Protein 6C96 (pdb70)

B-factor: mean 98.45, std 35.03, range [30.0, 180.22]

InterPro domains:
  IPR005821 Ion transport domain [PF00520] (107-331)
  IPR005821 Ion transport domain [PF00520] (442-692)
  IPR027359 Voltage-dependent channel domain superfamily [G3DSA:1.20.120.350] (434-558)
  IPR028801 Two pore channel protein 1 [PTHR46474] (1-793)

Foldseek 3Di:
DVLLVLLLLLLVLQVCLQVPDDDQQDDPDCQLVVLVVVCPDPVNLVVLQVLLVVLQVLQQQDPLHDVVRPDFQLVSLVVLVVSLVVVVVNVVSVCSNGDDVCCVPDDLNVLVVVLSVVVNVQSVVCNVVSDHDLPLSVLVSCSSNCPGDVLVLLVVVVVLLVVLPPLLVVLVVVLLVVLLVLLVVVLVPDCPAPPDPQNVDSVSSSVNSLLVLVVFQPPVNQPVVCVVPVVSVVSSVVSNCCRVPPRLVVSLVSSLVVSVVVVVVVLLVSLLSLVVSQVVSLVSQADPDPDTFHALVSLVSNCCNNVVVDFDVVSVVLVVQLDPDPDRGHDVVSRSCSVVSVFWDWDFDDDDAPPQPPDDPPCNCVLQVLLVVLVDDVVVVVVLVLLVVLVVVVVVCCVVVVNPQQPDLDHPPSLVVSLVVLVVVLVSNCSNHDPVSQVPDDVSVVSVVLSVLSVVCVVQRPDPHPPSVVNVVPPPVSNVSNVVPDDVSVVVVVLVVQCVVSVVSLVVSVVSVLSSLLSSCLSPFAPQFDAQPLCVFPLSQLRHWDFDCPPNPTDIDHNPPSQCGSSGSVSSSVNLVVPLVPYPPVSVVRSSCSRDHVVCNVSSSVSNSVSSSSVSVVVSVSVVSSVLVVVLVVVDQDKDKDKDWQVVLVVVLVVCVVVDDDPVNNVVSVVVVVVCVVVVDTMTMMMITDGDDVSVSVCVVPVPCVVVSVVVSVVVVVVVVVD/DVLLVLLLLLLVLQVCLQVPDDDQQDDPDCQLVVLVVVCPDPVNLVVLQVLLVVLQVLQQQDPLHDVVRPDFQLVSLVVLVVSLVVVVVNVVSVCSNGDDVCCVPDDLNVLVVVLSVVVNVQSVVCNVVSDHDLPLSVLVSCSSNCPGDVLVLLVVVVVLLVVLPPLLVVLVVVLLVVLLVLLVVVLVPDCPAPPDPQNVDSVSSSVNSLLVLVVFQPPVNQPVVCVVPVVSVVSSVVSNCCRVPPRLVVSLVSSLVVSVVVVVVVLLVSLLSLVVSQVVSLVSQADPDPDTFHALVSLVSNCCNNVVVDFDVVSVVLVVQLDPDPDRGHDVVSRSCSVVSVFWDWDFDDDDAPPQPPDDPPCNCVLQVLLVVLVDDVVVVVVLVLLVVLVVVVVVCCVVVVNPQQPDLDHPPSLVVSLVVLVVVLVSNCSNHDPVSQVPDDVSVVSVVLSVLSVVCVVQRPDPHPPSVVNVVPPPVSNVSNVVPDDVSVVVVVLVVQCVVSVVSLVVSVVSVLSSLLSSCLSPFAPQFDAQPLCVFPLSQLRHWDFDCPPNPTDIDHNPPSQCGSSGSVSSSVNLVVPLVPYPPVSVVRSSCSRDHVVCNVSSSVSNSVSSSSVSVVVSVSVVSSVLVVVLVVVDQDKDKDKDWQVVLVVVLVVCVVVDDDPVNNVVSVVVVVVCVVVVDTMTMMMITDGDDVSVSVCVVPVPCVVVSVVVSVVVVVVVVVD

Secondary structure (DSSP, 8-state):
-HHHHHHHHHHHHHHHHHTT-------SSHHHHHHHHHHSSHHHHHHHHHHHHHHHHGGGGSSS--SSS---HHHHHHHHHHHHHHHHHHHHHHHHHS-SHHHHH-HHHHHHHHHHHHHHHHHHHHHHH-S-----GGGGGHHHHHTSSTTHHHHHHHHHHHHT-HHHHHHHHHHHHHHHHHHHHHHHHHSS-TT-TTSSSHHHHHHHHHHHHTTSSHHHHHHHHHHH-GGGHHHHHHHHHHIIIIIHHHHHHHHHHHHHHHHHHHHHHHHHHHHHHHHHHHHHT---SSS-S--HHHHHHHHHHSSTT--HHHHHHHHHHTT-SS-SS--STTTTTSTTTTT-EEE------TTSSS--TTTHHHHHHHHHHHT-HHHHHHHHHHHHHHHHHHHHHHHHTTT-SSS-SS--SHHHHHHHHHHHHHHHHHHHH-HHHHHTSSHHHHHHHHHHHHHHHHHHHSSS--TTTHHHH--GGGGGGGGGSSHHHHHHHHHHHHSHHHHHHHHHHHHHHHHHHHHHHHTTTSS---TT--TTSSSTTTS-EEEE-GGGS-EEEE--GGG---SSHHHHHHHHHHHHS-TTHHHHHHHHHTTS-STTHHHHHHHHHHHHHHHHHHHHHHHHHHHHHHHHTT---EEEEEEE-HHHHHHHHHHHHHHT--HHHHHHHHHHHHHHHHHT-S-EEEEEEE---HHHHHHHHS-SSHHHHHHHHHHHHHSSS--/-HHHHHHHHHHHHHHHHHTT-------SSHHHHHHHHHHSSHHHHHHHHHHHHHHHHGGGGSSS--SSS---HHHHHHHHHHHHHHHHHHHHHHHHHS-SHHHHH-HHHHHHHHHHHHHHHHHHHHHHH-S-----GGGGGHHHHHTSSTTHHHHHHHHHHHHT-HHHHHHHHHHHHHHHHHHHHHHHHHSS-TT-TTSSSHHHHHHHHHHHHTTSSHHHHHHHHHHH-GGGHHHHHHHHHHIIIIIHHHHHHHHHHHHHHHHHHHHHHHHHHHHHHHHHHHHHT---SSS-S--HHHHHHHHHHSSTT--HHHHHHHHHHTT-SS-SS--STTTTTSTTTTT-EEE------TTSSS--TTTHHHHHHHHHHHT-HHHHHHHHHHHHHHHHHHHHHHHHTTT-SSS-SS--SHHHHHHHHHHHHHHHHHHHH-HHHHHTSSHHHHHHHHHHHHHHHHHHHSSS--TTTHHHH--GGGGGGGGGSSHHHHHHHHHHHHSHHHHHHHHHHHHHHHHHHHHHHHTTTSS---TT--TTSSSTTTS-EEEE-GGGS-EEEE--GGG---SSHHHHHHHHHHHHS-TTHHHHHHHHHTTS-STTHHHHHHHHHHHHHHHHHHHHHHHHHHHHHHHHTT---EEEEEEE-HHHHHHHHHHHHHHT--HHHHHHHHHHHHHHHHHT-S-EEEEEEE---HHHHHHHHS-SSHHHHHHHHHHHHHSSS--

Nearest PDB structures (foldseek):
  6c96-assembly1_A  TM=1.001E+00  e=1.502E-97  Mus musculus
  8ouo-assembly1_A  TM=8.257E-01  e=1.088E-22  Homo sapiens
  6nq0-assembly1_A  TM=8.263E-01  e=1.156E-21  Homo sapiens
  5dqq-assembly1_A  TM=6.618E-01  e=7.847E-19  Arabidopsis thaliana
  6e1m-assembly1_B  TM=7.334E-01  e=6.970E-13  Arabidopsis thaliana

Radius of gyration: 39.13 Å; Cα contacts (8 Å, |Δi|>4): 1339; chains: 2; bounding box: 107×90×101 Å

Organism: Mus musculus (NCBI:txid10090)

Structure (mmCIF, N/CA/C/O backbone):
data_6C96
#
_entry.id   6C96
#
_cell.length_a   1.0
_cell.length_b   1.0
_cell.length_c   1.0
_cell.angle_alpha   90.00
_cell.angle_beta   90.00
_cell.angle_gamma   90.00
#
_symmetry.space_group_name_H-M   'P 1'
#
loop_
_entity.id
_entity.type
_entity.pdbx_description
1 polymer 'Two pore calcium channel protein 1'
2 branched 2-acetamido-2-deoxy-beta-D-glucopyranose-(1-4)-2-acetamido-2-deoxy-beta-D-glucopyranose
3 non-polymer 2-acetamido-2-deoxy-beta-D-glucopyranose
4 non-polymer 'SODIUM ION'
#
loop_
_atom_site.group_PDB
_atom_site.id
_atom_site.type_symbol
_atom_site.label_atom_id
_atom_site.label_alt_id
_atom_site.label_comp_id
_atom_site.label_asym_id
_atom_site.label_entity_id
_atom_site.label_seq_id
_atom_site.pdbx_PDB_ins_code
_atom_site.Cartn_x
_atom_site.Cartn_y
_atom_site.Cartn_z
_atom_site.occupancy
_atom_site.B_iso_or_equiv
_atom_site.auth_seq_id
_atom_site.auth_comp_id
_atom_site.auth_asym_id
_atom_site.auth_atom_id
_atom_site.pdbx_PDB_model_num
ATOM 1 N N . HIS A 1 66 ? 178.254 115.679 161.042 1.00 147.18 66 HIS A N 1
ATOM 2 C CA . HIS A 1 66 ? 177.728 114.970 159.884 1.00 147.18 66 HIS A CA 1
ATOM 3 C C . HIS A 1 66 ? 176.398 114.303 160.214 1.00 147.18 66 HIS A C 1
ATOM 4 O O . HIS A 1 66 ? 175.587 114.043 159.325 1.00 147.18 66 HIS A O 1
ATOM 11 N N . ASN A 1 67 ? 176.182 114.029 161.502 1.00 142.05 67 ASN A N 1
ATOM 12 C CA . ASN A 1 67 ? 174.925 113.424 161.926 1.00 142.05 67 ASN A CA 1
ATOM 13 C C . ASN A 1 67 ? 173.787 114.429 161.833 1.00 142.05 67 ASN A C 1
ATOM 14 O O . ASN A 1 67 ? 172.709 114.118 161.301 1.00 142.05 67 ASN A O 1
ATOM 19 N N . TRP A 1 68 ? 174.023 115.647 162.324 1.00 138.26 68 TRP A N 1
ATOM 20 C CA . TRP A 1 68 ? 172.977 116.660 162.346 1.00 138.26 68 TRP A CA 1
ATOM 21 C C . TRP A 1 68 ? 172.602 117.106 160.945 1.00 138.26 68 TRP A C 1
ATOM 22 O O . TRP A 1 68 ? 171.415 117.218 160.633 1.00 138.26 68 TRP A O 1
ATOM 33 N N . GLU A 1 69 ? 173.595 117.322 160.079 1.00 136.74 69 GLU A N 1
ATOM 34 C CA . GLU A 1 69 ? 173.317 117.789 158.725 1.00 136.74 69 GLU A CA 1
ATOM 35 C C . GLU A 1 69 ? 172.594 116.739 157.901 1.00 136.74 69 GLU A C 1
ATOM 36 O O . GLU A 1 69 ? 171.806 117.086 157.012 1.00 136.74 69 GLU A O 1
ATOM 42 N N . MET A 1 70 ? 172.844 115.460 158.183 1.00 136.02 70 MET A N 1
ATOM 43 C CA . MET A 1 70 ? 172.046 114.401 157.580 1.00 136.02 70 MET A CA 1
ATOM 44 C C . MET A 1 70 ? 170.604 114.488 158.049 1.00 136.02 70 MET A C 1
ATOM 45 O O . MET A 1 70 ? 169.672 114.295 157.256 1.00 136.02 70 MET A O 1
ATOM 50 N N . ASN A 1 71 ? 170.399 114.822 159.325 1.00 131.15 71 ASN A N 1
ATOM 51 C CA . ASN A 1 71 ? 169.036 115.036 159.796 1.00 131.15 71 ASN A CA 1
ATOM 52 C C . ASN A 1 71 ? 168.415 116.294 159.201 1.00 131.15 71 ASN A C 1
ATOM 53 O O . ASN A 1 71 ? 167.204 116.316 158.950 1.00 131.15 71 ASN A O 1
ATOM 58 N N . TYR A 1 72 ? 169.214 117.335 158.943 1.00 130.67 72 TYR A N 1
ATOM 59 C CA . TYR A 1 72 ? 168.645 118.563 158.401 1.00 130.67 72 TYR A CA 1
ATOM 60 C C . TYR A 1 72 ? 168.241 118.386 156.954 1.00 130.67 72 TYR A C 1
ATOM 61 O O . TYR A 1 72 ? 167.192 118.884 156.537 1.00 130.67 72 TYR A O 1
ATOM 70 N N . GLN A 1 73 ? 169.067 117.700 156.170 1.00 122.20 73 GLN A N 1
ATOM 71 C CA . GLN A 1 73 ? 168.718 117.513 154.773 1.00 122.20 73 GLN A CA 1
ATOM 72 C C . GLN A 1 73 ? 167.554 116.558 154.631 1.00 122.20 73 GLN A C 1
ATOM 73 O O . GLN A 1 73 ? 166.692 116.768 153.774 1.00 122.20 73 GLN A O 1
ATOM 79 N N . GLU A 1 74 ? 167.482 115.550 155.500 1.00 119.05 74 GLU A N 1
ATOM 80 C CA . GLU A 1 74 ? 166.356 114.629 155.464 1.00 119.05 74 GLU A CA 1
ATOM 81 C C . GLU A 1 74 ? 165.052 115.326 155.835 1.00 119.05 74 GLU A C 1
ATOM 82 O O . GLU A 1 74 ? 164.030 115.137 155.161 1.00 119.05 74 GLU A O 1
ATOM 88 N N . ALA A 1 75 ? 165.079 116.178 156.863 1.00 114.75 75 ALA A N 1
ATOM 89 C CA . ALA A 1 75 ? 163.873 116.903 157.246 1.00 114.75 75 ALA A CA 1
ATOM 90 C C . ALA A 1 75 ? 163.476 117.941 156.205 1.00 114.75 75 ALA A C 1
ATOM 91 O O . ALA A 1 75 ? 162.278 118.164 155.985 1.00 114.75 75 ALA A O 1
ATOM 93 N N . ALA A 1 76 ? 164.453 118.567 155.548 1.00 111.78 76 ALA A N 1
ATOM 94 C CA . ALA A 1 76 ? 164.137 119.497 154.471 1.00 111.78 76 ALA A CA 1
ATOM 95 C C . ALA A 1 76 ? 163.504 118.787 153.286 1.00 111.78 76 ALA A C 1
ATOM 96 O O . ALA A 1 76 ? 162.671 119.375 152.585 1.00 111.78 76 ALA A O 1
ATOM 98 N N . ILE A 1 77 ? 163.873 117.528 153.053 1.00 106.71 77 ILE A N 1
ATOM 99 C CA . ILE A 1 77 ? 163.163 116.742 152.054 1.00 106.71 77 ILE A CA 1
ATOM 100 C C . ILE A 1 77 ? 161.730 116.491 152.493 1.00 106.71 77 ILE A C 1
ATOM 101 O O . ILE A 1 77 ? 160.801 116.573 151.680 1.00 106.71 77 ILE A O 1
ATOM 106 N N . TYR A 1 78 ? 161.515 116.238 153.788 1.00 106.29 78 TYR A N 1
ATOM 107 C CA . TYR A 1 78 ? 160.148 116.026 154.259 1.00 106.29 78 TYR A CA 1
ATOM 108 C C . TYR A 1 78 ? 159.280 117.264 154.113 1.00 106.29 78 TYR A C 1
ATOM 109 O O . TYR A 1 78 ? 158.067 117.139 153.944 1.00 106.29 78 TYR A O 1
ATOM 118 N N . LEU A 1 79 ? 159.864 118.458 154.138 1.00 104.25 79 LEU A N 1
ATOM 119 C CA . LEU A 1 79 ? 159.033 119.615 153.820 1.00 104.25 79 LEU A CA 1
ATOM 120 C C . LEU A 1 79 ? 158.820 119.778 152.324 1.00 104.25 79 LEU A C 1
ATOM 121 O O . LEU A 1 79 ? 157.729 120.172 151.903 1.00 104.25 79 LEU A O 1
ATOM 126 N N . GLN A 1 80 ? 159.852 119.516 151.509 1.00 105.46 80 GLN A N 1
ATOM 127 C CA . GLN A 1 80 ? 159.716 119.741 150.071 1.00 105.46 80 GLN A CA 1
ATOM 128 C C . GLN A 1 80 ? 158.744 118.772 149.427 1.00 105.46 80 GLN A C 1
ATOM 129 O O . GLN A 1 80 ? 158.083 119.125 148.447 1.00 105.46 80 GLN A O 1
ATOM 135 N N . GLU A 1 81 ? 158.637 117.561 149.954 1.00 104.69 81 GLU A N 1
ATOM 136 C CA . GLU A 1 81 ? 157.692 116.612 149.393 1.00 104.69 81 GLU A CA 1
ATOM 137 C C . GLU A 1 81 ? 156.270 116.856 149.855 1.00 104.69 81 GLU A C 1
ATOM 138 O O . GLU A 1 81 ? 155.356 116.207 149.344 1.00 104.69 81 GLU A O 1
ATOM 144 N N . GLY A 1 82 ? 156.056 117.766 150.800 1.00 101.27 82 GLY A N 1
ATOM 145 C CA . GLY A 1 82 ? 154.702 118.076 151.206 1.00 101.27 82 GLY A CA 1
ATOM 146 C C . GLY A 1 82 ? 153.953 118.881 150.171 1.00 101.27 82 GLY A C 1
ATOM 147 O O . GLY A 1 82 ? 152.730 118.781 150.068 1.00 101.27 82 GLY A O 1
ATOM 148 N N . GLN A 1 83 ? 154.665 119.676 149.382 1.00 101.94 83 GLN A N 1
ATOM 149 C CA . GLN A 1 83 ? 154.000 120.534 148.414 1.00 101.94 83 GLN A CA 1
ATOM 150 C C . GLN A 1 83 ? 153.634 119.762 147.155 1.00 101.94 83 GLN A C 1
ATOM 151 O O . GLN A 1 83 ? 152.468 119.731 146.751 1.00 101.94 83 GLN A O 1
ATOM 157 N N . ASN A 1 84 ? 154.618 119.142 146.515 1.00 105.28 84 ASN A N 1
ATOM 158 C CA . ASN A 1 84 ? 154.345 118.274 145.378 1.00 105.28 84 ASN A CA 1
ATOM 159 C C . ASN A 1 84 ? 153.635 117.026 145.871 1.00 105.28 84 ASN A C 1
ATOM 160 O O . ASN A 1 84 ? 154.201 116.260 146.654 1.00 105.28 84 ASN A O 1
ATOM 165 N N . ASN A 1 85 ? 152.405 116.807 145.410 1.00 110.19 85 ASN A N 1
ATOM 166 C CA . ASN A 1 85 ? 151.564 115.735 145.944 1.00 110.19 85 ASN A CA 1
ATOM 167 C C . ASN A 1 85 ? 152.090 114.385 145.460 1.00 110.19 85 ASN A C 1
ATOM 168 O O . ASN A 1 85 ? 151.576 113.769 144.525 1.00 110.19 85 ASN A O 1
ATOM 173 N N . ASP A 1 86 ? 153.139 113.921 146.130 1.00 114.20 86 ASP A N 1
ATOM 174 C CA . ASP A 1 86 ? 153.632 112.560 146.021 1.00 114.20 86 ASP A CA 1
ATOM 175 C C . ASP A 1 86 ? 153.612 111.946 147.409 1.00 114.20 86 ASP A C 1
ATOM 176 O O . ASP A 1 86 ? 153.685 112.651 148.416 1.00 114.20 86 ASP A O 1
ATOM 181 N N . LYS A 1 87 ? 153.522 110.625 147.456 1.00 113.72 87 LYS A N 1
ATOM 182 C CA . LYS A 1 87 ? 153.596 109.955 148.736 1.00 113.72 87 LYS A CA 1
ATOM 183 C C . LYS A 1 87 ? 155.051 109.893 149.193 1.00 113.72 87 LYS A C 1
ATOM 184 O O . LYS A 1 87 ? 155.979 110.217 148.450 1.00 113.72 87 LYS A O 1
ATOM 190 N N . PHE A 1 88 ? 155.243 109.486 150.443 1.00 110.82 88 PHE A N 1
ATOM 191 C CA . PHE A 1 88 ? 156.551 109.560 151.081 1.00 110.82 88 PHE A CA 1
ATOM 192 C C . PHE A 1 88 ? 157.364 108.318 150.746 1.00 110.82 88 PHE A C 1
ATOM 193 O O . PHE A 1 88 ? 156.980 107.198 151.095 1.00 110.82 88 PHE A O 1
ATOM 201 N N . PHE A 1 89 ? 158.491 108.517 150.068 1.00 116.95 89 PHE A N 1
ATOM 202 C CA . PHE A 1 89 ? 159.382 107.430 149.701 1.00 116.95 89 PHE A CA 1
ATOM 203 C C . PHE A 1 89 ? 160.830 107.739 150.015 1.00 116.95 89 PHE A C 1
ATOM 204 O O . PHE A 1 89 ? 161.702 106.904 149.755 1.00 116.95 89 PHE A O 1
ATOM 212 N N . THR A 1 90 ? 161.111 108.904 150.570 1.00 119.30 90 THR A N 1
ATOM 213 C CA . THR A 1 90 ? 162.475 109.388 150.656 1.00 119.30 90 THR A CA 1
ATOM 214 C C . THR A 1 90 ? 163.246 108.856 151.840 1.00 119.30 90 THR A C 1
ATOM 215 O O . THR A 1 90 ? 164.388 109.286 152.024 1.00 119.30 90 THR A O 1
ATOM 219 N N . HIS A 1 91 ? 162.652 107.985 152.647 1.00 128.64 91 HIS A N 1
ATOM 220 C CA . HIS A 1 91 ? 163.290 107.521 153.874 1.00 128.64 91 HIS A CA 1
ATOM 221 C C . HIS A 1 91 ? 164.543 106.714 153.551 1.00 128.64 91 HIS A C 1
ATOM 222 O O . HIS A 1 91 ? 164.466 105.723 152.813 1.00 128.64 91 HIS A O 1
ATOM 229 N N . PRO A 1 92 ? 165.718 107.145 154.003 1.00 128.64 92 PRO A N 1
ATOM 230 C CA . PRO A 1 92 ? 166.945 106.464 153.594 1.00 128.64 92 PRO A CA 1
ATOM 231 C C . PRO A 1 92 ? 167.348 105.371 154.566 1.00 128.64 92 PRO A C 1
ATOM 232 O O . PRO A 1 92 ? 167.241 105.503 155.787 1.00 128.64 92 PRO A O 1
ATOM 236 N N . LYS A 1 93 ? 167.787 104.254 154.000 1.00 130.55 93 LYS A N 1
ATOM 237 C CA . LYS A 1 93 ? 168.552 103.270 154.747 1.00 130.55 93 LYS A CA 1
ATOM 238 C C . LYS A 1 93 ? 170.045 103.519 154.617 1.00 130.55 93 LYS A C 1
ATOM 239 O O . LYS A 1 93 ? 170.804 103.220 155.545 1.00 130.55 93 LYS A O 1
ATOM 245 N N . ASP A 1 94 ? 170.463 104.100 153.497 1.00 125.52 94 ASP A N 1
ATOM 246 C CA . ASP A 1 94 ? 171.838 104.498 153.257 1.00 125.52 94 ASP A CA 1
ATOM 247 C C . ASP A 1 94 ? 171.866 105.947 152.793 1.00 125.52 94 ASP A C 1
ATOM 248 O O . ASP A 1 94 ? 170.839 106.523 152.432 1.00 125.52 94 ASP A O 1
ATOM 253 N N . ALA A 1 95 ? 173.059 106.538 152.792 1.00 118.37 95 ALA A N 1
ATOM 254 C CA . ALA A 1 95 ? 173.218 107.889 152.273 1.00 118.37 95 ALA A CA 1
ATOM 255 C C . ALA A 1 95 ? 173.191 107.935 150.757 1.00 118.37 95 ALA A C 1
ATOM 256 O O . ALA A 1 95 ? 173.059 109.023 150.189 1.00 118.37 95 ALA A O 1
ATOM 258 N N . ARG A 1 96 ? 173.318 106.781 150.099 1.00 116.90 96 ARG A N 1
ATOM 259 C CA . ARG A 1 96 ? 173.278 106.727 148.643 1.00 116.90 96 ARG A CA 1
ATOM 260 C C . ARG A 1 96 ? 171.900 107.094 148.110 1.00 116.90 96 ARG A C 1
ATOM 261 O O . ARG A 1 96 ? 171.793 107.706 147.041 1.00 116.90 96 ARG A O 1
ATOM 269 N N . ALA A 1 97 ? 170.843 106.753 148.847 1.00 113.50 97 ALA A N 1
ATOM 270 C CA . ALA A 1 97 ? 169.506 107.190 148.466 1.00 113.50 97 ALA A CA 1
ATOM 271 C C . ALA A 1 97 ? 169.358 108.695 148.619 1.00 113.50 97 ALA A C 1
ATOM 272 O O . ALA A 1 97 ? 168.663 109.338 147.824 1.00 113.50 97 ALA A O 1
ATOM 274 N N . LEU A 1 98 ? 170.003 109.270 149.637 1.00 110.62 98 LEU A N 1
ATOM 275 C CA . LEU A 1 98 ? 170.004 110.719 149.809 1.00 110.62 98 LEU A CA 1
ATOM 276 C C . LEU A 1 98 ? 170.739 111.408 148.672 1.00 110.62 98 LEU A C 1
ATOM 277 O O . LEU A 1 98 ? 170.282 112.437 148.158 1.00 110.62 98 LEU A O 1
ATOM 282 N N . ALA A 1 99 ? 171.874 110.846 148.261 1.00 107.10 99 ALA A N 1
ATOM 283 C CA . ALA A 1 99 ? 172.608 111.405 147.137 1.00 107.10 99 ALA A CA 1
ATOM 284 C C . ALA A 1 99 ? 171.858 111.212 145.830 1.00 107.10 99 ALA A C 1
ATOM 285 O O . ALA A 1 99 ? 172.012 112.013 144.903 1.00 107.10 99 ALA A O 1
ATOM 287 N N . ALA A 1 100 ? 171.036 110.171 145.743 1.00 104.66 100 ALA A N 1
ATOM 288 C CA . ALA A 1 100 ? 170.260 109.952 144.534 1.00 104.66 100 ALA A CA 1
ATOM 289 C C . ALA A 1 100 ? 169.086 110.918 144.438 1.00 104.66 100 ALA A C 1
ATOM 290 O O . ALA A 1 100 ? 168.773 111.408 143.343 1.00 104.66 100 ALA A O 1
ATOM 292 N N . TYR A 1 101 ? 168.426 111.188 145.570 1.00 101.30 101 TYR A N 1
ATOM 293 C CA . TYR A 1 101 ? 167.410 112.233 145.620 1.00 101.30 101 TYR A CA 1
ATOM 294 C C . TYR A 1 101 ? 168.009 113.574 145.245 1.00 101.30 101 TYR A C 1
ATOM 295 O O . TYR A 1 101 ? 167.416 114.338 144.478 1.00 101.30 101 TYR A O 1
ATOM 304 N N . LEU A 1 102 ? 169.181 113.880 145.796 1.00 101.68 102 LEU A N 1
ATOM 305 C CA . LEU A 1 102 ? 169.843 115.140 145.491 1.00 101.68 102 LEU A CA 1
ATOM 306 C C . LEU A 1 102 ? 170.295 115.201 144.038 1.00 101.68 102 LEU A C 1
ATOM 307 O O . LEU A 1 102 ? 170.330 116.283 143.440 1.00 101.68 102 LEU A O 1
ATOM 312 N N . PHE A 1 103 ? 170.604 114.054 143.440 1.00 98.66 103 PHE A N 1
ATOM 313 C CA . PHE A 1 103 ? 171.028 114.078 142.052 1.00 98.66 103 PHE A CA 1
ATOM 314 C C . PHE A 1 103 ? 169.858 114.283 141.107 1.00 98.66 103 PHE A C 1
ATOM 315 O O . PHE A 1 103 ? 170.019 114.923 140.064 1.00 98.66 103 PHE A O 1
ATOM 323 N N . VAL A 1 104 ? 168.677 113.769 141.444 1.00 94.53 104 VAL A N 1
ATOM 324 C CA . VAL A 1 104 ? 167.584 113.785 140.480 1.00 94.53 104 VAL A CA 1
ATOM 325 C C . VAL A 1 104 ? 166.645 114.981 140.659 1.00 94.53 104 VAL A C 1
ATOM 326 O O . VAL A 1 104 ? 165.900 115.311 139.727 1.00 94.53 104 VAL A O 1
ATOM 330 N N . HIS A 1 105 ? 166.681 115.663 141.801 1.00 94.14 105 HIS A N 1
ATOM 331 C CA . HIS A 1 105 ? 165.871 116.854 142.016 1.00 94.14 105 HIS A CA 1
ATOM 332 C C . HIS A 1 105 ? 166.678 118.131 141.895 1.00 94.14 105 HIS A C 1
ATOM 333 O O . HIS A 1 105 ? 166.277 119.169 142.425 1.00 94.14 105 HIS A O 1
ATOM 340 N N . ASN A 1 106 ? 167.816 118.065 141.226 1.00 93.30 106 ASN A N 1
ATOM 341 C CA . ASN A 1 106 ? 168.552 119.261 140.884 1.00 93.30 106 ASN A CA 1
ATOM 342 C C . ASN A 1 106 ? 167.805 120.012 139.795 1.00 93.30 106 ASN A C 1
ATOM 343 O O . ASN A 1 106 ? 167.023 119.440 139.041 1.00 93.30 106 ASN A O 1
ATOM 348 N N . HIS A 1 107 ? 168.054 121.313 139.724 1.00 91.82 107 HIS A N 1
ATOM 349 C CA . HIS A 1 107 ? 167.398 122.149 138.731 1.00 91.82 107 HIS A CA 1
ATOM 350 C C . HIS A 1 107 ? 167.890 121.820 137.324 1.00 91.82 107 HIS A C 1
ATOM 351 O O . HIS A 1 107 ? 167.122 121.907 136.353 1.00 91.82 107 HIS A O 1
ATOM 358 N N . PHE A 1 108 ? 169.150 121.387 137.211 1.00 90.74 108 PHE A N 1
ATOM 359 C CA . PHE A 1 108 ? 169.709 120.995 135.923 1.00 90.74 108 PHE A CA 1
ATOM 360 C C . PHE A 1 108 ? 169.053 119.742 135.378 1.00 90.74 108 PHE A C 1
ATOM 361 O O . PHE A 1 108 ? 168.950 119.583 134.157 1.00 90.74 108 PHE A O 1
ATOM 369 N N . PHE A 1 109 ? 168.614 118.841 136.253 1.00 90.55 109 PHE A N 1
ATOM 370 C CA . PHE A 1 109 ? 167.988 117.621 135.768 1.00 90.55 109 PHE A CA 1
ATOM 371 C C . PHE A 1 109 ? 166.627 117.917 135.169 1.00 90.55 109 PHE A C 1
ATOM 372 O O . PHE A 1 109 ? 166.230 117.291 134.178 1.00 90.55 109 PHE A O 1
ATOM 380 N N . TYR A 1 110 ? 165.905 118.867 135.764 1.00 88.78 110 TYR A N 1
ATOM 381 C CA . TYR A 1 110 ? 164.602 119.247 135.247 1.00 88.78 110 TYR A CA 1
ATOM 382 C C . TYR A 1 110 ? 164.734 119.866 133.869 1.00 88.78 110 TYR A C 1
ATOM 383 O O . TYR A 1 110 ? 163.993 119.513 132.943 1.00 88.78 110 TYR A O 1
ATOM 392 N N . MET A 1 111 ? 165.693 120.783 133.713 1.00 89.35 111 MET A N 1
ATOM 393 C CA . MET A 1 111 ? 165.869 121.437 132.424 1.00 89.35 111 MET A CA 1
ATOM 394 C C . MET A 1 111 ? 166.365 120.466 131.360 1.00 89.35 111 MET A C 1
ATOM 395 O O . MET A 1 111 ? 166.002 120.601 130.186 1.00 89.35 111 MET A O 1
ATOM 400 N N . MET A 1 112 ? 167.153 119.462 131.754 1.00 88.24 112 MET A N 1
ATOM 401 C CA . MET A 1 112 ? 167.564 118.432 130.803 1.00 88.24 112 MET A CA 1
ATOM 402 C C . MET A 1 112 ? 166.378 117.606 130.332 1.00 88.24 112 MET A C 1
ATOM 403 O O . MET A 1 112 ? 166.253 117.308 129.136 1.00 88.24 112 MET A O 1
ATOM 408 N N . GLU A 1 113 ? 165.494 117.255 131.264 1.00 90.54 113 GLU A N 1
ATOM 409 C CA . GLU A 1 113 ? 164.338 116.423 130.956 1.00 90.54 113 GLU A CA 1
ATOM 410 C C . GLU A 1 113 ? 163.378 117.128 130.003 1.00 90.54 113 GLU A C 1
ATOM 411 O O . GLU A 1 113 ? 162.942 116.540 129.001 1.00 90.54 113 GLU A O 1
ATOM 417 N N . LEU A 1 114 ? 163.082 118.405 130.267 1.00 85.26 114 LEU A N 1
ATOM 418 C CA . LEU A 1 114 ? 162.158 119.131 129.402 1.00 85.26 114 LEU A CA 1
ATOM 419 C C . LEU A 1 114 ? 162.768 119.416 128.042 1.00 85.26 114 LEU A C 1
ATOM 420 O O . LEU A 1 114 ? 162.081 119.311 127.023 1.00 85.26 114 LEU A O 1
ATOM 425 N N . LEU A 1 115 ? 164.048 119.779 127.999 1.00 84.72 115 LEU A N 1
ATOM 426 C CA . LEU A 1 115 ? 164.648 120.146 126.723 1.00 84.72 115 LEU A CA 1
ATOM 427 C C . LEU A 1 115 ? 164.821 118.933 125.819 1.00 84.72 115 LEU A C 1
ATOM 428 O O . LEU A 1 115 ? 164.748 119.060 124.590 1.00 84.72 115 LEU A O 1
ATOM 433 N N . THR A 1 116 ? 165.009 117.751 126.406 1.00 82.57 116 THR A N 1
ATOM 434 C CA . THR A 1 116 ? 164.959 116.529 125.615 1.00 82.57 116 THR A CA 1
ATOM 435 C C . THR A 1 116 ? 163.562 116.290 125.066 1.00 82.57 116 THR A C 1
ATOM 436 O O . THR A 1 116 ? 163.407 115.908 123.900 1.00 82.57 116 THR A O 1
ATOM 440 N N . ALA A 1 117 ? 162.532 116.542 125.881 1.00 82.23 117 ALA A N 1
ATOM 441 C CA . ALA A 1 117 ? 161.164 116.299 125.424 1.00 82.23 117 ALA A CA 1
ATOM 442 C C . ALA A 1 117 ? 160.761 117.251 124.305 1.00 82.23 117 ALA A C 1
ATOM 443 O O . ALA A 1 117 ? 160.164 116.824 123.313 1.00 82.23 117 ALA A O 1
ATOM 445 N N . LEU A 1 118 ? 161.098 118.535 124.426 1.00 82.45 118 LEU A N 1
ATOM 446 C CA . LEU A 1 118 ? 160.762 119.470 123.359 1.00 82.45 118 LEU A CA 1
ATOM 447 C C . LEU A 1 118 ? 161.606 119.242 122.118 1.00 82.45 118 LEU A C 1
ATOM 448 O O . LEU A 1 118 ? 161.158 119.551 121.012 1.00 82.45 118 LEU A O 1
ATOM 453 N N . LEU A 1 119 ? 162.818 118.706 122.264 1.00 81.47 119 LEU A N 1
ATOM 454 C CA . LEU A 1 119 ? 163.560 118.316 121.071 1.00 81.47 119 LEU A CA 1
ATOM 455 C C . LEU A 1 119 ? 162.891 117.132 120.393 1.00 81.47 119 LEU A C 1
ATOM 456 O O . LEU A 1 119 ? 162.847 117.058 119.160 1.00 81.47 119 LEU A O 1
ATOM 461 N N . LEU A 1 120 ? 162.337 116.216 121.182 1.00 78.85 120 LEU A N 1
ATOM 462 C CA . LEU A 1 120 ? 161.741 115.017 120.619 1.00 78.85 120 LEU A CA 1
ATOM 463 C C . LEU A 1 120 ? 160.397 115.309 119.966 1.00 78.85 120 LEU A C 1
ATOM 464 O O . LEU A 1 120 ? 160.010 114.617 119.021 1.00 78.85 120 LEU A O 1
ATOM 469 N N . LEU A 1 121 ? 159.684 116.332 120.435 1.00 78.07 121 LEU A N 1
ATOM 470 C CA . LEU A 1 121 ? 158.464 116.755 119.754 1.00 78.07 121 LEU A CA 1
ATOM 471 C C . LEU A 1 121 ? 158.759 117.608 118.531 1.00 78.07 121 LEU A C 1
ATOM 472 O O . LEU A 1 121 ? 158.169 117.401 117.469 1.00 78.07 121 LEU A O 1
ATOM 477 N N . LEU A 1 122 ? 159.666 118.575 118.658 1.00 79.40 122 LEU A N 1
ATOM 478 C CA . LEU A 1 122 ? 159.926 119.489 117.553 1.00 79.40 122 LEU A CA 1
ATOM 479 C C . LEU A 1 122 ? 160.732 118.851 116.438 1.00 79.40 122 LEU A C 1
ATOM 480 O O . LEU A 1 122 ? 160.908 119.474 115.390 1.00 79.40 122 LEU A O 1
ATOM 485 N N . LEU A 1 123 ? 161.228 117.637 116.632 1.00 82.09 123 LEU A N 1
ATOM 486 C CA . LEU A 1 123 ? 161.847 116.906 115.542 1.00 82.09 123 LEU A CA 1
ATOM 487 C C . LEU A 1 123 ? 160.827 116.375 114.552 1.00 82.09 123 LEU A C 1
ATOM 488 O O . LEU A 1 123 ? 161.194 116.040 113.425 1.00 82.09 123 LEU A O 1
ATOM 493 N N . SER A 1 124 ? 159.552 116.328 114.929 1.00 78.92 124 SER A N 1
ATOM 494 C CA . SER A 1 124 ? 158.529 115.741 114.076 1.00 78.92 124 SER A CA 1
ATOM 495 C C . SER A 1 124 ? 158.196 116.577 112.856 1.00 78.92 124 SER A C 1
ATOM 496 O O . SER A 1 124 ? 157.460 116.098 111.992 1.00 78.92 124 SER A O 1
ATOM 499 N N . LEU A 1 125 ? 158.675 117.813 112.770 1.00 79.65 125 LEU A N 1
ATOM 500 C CA . LEU A 1 125 ? 158.482 118.615 111.577 1.00 79.65 125 LEU A CA 1
ATOM 501 C C . LEU A 1 125 ? 159.621 118.455 110.584 1.00 79.65 125 LEU A C 1
ATOM 502 O O . LEU A 1 125 ? 159.759 119.272 109.671 1.00 79.65 125 LEU A O 1
ATOM 507 N N . CYS A 1 126 ? 160.420 117.399 110.728 1.00 87.35 126 CYS A N 1
ATOM 508 C CA . CYS A 1 126 ? 161.451 117.054 109.763 1.00 87.35 126 CYS A CA 1
ATOM 509 C C . CYS A 1 126 ? 161.245 115.661 109.188 1.00 87.35 126 CYS A C 1
ATOM 510 O O . CYS A 1 126 ? 162.107 115.174 108.454 1.00 87.35 126 CYS A O 1
ATOM 513 N N . GLU A 1 127 ? 160.117 115.023 109.479 1.00 88.99 127 GLU A N 1
ATOM 514 C CA . GLU A 1 127 ? 159.866 113.634 109.120 1.00 88.99 127 GLU A CA 1
ATOM 515 C C . GLU A 1 127 ? 159.452 113.471 107.667 1.00 88.99 127 GLU A C 1
ATOM 516 O O . GLU A 1 127 ? 159.710 114.351 106.845 1.00 88.99 127 GLU A O 1
ATOM 522 N N . SER A 1 128 ? 158.867 112.326 107.325 1.00 87.36 128 SER A N 1
ATOM 523 C CA . SER A 1 128 ? 158.516 112.090 105.931 1.00 87.36 128 SER A CA 1
ATOM 524 C C . SER A 1 128 ? 157.336 112.956 105.485 1.00 87.36 128 SER A C 1
ATOM 525 O O . SER A 1 128 ? 157.333 113.403 104.332 1.00 87.36 128 SER A O 1
ATOM 528 N N . PRO A 1 129 ? 156.317 113.231 106.316 1.00 81.54 129 PRO A N 1
ATOM 529 C CA . PRO A 1 129 ? 155.532 114.438 106.050 1.00 81.54 129 PRO A CA 1
ATOM 530 C C . PRO A 1 129 ? 156.177 115.630 106.726 1.00 81.54 129 PRO A C 1
ATOM 531 O O . PRO A 1 129 ? 156.206 115.671 107.956 1.00 81.54 129 PRO A O 1
ATOM 535 N N . ALA A 1 130 ? 156.697 116.596 105.977 1.00 78.40 130 ALA A N 1
ATOM 536 C CA . ALA A 1 130 ? 157.334 117.739 106.612 1.00 78.40 130 ALA A CA 1
ATOM 537 C C . ALA A 1 130 ? 157.136 118.974 105.759 1.00 78.40 130 ALA A C 1
ATOM 538 O O . ALA A 1 130 ? 156.621 118.907 104.643 1.00 78.40 130 ALA A O 1
ATOM 540 N N . VAL A 1 131 ? 157.560 120.110 106.302 1.00 77.25 131 VAL A N 1
ATOM 541 C CA . VAL A 1 131 ? 157.595 121.353 105.544 1.00 77.25 131 VAL A CA 1
ATOM 542 C C . VAL A 1 131 ? 158.703 121.167 104.517 1.00 77.25 131 VAL A C 1
ATOM 543 O O . VAL A 1 131 ? 159.653 120.414 104.773 1.00 77.25 131 VAL A O 1
ATOM 547 N N . PRO A 1 132 ? 158.608 121.758 103.329 1.00 78.52 132 PRO A N 1
ATOM 548 C CA . PRO A 1 132 ? 159.629 121.486 102.309 1.00 78.52 132 PRO A CA 1
ATOM 549 C C . PRO A 1 132 ? 160.966 122.129 102.605 1.00 78.52 132 PRO A C 1
ATOM 550 O O . PRO A 1 132 ? 161.979 121.690 102.052 1.00 78.52 132 PRO A O 1
ATOM 554 N N . VAL A 1 133 ? 161.010 123.138 103.471 1.00 79.33 133 VAL A N 1
ATOM 555 C CA . VAL A 1 133 ? 162.281 123.763 103.793 1.00 79.33 133 VAL A CA 1
ATOM 556 C C . VAL A 1 133 ? 163.049 122.957 104.833 1.00 79.33 133 VAL A C 1
ATOM 557 O O . VAL A 1 133 ? 164.284 122.992 104.843 1.00 79.33 133 VAL A O 1
ATOM 561 N N . LEU A 1 134 ? 162.374 122.172 105.666 1.00 82.36 134 LEU A N 1
ATOM 562 C CA . LEU A 1 134 ? 163.059 121.258 106.577 1.00 82.36 134 LEU A CA 1
ATOM 563 C C . LEU A 1 134 ? 162.727 119.845 106.133 1.00 82.36 134 LEU A C 1
ATOM 564 O O . LEU A 1 134 ? 161.804 119.228 106.658 1.00 82.36 134 LEU A O 1
ATOM 569 N N . LYS A 1 135 ? 163.482 119.320 105.178 1.00 87.11 135 LYS A N 1
ATOM 570 C CA . LYS A 1 135 ? 163.313 117.931 104.762 1.00 87.11 135 LYS A CA 1
ATOM 571 C C . LYS A 1 135 ? 164.658 117.248 104.936 1.00 87.11 135 LYS A C 1
ATOM 572 O O . LYS A 1 135 ? 165.487 117.227 104.026 1.00 87.11 135 LYS A O 1
ATOM 578 N N . LEU A 1 136 ? 164.874 116.695 106.118 1.00 90.42 136 LEU A N 1
ATOM 579 C CA . LEU A 1 136 ? 166.117 116.008 106.404 1.00 90.42 136 LEU A CA 1
ATOM 580 C C . LEU A 1 136 ? 166.128 114.639 105.737 1.00 90.42 136 LEU A C 1
ATOM 581 O O . LEU A 1 136 ? 165.107 114.140 105.262 1.00 90.42 136 LEU A O 1
ATOM 586 N N . HIS A 1 137 ? 167.309 114.042 105.684 1.00 97.63 137 HIS A N 1
ATOM 587 C CA . HIS A 1 137 ? 167.419 112.677 105.210 1.00 97.63 137 HIS A CA 1
ATOM 588 C C . HIS A 1 137 ? 167.046 111.715 106.331 1.00 97.63 137 HIS A C 1
ATOM 589 O O . HIS A 1 137 ? 167.108 112.056 107.513 1.00 97.63 137 HIS A O 1
ATOM 596 N N . THR A 1 138 ? 166.662 110.498 105.943 1.00 96.42 138 THR A N 1
ATOM 597 C CA . THR A 1 138 ? 165.984 109.600 106.874 1.00 96.42 138 THR A CA 1
ATOM 598 C C . THR A 1 138 ? 166.911 109.075 107.960 1.00 96.42 138 THR A C 1
ATOM 599 O O . THR A 1 138 ? 166.496 108.952 109.119 1.00 96.42 138 THR A O 1
ATOM 603 N N . TYR A 1 139 ? 168.163 108.785 107.618 1.00 98.61 139 TYR A N 1
ATOM 604 C CA . TYR A 1 139 ? 169.114 108.333 108.623 1.00 98.61 139 TYR A CA 1
ATOM 605 C C . TYR A 1 139 ? 169.468 109.430 109.612 1.00 98.61 139 TYR A C 1
ATOM 606 O O . TYR A 1 139 ? 169.853 109.119 110.742 1.00 98.61 139 TYR A O 1
ATOM 615 N N . VAL A 1 140 ? 169.335 110.695 109.213 1.00 97.04 140 VAL A N 1
ATOM 616 C CA . VAL A 1 140 ? 169.684 111.796 110.101 1.00 97.04 140 VAL A CA 1
ATOM 617 C C . VAL A 1 140 ? 168.716 111.855 111.272 1.00 97.04 140 VAL A C 1
ATOM 618 O O . VAL A 1 140 ? 169.119 111.772 112.438 1.00 97.04 140 VAL A O 1
ATOM 622 N N . HIS A 1 141 ? 167.418 111.950 110.981 1.00 95.71 141 HIS A N 1
ATOM 623 C CA . HIS A 1 141 ? 166.457 112.054 112.067 1.00 95.71 141 HIS A CA 1
ATOM 624 C C . HIS A 1 141 ? 166.243 110.730 112.780 1.00 95.71 141 HIS A C 1
ATOM 625 O O . HIS A 1 141 ? 165.841 110.737 113.948 1.00 95.71 141 HIS A O 1
ATOM 632 N N . ALA A 1 142 ? 166.502 109.602 112.116 1.00 95.45 142 ALA A N 1
ATOM 633 C CA . ALA A 1 142 ? 166.493 108.330 112.829 1.00 95.45 142 ALA A CA 1
ATOM 634 C C . ALA A 1 142 ? 167.594 108.282 113.880 1.00 95.45 142 ALA A C 1
ATOM 635 O O . ALA A 1 142 ? 167.364 107.831 115.010 1.00 95.45 142 ALA A O 1
ATOM 637 N N . THR A 1 143 ? 168.790 108.768 113.537 1.00 97.39 143 THR A N 1
ATOM 638 C CA . THR A 1 143 ? 169.871 108.821 114.517 1.00 97.39 143 THR A CA 1
ATOM 639 C C . THR A 1 143 ? 169.585 109.821 115.626 1.00 97.39 143 THR A C 1
ATOM 640 O O . THR A 1 143 ? 169.939 109.578 116.786 1.00 97.39 143 THR A O 1
ATOM 644 N N . LEU A 1 144 ? 168.948 110.947 115.294 1.00 96.96 144 LEU A N 1
ATOM 645 C CA . LEU A 1 144 ? 168.616 111.933 116.317 1.00 96.96 144 LEU A CA 1
ATOM 646 C C . LEU A 1 144 ? 167.575 111.405 117.290 1.00 96.96 144 LEU A C 1
ATOM 647 O O . LEU A 1 144 ? 167.622 111.730 118.484 1.00 96.96 144 LEU A O 1
ATOM 652 N N . GLU A 1 145 ? 166.651 110.577 116.805 1.00 97.57 145 GLU A N 1
ATOM 653 C CA . GLU A 1 145 ? 165.752 109.874 117.710 1.00 97.57 145 GLU A CA 1
ATOM 654 C C . GLU A 1 145 ? 166.503 108.879 118.578 1.00 97.57 145 GLU A C 1
ATOM 655 O O . GLU A 1 145 ? 166.143 108.676 119.743 1.00 97.57 145 GLU A O 1
ATOM 661 N N . LEU A 1 146 ? 167.541 108.242 118.030 1.00 98.50 146 LEU A N 1
ATOM 662 C CA . LEU A 1 146 ? 168.309 107.293 118.827 1.00 98.50 146 LEU A CA 1
ATOM 663 C C . LEU A 1 146 ? 169.060 107.985 119.949 1.00 98.50 146 LEU A C 1
ATOM 664 O O . LEU A 1 146 ? 169.140 107.456 121.063 1.00 98.50 146 LEU A O 1
ATOM 669 N N . PHE A 1 147 ? 169.606 109.169 119.683 1.00 100.84 147 PHE A N 1
ATOM 670 C CA . PHE A 1 147 ? 170.346 109.861 120.729 1.00 100.84 147 PHE A CA 1
ATOM 671 C C . PHE A 1 147 ? 169.411 110.430 121.789 1.00 100.84 147 PHE A C 1
ATOM 672 O O . PHE A 1 147 ? 169.709 110.354 122.991 1.00 100.84 147 PHE A O 1
ATOM 680 N N . ALA A 1 148 ? 168.275 110.995 121.364 1.00 98.44 148 ALA A N 1
ATOM 681 C CA . ALA A 1 148 ? 167.312 111.534 122.319 1.00 98.44 148 ALA A CA 1
ATOM 682 C C . ALA A 1 148 ? 166.728 110.436 123.197 1.00 98.44 148 ALA A C 1
ATOM 683 O O . ALA A 1 148 ? 166.609 110.604 124.416 1.00 98.44 148 ALA A O 1
ATOM 685 N N . LEU A 1 149 ? 166.403 109.286 122.608 1.00 97.83 149 LEU A N 1
ATOM 686 C CA . LEU A 1 149 ? 165.954 108.167 123.424 1.00 97.83 149 LEU A CA 1
ATOM 687 C C . LEU A 1 149 ? 167.068 107.592 124.287 1.00 97.83 149 LEU A C 1
ATOM 688 O O . LEU A 1 149 ? 166.778 107.012 125.338 1.00 97.83 149 LEU A O 1
ATOM 693 N N . MET A 1 150 ? 168.328 107.764 123.885 1.00 101.16 150 MET A N 1
ATOM 694 C CA . MET A 1 150 ? 169.429 107.310 124.724 1.00 101.16 150 MET A CA 1
ATOM 695 C C . MET A 1 150 ? 169.503 108.119 126.013 1.00 101.16 150 MET A C 1
ATOM 696 O O . MET A 1 150 ? 169.669 107.550 127.102 1.00 101.16 150 MET A O 1
ATOM 701 N N . VAL A 1 151 ? 169.335 109.441 125.926 1.00 99.00 151 VAL A N 1
ATOM 702 C CA . VAL A 1 151 ? 169.384 110.209 127.167 1.00 99.00 151 VAL A CA 1
ATOM 703 C C . VAL A 1 151 ? 168.088 110.108 127.963 1.00 99.00 151 VAL A C 1
ATOM 704 O O . VAL A 1 151 ? 168.097 110.372 129.173 1.00 99.00 151 VAL A O 1
ATOM 708 N N . VAL A 1 152 ? 166.975 109.711 127.341 1.00 98.72 152 VAL A N 1
ATOM 709 C CA . VAL A 1 152 ? 165.804 109.413 128.161 1.00 98.72 152 VAL A CA 1
ATOM 710 C C . VAL A 1 152 ? 166.035 108.129 128.952 1.00 98.72 152 VAL A C 1
ATOM 711 O O . VAL A 1 152 ? 165.606 108.018 130.111 1.00 98.72 152 VAL A O 1
ATOM 715 N N . VAL A 1 153 ? 166.768 107.169 128.373 1.00 100.85 153 VAL A N 1
ATOM 716 C CA . VAL A 1 153 ? 167.187 105.984 129.126 1.00 100.85 153 VAL A CA 1
ATOM 717 C C . VAL A 1 153 ? 168.100 106.376 130.282 1.00 100.85 153 VAL A C 1
ATOM 718 O O . VAL A 1 153 ? 168.023 105.796 131.374 1.00 100.85 153 VAL A O 1
ATOM 722 N N . PHE A 1 154 ? 168.937 107.400 130.081 1.00 100.05 154 PHE A N 1
ATOM 723 C CA . PHE A 1 154 ? 169.743 107.939 131.177 1.00 100.05 154 PHE A CA 1
ATOM 724 C C . PHE A 1 154 ? 168.876 108.495 132.301 1.00 100.05 154 PHE A C 1
ATOM 725 O O . PHE A 1 154 ? 169.178 108.297 133.489 1.00 100.05 154 PHE A O 1
ATOM 733 N N . GLU A 1 155 ? 167.796 109.191 131.938 1.00 100.15 155 GLU A N 1
ATOM 734 C CA . GLU A 1 155 ? 166.855 109.715 132.926 1.00 100.15 155 GLU A CA 1
ATOM 735 C C . GLU A 1 155 ? 166.220 108.603 133.754 1.00 100.15 155 GLU A C 1
ATOM 736 O O . GLU A 1 155 ? 166.211 108.661 134.990 1.00 100.15 155 GLU A O 1
ATOM 742 N N . LEU A 1 156 ? 165.699 107.571 133.088 1.00 100.69 156 LEU A N 1
ATOM 743 C CA . LEU A 1 156 ? 165.060 106.471 133.804 1.00 100.69 156 LEU A CA 1
ATOM 744 C C . LEU A 1 156 ? 166.059 105.638 134.591 1.00 100.69 156 LEU A C 1
ATOM 745 O O . LEU A 1 156 ? 165.684 104.996 135.579 1.00 100.69 156 LEU A O 1
ATOM 750 N N . CYS A 1 157 ? 167.322 105.629 134.167 1.00 103.42 157 CYS A N 1
ATOM 751 C CA . CYS A 1 157 ? 168.362 104.962 134.938 1.00 103.42 157 CYS A CA 1
ATOM 752 C C . CYS A 1 157 ? 168.568 105.647 136.282 1.00 103.42 157 CYS A C 1
ATOM 753 O O . CYS A 1 157 ? 168.677 104.978 137.317 1.00 103.42 157 CYS A O 1
ATOM 756 N N . MET A 1 158 ? 168.584 106.979 136.294 1.00 103.82 158 MET A N 1
ATOM 757 C CA . MET A 1 158 ? 168.753 107.669 137.567 1.00 103.82 158 MET A CA 1
ATOM 758 C C . MET A 1 158 ? 167.493 107.615 138.421 1.00 103.82 158 MET A C 1
ATOM 759 O O . MET A 1 158 ? 167.588 107.610 139.656 1.00 103.82 158 MET A O 1
ATOM 764 N N . LYS A 1 159 ? 166.316 107.571 137.792 1.00 100.11 159 LYS A N 1
ATOM 765 C CA . LYS A 1 159 ? 165.086 107.356 138.549 1.00 100.11 159 LYS A CA 1
ATOM 766 C C . LYS A 1 159 ? 165.085 105.992 139.221 1.00 100.11 159 LYS A C 1
ATOM 767 O O . LYS A 1 159 ? 164.639 105.859 140.364 1.00 100.11 159 LYS A O 1
ATOM 773 N N . LEU A 1 160 ? 165.582 104.968 138.526 1.00 100.78 160 LEU A N 1
ATOM 774 C CA . LEU A 1 160 ? 165.667 103.641 139.124 1.00 100.78 160 LEU A CA 1
ATOM 775 C C . LEU A 1 160 ? 166.694 103.597 140.241 1.00 100.78 160 LEU A C 1
ATOM 776 O O . LEU A 1 160 ? 166.502 102.875 141.224 1.00 100.78 160 LEU A O 1
ATOM 781 N N . ARG A 1 161 ? 167.776 104.368 140.119 1.00 102.10 161 ARG A N 1
ATOM 782 C CA . ARG A 1 161 ? 168.757 104.407 141.197 1.00 102.10 161 ARG A CA 1
ATOM 783 C C . ARG A 1 161 ? 168.191 105.080 142.438 1.00 102.10 161 ARG A C 1
ATOM 784 O O . ARG A 1 161 ? 168.508 104.677 143.563 1.00 102.10 161 ARG A O 1
ATOM 792 N N . TRP A 1 162 ? 167.316 106.066 142.257 1.00 101.65 162 TRP A N 1
ATOM 793 C CA . TRP A 1 162 ? 166.748 106.760 143.406 1.00 101.65 162 TRP A CA 1
ATOM 794 C C . TRP A 1 162 ? 165.730 105.905 144.141 1.00 101.65 162 TRP A C 1
ATOM 795 O O . TRP A 1 162 ? 165.793 105.770 145.366 1.00 101.65 162 TRP A O 1
ATOM 806 N N . LEU A 1 163 ? 164.775 105.338 143.425 1.00 101.47 163 LEU A N 1
ATOM 807 C CA . LEU A 1 163 ? 163.795 104.480 144.066 1.00 101.47 163 LEU A CA 1
ATOM 808 C C . LEU A 1 163 ? 164.382 103.083 144.215 1.00 101.47 163 LEU A C 1
ATOM 809 O O . LEU A 1 163 ? 165.556 102.837 143.934 1.00 101.47 163 LEU A O 1
ATOM 814 N N . GLY A 1 164 ? 163.569 102.147 144.665 1.00 102.11 164 GLY A N 1
ATOM 815 C CA . GLY A 1 164 ? 163.943 100.754 144.682 1.00 102.11 164 GLY A CA 1
ATOM 816 C C . GLY A 1 164 ? 163.614 100.101 143.364 1.00 102.11 164 GLY A C 1
ATOM 817 O O . GLY A 1 164 ? 163.457 100.757 142.334 1.00 102.11 164 GLY A O 1
ATOM 818 N N . PHE A 1 165 ? 163.507 98.783 143.398 1.00 101.27 165 PHE A N 1
ATOM 819 C CA . PHE A 1 165 ? 163.034 98.043 142.242 1.00 101.27 165 PHE A CA 1
ATOM 820 C C . PHE A 1 165 ? 161.546 97.759 142.313 1.00 101.27 165 PHE A C 1
ATOM 821 O O . PHE A 1 165 ? 160.865 97.800 141.289 1.00 101.27 165 PHE A O 1
ATOM 829 N N . HIS A 1 166 ? 161.030 97.473 143.507 1.00 103.54 166 HIS A N 1
ATOM 830 C CA . HIS A 1 166 ? 159.602 97.222 143.650 1.00 103.54 166 HIS A CA 1
ATOM 831 C C . HIS A 1 166 ? 158.804 98.505 143.490 1.00 103.54 166 HIS A C 1
ATOM 832 O O . HIS A 1 166 ? 157.727 98.503 142.878 1.00 103.54 166 HIS A O 1
ATOM 839 N N . THR A 1 167 ? 159.318 99.609 144.031 1.00 100.64 167 THR A N 1
ATOM 840 C CA . THR A 1 167 ? 158.637 100.887 143.893 1.00 100.64 167 THR A CA 1
ATOM 841 C C . THR A 1 167 ? 158.668 101.381 142.460 1.00 100.64 167 THR A C 1
ATOM 842 O O . THR A 1 167 ? 157.716 102.017 142.010 1.00 100.64 167 THR A O 1
ATOM 846 N N . PHE A 1 168 ? 159.733 101.066 141.723 1.00 98.32 168 PHE A N 1
ATOM 847 C CA . PHE A 1 168 ? 159.836 101.492 140.333 1.00 98.32 168 PHE A CA 1
ATOM 848 C C . PHE A 1 168 ? 158.878 100.722 139.438 1.00 98.32 168 PHE A C 1
ATOM 849 O O . PHE A 1 168 ? 158.501 101.211 138.371 1.00 98.32 168 PHE A O 1
ATOM 857 N N . VAL A 1 169 ? 158.481 99.522 139.841 1.00 98.05 169 VAL A N 1
ATOM 858 C CA . VAL A 1 169 ? 157.526 98.774 139.039 1.00 98.05 169 VAL A CA 1
ATOM 859 C C . VAL A 1 169 ? 156.102 99.154 139.409 1.00 98.05 169 VAL A C 1
ATOM 860 O O . VAL A 1 169 ? 155.267 99.402 138.534 1.00 98.05 169 VAL A O 1
ATOM 864 N N . ARG A 1 170 ? 155.807 99.239 140.706 1.00 101.97 170 ARG A N 1
ATOM 865 C CA . ARG A 1 170 ? 154.445 99.551 141.125 1.00 101.97 170 ARG A CA 1
ATOM 866 C C . ARG A 1 170 ? 154.047 100.990 140.827 1.00 101.97 170 ARG A C 1
ATOM 867 O O . ARG A 1 170 ? 152.848 101.280 140.771 1.00 101.97 170 ARG A O 1
ATOM 875 N N . HIS A 1 171 ? 155.011 101.881 140.627 1.00 98.18 171 HIS A N 1
ATOM 876 C CA . HIS A 1 171 ? 154.712 103.238 140.194 1.00 98.18 171 HIS A CA 1
ATOM 877 C C . HIS A 1 171 ? 154.264 103.211 138.741 1.00 98.18 171 HIS A C 1
ATOM 878 O O . HIS A 1 171 ? 154.966 102.682 137.878 1.00 98.18 171 HIS A O 1
ATOM 885 N N . LYS A 1 172 ? 153.090 103.774 138.471 1.00 96.17 172 LYS A N 1
ATOM 886 C CA . LYS A 1 172 ? 152.444 103.542 137.185 1.00 96.17 172 LYS A CA 1
ATOM 887 C C . LYS A 1 172 ? 153.035 104.426 136.093 1.00 96.17 172 LYS A C 1
ATOM 888 O O . LYS A 1 172 ? 153.278 103.966 134.969 1.00 96.17 172 LYS A O 1
ATOM 894 N N . ARG A 1 173 ? 153.310 105.687 136.429 1.00 94.39 173 ARG A N 1
ATOM 895 C CA . ARG A 1 173 ? 153.675 106.709 135.452 1.00 94.39 173 ARG A CA 1
ATOM 896 C C . ARG A 1 173 ? 155.000 106.396 134.762 1.00 94.39 173 ARG A C 1
ATOM 897 O O . ARG A 1 173 ? 155.131 106.522 133.535 1.00 94.39 173 ARG A O 1
ATOM 905 N N . THR A 1 174 ? 155.980 105.940 135.543 1.00 94.81 174 THR A N 1
ATOM 906 C CA . THR A 1 174 ? 157.276 105.584 134.984 1.00 94.81 174 THR A CA 1
ATOM 907 C C . THR A 1 174 ? 157.171 104.370 134.076 1.00 94.81 174 THR A C 1
ATOM 908 O O . THR A 1 174 ? 157.835 104.305 133.038 1.00 94.81 174 THR A O 1
ATOM 912 N N . MET A 1 175 ? 156.315 103.411 134.432 1.00 96.60 175 MET A N 1
ATOM 913 C CA . MET A 1 175 ? 156.203 102.206 133.620 1.00 96.60 175 MET A CA 1
ATOM 914 C C . MET A 1 175 ? 155.526 102.494 132.291 1.00 96.60 175 MET A C 1
ATOM 915 O O . MET A 1 175 ? 155.848 101.860 131.274 1.00 96.60 175 MET A O 1
ATOM 920 N N . VAL A 1 176 ? 154.601 103.456 132.277 1.00 89.09 176 VAL A N 1
ATOM 921 C CA . VAL A 1 176 ? 154.023 103.913 131.016 1.00 89.09 176 VAL A CA 1
ATOM 922 C C . VAL A 1 176 ? 155.105 104.504 130.122 1.00 89.09 176 VAL A C 1
ATOM 923 O O . VAL A 1 176 ? 155.191 104.187 128.925 1.00 89.09 176 VAL A O 1
ATOM 927 N N . LYS A 1 177 ? 155.980 105.329 130.706 1.00 88.48 177 LYS A N 1
ATOM 928 C CA . LYS A 1 177 ? 157.004 105.973 129.893 1.00 88.48 177 LYS A CA 1
ATOM 929 C C . LYS A 1 177 ? 158.039 104.967 129.393 1.00 88.48 177 LYS A C 1
ATOM 930 O O . LYS A 1 177 ? 158.568 105.118 128.286 1.00 88.48 177 LYS A O 1
ATOM 936 N N . THR A 1 178 ? 158.299 103.906 130.163 1.00 90.16 178 THR A N 1
ATOM 937 C CA . THR A 1 178 ? 159.232 102.882 129.698 1.00 90.16 178 THR A CA 1
ATOM 938 C C . THR A 1 178 ? 158.658 102.100 128.529 1.00 90.16 178 THR A C 1
ATOM 939 O O . THR A 1 178 ? 159.384 101.749 127.593 1.00 90.16 178 THR A O 1
ATOM 943 N N . SER A 1 179 ? 157.356 101.811 128.569 1.00 90.30 179 SER A N 1
ATOM 944 C CA . SER A 1 179 ? 156.748 101.055 127.478 1.00 90.30 179 SER A CA 1
ATOM 945 C C . SER A 1 179 ? 156.740 101.855 126.180 1.00 90.30 179 SER A C 1
ATOM 946 O O . SER A 1 179 ? 157.051 101.317 125.105 1.00 90.30 179 SER A O 1
ATOM 949 N N . VAL A 1 180 ? 156.425 103.148 126.265 1.00 88.48 180 VAL A N 1
ATOM 950 C CA . VAL A 1 180 ? 156.440 103.988 125.071 1.00 88.48 180 VAL A CA 1
ATOM 951 C C . VAL A 1 180 ? 157.866 104.170 124.565 1.00 88.48 180 VAL A C 1
ATOM 952 O O . VAL A 1 180 ? 158.112 104.216 123.348 1.00 88.48 180 VAL A O 1
ATOM 956 N N . LEU A 1 181 ? 158.831 104.211 125.490 1.00 89.69 181 LEU A N 1
ATOM 957 C CA . LEU A 1 181 ? 160.242 104.243 125.115 1.00 89.69 181 LEU A CA 1
ATOM 958 C C . LEU A 1 181 ? 160.638 103.002 124.334 1.00 89.69 181 LEU A C 1
ATOM 959 O O . LEU A 1 181 ? 161.411 103.091 123.375 1.00 89.69 181 LEU A O 1
ATOM 964 N N . VAL A 1 182 ? 160.114 101.839 124.725 1.00 88.51 182 VAL A N 1
ATOM 965 C CA . VAL A 1 182 ? 160.483 100.594 124.059 1.00 88.51 182 VAL A CA 1
ATOM 966 C C . VAL A 1 182 ? 159.942 100.556 122.638 1.00 88.51 182 VAL A C 1
ATOM 967 O O . VAL A 1 182 ? 160.679 100.239 121.693 1.00 88.51 182 VAL A O 1
ATOM 971 N N . VAL A 1 183 ? 158.668 100.916 122.453 1.00 87.48 183 VAL A N 1
ATOM 972 C CA . VAL A 1 183 ? 158.100 100.798 121.114 1.00 87.48 183 VAL A CA 1
ATOM 973 C C . VAL A 1 183 ? 158.671 101.846 120.163 1.00 87.48 183 VAL A C 1
ATOM 974 O O . VAL A 1 183 ? 158.872 101.562 118.972 1.00 87.48 183 VAL A O 1
ATOM 978 N N . GLN A 1 184 ? 159.008 103.039 120.659 1.00 88.01 184 GLN A N 1
ATOM 979 C CA . GLN A 1 184 ? 159.596 104.021 119.755 1.00 88.01 184 GLN A CA 1
ATOM 980 C C . GLN A 1 184 ? 161.054 103.712 119.468 1.00 88.01 184 GLN A C 1
ATOM 981 O O . GLN A 1 184 ? 161.563 104.058 118.396 1.00 88.01 184 GLN A O 1
ATOM 987 N N . PHE A 1 185 ? 161.738 103.058 120.407 1.00 89.04 185 PHE A N 1
ATOM 988 C CA . PHE A 1 185 ? 163.119 102.655 120.166 1.00 89.04 185 PHE A CA 1
ATOM 989 C C . PHE A 1 185 ? 163.185 101.584 119.086 1.00 89.04 185 PHE A C 1
ATOM 990 O O . PHE A 1 185 ? 164.000 101.667 118.153 1.00 89.04 185 PHE A O 1
ATOM 998 N N . ILE A 1 186 ? 162.289 100.596 119.173 1.00 85.71 186 ILE A N 1
ATOM 999 C CA . ILE A 1 186 ? 162.258 99.506 118.203 1.00 85.71 186 ILE A CA 1
ATOM 1000 C C . ILE A 1 186 ? 161.900 100.023 116.817 1.00 85.71 186 ILE A C 1
ATOM 1001 O O . ILE A 1 186 ? 162.578 99.705 115.829 1.00 85.71 186 ILE A O 1
ATOM 1006 N N . GLU A 1 187 ? 160.860 100.865 116.720 1.00 88.92 187 GLU A N 1
ATOM 1007 C CA . GLU A 1 187 ? 160.483 101.331 115.388 1.00 88.92 187 GLU A CA 1
ATOM 1008 C C . GLU A 1 187 ? 161.507 102.307 114.821 1.00 88.92 187 GLU A C 1
ATOM 1009 O O . GLU A 1 187 ? 161.633 102.410 113.597 1.00 88.92 187 GLU A O 1
ATOM 1015 N N . ALA A 1 188 ? 162.275 102.986 115.679 1.00 89.14 188 ALA A N 1
ATOM 1016 C CA . ALA A 1 188 ? 163.334 103.849 115.168 1.00 89.14 188 ALA A CA 1
ATOM 1017 C C . ALA A 1 188 ? 164.448 103.036 114.527 1.00 89.14 188 ALA A C 1
ATOM 1018 O O . ALA A 1 188 ? 164.984 103.425 113.479 1.00 89.14 188 ALA A O 1
ATOM 1020 N N . ILE A 1 189 ? 164.798 101.896 115.132 1.00 86.89 189 ILE A N 1
ATOM 1021 C CA . ILE A 1 189 ? 165.821 101.043 114.534 1.00 86.89 189 ILE A CA 1
ATOM 1022 C C . ILE A 1 189 ? 165.322 100.449 113.221 1.00 86.89 189 ILE A C 1
ATOM 1023 O O . ILE A 1 189 ? 166.092 100.301 112.264 1.00 86.89 189 ILE A O 1
ATOM 1028 N N . VAL A 1 190 ? 164.021 100.154 113.139 1.00 87.20 190 VAL A N 1
ATOM 1029 C CA . VAL A 1 190 ? 163.439 99.646 111.896 1.00 87.20 190 VAL A CA 1
ATOM 1030 C C . VAL A 1 190 ? 163.537 100.687 110.787 1.00 87.20 190 VAL A C 1
ATOM 1031 O O . VAL A 1 190 ? 163.858 100.359 109.634 1.00 87.20 190 VAL A O 1
ATOM 1035 N N . VAL A 1 191 ? 163.322 101.962 111.131 1.00 88.89 191 VAL A N 1
ATOM 1036 C CA . VAL A 1 191 ? 163.471 103.045 110.159 1.00 88.89 191 VAL A CA 1
ATOM 1037 C C . VAL A 1 191 ? 164.921 103.161 109.706 1.00 88.89 191 VAL A C 1
ATOM 1038 O O . VAL A 1 191 ? 165.203 103.349 108.517 1.00 88.89 191 VAL A O 1
ATOM 1042 N N . LEU A 1 192 ? 165.863 102.987 110.635 1.00 88.87 192 LEU A N 1
ATOM 1043 C CA . LEU A 1 192 ? 167.268 103.119 110.261 1.00 88.87 192 LEU A CA 1
ATOM 1044 C C . LEU A 1 192 ? 167.738 101.948 109.406 1.00 88.87 192 LEU A C 1
ATOM 1045 O O . LEU A 1 192 ? 168.658 102.105 108.599 1.00 88.87 192 LEU A O 1
ATOM 1050 N N . VAL A 1 193 ? 167.114 100.782 109.541 1.00 89.41 193 VAL A N 1
ATOM 1051 C CA . VAL A 1 193 ? 167.489 99.665 108.683 1.00 89.41 193 VAL A CA 1
ATOM 1052 C C . VAL A 1 193 ? 166.926 99.844 107.281 1.00 89.41 193 VAL A C 1
ATOM 1053 O O . VAL A 1 193 ? 167.675 99.876 106.300 1.00 89.41 193 VAL A O 1
ATOM 1057 N N . ARG A 1 194 ? 165.604 99.969 107.158 1.00 90.28 194 ARG A N 1
ATOM 1058 C CA . ARG A 1 194 ? 164.997 99.985 105.831 1.00 90.28 194 ARG A CA 1
ATOM 1059 C C . ARG A 1 194 ? 165.215 101.290 105.079 1.00 90.28 194 ARG A C 1
ATOM 1060 O O . ARG A 1 194 ? 165.068 101.303 103.854 1.00 90.28 194 ARG A O 1
ATOM 1068 N N . GLN A 1 195 ? 165.523 102.380 105.789 1.00 92.18 195 GLN A N 1
ATOM 1069 C CA . GLN A 1 195 ? 165.693 103.739 105.261 1.00 92.18 195 GLN A CA 1
ATOM 1070 C C . GLN A 1 195 ? 164.469 104.260 104.514 1.00 92.18 195 GLN A C 1
ATOM 1071 O O . GLN A 1 195 ? 164.582 105.188 103.710 1.00 92.18 195 GLN A O 1
ATOM 1077 N N . THR A 1 196 ? 163.296 103.679 104.745 1.00 94.56 196 THR A N 1
ATOM 1078 C CA . THR A 1 196 ? 162.029 104.211 104.271 1.00 94.56 196 THR A CA 1
ATOM 1079 C C . THR A 1 196 ? 161.057 104.181 105.432 1.00 94.56 196 THR A C 1
ATOM 1080 O O . THR A 1 196 ? 160.978 103.189 106.160 1.00 94.56 196 THR A O 1
ATOM 1084 N N . SER A 1 197 ? 160.323 105.268 105.605 1.00 90.48 197 SER A N 1
ATOM 1085 C CA . SER A 1 197 ? 159.400 105.353 106.720 1.00 90.48 197 SER A CA 1
ATOM 1086 C C . SER A 1 197 ? 158.171 104.505 106.449 1.00 90.48 197 SER A C 1
ATOM 1087 O O . SER A 1 197 ? 157.577 104.578 105.372 1.00 90.48 197 SER A O 1
ATOM 1090 N N . HIS A 1 198 ? 157.781 103.706 107.435 1.00 88.37 198 HIS A N 1
ATOM 1091 C CA . HIS A 1 198 ? 156.522 102.982 107.356 1.00 88.37 198 HIS A CA 1
ATOM 1092 C C . HIS A 1 198 ? 155.383 103.891 107.796 1.00 88.37 198 HIS A C 1
ATOM 1093 O O . HIS A 1 198 ? 155.548 105.115 107.806 1.00 88.37 198 HIS A O 1
ATOM 1100 N N . VAL A 1 199 ? 154.216 103.313 108.101 1.00 84.50 199 VAL A N 1
ATOM 1101 C CA . VAL A 1 199 ? 153.034 104.117 108.416 1.00 84.50 199 VAL A CA 1
ATOM 1102 C C . VAL A 1 199 ? 153.259 104.956 109.673 1.00 84.50 199 VAL A C 1
ATOM 1103 O O . VAL A 1 199 ? 152.929 106.145 109.692 1.00 84.50 199 VAL A O 1
ATOM 1107 N N . ARG A 1 200 ? 153.897 104.378 110.698 1.00 83.84 200 ARG A N 1
ATOM 1108 C CA . ARG A 1 200 ? 154.545 105.107 111.794 1.00 83.84 200 ARG A CA 1
ATOM 1109 C C . ARG A 1 200 ? 153.547 105.984 112.565 1.00 83.84 200 ARG A C 1
ATOM 1110 O O . ARG A 1 200 ? 153.571 107.213 112.524 1.00 83.84 200 ARG A O 1
ATOM 1118 N N . VAL A 1 201 ? 152.606 105.312 113.217 1.00 80.73 201 VAL A N 1
ATOM 1119 C CA . VAL A 1 201 ? 151.499 105.983 113.882 1.00 80.73 201 VAL A CA 1
ATOM 1120 C C . VAL A 1 201 ? 151.845 106.074 115.360 1.00 80.73 201 VAL A C 1
ATOM 1121 O O . VAL A 1 201 ? 151.119 106.680 116.153 1.00 80.73 201 VAL A O 1
ATOM 1125 N N . THR A 1 202 ? 152.986 105.505 115.735 1.00 82.44 202 THR A N 1
ATOM 1126 C CA . THR A 1 202 ? 153.375 105.467 117.135 1.00 82.44 202 THR A CA 1
ATOM 1127 C C . THR A 1 202 ? 153.817 106.838 117.639 1.00 82.44 202 THR A C 1
ATOM 1128 O O . THR A 1 202 ? 153.840 107.065 118.853 1.00 82.44 202 THR A O 1
ATOM 1132 N N . ARG A 1 203 ? 154.109 107.776 116.731 1.00 77.08 203 ARG A N 1
ATOM 1133 C CA . ARG A 1 203 ? 154.496 109.132 117.104 1.00 77.08 203 ARG A CA 1
ATOM 1134 C C . ARG A 1 203 ? 153.412 109.897 117.849 1.00 77.08 203 ARG A C 1
ATOM 1135 O O . ARG A 1 203 ? 153.712 110.944 118.425 1.00 77.08 203 ARG A O 1
ATOM 1143 N N . ALA A 1 204 ? 152.166 109.434 117.831 1.00 74.80 204 ALA A N 1
ATOM 1144 C CA . ALA A 1 204 ? 151.128 110.101 118.597 1.00 74.80 204 ALA A CA 1
ATOM 1145 C C . ALA A 1 204 ? 151.297 109.903 120.092 1.00 74.80 204 ALA A C 1
ATOM 1146 O O . ALA A 1 204 ? 150.807 110.723 120.869 1.00 74.80 204 ALA A O 1
ATOM 1148 N N . LEU A 1 205 ? 151.983 108.848 120.512 1.00 80.67 205 LEU A N 1
ATOM 1149 C CA . LEU A 1 205 ? 152.196 108.578 121.924 1.00 80.67 205 LEU A CA 1
ATOM 1150 C C . LEU A 1 205 ? 153.380 109.337 122.493 1.00 80.67 205 LEU A C 1
ATOM 1151 O O . LEU A 1 205 ? 153.677 109.196 123.680 1.00 80.67 205 LEU A O 1
ATOM 1156 N N . ARG A 1 206 ? 154.037 110.161 121.685 1.00 80.96 206 ARG A N 1
ATOM 1157 C CA . ARG A 1 206 ? 155.230 110.890 122.087 1.00 80.96 206 ARG A CA 1
ATOM 1158 C C . ARG A 1 206 ? 154.919 112.037 123.049 1.00 80.96 206 ARG A C 1
ATOM 1159 O O . ARG A 1 206 ? 155.844 112.614 123.625 1.00 80.96 206 ARG A O 1
ATOM 1167 N N . CYS A 1 207 ? 153.639 112.348 123.278 1.00 82.67 207 CYS A N 1
ATOM 1168 C CA . CYS A 1 207 ? 153.248 113.368 124.245 1.00 82.67 207 CYS A CA 1
ATOM 1169 C C . CYS A 1 207 ? 153.544 112.968 125.679 1.00 82.67 207 CYS A C 1
ATOM 1170 O O . CYS A 1 207 ? 153.650 113.847 126.543 1.00 82.67 207 CYS A O 1
ATOM 1173 N N . ILE A 1 208 ? 153.659 111.668 125.948 1.00 80.53 208 ILE A N 1
ATOM 1174 C CA . ILE A 1 208 ? 153.874 111.182 127.306 1.00 80.53 208 ILE A CA 1
ATOM 1175 C C . ILE A 1 208 ? 155.231 111.631 127.825 1.00 80.53 208 ILE A C 1
ATOM 1176 O O . ILE A 1 208 ? 155.388 111.940 129.013 1.00 80.53 208 ILE A O 1
ATOM 1181 N N . PHE A 1 209 ? 156.209 111.753 126.932 1.00 82.75 209 PHE A N 1
ATOM 1182 C CA . PHE A 1 209 ? 157.504 112.283 127.333 1.00 82.75 209 PHE A CA 1
ATOM 1183 C C . PHE A 1 209 ? 157.422 113.751 127.703 1.00 82.75 209 PHE A C 1
ATOM 1184 O O . PHE A 1 209 ? 158.223 114.226 128.511 1.00 82.75 209 PHE A O 1
ATOM 1192 N N . LEU A 1 210 ? 156.468 114.484 127.138 1.00 81.59 210 LEU A N 1
ATOM 1193 C CA . LEU A 1 210 ? 156.295 115.865 127.559 1.00 81.59 210 LEU A CA 1
ATOM 1194 C C . LEU A 1 210 ? 155.638 115.928 128.926 1.00 81.59 210 LEU A C 1
ATOM 1195 O O . LEU A 1 210 ? 156.186 116.528 129.851 1.00 81.59 210 LEU A O 1
ATOM 1200 N N . VAL A 1 211 ? 154.499 115.251 129.084 1.00 80.28 211 VAL A N 1
ATOM 1201 C CA . VAL A 1 211 ? 153.672 115.370 130.280 1.00 80.28 211 VAL A CA 1
ATOM 1202 C C . VAL A 1 211 ? 154.355 114.820 131.537 1.00 80.28 211 VAL A C 1
ATOM 1203 O O . VAL A 1 211 ? 154.076 115.289 132.645 1.00 80.28 211 VAL A O 1
ATOM 1207 N N . ASP A 1 212 ? 155.309 113.904 131.406 1.00 89.14 212 ASP A N 1
ATOM 1208 C CA . ASP A 1 212 ? 156.001 113.383 132.580 1.00 89.14 212 ASP A CA 1
ATOM 1209 C C . ASP A 1 212 ? 157.047 114.352 133.141 1.00 89.14 212 ASP A C 1
ATOM 1210 O O . ASP A 1 212 ? 157.653 114.059 134.172 1.00 89.14 212 ASP A O 1
ATOM 1215 N N . CYS A 1 213 ? 157.285 115.497 132.514 1.00 86.78 213 CYS A N 1
ATOM 1216 C CA . CYS A 1 213 ? 158.299 116.404 133.030 1.00 86.78 213 CYS A CA 1
ATOM 1217 C C . CYS A 1 213 ? 157.798 117.119 134.279 1.00 86.78 213 CYS A C 1
ATOM 1218 O O . CYS A 1 213 ? 156.621 117.060 134.634 1.00 86.78 213 CYS A O 1
ATOM 1221 N N . ARG A 1 214 ? 158.716 117.788 134.970 1.00 85.95 214 ARG A N 1
ATOM 1222 C CA . ARG A 1 214 ? 158.311 118.460 136.193 1.00 85.95 214 ARG A CA 1
ATOM 1223 C C . ARG A 1 214 ? 157.718 119.826 135.910 1.00 85.95 214 ARG A C 1
ATOM 1224 O O . ARG A 1 214 ? 156.837 120.269 136.652 1.00 85.95 214 ARG A O 1
ATOM 1232 N N . TYR A 1 215 ? 158.161 120.503 134.848 1.00 85.07 215 TYR A N 1
ATOM 1233 C CA . TYR A 1 215 ? 157.730 121.883 134.658 1.00 85.07 215 TYR A CA 1
ATOM 1234 C C . TYR A 1 215 ? 156.300 121.980 134.162 1.00 85.07 215 TYR A C 1
ATOM 1235 O O . TYR A 1 215 ? 155.681 123.045 134.258 1.00 85.07 215 TYR A O 1
ATOM 1244 N N . CYS A 1 216 ? 155.762 120.906 133.621 1.00 81.74 216 CYS A N 1
ATOM 1245 C CA . CYS A 1 216 ? 154.362 120.870 133.243 1.00 81.74 216 CYS A CA 1
ATOM 1246 C C . CYS A 1 216 ? 153.585 119.906 134.128 1.00 81.74 216 CYS A C 1
ATOM 1247 O O . CYS A 1 216 ? 152.738 119.149 133.666 1.00 81.74 216 CYS A O 1
ATOM 1250 N N . GLY A 1 217 ? 153.878 119.919 135.425 1.00 75.78 217 GLY A N 1
ATOM 1251 C CA . GLY A 1 217 ? 152.994 119.269 136.369 1.00 75.78 217 GLY A CA 1
ATOM 1252 C C . GLY A 1 217 ? 151.640 119.930 136.465 1.00 75.78 217 GLY A C 1
ATOM 1253 O O . GLY A 1 217 ? 150.665 119.276 136.854 1.00 75.78 217 GLY A O 1
ATOM 1254 N N . GLY A 1 218 ? 151.563 121.215 136.120 1.00 72.59 218 GLY A N 1
ATOM 1255 C CA . GLY A 1 218 ? 150.271 121.861 135.989 1.00 72.59 218 GLY A CA 1
ATOM 1256 C C . GLY A 1 218 ? 149.441 121.246 134.886 1.00 72.59 218 GLY A C 1
ATOM 1257 O O . GLY A 1 218 ? 148.235 121.060 135.036 1.00 72.59 218 GLY A O 1
ATOM 1258 N N . VAL A 1 219 ? 150.091 120.888 133.780 1.00 69.17 219 VAL A N 1
ATOM 1259 C CA . VAL A 1 219 ? 149.439 120.160 132.696 1.00 69.17 219 VAL A CA 1
ATOM 1260 C C . VAL A 1 219 ? 148.957 118.806 133.181 1.00 69.17 219 VAL A C 1
ATOM 1261 O O . VAL A 1 219 ? 147.879 118.337 132.800 1.00 69.17 219 VAL A O 1
ATOM 1265 N N . ARG A 1 220 ? 149.708 118.196 134.088 1.00 73.70 220 ARG A N 1
ATOM 1266 C CA . ARG A 1 220 ? 149.415 116.833 134.501 1.00 73.70 220 ARG A CA 1
ATOM 1267 C C . ARG A 1 220 ? 148.210 116.783 135.429 1.00 73.70 220 ARG A C 1
ATOM 1268 O O . ARG A 1 220 ? 147.309 115.955 135.248 1.00 73.70 220 ARG A O 1
ATOM 1276 N N . ARG A 1 221 ? 148.157 117.678 136.418 1.00 72.37 221 ARG A N 1
ATOM 1277 C CA . ARG A 1 221 ? 147.003 117.681 137.313 1.00 72.37 221 ARG A CA 1
ATOM 1278 C C . ARG A 1 221 ? 145.770 118.248 136.630 1.00 72.37 221 ARG A C 1
ATOM 1279 O O . ARG A 1 221 ? 144.639 117.916 137.003 1.00 72.37 221 ARG A O 1
ATOM 1287 N N . ASN A 1 222 ? 145.974 119.084 135.620 1.00 68.33 222 ASN A N 1
ATOM 1288 C CA . ASN A 1 222 ? 144.878 119.520 134.770 1.00 68.33 222 ASN A CA 1
ATOM 1289 C C . ASN A 1 222 ? 144.298 118.345 133.999 1.00 68.33 222 ASN A C 1
ATOM 1290 O O . ASN A 1 222 ? 143.078 118.218 133.840 1.00 68.33 222 ASN A O 1
ATOM 1295 N N . LEU A 1 223 ? 145.173 117.467 133.524 1.00 66.16 223 LEU A N 1
ATOM 1296 C CA . LEU A 1 223 ? 144.751 116.377 132.662 1.00 66.16 223 LEU A CA 1
ATOM 1297 C C . LEU A 1 223 ? 144.012 115.314 133.455 1.00 66.16 223 LEU A C 1
ATOM 1298 O O . LEU A 1 223 ? 143.009 114.768 132.988 1.00 66.16 223 LEU A O 1
ATOM 1303 N N . ARG A 1 224 ? 144.464 115.028 134.673 1.00 70.80 224 ARG A N 1
ATOM 1304 C CA . ARG A 1 224 ? 143.692 114.108 135.497 1.00 70.80 224 ARG A CA 1
ATOM 1305 C C . ARG A 1 224 ? 142.412 114.753 135.997 1.00 70.80 224 ARG A C 1
ATOM 1306 O O . ARG A 1 224 ? 141.470 114.046 136.366 1.00 70.80 224 ARG A O 1
ATOM 1314 N N . GLN A 1 225 ? 142.340 116.082 136.003 1.00 69.57 225 GLN A N 1
ATOM 1315 C CA . GLN A 1 225 ? 141.089 116.708 136.395 1.00 69.57 225 GLN A CA 1
ATOM 1316 C C . GLN A 1 225 ? 140.075 116.646 135.262 1.00 69.57 225 GLN A C 1
ATOM 1317 O O . GLN A 1 225 ? 138.866 116.668 135.507 1.00 69.57 225 GLN A O 1
ATOM 1323 N N . ILE A 1 226 ? 140.531 116.554 134.009 1.00 65.21 226 ILE A N 1
ATOM 1324 C CA . ILE A 1 226 ? 139.527 116.342 132.972 1.00 65.21 226 ILE A CA 1
ATOM 1325 C C . ILE A 1 226 ? 139.216 114.863 132.851 1.00 65.21 226 ILE A C 1
ATOM 1326 O O . ILE A 1 226 ? 138.183 114.490 132.291 1.00 65.21 226 ILE A O 1
ATOM 1331 N N . PHE A 1 227 ? 140.107 113.993 133.323 1.00 66.92 227 PHE A N 1
ATOM 1332 C CA . PHE A 1 227 ? 139.768 112.576 133.351 1.00 66.92 227 PHE A CA 1
ATOM 1333 C C . PHE A 1 227 ? 138.704 112.281 134.386 1.00 66.92 227 PHE A C 1
ATOM 1334 O O . PHE A 1 227 ? 137.791 111.496 134.126 1.00 66.92 227 PHE A O 1
ATOM 1342 N N . GLN A 1 228 ? 138.816 112.878 135.565 1.00 68.83 228 GLN A N 1
ATOM 1343 C CA . GLN A 1 228 ? 137.920 112.543 136.657 1.00 68.83 228 GLN A CA 1
ATOM 1344 C C . GLN A 1 228 ? 136.520 113.096 136.448 1.00 68.83 228 GLN A C 1
ATOM 1345 O O . GLN A 1 228 ? 135.560 112.545 136.988 1.00 68.83 228 GLN A O 1
ATOM 1351 N N . SER A 1 229 ? 136.376 114.145 135.652 1.00 62.43 229 SER A N 1
ATOM 1352 C CA . SER A 1 229 ? 135.087 114.774 135.423 1.00 62.43 229 SER A CA 1
ATOM 1353 C C . SER A 1 229 ? 134.346 114.199 134.234 1.00 62.43 229 SER A C 1
ATOM 1354 O O . SER A 1 229 ? 133.319 114.749 133.840 1.00 62.43 229 SER A O 1
ATOM 1357 N N . LEU A 1 230 ? 134.840 113.128 133.659 1.00 61.46 230 LEU A N 1
ATOM 1358 C CA . LEU A 1 230 ? 134.334 112.542 132.423 1.00 61.46 230 LEU A CA 1
ATOM 1359 C C . LEU A 1 230 ? 133.087 111.644 132.507 1.00 61.46 230 LEU A C 1
ATOM 1360 O O . LEU A 1 230 ? 132.330 111.646 131.532 1.00 61.46 230 LEU A O 1
ATOM 1365 N N . PRO A 1 231 ? 132.827 110.837 133.547 1.00 60.54 231 PRO A N 1
ATOM 1366 C CA . PRO A 1 231 ? 131.550 110.083 133.582 1.00 60.54 231 PRO A CA 1
ATOM 1367 C C . PRO A 1 231 ? 130.299 110.956 133.605 1.00 60.54 231 PRO A C 1
ATOM 1368 O O . PRO A 1 231 ? 129.350 110.634 132.866 1.00 60.54 231 PRO A O 1
ATOM 1372 N N . PRO A 1 232 ? 130.224 112.074 134.362 1.00 59.75 232 PRO A N 1
ATOM 1373 C CA . PRO A 1 232 ? 129.022 112.911 134.238 1.00 59.75 232 PRO A CA 1
ATOM 1374 C C . PRO A 1 232 ? 128.909 113.632 132.918 1.00 59.75 232 PRO A C 1
ATOM 1375 O O . PRO A 1 232 ? 127.862 114.223 132.649 1.00 59.75 232 PRO A O 1
ATOM 1379 N N . PHE A 1 233 ? 129.956 113.633 132.105 1.00 60.56 233 PHE A N 1
ATOM 1380 C CA . PHE A 1 233 ? 129.846 114.030 130.715 1.00 60.56 233 PHE A CA 1
ATOM 1381 C C . PHE A 1 233 ? 129.265 112.909 129.866 1.00 60.56 233 PHE A C 1
ATOM 1382 O O . PHE A 1 233 ? 128.405 113.158 129.015 1.00 60.56 233 PHE A O 1
ATOM 1390 N N . MET A 1 234 ? 129.719 111.675 130.088 1.00 64.69 234 MET A N 1
ATOM 1391 C CA . MET A 1 234 ? 129.427 110.599 129.149 1.00 64.69 234 MET A CA 1
ATOM 1392 C C . MET A 1 234 ? 127.978 110.154 129.222 1.00 64.69 234 MET A C 1
ATOM 1393 O O . MET A 1 234 ? 127.412 109.719 128.213 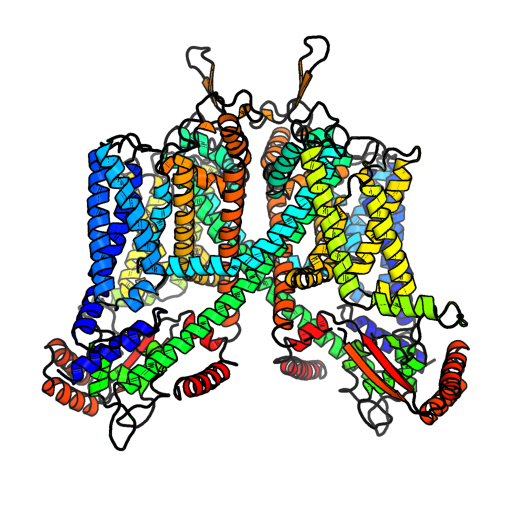1.00 64.69 234 MET A O 1
ATOM 1398 N N . ASP A 1 235 ? 127.352 110.250 130.394 1.00 63.86 235 ASP A N 1
ATOM 1399 C CA . ASP A 1 235 ? 125.964 109.801 130.467 1.00 63.86 235 ASP A CA 1
ATOM 1400 C C . ASP A 1 235 ? 125.004 110.778 129.787 1.00 63.86 235 ASP A C 1
ATOM 1401 O O . ASP A 1 235 ? 124.029 110.361 129.151 1.00 63.86 235 ASP A O 1
ATOM 1406 N N . ILE A 1 236 ? 125.261 112.075 129.901 1.00 54.88 236 ILE A N 1
ATOM 1407 C CA . ILE A 1 236 ? 124.390 113.037 129.247 1.00 54.88 236 ILE A CA 1
ATOM 1408 C C . ILE A 1 236 ? 124.659 113.071 127.759 1.00 54.88 236 ILE A C 1
ATOM 1409 O O . ILE A 1 236 ? 123.741 113.296 126.960 1.00 54.88 236 ILE A O 1
ATOM 1414 N N . LEU A 1 237 ? 125.901 112.807 127.365 1.00 54.19 237 LEU A N 1
ATOM 1415 C CA . LEU A 1 237 ? 126.207 112.588 125.959 1.00 54.19 237 LEU A CA 1
ATOM 1416 C C . LEU A 1 237 ? 125.443 111.391 125.413 1.00 54.19 237 LEU A C 1
ATOM 1417 O O . LEU A 1 237 ? 125.013 111.396 124.253 1.00 54.19 237 LEU A O 1
ATOM 1422 N N . LEU A 1 238 ? 125.224 110.379 126.251 1.00 54.19 238 LEU A N 1
ATOM 1423 C CA . LEU A 1 238 ? 124.450 109.225 125.822 1.00 54.19 238 LEU A CA 1
ATOM 1424 C C . LEU A 1 238 ? 122.984 109.584 125.626 1.00 54.19 238 LEU A C 1
ATOM 1425 O O . LEU A 1 238 ? 122.341 109.099 124.687 1.00 54.19 238 LEU A O 1
ATOM 1430 N N . LEU A 1 239 ? 122.447 110.460 126.477 1.00 51.02 239 LEU A N 1
ATOM 1431 C CA . LEU A 1 239 ? 121.055 110.878 126.316 1.00 51.02 239 LEU A CA 1
ATOM 1432 C C . LEU A 1 239 ? 120.871 111.729 125.066 1.00 51.02 239 LEU A C 1
ATOM 1433 O O . LEU A 1 239 ? 119.862 111.611 124.357 1.00 51.02 239 LEU A O 1
ATOM 1438 N N . LEU A 1 240 ? 121.840 112.591 124.787 1.00 52.10 240 LEU A N 1
ATOM 1439 C CA . LEU A 1 240 ? 121.773 113.459 123.622 1.00 52.10 240 LEU A CA 1
ATOM 1440 C C . LEU A 1 240 ? 121.870 112.668 122.323 1.00 52.10 240 LEU A C 1
ATOM 1441 O O . LEU A 1 240 ? 121.125 112.933 121.367 1.00 52.10 240 LEU A O 1
ATOM 1446 N N . LEU A 1 241 ? 122.748 111.664 122.279 1.00 51.22 241 LEU A N 1
ATOM 1447 C CA . LEU A 1 241 ? 122.786 110.790 121.111 1.00 51.22 241 LEU A CA 1
ATOM 1448 C C . LEU A 1 241 ? 121.530 109.940 120.984 1.00 51.22 241 LEU A C 1
ATOM 1449 O O . LEU A 1 241 ? 121.154 109.562 119.867 1.00 51.22 241 LEU A O 1
ATOM 1454 N N . PHE A 1 242 ? 120.868 109.635 122.099 1.00 50.64 242 PHE A N 1
ATOM 1455 C CA . PHE A 1 242 ? 119.622 108.887 122.018 1.00 50.64 242 PHE A CA 1
ATOM 1456 C C . PHE A 1 242 ? 118.544 109.690 121.302 1.00 50.64 242 PHE A C 1
ATOM 1457 O O . PHE A 1 242 ? 117.859 109.173 120.407 1.00 50.64 242 PHE A O 1
ATOM 1465 N N . PHE A 1 243 ? 118.414 110.976 121.639 1.00 50.40 243 PHE A N 1
ATOM 1466 C CA . PHE A 1 243 ? 117.419 111.781 120.939 1.00 50.40 243 PHE A CA 1
ATOM 1467 C C . PHE A 1 243 ? 117.783 112.049 119.488 1.00 50.40 243 PHE A C 1
ATOM 1468 O O . PHE A 1 243 ? 116.874 112.174 118.657 1.00 50.40 243 PHE A O 1
ATOM 1476 N N . MET A 1 244 ? 119.074 112.129 119.140 1.00 53.37 244 MET A N 1
ATOM 1477 C CA . MET A 1 244 ? 119.334 112.340 117.720 1.00 53.37 244 MET A CA 1
ATOM 1478 C C . MET A 1 244 ? 119.088 111.091 116.892 1.00 53.37 244 MET A C 1
ATOM 1479 O O . MET A 1 244 ? 118.824 111.217 115.696 1.00 53.37 244 MET A O 1
ATOM 1484 N N . ILE A 1 245 ? 119.136 109.894 117.480 1.00 50.98 245 ILE A N 1
ATOM 1485 C CA . ILE A 1 245 ? 118.809 108.724 116.670 1.00 50.98 245 ILE A CA 1
ATOM 1486 C C . ILE A 1 245 ? 117.303 108.602 116.465 1.00 50.98 245 ILE A C 1
ATOM 1487 O O . ILE A 1 245 ? 116.852 108.238 115.370 1.00 50.98 245 ILE A O 1
ATOM 1492 N N . ILE A 1 246 ? 116.505 108.956 117.481 1.00 48.40 246 ILE A N 1
ATOM 1493 C CA . ILE A 1 246 ? 115.047 108.992 117.315 1.00 48.40 246 ILE A CA 1
ATOM 1494 C C . ILE A 1 246 ? 114.636 109.983 116.230 1.00 48.40 246 ILE A C 1
ATOM 1495 O O . ILE A 1 246 ? 113.883 109.644 115.307 1.00 48.40 246 ILE A O 1
ATOM 1500 N N . PHE A 1 247 ? 115.134 111.215 116.313 1.00 48.21 247 PHE A N 1
ATOM 1501 C CA . PHE A 1 247 ? 114.767 112.201 115.303 1.00 48.21 247 PHE A CA 1
ATOM 1502 C C . PHE A 1 247 ? 115.365 111.898 113.940 1.00 48.21 247 PHE A C 1
ATOM 1503 O O . PHE A 1 247 ? 114.847 112.377 112.931 1.00 48.21 247 PHE A O 1
ATOM 1511 N N . ALA A 1 248 ? 116.432 111.107 113.873 1.00 50.07 248 ALA A N 1
ATOM 1512 C CA . ALA A 1 248 ? 116.949 110.728 112.565 1.00 50.07 248 ALA A CA 1
ATOM 1513 C C . ALA A 1 248 ? 116.066 109.688 111.902 1.00 50.07 248 ALA A C 1
ATOM 1514 O O . ALA A 1 248 ? 115.922 109.687 110.675 1.00 50.07 248 ALA A O 1
ATOM 1516 N N . ILE A 1 249 ? 115.495 108.782 112.697 1.00 50.50 249 ILE A N 1
ATOM 1517 C CA . ILE A 1 249 ? 114.532 107.819 112.172 1.00 50.50 249 ILE A CA 1
ATOM 1518 C C . ILE A 1 249 ? 113.303 108.531 111.634 1.00 50.50 249 ILE A C 1
ATOM 1519 O O . ILE A 1 249 ? 112.883 108.300 110.494 1.00 50.50 249 ILE A O 1
ATOM 1524 N N . LEU A 1 250 ? 112.716 109.415 112.437 1.00 52.28 250 LEU A N 1
ATOM 1525 C CA . LEU A 1 250 ? 111.509 110.090 111.981 1.00 52.28 250 LEU A CA 1
ATOM 1526 C C . LEU A 1 250 ? 111.806 111.089 110.867 1.00 52.28 250 LEU A C 1
ATOM 1527 O O . LEU A 1 250 ? 110.946 111.328 110.006 1.00 52.28 250 LEU A O 1
ATOM 1532 N N . GLY A 1 251 ? 113.011 111.654 110.842 1.00 53.36 251 GLY A N 1
ATOM 1533 C CA . GLY A 1 251 ? 113.379 112.494 109.718 1.00 53.36 251 GLY A CA 1
ATOM 1534 C C . GLY A 1 251 ? 113.515 111.709 108.431 1.00 53.36 251 GLY A C 1
ATOM 1535 O O . GLY A 1 251 ? 113.114 112.181 107.365 1.00 53.36 251 GLY A O 1
ATOM 1536 N N . PHE A 1 252 ? 114.046 110.490 108.521 1.00 55.52 252 PHE A N 1
ATOM 1537 C CA . PHE A 1 252 ? 114.130 109.635 107.347 1.00 55.52 252 PHE A CA 1
ATOM 1538 C C . PHE A 1 252 ? 112.756 109.211 106.867 1.00 55.52 252 PHE A C 1
ATOM 1539 O O . PHE A 1 252 ? 112.553 109.017 105.668 1.00 55.52 252 PHE A O 1
ATOM 1547 N N . TYR A 1 253 ? 111.803 109.037 107.778 1.00 53.72 253 TYR A N 1
ATOM 1548 C CA . TYR A 1 253 ? 110.464 108.708 107.310 1.00 53.72 253 TYR A CA 1
ATOM 1549 C C . TYR A 1 253 ? 109.811 109.893 106.618 1.00 53.72 253 TYR A C 1
ATOM 1550 O O . TYR A 1 253 ? 109.207 109.737 105.553 1.00 53.72 253 TYR A O 1
ATOM 1559 N N . LEU A 1 254 ? 109.914 111.079 107.196 1.00 55.62 254 LEU A N 1
ATOM 1560 C CA . LEU A 1 254 ? 109.167 112.207 106.668 1.00 55.62 254 LEU A CA 1
ATOM 1561 C C . LEU A 1 254 ? 109.744 112.807 105.399 1.00 55.62 254 LEU A C 1
ATOM 1562 O O . LEU A 1 254 ? 108.976 113.335 104.590 1.00 55.62 254 LEU A O 1
ATOM 1567 N N . PHE A 1 255 ? 111.055 112.764 105.184 1.00 55.75 255 PHE A N 1
ATOM 1568 C CA . PHE A 1 255 ? 111.602 113.560 104.096 1.00 55.75 255 PHE A CA 1
ATOM 1569 C C . PHE A 1 255 ? 112.334 112.747 103.038 1.00 55.75 255 PHE A C 1
ATOM 1570 O O . PHE A 1 255 ? 112.928 113.337 102.134 1.00 55.75 255 PHE A O 1
ATOM 1578 N N . SER A 1 256 ? 112.308 111.416 103.106 1.00 62.62 256 SER A N 1
ATOM 1579 C CA . SER A 1 256 ? 113.015 110.639 102.094 1.00 62.62 256 SER A CA 1
ATOM 1580 C C . SER A 1 256 ? 112.276 110.622 100.773 1.00 62.62 256 SER A C 1
ATOM 1581 O O . SER A 1 256 ? 112.882 110.361 99.732 1.00 62.62 256 SER A O 1
ATOM 1584 N N . THR A 1 257 ? 110.975 110.875 100.788 1.00 69.79 257 THR A N 1
ATOM 1585 C CA . THR A 1 257 ? 110.199 110.928 99.555 1.00 69.79 257 THR A CA 1
ATOM 1586 C C . THR A 1 257 ? 110.260 112.343 98.985 1.00 69.79 257 THR A C 1
ATOM 1587 O O . THR A 1 257 ? 109.274 113.076 98.930 1.00 69.79 257 THR A O 1
ATOM 1591 N N . ASN A 1 258 ? 111.457 112.723 98.567 1.00 69.23 258 ASN A N 1
ATOM 1592 C CA . ASN A 1 258 ? 111.687 114.061 98.047 1.00 69.23 258 ASN A CA 1
ATOM 1593 C C . ASN A 1 258 ? 112.869 114.019 97.091 1.00 69.23 258 ASN A C 1
ATOM 1594 O O . ASN A 1 258 ? 114.012 113.836 97.519 1.00 69.23 258 ASN A O 1
ATOM 1599 N N . PRO A 1 259 ? 112.648 114.217 95.808 1.00 70.21 259 PRO A N 1
ATOM 1600 C CA . PRO A 1 259 ? 113.755 114.126 94.850 1.00 70.21 259 PRO A CA 1
ATOM 1601 C C . PRO A 1 259 ? 114.612 115.379 94.778 1.00 70.21 259 PRO A C 1
ATOM 1602 O O . PRO A 1 259 ? 115.334 115.568 93.797 1.00 70.21 259 PRO A O 1
ATOM 1606 N N . SER A 1 260 ? 114.540 116.254 95.777 1.00 70.91 260 SER A N 1
ATOM 1607 C CA . SER A 1 260 ? 115.223 117.531 95.712 1.00 70.91 260 SER A CA 1
ATOM 1608 C C . SER A 1 260 ? 116.315 117.724 96.749 1.00 70.91 260 SER A C 1
ATOM 1609 O O . SER A 1 260 ? 117.167 118.593 96.550 1.00 70.91 260 SER A O 1
ATOM 1612 N N . ASP A 1 261 ? 116.323 116.961 97.840 1.00 68.27 261 ASP A N 1
ATOM 1613 C CA . ASP A 1 261 ? 117.315 117.162 98.884 1.00 68.27 261 ASP A CA 1
ATOM 1614 C C . ASP A 1 261 ? 118.242 115.967 99.040 1.00 68.27 261 ASP A C 1
ATOM 1615 O O . ASP A 1 261 ? 117.777 114.822 99.112 1.00 68.27 261 ASP A O 1
ATOM 1620 N N . PRO A 1 262 ? 119.551 116.190 99.117 1.00 63.64 262 PRO A N 1
ATOM 1621 C CA . PRO A 1 262 ? 120.479 115.110 99.443 1.00 63.64 262 PRO A CA 1
ATOM 1622 C C . PRO A 1 262 ? 120.654 114.880 100.932 1.00 63.64 262 PRO A C 1
ATOM 1623 O O . PRO A 1 262 ? 121.592 114.185 101.325 1.00 63.64 262 PRO A O 1
ATOM 1627 N N . TYR A 1 263 ? 119.789 115.453 101.757 1.00 58.26 263 TYR A N 1
ATOM 1628 C CA . TYR A 1 263 ? 119.988 115.431 103.192 1.00 58.26 263 TYR A CA 1
ATOM 1629 C C . TYR A 1 263 ? 119.303 114.267 103.877 1.00 58.26 263 TYR A C 1
ATOM 1630 O O . TYR A 1 263 ? 119.619 113.982 105.031 1.00 58.26 263 TYR A O 1
ATOM 1639 N N . PHE A 1 264 ? 118.364 113.601 103.222 1.00 58.46 264 PHE A N 1
ATOM 1640 C CA . PHE A 1 264 ? 117.667 112.496 103.856 1.00 58.46 264 PHE A CA 1
ATOM 1641 C C . PHE A 1 264 ? 117.485 111.352 102.875 1.00 58.46 264 PHE A C 1
ATOM 1642 O O . PHE A 1 264 ? 116.433 110.712 102.827 1.00 58.46 264 PHE A O 1
ATOM 1650 N N . SER A 1 265 ? 118.512 111.072 102.080 1.00 62.90 265 SER A N 1
ATOM 1651 C CA . SER A 1 265 ? 118.407 110.027 101.073 1.00 62.90 265 SER A CA 1
ATOM 1652 C C . SER A 1 265 ? 118.554 108.638 101.665 1.00 62.90 265 SER A C 1
ATOM 1653 O O . SER A 1 265 ? 117.986 107.682 101.133 1.00 62.90 265 SER A O 1
ATOM 1656 N N . THR A 1 266 ? 119.327 108.504 102.734 1.00 63.17 266 THR A N 1
ATOM 1657 C CA . THR A 1 266 ? 119.577 107.224 103.370 1.00 63.17 266 THR A CA 1
ATOM 1658 C C . THR A 1 266 ? 119.536 107.472 104.868 1.00 63.17 266 THR A C 1
ATOM 1659 O O . THR A 1 266 ? 119.764 108.593 105.320 1.00 63.17 266 THR A O 1
ATOM 1663 N N . LEU A 1 267 ? 119.215 106.429 105.636 1.00 60.72 267 LEU A N 1
ATOM 1664 C CA . LEU A 1 267 ? 119.116 106.576 107.084 1.00 60.72 267 LEU A CA 1
ATOM 1665 C C . LEU A 1 267 ? 120.462 106.919 107.707 1.00 60.72 267 LEU A C 1
ATOM 1666 O O . LEU A 1 267 ? 120.522 107.692 108.670 1.00 60.72 267 LEU A O 1
ATOM 1671 N N . GLU A 1 268 ? 121.553 106.378 107.164 1.00 65.98 268 GLU A N 1
ATOM 1672 C CA . GLU A 1 268 ? 122.864 106.741 107.691 1.00 65.98 268 GLU A CA 1
ATOM 1673 C C . GLU A 1 268 ? 123.220 108.169 107.317 1.00 65.98 268 GLU A C 1
ATOM 1674 O O . GLU A 1 268 ? 123.896 108.870 108.079 1.00 65.98 268 GLU A O 1
ATOM 1680 N N . ASN A 1 269 ? 122.723 108.637 106.179 1.00 59.72 269 ASN A N 1
ATOM 1681 C CA . ASN A 1 269 ? 123.023 109.991 105.760 1.00 59.72 269 ASN A CA 1
ATOM 1682 C C . ASN A 1 269 ? 122.242 110.984 106.603 1.00 59.72 269 ASN A C 1
ATOM 1683 O O . ASN A 1 269 ? 122.701 112.103 106.858 1.00 59.72 269 ASN A O 1
ATOM 1688 N N . SER A 1 270 ? 121.079 110.562 107.091 1.00 56.59 270 SER A N 1
ATOM 1689 C CA . SER A 1 270 ? 120.278 111.408 107.962 1.00 56.59 270 SER A CA 1
ATOM 1690 C C . SER A 1 270 ? 120.827 111.429 109.375 1.00 56.59 270 SER A C 1
ATOM 1691 O O . SER A 1 270 ? 120.689 112.435 110.082 1.00 56.59 270 SER A O 1
ATOM 1694 N N . ILE A 1 271 ? 121.419 110.320 109.821 1.00 56.12 271 ILE A N 1
ATOM 1695 C CA . ILE A 1 271 ? 122.087 110.329 111.120 1.00 56.12 271 ILE A CA 1
ATOM 1696 C C . ILE A 1 271 ? 123.279 111.272 111.093 1.00 56.12 271 ILE A C 1
ATOM 1697 O O . ILE A 1 271 ? 123.520 112.023 112.047 1.00 56.12 271 ILE A O 1
ATOM 1702 N N . VAL A 1 272 ? 124.002 111.294 109.974 1.00 53.77 272 VAL A N 1
ATOM 1703 C CA . VAL A 1 272 ? 125.123 112.220 109.837 1.00 53.77 272 VAL A CA 1
ATOM 1704 C C . VAL A 1 272 ? 124.640 113.664 109.855 1.00 53.77 272 VAL A C 1
ATOM 1705 O O . VAL A 1 272 ? 125.137 114.487 110.634 1.00 53.77 272 VAL A O 1
ATOM 1709 N N . ASN A 1 273 ? 123.619 113.977 109.058 1.00 51.66 273 ASN A N 1
ATOM 1710 C CA . ASN A 1 273 ? 123.192 115.367 108.946 1.00 51.66 273 ASN A CA 1
ATOM 1711 C C . ASN A 1 273 ? 122.513 115.870 110.211 1.00 51.66 273 ASN A C 1
ATOM 1712 O O . ASN A 1 273 ? 122.514 117.076 110.479 1.00 51.66 273 ASN A O 1
ATOM 1717 N N . LEU A 1 274 ? 121.957 114.976 111.020 1.00 47.63 274 LEU A N 1
ATOM 1718 C CA . LEU A 1 274 ? 121.438 115.437 112.301 1.00 47.63 274 LEU A CA 1
ATOM 1719 C C . LEU A 1 274 ? 122.524 115.530 113.360 1.00 47.63 274 LEU A C 1
ATOM 1720 O O . LEU A 1 274 ? 122.383 116.304 114.311 1.00 47.63 274 LEU A O 1
ATOM 1725 N N . PHE A 1 275 ? 123.613 114.772 113.225 1.00 46.77 275 PHE A N 1
ATOM 1726 C CA . PHE A 1 275 ? 124.724 114.976 114.148 1.00 46.77 275 PHE A CA 1
ATOM 1727 C C . PHE A 1 275 ? 125.420 116.289 113.859 1.00 46.77 275 PHE A C 1
ATOM 1728 O O . PHE A 1 275 ? 125.998 116.902 114.756 1.00 46.77 275 PHE A O 1
ATOM 1736 N N . VAL A 1 276 ? 125.376 116.737 112.612 1.00 47.41 276 VAL A N 1
ATOM 1737 C CA . VAL A 1 276 ? 125.916 118.046 112.290 1.00 47.41 276 VAL A CA 1
ATOM 1738 C C . VAL A 1 276 ? 124.934 119.132 112.698 1.00 47.41 276 VAL A C 1
ATOM 1739 O O . VAL A 1 276 ? 125.336 120.209 113.142 1.00 47.41 276 VAL A O 1
ATOM 1743 N N . LEU A 1 277 ? 123.631 118.857 112.603 1.00 46.72 277 LEU A N 1
ATOM 1744 C CA . LEU A 1 277 ? 122.636 119.840 113.031 1.00 46.72 277 LEU A CA 1
ATOM 1745 C C . LEU A 1 277 ? 122.667 120.067 114.534 1.00 46.72 277 LEU A C 1
ATOM 1746 O O . LEU A 1 277 ? 122.356 121.168 114.994 1.00 46.72 277 LEU A O 1
ATOM 1751 N N . LEU A 1 278 ? 123.069 119.047 115.296 1.00 47.37 278 LEU A N 1
ATOM 1752 C CA . LEU A 1 278 ? 123.258 119.165 116.742 1.00 47.37 278 LEU A CA 1
ATOM 1753 C C . LEU A 1 278 ? 124.213 120.280 117.115 1.00 47.37 278 LEU A C 1
ATOM 1754 O O . LEU A 1 278 ? 123.993 120.991 118.097 1.00 47.37 278 LEU A O 1
ATOM 1759 N N . THR A 1 279 ? 125.265 120.458 116.349 1.00 47.67 279 THR A N 1
ATOM 1760 C CA . THR A 1 279 ? 126.241 121.461 116.708 1.00 47.67 279 THR A CA 1
ATOM 1761 C C . THR A 1 279 ? 126.087 122.744 115.919 1.00 47.67 279 THR A C 1
ATOM 1762 O O . THR A 1 279 ? 127.035 123.532 115.868 1.00 47.67 279 THR A O 1
ATOM 1766 N N . THR A 1 280 ? 124.909 122.945 115.324 1.00 48.56 280 THR A N 1
ATOM 1767 C CA . THR A 1 280 ? 124.476 124.198 114.704 1.00 48.56 280 THR A CA 1
ATOM 1768 C C . THR A 1 280 ? 125.395 124.572 113.549 1.00 48.56 280 THR A C 1
ATOM 1769 O O . THR A 1 280 ? 125.722 125.735 113.322 1.00 48.56 280 THR A O 1
ATOM 1773 N N . ALA A 1 281 ? 125.842 123.575 112.818 1.00 45.44 281 ALA A N 1
ATOM 1774 C CA . ALA A 1 281 ? 126.805 123.856 111.778 1.00 45.44 281 ALA A CA 1
ATOM 1775 C C . ALA A 1 281 ? 126.173 124.029 110.420 1.00 45.44 281 ALA A C 1
ATOM 1776 O O . ALA A 1 281 ? 126.784 124.655 109.553 1.00 45.44 281 ALA A O 1
ATOM 1778 N N . ASN A 1 282 ? 124.973 123.524 110.206 1.00 47.32 282 ASN A N 1
ATOM 1779 C CA . ASN A 1 282 ? 124.379 123.643 108.892 1.00 47.32 282 ASN A CA 1
ATOM 1780 C C . ASN A 1 282 ? 122.901 123.944 108.977 1.00 47.32 282 ASN A C 1
ATOM 1781 O O . ASN A 1 282 ? 122.106 123.345 108.252 1.00 47.32 282 ASN A O 1
ATOM 1786 N N . PHE A 1 283 ? 122.497 124.864 109.863 1.00 52.82 283 PHE A N 1
ATOM 1787 C CA . PHE A 1 283 ? 121.100 124.850 110.294 1.00 52.82 283 PHE A CA 1
ATOM 1788 C C . PHE A 1 283 ? 120.092 125.282 109.238 1.00 52.82 283 PHE A C 1
ATOM 1789 O O . PHE A 1 283 ? 119.105 124.551 109.056 1.00 52.82 283 PHE A O 1
ATOM 1797 N N . PRO A 1 284 ? 120.208 126.429 108.561 1.00 51.17 284 PRO A N 1
ATOM 1798 C CA . PRO A 1 284 ? 119.164 126.717 107.581 1.00 51.17 284 PRO A CA 1
ATOM 1799 C C . PRO A 1 284 ? 119.278 125.839 106.357 1.00 51.17 284 PRO A C 1
ATOM 1800 O O . PRO A 1 284 ? 118.249 125.471 105.783 1.00 51.17 284 PRO A O 1
ATOM 1804 N N . ASP A 1 285 ? 120.487 125.397 106.015 1.00 54.13 285 ASP A N 1
ATOM 1805 C CA . ASP A 1 285 ? 120.710 124.708 104.752 1.00 54.13 285 ASP A CA 1
ATOM 1806 C C . ASP A 1 285 ? 120.098 123.321 104.728 1.00 54.13 285 ASP A C 1
ATOM 1807 O O . ASP A 1 285 ? 119.798 122.804 103.650 1.00 54.13 285 ASP A O 1
ATOM 1812 N N . VAL A 1 286 ? 119.903 122.705 105.887 1.00 50.84 286 VAL A N 1
ATOM 1813 C CA . VAL A 1 286 ? 119.231 121.415 105.925 1.00 50.84 286 VAL A CA 1
ATOM 1814 C C . VAL A 1 286 ? 117.723 121.587 106.040 1.00 50.84 286 VAL A C 1
ATOM 1815 O O . VAL A 1 286 ? 116.968 120.713 105.602 1.00 50.84 286 VAL A O 1
ATOM 1819 N N . MET A 1 287 ? 117.263 122.723 106.537 1.00 53.46 287 MET A N 1
ATOM 1820 C CA . MET A 1 287 ? 115.845 122.951 106.743 1.00 53.46 287 MET A CA 1
ATOM 1821 C C . MET A 1 287 ? 115.153 123.338 105.453 1.00 53.46 287 MET A C 1
ATOM 1822 O O . MET A 1 287 ? 113.990 122.987 105.247 1.00 53.46 287 MET A O 1
ATOM 1827 N N . MET A 1 288 ? 115.864 124.031 104.570 1.00 54.35 288 MET A N 1
ATOM 1828 C CA . MET A 1 288 ? 115.211 124.674 103.432 1.00 54.35 288 MET A CA 1
ATOM 1829 C C . MET A 1 288 ? 114.552 123.774 102.391 1.00 54.35 288 MET A C 1
ATOM 1830 O O . MET A 1 288 ? 113.462 124.153 101.933 1.00 54.35 288 MET A O 1
ATOM 1835 N N . PRO A 1 289 ? 115.112 122.641 101.936 1.00 53.96 289 PRO A N 1
ATOM 1836 C CA . PRO A 1 289 ? 114.410 121.895 100.883 1.00 53.96 289 PRO A CA 1
ATOM 1837 C C . PRO A 1 289 ? 113.135 121.243 101.349 1.00 53.96 289 PRO A C 1
ATOM 1838 O O . PRO A 1 289 ? 112.283 120.928 100.516 1.00 53.96 289 PRO A O 1
ATOM 1842 N N . SER A 1 290 ? 112.979 121.022 102.648 1.00 56.52 290 SER A N 1
ATOM 1843 C CA . SER A 1 290 ? 111.699 120.583 103.169 1.00 56.52 290 SER A CA 1
ATOM 1844 C C . SER A 1 290 ? 110.770 121.760 103.364 1.00 56.52 290 SER A C 1
ATOM 1845 O O . SER A 1 290 ? 109.564 121.655 103.131 1.00 56.52 290 SER A O 1
ATOM 1848 N N . TYR A 1 291 ? 111.325 122.892 103.776 1.00 55.16 291 TYR A N 1
ATOM 1849 C CA . TYR A 1 291 ? 110.543 124.094 104.000 1.00 55.16 291 TYR A CA 1
ATOM 1850 C C . TYR A 1 291 ? 110.031 124.688 102.701 1.00 55.16 291 TYR A C 1
ATOM 1851 O O . TYR A 1 291 ? 109.104 125.498 102.723 1.00 55.16 291 TYR A O 1
ATOM 1860 N N . SER A 1 292 ? 110.606 124.300 101.570 1.00 58.41 292 SER A N 1
ATOM 1861 C CA . SER A 1 292 ? 110.092 124.772 100.297 1.00 58.41 292 SER A CA 1
ATOM 1862 C C . SER A 1 292 ? 108.804 124.059 99.925 1.00 58.41 292 SER A C 1
ATOM 1863 O O . SER A 1 292 ? 107.868 124.692 99.430 1.00 58.41 292 SER A O 1
ATOM 1866 N N . ARG A 1 293 ? 108.728 122.748 100.158 1.00 64.16 293 ARG A N 1
ATOM 1867 C CA . ARG A 1 293 ? 107.503 122.022 99.841 1.00 64.16 293 ARG A CA 1
ATOM 1868 C C . ARG A 1 293 ? 106.396 122.354 100.825 1.00 64.16 293 ARG A C 1
ATOM 1869 O O . ARG A 1 293 ? 105.378 122.950 100.461 1.00 64.16 293 ARG A O 1
ATOM 1877 N N . ASN A 1 294 ? 106.587 121.985 102.081 1.00 59.46 294 ASN A N 1
ATOM 1878 C CA . ASN A 1 294 ? 105.577 122.151 103.102 1.00 59.46 294 ASN A CA 1
ATOM 1879 C C . ASN A 1 294 ? 106.082 123.159 104.112 1.00 59.46 294 ASN A C 1
ATOM 1880 O O . ASN A 1 294 ? 107.127 122.921 104.730 1.00 59.46 294 ASN A O 1
ATOM 1885 N N . PRO A 1 295 ? 105.391 124.279 104.321 1.00 55.20 295 PRO A N 1
ATOM 1886 C CA . PRO A 1 295 ? 105.874 125.271 105.285 1.00 55.20 295 PRO A CA 1
ATOM 1887 C C . PRO A 1 295 ? 105.787 124.822 106.722 1.00 55.20 295 PRO A C 1
ATOM 1888 O O . PRO A 1 295 ? 106.391 125.467 107.581 1.00 55.20 295 PRO A O 1
ATOM 1892 N N . TRP A 1 296 ? 105.079 123.745 107.018 1.00 56.56 296 TRP A N 1
ATOM 1893 C CA . TRP A 1 296 ? 104.975 123.263 108.382 1.00 56.56 296 TRP A CA 1
ATOM 1894 C C . TRP A 1 296 ? 106.127 122.379 108.794 1.00 56.56 296 TRP A C 1
ATOM 1895 O O . TRP A 1 296 ? 106.107 121.852 109.904 1.00 56.56 296 TRP A O 1
ATOM 1906 N N . SER A 1 297 ? 107.137 122.207 107.957 1.00 54.95 297 SER A N 1
ATOM 1907 C CA . SER A 1 297 ? 108.284 121.412 108.357 1.00 54.95 297 SER A CA 1
ATOM 1908 C C . SER A 1 297 ? 109.216 122.153 109.292 1.00 54.95 297 SER A C 1
ATOM 1909 O O . SER A 1 297 ? 110.178 121.554 109.774 1.00 54.95 297 SER A O 1
ATOM 1912 N N . CYS A 1 298 ? 108.967 123.433 109.548 1.00 57.34 298 CYS A N 1
ATOM 1913 C CA . CYS A 1 298 ? 109.773 124.169 110.501 1.00 57.34 298 CYS A CA 1
ATOM 1914 C C . CYS A 1 298 ? 109.587 123.664 111.916 1.00 57.34 298 CYS A C 1
ATOM 1915 O O . CYS A 1 298 ? 110.496 123.822 112.729 1.00 57.34 298 CYS A O 1
ATOM 1918 N N . VAL A 1 299 ? 108.447 123.045 112.219 1.00 52.40 299 VAL A N 1
ATOM 1919 C CA . VAL A 1 299 ? 108.180 122.583 113.573 1.00 52.40 299 VAL A CA 1
ATOM 1920 C C . VAL A 1 299 ? 109.108 121.439 113.940 1.00 52.40 299 VAL A C 1
ATOM 1921 O O . VAL A 1 299 ? 109.497 121.300 115.104 1.00 52.40 299 VAL A O 1
ATOM 1925 N N . PHE A 1 300 ? 109.514 120.639 112.953 1.00 51.01 300 PHE A N 1
ATOM 1926 C CA . PHE A 1 300 ? 110.464 119.557 113.186 1.00 51.01 300 PHE A CA 1
ATOM 1927 C C . PHE A 1 300 ? 111.796 120.090 113.690 1.00 51.01 300 PHE A C 1
ATOM 1928 O O . PHE A 1 300 ? 112.302 119.652 114.729 1.00 51.01 300 PHE A O 1
ATOM 1936 N N . PHE A 1 301 ? 112.355 121.069 112.994 1.00 49.24 301 PHE A N 1
ATOM 1937 C CA . PHE A 1 301 ? 113.659 121.571 113.389 1.00 49.24 301 PHE A CA 1
ATOM 1938 C C . PHE A 1 301 ? 113.574 122.503 114.581 1.00 49.24 301 PHE A C 1
ATOM 1939 O O . PHE A 1 301 ? 114.548 122.625 115.318 1.00 49.24 301 PHE A O 1
ATOM 1947 N N . ILE A 1 302 ? 112.433 123.148 114.802 1.00 50.94 302 ILE A N 1
ATOM 1948 C CA . ILE A 1 302 ? 112.278 123.968 115.997 1.00 50.94 302 ILE A CA 1
ATOM 1949 C C . ILE A 1 302 ? 112.230 123.096 117.240 1.00 50.94 302 ILE A C 1
ATOM 1950 O O . ILE A 1 302 ? 112.937 123.357 118.216 1.00 50.94 302 ILE A O 1
ATOM 1955 N N . VAL A 1 303 ? 111.435 122.026 117.207 1.00 50.63 303 VAL A N 1
ATOM 1956 C CA . VAL A 1 303 ? 111.293 121.155 118.370 1.00 50.63 303 VAL A CA 1
ATOM 1957 C C . VAL A 1 303 ? 112.590 120.416 118.664 1.00 50.63 303 VAL A C 1
ATOM 1958 O O . VAL A 1 303 ? 113.013 120.329 119.825 1.00 50.63 303 VAL A O 1
ATOM 1962 N N . TYR A 1 304 ? 113.262 119.922 117.621 1.00 48.13 304 TYR A N 1
ATOM 1963 C CA . TYR A 1 304 ? 114.533 119.228 117.801 1.00 48.13 304 TYR A CA 1
ATOM 1964 C C . TYR A 1 304 ? 115.593 120.148 118.374 1.00 48.13 304 TYR A C 1
ATOM 1965 O O . TYR A 1 304 ? 116.235 119.826 119.382 1.00 48.13 304 TYR A O 1
ATOM 1974 N N . LEU A 1 305 ? 115.746 121.323 117.779 1.00 50.34 305 LEU A N 1
ATOM 1975 C CA . LEU A 1 305 ? 116.834 122.202 118.169 1.00 50.34 305 LEU A CA 1
ATOM 1976 C C . LEU A 1 305 ? 116.560 122.856 119.514 1.00 50.34 305 LEU A C 1
ATOM 1977 O O . LEU A 1 305 ? 117.495 123.269 120.203 1.00 50.34 305 LEU A O 1
ATOM 1982 N N . SER A 1 306 ? 115.295 122.936 119.917 1.00 52.95 306 SER A N 1
ATOM 1983 C CA . SER A 1 306 ? 114.965 123.484 121.220 1.00 52.95 306 SER A CA 1
ATOM 1984 C C . SER A 1 306 ? 114.887 122.431 122.308 1.00 52.95 306 SER A C 1
ATOM 1985 O O . SER A 1 306 ? 114.772 122.792 123.478 1.00 52.95 306 SER A O 1
ATOM 1988 N N . ILE A 1 307 ? 114.915 121.149 121.974 1.00 52.78 307 ILE A N 1
ATOM 1989 C CA . ILE A 1 307 ? 115.255 120.160 122.988 1.00 52.78 307 ILE A CA 1
ATOM 1990 C C . ILE A 1 307 ? 116.743 120.156 123.246 1.00 52.78 307 ILE A C 1
ATOM 1991 O O . ILE A 1 307 ? 117.185 120.297 124.388 1.00 52.78 307 ILE A O 1
ATOM 1996 N N . GLU A 1 308 ? 117.541 120.055 122.188 1.00 54.13 308 GLU A N 1
ATOM 1997 C CA . GLU A 1 308 ? 118.961 119.830 122.402 1.00 54.13 308 GLU A CA 1
ATOM 1998 C C . GLU A 1 308 ? 119.728 121.085 122.777 1.00 54.13 308 GLU A C 1
ATOM 1999 O O . GLU A 1 308 ? 120.471 121.064 123.759 1.00 54.13 308 GLU A O 1
ATOM 2005 N N . LEU A 1 309 ? 119.575 122.181 122.047 1.00 54.75 309 LEU A N 1
ATOM 2006 C CA . LEU A 1 309 ? 120.391 123.351 122.345 1.00 54.75 309 LEU A CA 1
ATOM 2007 C C . LEU A 1 309 ? 119.923 124.116 123.566 1.00 54.75 309 LEU A C 1
ATOM 2008 O O . LEU A 1 309 ? 120.637 124.997 124.047 1.00 54.75 309 LEU A O 1
ATOM 2013 N N . TYR A 1 310 ? 118.752 123.797 124.086 1.00 58.73 310 TYR A N 1
ATOM 2014 C CA . TYR A 1 310 ? 118.141 124.600 125.128 1.00 58.73 310 TYR A CA 1
ATOM 2015 C C . TYR A 1 310 ? 117.980 123.817 126.425 1.00 58.73 310 TYR A C 1
ATOM 2016 O O . TYR A 1 310 ? 118.095 124.388 127.509 1.00 58.73 310 TYR A O 1
ATOM 2025 N N . PHE A 1 311 ? 117.724 122.513 126.345 1.00 58.64 311 PHE A N 1
ATOM 2026 C CA . PHE A 1 311 ? 117.689 121.715 127.564 1.00 58.64 311 PHE A CA 1
ATOM 2027 C C . PHE A 1 311 ? 119.002 120.983 127.800 1.00 58.64 311 PHE A C 1
ATOM 2028 O O . PHE A 1 311 ? 119.641 121.162 128.837 1.00 58.64 311 PHE A O 1
ATOM 2036 N N . ILE A 1 312 ? 119.425 120.172 126.837 1.00 54.93 312 ILE A N 1
ATOM 2037 C CA . ILE A 1 312 ? 120.398 119.130 127.131 1.00 54.93 312 ILE A CA 1
ATOM 2038 C C . ILE A 1 312 ? 121.812 119.693 127.179 1.00 54.93 312 ILE A C 1
ATOM 2039 O O . ILE A 1 312 ? 122.606 119.322 128.049 1.00 54.93 312 ILE A O 1
ATOM 2044 N N . MET A 1 313 ? 122.144 120.603 126.267 1.00 55.96 313 MET A N 1
ATOM 2045 C CA . MET A 1 313 ? 123.486 121.175 126.249 1.00 55.96 313 MET A CA 1
ATOM 2046 C C . MET A 1 313 ? 123.749 122.026 127.483 1.00 55.96 313 MET A C 1
ATOM 2047 O O . MET A 1 313 ? 124.831 121.946 128.085 1.00 55.96 313 MET A O 1
ATOM 2052 N N . ASN A 1 314 ? 122.765 122.822 127.896 1.00 53.64 314 ASN A N 1
ATOM 2053 C CA . ASN A 1 314 ? 122.922 123.597 129.116 1.00 53.64 314 ASN A CA 1
ATOM 2054 C C . ASN A 1 314 ? 122.907 122.703 130.339 1.00 53.64 314 ASN A C 1
ATOM 2055 O O . ASN A 1 314 ? 123.563 123.013 131.340 1.00 53.64 314 ASN A O 1
ATOM 2060 N N . LEU A 1 315 ? 122.182 121.589 130.270 1.00 52.82 315 LEU A N 1
ATOM 2061 C CA . LEU A 1 315 ? 122.225 120.609 131.343 1.00 52.82 315 LEU A CA 1
ATOM 2062 C C . LEU A 1 315 ? 123.613 120.015 131.485 1.00 52.82 315 LEU A C 1
ATOM 2063 O O . LEU A 1 315 ? 124.073 119.776 132.606 1.00 52.82 315 LEU A O 1
ATOM 2068 N N . LEU A 1 316 ? 124.304 119.822 130.364 1.00 51.94 316 LEU A N 1
ATOM 2069 C CA . LEU A 1 316 ? 125.658 119.287 130.381 1.00 51.94 316 LEU A CA 1
ATOM 2070 C C . LEU A 1 316 ? 126.630 120.261 131.023 1.00 51.94 316 LEU A C 1
ATOM 2071 O O . LEU A 1 316 ? 127.541 119.848 131.752 1.00 51.94 316 LEU A O 1
ATOM 2076 N N . LEU A 1 317 ? 126.460 121.557 130.757 1.00 50.00 317 LEU A N 1
ATOM 2077 C CA . LEU A 1 317 ? 127.314 122.551 131.405 1.00 50.00 317 LEU A CA 1
ATOM 2078 C C . LEU A 1 317 ? 127.085 122.581 132.909 1.00 50.00 317 LEU A C 1
ATOM 2079 O O . LEU A 1 317 ? 128.038 122.704 133.688 1.00 50.00 317 LEU A O 1
ATOM 2084 N N . ALA A 1 318 ? 125.829 122.424 133.336 1.00 52.85 318 ALA A N 1
ATOM 2085 C CA . ALA A 1 318 ? 125.518 122.432 134.763 1.00 52.85 318 ALA A CA 1
ATOM 2086 C C . ALA A 1 318 ? 126.128 121.235 135.477 1.00 52.85 318 ALA A C 1
ATOM 2087 O O . ALA A 1 318 ? 126.688 121.369 136.573 1.00 52.85 318 ALA A O 1
ATOM 2089 N N . VAL A 1 319 ? 126.058 120.059 134.856 1.00 52.25 319 VAL A N 1
ATOM 2090 C CA . VAL A 1 319 ? 126.503 118.842 135.527 1.00 52.25 319 VAL A CA 1
ATOM 2091 C C . VAL A 1 319 ? 128.022 118.797 135.639 1.00 52.25 319 VAL A C 1
ATOM 2092 O O . VAL A 1 319 ? 128.570 118.465 136.703 1.00 52.25 319 VAL A O 1
ATOM 2096 N N . VAL A 1 320 ? 128.724 119.188 134.574 1.00 53.77 320 VAL A N 1
ATOM 2097 C CA . VAL A 1 320 ? 130.184 119.230 134.632 1.00 53.77 320 VAL A CA 1
ATOM 2098 C C . VAL A 1 320 ? 130.658 120.315 135.599 1.00 53.77 320 VAL A C 1
ATOM 2099 O O . VAL A 1 320 ? 131.674 120.149 136.290 1.00 53.77 320 VAL A O 1
ATOM 2103 N N . PHE A 1 321 ? 129.887 121.398 135.730 1.00 55.91 321 PHE A N 1
ATOM 2104 C CA . PHE A 1 321 ? 130.237 122.450 136.681 1.00 55.91 321 PHE A CA 1
ATOM 2105 C C . PHE A 1 321 ? 130.163 121.965 138.121 1.00 55.91 321 PHE A C 1
ATOM 2106 O O . PHE A 1 321 ? 131.060 122.250 138.925 1.00 55.91 321 PHE A O 1
ATOM 2114 N N . ASP A 1 322 ? 129.117 121.209 138.457 1.00 61.62 322 ASP A N 1
ATOM 2115 C CA . ASP A 1 322 ? 128.950 120.739 139.830 1.00 61.62 322 ASP A CA 1
ATOM 2116 C C . ASP A 1 322 ? 130.032 119.741 140.227 1.00 61.62 322 ASP A C 1
ATOM 2117 O O . ASP A 1 322 ? 130.595 119.819 141.333 1.00 61.62 322 ASP A O 1
ATOM 2122 N N . THR A 1 323 ? 130.340 118.800 139.330 1.00 62.03 323 THR A N 1
ATOM 2123 C CA . THR A 1 323 ? 131.397 117.833 139.608 1.00 62.03 323 THR A CA 1
ATOM 2124 C C . THR A 1 323 ? 132.744 118.523 139.758 1.00 62.03 323 THR A C 1
ATOM 2125 O O . THR A 1 323 ? 133.558 118.141 140.611 1.00 62.03 323 THR A O 1
ATOM 2129 N N . PHE A 1 324 ? 132.957 119.600 139.001 1.00 64.38 324 PHE A N 1
ATOM 2130 C CA . PHE A 1 324 ? 134.200 120.354 139.107 1.00 64.38 324 PHE A CA 1
ATOM 2131 C C . PHE A 1 324 ? 134.334 121.036 140.465 1.00 64.38 324 PHE A C 1
ATOM 2132 O O . PHE A 1 324 ? 135.447 121.200 140.980 1.00 64.38 324 PHE A O 1
ATOM 2140 N N . ASN A 1 325 ? 133.206 121.413 141.078 1.00 68.48 325 ASN A N 1
ATOM 2141 C CA . ASN A 1 325 ? 133.260 121.964 142.433 1.00 68.48 325 ASN A CA 1
ATOM 2142 C C . ASN A 1 325 ? 133.697 120.934 143.466 1.00 68.48 325 ASN A C 1
ATOM 2143 O O . ASN A 1 325 ? 134.535 121.233 144.331 1.00 68.48 325 ASN A O 1
ATOM 2148 N N . ASP A 1 326 ? 133.134 119.720 143.409 1.00 74.26 326 ASP A N 1
ATOM 2149 C CA . ASP A 1 326 ? 133.532 118.715 144.399 1.00 74.26 326 ASP A CA 1
ATOM 2150 C C . ASP A 1 326 ? 134.980 118.275 144.225 1.00 74.26 326 ASP A C 1
ATOM 2151 O O . ASP A 1 326 ? 135.673 118.009 145.217 1.00 74.26 326 ASP A O 1
ATOM 2156 N N . ILE A 1 327 ? 135.453 118.193 142.980 1.00 71.83 327 ILE A N 1
ATOM 2157 C CA . ILE A 1 327 ? 136.843 117.817 142.745 1.00 71.83 327 ILE A CA 1
ATOM 2158 C C . ILE A 1 327 ? 137.785 118.885 143.293 1.00 71.83 327 ILE A C 1
ATOM 2159 O O . ILE A 1 327 ? 138.835 118.567 143.865 1.00 71.83 327 ILE A O 1
ATOM 2164 N N . GLU A 1 328 ? 137.396 120.159 143.193 1.00 77.26 328 GLU A N 1
ATOM 2165 C CA . GLU A 1 328 ? 138.221 121.209 143.786 1.00 77.26 328 GLU A CA 1
ATOM 2166 C C . GLU A 1 328 ? 138.266 121.125 145.304 1.00 77.26 328 GLU A C 1
ATOM 2167 O O . GLU A 1 328 ? 139.330 121.345 145.902 1.00 77.26 328 GLU A O 1
ATOM 2173 N N . LYS A 1 329 ? 137.144 120.778 145.934 1.00 82.26 329 LYS A N 1
ATOM 2174 C CA . LYS A 1 329 ? 137.120 120.698 147.389 1.00 82.26 329 LYS A CA 1
ATOM 2175 C C . LYS A 1 329 ? 137.991 119.561 147.904 1.00 82.26 329 LYS A C 1
ATOM 2176 O O . LYS A 1 329 ? 138.795 119.757 148.822 1.00 82.26 329 LYS A O 1
ATOM 2182 N N . HIS A 1 330 ? 137.879 118.379 147.302 1.00 84.68 330 HIS A N 1
ATOM 2183 C CA . HIS A 1 330 ? 138.666 117.258 147.799 1.00 84.68 330 HIS A CA 1
ATOM 2184 C C . HIS A 1 330 ? 140.135 117.374 147.427 1.00 84.68 330 HIS A C 1
ATOM 2185 O O . HIS A 1 330 ? 140.988 116.802 148.116 1.00 84.68 330 HIS A O 1
ATOM 2192 N N . LYS A 1 331 ? 140.452 118.108 146.360 1.00 82.82 331 LYS A N 1
ATOM 2193 C CA . LYS A 1 331 ? 141.848 118.382 146.040 1.00 82.82 331 LYS A CA 1
ATOM 2194 C C . LYS A 1 331 ? 142.494 119.229 147.127 1.00 82.82 331 LYS A C 1
ATOM 2195 O O . LYS A 1 331 ? 143.621 118.959 147.564 1.00 82.82 331 LYS A O 1
ATOM 2201 N N . PHE A 1 332 ? 141.770 120.247 147.597 1.00 85.62 332 PHE A N 1
ATOM 2202 C CA . PHE A 1 332 ? 142.290 121.089 148.669 1.00 85.62 332 PHE A CA 1
ATOM 2203 C C . PHE A 1 332 ? 142.414 120.323 149.977 1.00 85.62 332 PHE A C 1
ATOM 2204 O O . PHE A 1 332 ? 143.377 120.512 150.731 1.00 85.62 332 PHE A O 1
ATOM 2212 N N . LYS A 1 333 ? 141.447 119.446 150.254 1.00 91.91 333 LYS A N 1
ATOM 2213 C CA . LYS A 1 333 ? 141.460 118.694 151.504 1.00 91.91 333 LYS A CA 1
ATOM 2214 C C . LYS A 1 333 ? 142.631 117.726 151.561 1.00 91.91 333 LYS A C 1
ATOM 2215 O O . LYS A 1 333 ? 143.344 117.655 152.571 1.00 91.91 333 LYS A O 1
ATOM 2221 N N . SER A 1 334 ? 142.864 116.989 150.474 1.00 88.00 334 SER A N 1
ATOM 2222 C CA . SER A 1 334 ? 143.948 116.016 150.484 1.00 88.00 334 SER A CA 1
ATOM 2223 C C . SER A 1 334 ? 145.307 116.699 150.494 1.00 88.00 334 SER A C 1
ATOM 2224 O O . SER A 1 334 ? 146.282 116.144 151.018 1.00 88.00 334 SER A O 1
ATOM 2227 N N . LEU A 1 335 ? 145.390 117.918 149.957 1.00 89.54 335 LEU A N 1
ATOM 2228 C CA . LEU A 1 335 ? 146.644 118.659 150.062 1.00 89.54 335 LEU A CA 1
ATOM 2229 C C . LEU A 1 335 ? 146.920 119.083 151.501 1.00 89.54 335 LEU A C 1
ATOM 2230 O O . LEU A 1 335 ? 148.070 119.037 151.958 1.00 89.54 335 LEU A O 1
ATOM 2235 N N . LEU A 1 336 ? 145.878 119.485 152.241 1.00 93.02 336 LEU A N 1
ATOM 2236 C CA . LEU A 1 336 ? 146.090 119.875 153.636 1.00 93.02 336 LEU A CA 1
ATOM 2237 C C . LEU A 1 336 ? 146.506 118.700 154.503 1.00 93.02 336 LEU A C 1
ATOM 2238 O O . LEU A 1 336 ? 147.366 118.841 155.381 1.00 93.02 336 LEU A O 1
ATOM 2243 N N . LEU A 1 337 ? 145.893 117.539 154.294 1.00 97.53 337 LEU A N 1
ATOM 2244 C CA . LEU A 1 337 ? 146.239 116.400 155.131 1.00 97.53 337 LEU A CA 1
ATOM 2245 C C . LEU A 1 337 ? 147.634 115.890 154.807 1.00 97.53 337 LEU A C 1
ATOM 2246 O O . LEU A 1 337 ? 148.353 115.408 155.694 1.00 97.53 337 LEU A O 1
ATOM 2251 N N . HIS A 1 338 ? 148.059 116.044 153.554 1.00 97.59 338 HIS A N 1
ATOM 2252 C CA . HIS A 1 338 ? 149.405 115.624 153.195 1.00 97.59 338 HIS A CA 1
ATOM 2253 C C . HIS A 1 338 ? 150.453 116.561 153.786 1.00 97.59 338 HIS A C 1
ATOM 2254 O O . HIS A 1 338 ? 151.507 116.111 154.251 1.00 97.59 338 HIS A O 1
ATOM 2261 N N . LYS A 1 339 ? 150.171 117.868 153.801 1.00 96.59 339 LYS A N 1
ATOM 2262 C CA . LYS A 1 339 ? 151.076 118.802 154.471 1.00 96.59 339 LYS A CA 1
ATOM 2263 C C . LYS A 1 339 ? 151.124 118.556 155.971 1.00 96.59 339 LYS A C 1
ATOM 2264 O O . LYS A 1 339 ? 152.161 118.775 156.613 1.00 96.59 339 LYS A O 1
ATOM 2270 N N . ARG A 1 340 ? 150.003 118.111 156.544 1.00 103.30 340 ARG A N 1
ATOM 2271 C CA . ARG A 1 340 ? 149.943 117.817 157.971 1.00 103.30 340 ARG A CA 1
ATOM 2272 C C . ARG A 1 340 ? 150.865 116.666 158.345 1.00 103.30 340 ARG A C 1
ATOM 2273 O O . ARG A 1 340 ? 151.646 116.781 159.300 1.00 103.30 340 ARG A O 1
ATOM 2281 N N . THR A 1 341 ? 150.824 115.564 157.589 1.00 102.62 341 THR A N 1
ATOM 2282 C CA . THR A 1 341 ? 151.738 114.469 157.900 1.00 102.62 341 THR A CA 1
ATOM 2283 C C . THR A 1 341 ? 153.183 114.829 157.599 1.00 102.62 341 THR A C 1
ATOM 2284 O O . THR A 1 341 ? 154.093 114.301 158.250 1.00 102.62 341 THR A O 1
ATOM 2288 N N . ALA A 1 342 ? 153.413 115.713 156.626 1.00 101.23 342 ALA A N 1
ATOM 2289 C CA . ALA A 1 342 ? 154.778 116.111 156.307 1.00 101.23 342 ALA A CA 1
ATOM 2290 C C . ALA A 1 342 ? 155.411 116.887 157.451 1.00 101.23 342 ALA A C 1
ATOM 2291 O O . ALA A 1 342 ? 156.565 116.631 157.819 1.00 101.23 342 ALA A O 1
ATOM 2293 N N . ILE A 1 343 ? 154.664 117.816 158.043 1.00 103.13 343 ILE A N 1
ATOM 2294 C CA . ILE A 1 343 ? 155.204 118.577 159.163 1.00 103.13 343 ILE A CA 1
ATOM 2295 C C . ILE A 1 343 ? 155.365 117.695 160.396 1.00 103.13 343 ILE A C 1
ATOM 2296 O O . ILE A 1 343 ? 156.330 117.856 161.152 1.00 103.13 343 ILE A O 1
ATOM 2301 N N . GLN A 1 344 ? 154.478 116.712 160.588 1.00 108.00 344 GLN A N 1
ATOM 2302 C CA . GLN A 1 344 ? 154.615 115.833 161.749 1.00 108.00 344 GLN A CA 1
ATOM 2303 C C . GLN A 1 344 ? 155.845 114.936 161.647 1.00 108.00 344 GLN A C 1
ATOM 2304 O O . GLN A 1 344 ? 156.510 114.680 162.658 1.00 108.00 344 GLN A O 1
ATOM 2310 N N . HIS A 1 345 ? 156.181 114.462 160.441 1.00 108.40 345 HIS A N 1
ATOM 2311 C CA . HIS A 1 345 ? 157.436 113.729 160.288 1.00 108.40 345 HIS A CA 1
ATOM 2312 C C . HIS A 1 345 ? 158.641 114.639 160.456 1.00 108.40 345 HIS A C 1
ATOM 2313 O O . HIS A 1 345 ? 159.671 114.204 160.983 1.00 108.40 345 HIS A O 1
ATOM 2320 N N . ALA A 1 346 ? 158.529 115.893 160.011 1.00 111.03 346 ALA A N 1
ATOM 2321 C CA . ALA A 1 346 ? 159.629 116.841 160.160 1.00 111.03 346 ALA A CA 1
ATOM 2322 C C . ALA A 1 346 ? 159.909 117.151 161.621 1.00 111.03 346 ALA A C 1
ATOM 2323 O O . ALA A 1 346 ? 161.070 117.213 162.041 1.00 111.03 346 ALA A O 1
ATOM 2325 N N . TYR A 1 347 ? 158.856 117.356 162.407 1.00 118.22 347 TYR A N 1
ATOM 2326 C CA . TYR A 1 347 ? 159.019 117.561 163.837 1.00 118.22 347 TYR A CA 1
ATOM 2327 C C . TYR A 1 347 ? 159.500 116.294 164.520 1.00 118.22 347 TYR A C 1
ATOM 2328 O O . TYR A 1 347 ? 160.197 116.366 165.537 1.00 118.22 347 TYR A O 1
ATOM 2337 N N . GLY A 1 348 ? 159.139 115.129 163.979 1.00 117.49 348 GLY A N 1
ATOM 2338 C CA . GLY A 1 348 ? 159.603 113.882 164.555 1.00 117.49 348 GLY A CA 1
ATOM 2339 C C . GLY A 1 348 ? 161.086 113.650 164.365 1.00 117.49 348 GLY A C 1
ATOM 2340 O O . GLY A 1 348 ? 161.742 113.068 165.232 1.00 117.49 348 GLY A O 1
ATOM 2341 N N . LEU A 1 349 ? 161.638 114.099 163.239 1.00 119.06 349 LEU A N 1
ATOM 2342 C CA . LEU A 1 349 ? 163.065 113.921 163.007 1.00 119.06 349 LEU A CA 1
ATOM 2343 C C . LEU A 1 349 ? 163.898 114.882 163.845 1.00 119.06 349 LEU A C 1
ATOM 2344 O O . LEU A 1 349 ? 165.070 114.605 164.119 1.00 119.06 349 LEU A O 1
ATOM 2349 N N . LEU A 1 350 ? 163.308 115.984 164.292 1.00 122.97 350 LEU A N 1
ATOM 2350 C CA . LEU A 1 350 ? 163.957 116.907 165.216 1.00 122.97 350 LEU A CA 1
ATOM 2351 C C . LEU A 1 350 ? 163.450 116.713 166.635 1.00 122.97 350 LEU A C 1
ATOM 2352 O O . LEU A 1 350 ? 163.198 117.678 167.361 1.00 122.97 350 LEU A O 1
ATOM 2357 N N . ALA A 1 351 ? 163.257 115.453 167.019 1.00 134.65 351 ALA A N 1
ATOM 2358 C CA . ALA A 1 351 ? 162.868 115.101 168.375 1.00 134.65 351 ALA A CA 1
ATOM 2359 C C . ALA A 1 351 ? 163.962 115.480 169.366 1.00 134.65 351 ALA A C 1
ATOM 2360 O O . ALA A 1 351 ? 165.149 115.523 169.034 1.00 134.65 351 ALA A O 1
ATOM 2362 N N . SER A 1 352 ? 163.546 115.750 170.599 1.00 146.46 352 SER A N 1
ATOM 2363 C CA . SER A 1 352 ? 164.416 116.411 171.559 1.00 146.46 352 SER A CA 1
ATOM 2364 C C . SER A 1 352 ? 165.197 115.438 172.431 1.00 146.46 352 SER A C 1
ATOM 2365 O O . SER A 1 352 ? 166.403 115.633 172.624 1.00 146.46 352 SER A O 1
ATOM 2368 N N . GLN A 1 353 ? 164.524 114.397 172.938 1.00 154.41 353 GLN A N 1
ATOM 2369 C CA . GLN A 1 353 ? 165.012 113.526 174.020 1.00 154.41 353 GLN A CA 1
ATOM 2370 C C . GLN A 1 353 ? 165.431 114.380 175.224 1.00 154.41 353 GLN A C 1
ATOM 2371 O O . GLN A 1 353 ? 166.495 114.212 175.824 1.00 154.41 353 GLN A O 1
ATOM 2377 N N . ARG A 1 354 ? 164.582 115.353 175.551 1.00 153.76 354 ARG A N 1
ATOM 2378 C CA . ARG A 1 354 ? 164.832 116.279 176.647 1.00 153.76 354 ARG A CA 1
ATOM 2379 C C . ARG A 1 354 ? 163.528 116.520 177.393 1.00 153.76 354 ARG A C 1
ATOM 2380 O O . ARG A 1 354 ? 162.440 116.195 176.910 1.00 153.76 354 ARG A O 1
ATOM 2388 N N . ARG A 1 355 ? 163.653 117.087 178.591 1.00 155.08 355 ARG A N 1
ATOM 2389 C CA . ARG A 1 355 ? 162.515 117.278 179.484 1.00 155.08 355 ARG A CA 1
ATOM 2390 C C . ARG A 1 355 ? 161.470 118.294 179.002 1.00 155.08 355 ARG A C 1
ATOM 2391 O O . ARG A 1 355 ? 160.318 118.186 179.441 1.00 155.08 355 ARG A O 1
ATOM 2399 N N . PRO A 1 356 ? 161.761 119.275 178.136 1.00 151.84 356 PRO A N 1
ATOM 2400 C CA . PRO A 1 356 ? 160.667 119.884 177.378 1.00 151.84 356 PRO A CA 1
ATOM 2401 C C . PRO A 1 356 ? 160.515 119.235 176.010 1.00 151.84 356 PRO A C 1
ATOM 2402 O O . PRO A 1 356 ? 161.380 118.498 175.535 1.00 151.84 356 PRO A O 1
ATOM 2406 N N . ALA A 1 357 ? 159.391 119.539 175.375 1.00 142.59 357 ALA A N 1
ATOM 2407 C CA . ALA A 1 357 ? 159.141 119.152 173.995 1.00 142.59 357 ALA A CA 1
ATOM 2408 C C . ALA A 1 357 ? 159.205 120.405 173.136 1.00 142.59 357 ALA A C 1
ATOM 2409 O O . ALA A 1 357 ? 158.344 121.283 173.250 1.00 142.59 357 ALA A O 1
ATOM 2411 N N . GLY A 1 358 ? 160.228 120.495 172.298 1.00 137.40 358 GLY A N 1
ATOM 2412 C CA . GLY A 1 358 ? 160.380 121.658 171.451 1.00 137.40 358 GLY A CA 1
ATOM 2413 C C . GLY A 1 358 ? 161.591 121.518 170.561 1.00 137.40 358 GLY A C 1
ATOM 2414 O O . GLY A 1 358 ? 162.249 120.477 170.529 1.00 137.40 358 GLY A O 1
ATOM 2415 N N . ILE A 1 359 ? 161.872 122.591 169.828 1.00 131.88 359 ILE A N 1
ATOM 2416 C CA . ILE A 1 359 ? 162.995 122.648 168.903 1.00 131.88 359 ILE A CA 1
ATOM 2417 C C . ILE A 1 359 ? 163.862 123.835 169.287 1.00 131.88 359 ILE A C 1
ATOM 2418 O O . ILE A 1 359 ? 163.362 124.957 169.415 1.00 131.88 359 ILE A O 1
ATOM 2423 N N . SER A 1 360 ? 165.155 123.587 169.478 1.00 133.93 360 SER A N 1
ATOM 2424 C CA . SER A 1 360 ? 166.090 124.663 169.762 1.00 133.93 360 SER A CA 1
ATOM 2425 C C . SER A 1 360 ? 166.343 125.486 168.504 1.00 133.93 360 SER A C 1
ATOM 2426 O O . SER A 1 360 ? 165.963 125.102 167.397 1.00 133.93 360 SER A O 1
ATOM 2429 N N . TYR A 1 361 ? 167.011 126.626 168.685 1.00 137.56 361 TYR A N 1
ATOM 2430 C CA . TYR A 1 361 ? 167.149 127.572 167.584 1.00 137.56 361 TYR A CA 1
ATOM 2431 C C . TYR A 1 361 ? 168.097 127.064 166.509 1.00 137.56 361 TYR A C 1
ATOM 2432 O O . TYR A 1 361 ? 167.885 127.329 165.322 1.00 137.56 361 TYR A O 1
ATOM 2441 N N . ARG A 1 362 ? 169.136 126.323 166.895 1.00 138.24 362 ARG A N 1
ATOM 2442 C CA . ARG A 1 362 ? 170.135 125.899 165.919 1.00 138.24 362 ARG A CA 1
ATOM 2443 C C . ARG A 1 362 ? 169.594 124.828 164.978 1.00 138.24 362 ARG A C 1
ATOM 2444 O O . ARG A 1 362 ? 170.069 124.692 163.841 1.00 138.24 362 ARG A O 1
ATOM 2452 N N . GLN A 1 363 ? 168.587 124.083 165.414 1.00 134.59 363 GLN A N 1
ATOM 2453 C CA . GLN A 1 363 ? 167.946 123.147 164.504 1.00 134.59 363 GLN A CA 1
ATOM 2454 C C . GLN A 1 363 ? 167.061 123.882 163.507 1.00 134.59 363 GLN A C 1
ATOM 2455 O O . GLN A 1 363 ? 166.998 123.515 162.327 1.00 134.59 363 GLN A O 1
ATOM 2461 N N . PHE A 1 364 ? 166.398 124.948 163.954 1.00 132.70 364 PHE A N 1
ATOM 2462 C CA . PHE A 1 364 ? 165.627 125.765 163.029 1.00 132.70 364 PHE A CA 1
ATOM 2463 C C . PHE A 1 364 ? 166.536 126.529 162.077 1.00 132.70 364 PHE A C 1
ATOM 2464 O O . PHE A 1 364 ? 166.125 126.854 160.954 1.00 132.70 364 PHE A O 1
ATOM 2472 N N . GLU A 1 365 ? 167.765 126.824 162.514 1.00 140.29 365 GLU A N 1
ATOM 2473 C CA . GLU A 1 365 ? 168.799 127.286 161.596 1.00 140.29 365 GLU A CA 1
ATOM 2474 C C . GLU A 1 365 ? 169.043 126.267 160.506 1.00 140.29 365 GLU A C 1
ATOM 2475 O O . GLU A 1 365 ? 169.182 126.633 159.339 1.00 140.29 365 GLU A O 1
ATOM 2481 N N . GLY A 1 366 ? 169.107 124.986 160.874 1.00 131.48 366 GLY A N 1
ATOM 2482 C CA . GLY A 1 366 ? 169.374 123.958 159.881 1.00 131.48 366 GLY A CA 1
ATOM 2483 C C . GLY A 1 366 ? 168.259 123.791 158.867 1.00 131.48 366 GLY A C 1
ATOM 2484 O O . GLY A 1 366 ? 168.523 123.669 157.663 1.00 131.48 366 GLY A O 1
ATOM 2485 N N . LEU A 1 367 ? 167.002 123.791 159.336 1.00 126.48 367 LEU A N 1
ATOM 2486 C CA . LEU A 1 367 ? 165.863 123.714 158.425 1.00 126.48 367 LEU A CA 1
ATOM 2487 C C . LEU A 1 367 ? 165.823 124.894 157.478 1.00 126.48 367 LEU A C 1
ATOM 2488 O O . LEU A 1 367 ? 165.541 124.732 156.289 1.00 126.48 367 LEU A O 1
ATOM 2493 N N . MET A 1 368 ? 166.115 126.083 157.972 1.00 129.49 368 MET A N 1
ATOM 2494 C CA . MET A 1 368 ? 166.100 127.187 157.033 1.00 129.49 368 MET A CA 1
ATOM 2495 C C . MET A 1 368 ? 167.413 127.290 156.258 1.00 129.49 368 MET A C 1
ATOM 2496 O O . MET A 1 368 ? 167.516 128.098 155.330 1.00 129.49 368 MET A O 1
ATOM 2501 N N . ARG A 1 369 ? 168.406 126.465 156.581 1.00 127.66 369 ARG A N 1
ATOM 2502 C CA . ARG A 1 369 ? 169.653 126.462 155.831 1.00 127.66 369 ARG A CA 1
ATOM 2503 C C . ARG A 1 369 ? 169.597 125.525 154.638 1.00 127.66 369 ARG A C 1
ATOM 2504 O O . ARG A 1 369 ? 170.298 125.754 153.647 1.00 127.66 369 ARG A O 1
ATOM 2512 N N . PHE A 1 370 ? 168.777 124.477 154.694 1.00 123.84 370 PHE A N 1
ATOM 2513 C CA . PHE A 1 370 ? 168.594 123.624 153.523 1.00 123.84 370 PHE A CA 1
ATOM 2514 C C . PHE A 1 370 ? 167.298 123.918 152.774 1.00 123.84 370 PHE A C 1
ATOM 2515 O O . PHE A 1 370 ? 167.326 124.190 151.573 1.00 123.84 370 PHE A O 1
ATOM 2523 N N . TYR A 1 371 ? 166.161 123.858 153.448 1.00 121.18 371 TYR A N 1
ATOM 2524 C CA . TYR A 1 371 ? 164.950 124.421 152.875 1.00 121.18 371 TYR A CA 1
ATOM 2525 C C . TYR A 1 371 ? 165.084 125.937 152.863 1.00 121.18 371 TYR A C 1
ATOM 2526 O O . TYR A 1 371 ? 165.547 126.525 153.842 1.00 121.18 371 TYR A O 1
ATOM 2535 N N . LYS A 1 372 ? 164.704 126.563 151.735 1.00 122.88 372 LYS A N 1
ATOM 2536 C CA . LYS A 1 372 ? 164.931 127.976 151.416 1.00 122.88 372 LYS A CA 1
ATOM 2537 C C . LYS A 1 372 ? 166.397 128.364 151.580 1.00 122.88 372 LYS A C 1
ATOM 2538 O O . LYS A 1 372 ? 166.736 129.045 152.553 1.00 122.88 372 LYS A O 1
ATOM 2544 N N . PRO A 1 373 ? 167.297 127.947 150.682 1.00 124.10 373 PRO A N 1
ATOM 2545 C CA . PRO A 1 373 ? 168.728 128.209 150.906 1.00 124.10 373 PRO A CA 1
ATOM 2546 C C . PRO A 1 373 ? 169.130 129.662 150.749 1.00 124.10 373 PRO A C 1
ATOM 2547 O O . PRO A 1 373 ? 170.162 130.058 151.300 1.00 124.10 373 PRO A O 1
ATOM 2551 N N . ARG A 1 374 ? 168.366 130.467 150.022 1.00 125.92 374 ARG A N 1
ATOM 2552 C CA . ARG A 1 374 ? 168.769 131.830 149.713 1.00 125.92 374 ARG A CA 1
ATOM 2553 C C . ARG A 1 374 ? 168.382 132.828 150.796 1.00 125.92 374 ARG A C 1
ATOM 2554 O O . ARG A 1 374 ? 168.480 134.037 150.570 1.00 125.92 374 ARG A O 1
ATOM 2562 N N . MET A 1 375 ? 167.953 132.358 151.959 1.00 132.56 375 MET A N 1
ATOM 2563 C CA . MET A 1 375 ? 167.476 133.222 153.030 1.00 132.56 375 MET A CA 1
ATOM 2564 C C . MET A 1 375 ? 168.596 133.450 154.035 1.00 132.56 375 MET A C 1
ATOM 2565 O O . MET A 1 375 ? 169.118 132.494 154.616 1.00 132.56 375 MET A O 1
ATOM 2570 N N . SER A 1 376 ? 168.953 134.712 154.249 1.00 141.01 376 SER A N 1
ATOM 2571 C CA . SER A 1 376 ? 170.088 135.027 155.098 1.00 141.01 376 SER A CA 1
ATOM 2572 C C . SER A 1 376 ? 169.684 135.001 156.568 1.00 141.01 376 SER A C 1
ATOM 2573 O O . SER A 1 376 ? 168.544 134.696 156.926 1.00 141.01 376 SER A O 1
ATOM 2576 N N . ALA A 1 377 ? 170.640 135.366 157.422 1.00 144.58 377 ALA A N 1
ATOM 2577 C CA . ALA A 1 377 ? 170.586 135.047 158.845 1.00 144.58 377 ALA A CA 1
ATOM 2578 C C . ALA A 1 377 ? 169.558 135.879 159.598 1.00 144.58 377 ALA A C 1
ATOM 2579 O O . ALA A 1 377 ? 168.865 135.358 160.486 1.00 144.58 377 ALA A O 1
ATOM 2581 N N . ARG A 1 378 ? 169.471 137.169 159.267 1.00 143.55 378 ARG A N 1
ATOM 2582 C CA . ARG A 1 378 ? 168.517 138.058 159.919 1.00 143.55 378 ARG A CA 1
ATOM 2583 C C . ARG A 1 378 ? 167.086 137.625 159.639 1.00 143.55 378 ARG A C 1
ATOM 2584 O O . ARG A 1 378 ? 166.242 137.612 160.541 1.00 143.55 378 ARG A O 1
ATOM 2592 N N . GLU A 1 379 ? 166.816 137.190 158.413 1.00 141.15 379 GLU A N 1
ATOM 2593 C CA . GLU A 1 379 ? 165.485 136.706 158.081 1.00 141.15 379 GLU A CA 1
ATOM 2594 C C . GLU A 1 379 ? 165.226 135.339 158.695 1.00 141.15 379 GLU A C 1
ATOM 2595 O O . GLU A 1 379 ? 164.070 134.989 158.949 1.00 141.15 379 GLU A O 1
ATOM 2601 N N . ARG A 1 380 ? 166.280 134.560 158.942 1.00 140.40 380 ARG A N 1
ATOM 2602 C CA . ARG A 1 380 ? 166.111 133.288 159.636 1.00 140.40 380 ARG A CA 1
ATOM 2603 C C . ARG A 1 380 ? 165.655 133.501 161.073 1.00 140.40 380 ARG A C 1
ATOM 2604 O O . ARG A 1 380 ? 164.721 132.837 161.540 1.00 140.40 380 ARG A O 1
ATOM 2612 N N . PHE A 1 381 ? 166.292 134.435 161.785 1.00 139.77 381 PHE A N 1
ATOM 2613 C CA . PHE A 1 381 ? 165.872 134.713 163.155 1.00 139.77 381 PHE A CA 1
ATOM 2614 C C . PHE A 1 381 ? 164.495 135.360 163.204 1.00 139.77 381 PHE A C 1
ATOM 2615 O O . PHE A 1 381 ? 163.726 135.104 164.142 1.00 139.77 381 PHE A O 1
ATOM 2623 N N . LEU A 1 382 ? 164.173 136.186 162.207 1.00 137.19 382 LEU A N 1
ATOM 2624 C CA . LEU A 1 382 ? 162.828 136.739 162.107 1.00 137.19 382 LEU A CA 1
ATOM 2625 C C . LEU A 1 382 ? 161.788 135.646 161.923 1.00 137.19 382 LEU A C 1
ATOM 2626 O O . LEU A 1 382 ? 160.716 135.696 162.533 1.00 137.19 382 LEU A O 1
ATOM 2631 N N . THR A 1 383 ? 162.093 134.636 161.106 1.00 135.49 383 THR A N 1
ATOM 2632 C CA . THR A 1 383 ? 161.159 133.525 160.963 1.00 135.49 383 THR A CA 1
ATOM 2633 C C . THR A 1 383 ? 161.115 132.661 162.209 1.00 135.49 383 THR A C 1
ATOM 2634 O O . THR A 1 383 ? 160.141 131.934 162.416 1.00 135.49 383 THR A O 1
ATOM 2638 N N . PHE A 1 384 ? 162.139 132.720 163.055 1.00 135.57 384 PHE A N 1
ATOM 2639 C CA . PHE A 1 384 ? 162.045 131.961 164.294 1.00 135.57 384 PHE A CA 1
ATOM 2640 C C . PHE A 1 384 ? 161.162 132.663 165.309 1.00 135.57 384 PHE A C 1
ATOM 2641 O O . PHE A 1 384 ? 160.452 132.000 166.071 1.00 135.57 384 PHE A O 1
ATOM 2649 N N . LYS A 1 385 ? 161.186 133.993 165.343 1.00 134.57 385 LYS A N 1
ATOM 2650 C CA . LYS A 1 385 ? 160.266 134.682 166.237 1.00 134.57 385 LYS A CA 1
ATOM 2651 C C . LYS A 1 385 ? 158.853 134.708 165.672 1.00 134.57 385 LYS A C 1
ATOM 2652 O O . LYS A 1 385 ? 157.881 134.675 166.436 1.00 134.57 385 LYS A O 1
ATOM 2658 N N . ALA A 1 386 ? 158.722 134.733 164.345 1.00 131.46 386 ALA A N 1
ATOM 2659 C CA . ALA A 1 386 ? 157.405 134.803 163.724 1.00 131.46 386 ALA A CA 1
ATOM 2660 C C . ALA A 1 386 ? 156.620 133.514 163.913 1.00 131.46 386 ALA A C 1
ATOM 2661 O O . ALA A 1 386 ? 155.386 133.540 163.955 1.00 131.46 386 ALA A O 1
ATOM 2663 N N . LEU A 1 387 ? 157.308 132.388 164.028 1.00 128.69 387 LEU A N 1
ATOM 2664 C CA . LEU A 1 387 ? 156.642 131.151 164.392 1.00 128.69 387 LEU A CA 1
ATOM 2665 C C . LEU A 1 387 ? 156.480 130.973 165.888 1.00 128.69 387 LEU A C 1
ATOM 2666 O O . LEU A 1 387 ? 155.809 130.023 166.297 1.00 128.69 387 LEU A O 1
ATOM 2671 N N . ASN A 1 388 ? 157.077 131.835 166.714 1.00 134.63 388 ASN A N 1
ATOM 2672 C CA . ASN A 1 388 ? 157.182 131.513 168.133 1.00 134.63 388 ASN A CA 1
ATOM 2673 C C . ASN A 1 388 ? 155.840 131.686 168.833 1.00 134.63 388 ASN A C 1
ATOM 2674 O O . ASN A 1 388 ? 155.265 130.709 169.330 1.00 134.63 388 ASN A O 1
ATOM 2679 N N . GLN A 1 389 ? 155.328 132.928 168.873 1.00 133.80 389 GLN A N 1
ATOM 2680 C CA . GLN A 1 389 ? 154.002 133.288 169.410 1.00 133.80 389 GLN A CA 1
ATOM 2681 C C . GLN A 1 389 ? 153.846 132.842 170.872 1.00 133.80 389 GLN A C 1
ATOM 2682 O O . GLN A 1 389 ? 152.756 132.498 171.334 1.00 133.80 389 GLN A O 1
ATOM 2688 N N . SER A 1 390 ? 154.960 132.824 171.600 1.00 137.17 390 SER A N 1
ATOM 2689 C CA . SER A 1 390 ? 155.036 132.314 172.961 1.00 137.17 390 SER A CA 1
ATOM 2690 C C . SER A 1 390 ? 156.325 132.842 173.565 1.00 137.17 390 SER A C 1
ATOM 2691 O O . SER A 1 390 ? 157.261 133.198 172.846 1.00 137.17 390 SER A O 1
ATOM 2694 N N . ASN A 1 391 ? 156.368 132.901 174.888 1.00 140.25 391 ASN A N 1
ATOM 2695 C CA . ASN A 1 391 ? 157.563 133.378 175.579 1.00 140.25 391 ASN A CA 1
ATOM 2696 C C . ASN A 1 391 ? 158.422 132.193 176.018 1.00 140.25 391 ASN A C 1
ATOM 2697 O O . ASN A 1 391 ? 158.750 132.015 177.188 1.00 140.25 391 ASN A O 1
ATOM 2702 N N . THR A 1 392 ? 158.793 131.373 175.038 1.00 138.00 392 THR A N 1
ATOM 2703 C CA . THR A 1 392 ? 159.503 130.135 175.300 1.00 138.00 392 THR A CA 1
ATOM 2704 C C . THR A 1 392 ? 160.854 130.133 174.596 1.00 138.00 392 THR A C 1
ATOM 2705 O O . THR A 1 392 ? 161.046 130.852 173.611 1.00 138.00 392 THR A O 1
ATOM 2709 N N . PRO A 1 393 ? 161.821 129.356 175.092 1.00 136.77 393 PRO A N 1
ATOM 2710 C CA . PRO A 1 393 ? 163.047 129.124 174.324 1.00 136.77 393 PRO A CA 1
ATOM 2711 C C . PRO A 1 393 ? 162.926 128.014 173.294 1.00 136.77 393 PRO A C 1
ATOM 2712 O O . PRO A 1 393 ? 163.893 127.766 172.566 1.00 136.77 393 PRO A O 1
ATOM 2716 N N . LEU A 1 394 ? 161.782 127.335 173.214 1.00 135.05 394 LEU A N 1
ATOM 2717 C CA . LEU A 1 394 ? 161.597 126.273 172.235 1.00 135.05 394 LEU A CA 1
ATOM 2718 C C . LEU A 1 394 ? 160.333 126.504 171.421 1.00 135.05 394 LEU A C 1
ATOM 2719 O O . LEU A 1 394 ? 159.725 127.575 171.506 1.00 135.05 394 LEU A O 1
ATOM 2724 N N . LEU A 1 395 ? 159.931 125.511 170.632 1.00 131.34 395 LEU A N 1
ATOM 2725 C CA . LEU A 1 395 ? 158.730 125.581 169.808 1.00 131.34 395 LEU A CA 1
ATOM 2726 C C . LEU A 1 395 ? 157.732 124.503 170.221 1.00 131.34 395 LEU A C 1
ATOM 2727 O O . LEU A 1 395 ? 157.878 123.843 171.252 1.00 131.34 395 LEU A O 1
ATOM 2732 N N . SER A 1 396 ? 156.705 124.339 169.396 1.00 126.01 396 SER A N 1
ATOM 2733 C CA . SER A 1 396 ? 155.557 123.499 169.711 1.00 126.01 396 SER A CA 1
ATOM 2734 C C . SER A 1 396 ? 155.174 122.749 168.439 1.00 126.01 396 SER A C 1
ATOM 2735 O O . SER A 1 396 ? 155.974 122.590 167.510 1.00 126.01 396 SER A O 1
ATOM 2738 N N . LEU A 1 397 ? 153.952 122.223 168.405 1.00 120.28 397 LEU A N 1
ATOM 2739 C CA . LEU A 1 397 ? 153.335 121.826 167.147 1.00 120.28 397 LEU A CA 1
ATOM 2740 C C . LEU A 1 397 ? 152.381 122.880 166.609 1.00 120.28 397 LEU A C 1
ATOM 2741 O O . LEU A 1 397 ? 152.430 123.181 165.414 1.00 120.28 397 LEU A O 1
ATOM 2746 N N . LYS A 1 398 ? 151.515 123.438 167.469 1.00 124.47 398 LYS A N 1
ATOM 2747 C CA . LYS A 1 398 ? 150.549 124.449 167.036 1.00 124.47 398 LYS A CA 1
ATOM 2748 C C . LYS A 1 398 ? 151.241 125.696 166.512 1.00 124.47 398 LYS A C 1
ATOM 2749 O O . LYS A 1 398 ? 150.732 126.367 165.609 1.00 124.47 398 LYS A O 1
ATOM 2755 N N . ASP A 1 399 ? 152.393 126.026 167.069 1.00 127.64 399 ASP A N 1
ATOM 2756 C CA . ASP A 1 399 ? 153.178 127.134 166.563 1.00 127.64 399 ASP A CA 1
ATOM 2757 C C . ASP A 1 399 ? 154.131 126.713 165.456 1.00 127.64 399 ASP A C 1
ATOM 2758 O O . ASP A 1 399 ? 154.961 127.519 165.030 1.00 127.64 399 ASP A O 1
ATOM 2763 N N . PHE A 1 400 ? 154.028 125.477 164.975 1.00 116.01 400 PHE A N 1
ATOM 2764 C CA . PHE A 1 400 ? 154.916 124.985 163.940 1.00 116.01 400 PHE A CA 1
ATOM 2765 C C . PHE A 1 400 ? 154.190 124.485 162.706 1.00 116.01 400 PHE A C 1
ATOM 2766 O O . PHE A 1 400 ? 154.807 124.421 161.639 1.00 116.01 400 PHE A O 1
ATOM 2774 N N . TYR A 1 401 ? 152.884 124.208 162.787 1.00 111.56 401 TYR A N 1
ATOM 2775 C CA . TYR A 1 401 ? 152.152 123.813 161.587 1.00 111.56 401 TYR A CA 1
ATOM 2776 C C . TYR A 1 401 ? 151.996 124.946 160.586 1.00 111.56 401 TYR A C 1
ATOM 2777 O O . TYR A 1 401 ? 151.565 124.698 159.459 1.00 111.56 401 TYR A O 1
ATOM 2786 N N . ASP A 1 402 ? 152.331 126.172 160.957 1.00 114.28 402 ASP A N 1
ATOM 2787 C CA . ASP A 1 402 ? 152.230 127.310 160.057 1.00 114.28 402 ASP A CA 1
ATOM 2788 C C . ASP A 1 402 ? 153.569 127.629 159.400 1.00 114.28 402 ASP A C 1
ATOM 2789 O O . ASP A 1 402 ? 153.889 128.792 159.164 1.00 114.28 402 ASP A O 1
ATOM 2794 N N . ILE A 1 403 ? 154.391 126.623 159.104 1.00 110.02 403 ILE A N 1
ATOM 2795 C CA . ILE A 1 403 ? 155.714 126.918 158.565 1.00 110.02 403 ILE A CA 1
ATOM 2796 C C . ILE A 1 403 ? 155.638 127.274 157.080 1.00 110.02 403 ILE A C 1
ATOM 2797 O O . ILE A 1 403 ? 156.460 128.051 156.583 1.00 110.02 403 ILE A O 1
ATOM 2802 N N . TYR A 1 404 ? 154.626 126.780 156.363 1.00 105.69 404 TYR A N 1
ATOM 2803 C CA . TYR A 1 404 ? 154.556 127.031 154.929 1.00 105.69 404 TYR A CA 1
ATOM 2804 C C . TYR A 1 404 ? 154.139 128.454 154.614 1.00 105.69 404 TYR A C 1
ATOM 2805 O O . TYR A 1 404 ? 154.542 129.003 153.586 1.00 105.69 404 TYR A O 1
ATOM 2814 N N . GLU A 1 405 ? 153.345 129.062 155.479 1.00 115.70 405 GLU A N 1
ATOM 2815 C CA . GLU A 1 405 ? 152.751 130.354 155.200 1.00 115.70 405 GLU A CA 1
ATOM 2816 C C . GLU A 1 405 ? 153.516 131.501 155.832 1.00 115.70 405 GLU A C 1
ATOM 2817 O O . GLU A 1 405 ? 153.135 132.660 155.642 1.00 115.70 405 GLU A O 1
ATOM 2823 N N . VAL A 1 406 ? 154.567 131.206 156.589 1.00 118.54 406 VAL A N 1
ATOM 2824 C CA . VAL A 1 406 ? 155.429 132.230 157.140 1.00 118.54 406 VAL A CA 1
ATOM 2825 C C . VAL A 1 406 ? 156.794 132.251 156.461 1.00 118.54 406 VAL A C 1
ATOM 2826 O O . VAL A 1 406 ? 157.355 133.331 156.254 1.00 118.54 406 VAL A O 1
ATOM 2830 N N . ALA A 1 407 ? 157.311 131.104 156.037 1.00 119.09 407 ALA A N 1
ATOM 2831 C CA . ALA A 1 407 ? 158.615 131.076 155.391 1.00 119.09 407 ALA A CA 1
ATOM 2832 C C . ALA A 1 407 ? 158.604 131.627 153.975 1.00 119.09 407 ALA A C 1
ATOM 2833 O O . ALA A 1 407 ? 159.677 131.743 153.381 1.00 119.09 407 ALA A O 1
ATOM 2835 N N . ALA A 1 408 ? 157.449 131.980 153.424 1.00 120.49 408 ALA A N 1
ATOM 2836 C CA . ALA A 1 408 ? 157.337 132.377 152.030 1.00 120.49 408 ALA A CA 1
ATOM 2837 C C . ALA A 1 408 ? 157.458 133.876 151.814 1.00 120.49 408 ALA A C 1
ATOM 2838 O O . ALA A 1 408 ? 157.314 134.333 150.678 1.00 120.49 408 ALA A O 1
ATOM 2840 N N . LEU A 1 409 ? 157.715 134.653 152.854 1.00 125.61 409 LEU A N 1
ATOM 2841 C CA . LEU A 1 409 ? 157.688 136.101 152.734 1.00 125.61 409 LEU A CA 1
ATOM 2842 C C . LEU A 1 409 ? 159.088 136.696 152.792 1.00 125.61 409 LEU A C 1
ATOM 2843 O O . LEU A 1 409 ? 160.049 136.057 153.222 1.00 125.61 409 LEU A O 1
ATOM 2848 N N . GLN A 1 410 ? 159.182 137.944 152.350 1.00 129.84 410 GLN A N 1
ATOM 2849 C CA . GLN A 1 410 ? 160.429 138.684 152.322 1.00 129.84 410 GLN A CA 1
ATOM 2850 C C . GLN A 1 410 ? 160.397 139.775 153.378 1.00 129.84 410 GLN A C 1
ATOM 2851 O O . GLN A 1 410 ? 159.390 140.471 153.535 1.00 129.84 410 GLN A O 1
ATOM 2857 N N . TRP A 1 411 ? 161.504 139.920 154.094 1.00 136.19 411 TRP A N 1
ATOM 2858 C CA . TRP A 1 411 ? 161.605 140.859 155.198 1.00 136.19 411 TRP A CA 1
ATOM 2859 C C . TRP A 1 411 ? 162.285 142.144 154.748 1.00 136.19 411 TRP A C 1
ATOM 2860 O O . TRP A 1 411 ? 163.229 142.115 153.954 1.00 136.19 411 TRP A O 1
ATOM 2871 N N . LYS A 1 412 ? 161.801 143.270 155.268 1.00 140.02 412 LYS A N 1
ATOM 2872 C CA . LYS A 1 412 ? 162.432 144.564 155.065 1.00 140.02 412 LYS A CA 1
ATOM 2873 C C . LYS A 1 412 ? 162.468 145.311 156.386 1.00 140.02 412 LYS A C 1
ATOM 2874 O O . LYS A 1 412 ? 161.725 145.002 157.321 1.00 140.02 412 LYS A O 1
ATOM 2880 N N . ALA A 1 413 ? 163.340 146.309 156.444 1.00 145.57 413 ALA A N 1
ATOM 2881 C CA . ALA A 1 413 ? 163.453 147.186 157.596 1.00 145.57 413 ALA A CA 1
ATOM 2882 C C . ALA A 1 413 ? 162.475 148.347 157.445 1.00 145.57 413 ALA A C 1
ATOM 2883 O O . ALA A 1 413 ? 161.623 148.356 156.554 1.00 145.57 413 ALA A O 1
ATOM 2885 N N . LYS A 1 414 ? 162.591 149.350 158.310 1.00 148.12 414 LYS A N 1
ATOM 2886 C CA . LYS A 1 414 ? 161.778 150.560 158.205 1.00 148.12 414 LYS A CA 1
ATOM 2887 C C . LYS A 1 414 ? 162.686 151.757 157.931 1.00 148.12 414 LYS A C 1
ATOM 2888 O O . LYS A 1 414 ? 163.129 152.450 158.848 1.00 148.12 414 LYS A O 1
ATOM 2894 N N . ARG A 1 415 ? 162.954 151.989 156.653 1.00 152.38 415 ARG A N 1
ATOM 2895 C CA . ARG A 1 415 ? 163.502 153.238 156.159 1.00 152.38 415 ARG A CA 1
ATOM 2896 C C . ARG A 1 415 ? 162.358 154.098 155.634 1.00 152.38 415 ARG A C 1
ATOM 2897 O O . ARG A 1 415 ? 161.202 153.676 155.581 1.00 152.38 415 ARG A O 1
ATOM 2905 N N . ASN A 1 416 ? 162.690 155.316 155.221 1.00 153.97 416 ASN A N 1
ATOM 2906 C CA . ASN A 1 416 ? 161.714 156.179 154.573 1.00 153.97 416 ASN A CA 1
ATOM 2907 C C . ASN A 1 416 ? 162.305 156.906 153.376 1.00 153.97 416 ASN A C 1
ATOM 2908 O O . ASN A 1 416 ? 161.656 157.811 152.840 1.00 153.97 416 ASN A O 1
ATOM 2913 N N . ARG A 1 417 ? 163.499 156.530 152.929 1.00 155.00 417 ARG A N 1
ATOM 2914 C CA . ARG A 1 417 ? 164.219 157.290 151.917 1.00 155.00 417 ARG A CA 1
ATOM 2915 C C . ARG A 1 417 ? 163.610 157.051 150.537 1.00 155.00 417 ARG A C 1
ATOM 2916 O O . ARG A 1 417 ? 162.618 156.336 150.369 1.00 155.00 417 ARG A O 1
ATOM 2924 N N . GLN A 1 418 ? 164.210 157.670 149.530 1.00 153.59 418 GLN A N 1
ATOM 2925 C CA . GLN A 1 418 ? 163.906 157.403 148.138 1.00 153.59 418 GLN A CA 1
ATOM 2926 C C . GLN A 1 418 ? 165.191 156.971 147.449 1.00 153.59 418 GLN A C 1
ATOM 2927 O O . GLN A 1 418 ? 166.290 157.346 147.859 1.00 153.59 418 GLN A O 1
ATOM 2933 N N . HIS A 1 419 ? 165.043 156.189 146.377 1.00 152.83 419 HIS A N 1
ATOM 2934 C CA . HIS A 1 419 ? 166.183 155.618 145.658 1.00 152.83 419 HIS A CA 1
ATOM 2935 C C . HIS A 1 419 ? 166.967 156.638 144.840 1.00 152.83 419 HIS A C 1
ATOM 2936 O O . HIS A 1 419 ? 167.915 156.241 144.155 1.00 152.83 419 HIS A O 1
ATOM 2943 N N . TRP A 1 420 ? 166.611 157.923 144.872 1.00 150.89 420 TRP A N 1
ATOM 2944 C CA . TRP A 1 420 ? 167.313 158.911 144.068 1.00 150.89 420 TRP A CA 1
ATOM 2945 C C . TRP A 1 420 ? 167.568 160.194 144.844 1.00 150.89 420 TRP A C 1
ATOM 2946 O O . TRP A 1 420 ? 167.724 161.259 144.238 1.00 150.89 420 TRP A O 1
ATOM 2957 N N . PHE A 1 421 ? 167.608 160.128 146.177 1.00 154.01 421 PHE A N 1
ATOM 2958 C CA . PHE A 1 421 ? 167.771 161.329 146.992 1.00 154.01 421 PHE A CA 1
ATOM 2959 C C . PHE A 1 421 ? 169.038 161.371 147.832 1.00 154.01 421 PHE A C 1
ATOM 2960 O O . PHE A 1 421 ? 169.386 162.448 148.320 1.00 154.01 421 PHE A O 1
ATOM 2968 N N . ASP A 1 422 ? 169.723 160.241 148.031 1.00 158.56 422 ASP A N 1
ATOM 2969 C CA . ASP A 1 422 ? 170.827 160.203 148.989 1.00 158.56 422 ASP A CA 1
ATOM 2970 C C . ASP A 1 422 ? 172.057 160.936 148.466 1.00 158.56 422 ASP A C 1
ATOM 2971 O O . ASP A 1 422 ? 172.763 161.590 149.244 1.00 158.56 422 ASP A O 1
ATOM 2976 N N . GLU A 1 423 ? 172.319 160.857 147.158 1.00 157.08 423 GLU A N 1
ATOM 2977 C CA . GLU A 1 423 ? 173.438 161.582 146.565 1.00 157.08 423 GLU A CA 1
ATOM 2978 C C . GLU A 1 423 ? 173.217 163.089 146.584 1.00 157.08 423 GLU A C 1
ATOM 2979 O O . GLU A 1 423 ? 174.194 163.842 146.617 1.00 157.08 423 GLU A O 1
ATOM 2985 N N . LEU A 1 424 ? 171.963 163.534 146.635 1.00 159.03 424 LEU A N 1
ATOM 2986 C CA . LEU A 1 424 ? 171.603 164.909 146.304 1.00 159.03 424 LEU A CA 1
ATOM 2987 C C . LEU A 1 424 ? 172.045 165.895 147.380 1.00 159.03 424 LEU A C 1
ATOM 2988 O O . LEU A 1 424 ? 171.726 165.708 148.557 1.00 159.03 424 LEU A O 1
ATOM 2993 N N . PRO A 1 425 ? 172.783 166.942 147.008 1.00 160.58 425 PRO A N 1
ATOM 2994 C CA . PRO A 1 425 ? 172.826 168.160 147.821 1.00 160.58 425 PRO A CA 1
ATOM 2995 C C . PRO A 1 425 ? 171.641 169.060 147.503 1.00 160.58 425 PRO A C 1
ATOM 2996 O O . PRO A 1 425 ? 170.708 168.644 146.811 1.00 160.58 425 PRO A O 1
ATOM 3000 N N . ARG A 1 426 ? 171.663 170.295 147.999 1.00 160.87 426 ARG A N 1
ATOM 3001 C CA . ARG A 1 426 ? 170.642 171.274 147.652 1.00 160.87 426 ARG A CA 1
ATOM 3002 C C . ARG A 1 426 ? 170.796 171.746 146.204 1.00 160.87 426 ARG A C 1
ATOM 3003 O O . ARG A 1 426 ? 171.666 171.286 145.451 1.00 160.87 426 ARG A O 1
ATOM 3011 N N . THR A 1 427 ? 169.858 172.632 145.811 1.00 161.87 427 THR A N 1
ATOM 3012 C CA . THR A 1 427 ? 169.709 173.346 144.533 1.00 161.87 427 THR A CA 1
ATOM 3013 C C . THR A 1 427 ? 169.227 172.383 143.435 1.00 161.87 427 THR A C 1
ATOM 3014 O O . THR A 1 427 ? 168.907 172.793 142.315 1.00 161.87 427 THR A O 1
ATOM 3018 N N . ALA A 1 428 ? 169.115 171.096 143.766 1.00 158.96 428 ALA A N 1
ATOM 3019 C CA . ALA A 1 428 ? 168.460 170.108 142.926 1.00 158.96 428 ALA A CA 1
ATOM 3020 C C . ALA A 1 428 ? 167.574 169.166 143.722 1.00 158.96 428 ALA A C 1
ATOM 3021 O O . ALA A 1 428 ? 166.782 168.435 143.121 1.00 158.96 428 ALA A O 1
ATOM 3023 N N . PHE A 1 429 ? 167.687 169.160 145.051 1.00 157.15 429 PHE A N 1
ATOM 3024 C CA . PHE A 1 429 ? 166.874 168.277 145.874 1.00 157.15 429 PHE A CA 1
ATOM 3025 C C . PHE A 1 429 ? 165.428 168.746 145.933 1.00 157.15 429 PHE A C 1
ATOM 3026 O O . PHE A 1 429 ? 164.513 167.917 145.950 1.00 157.15 429 PHE A O 1
ATOM 3034 N N . LEU A 1 430 ? 165.210 170.066 145.953 1.00 153.72 430 LEU A N 1
ATOM 3035 C CA . LEU A 1 430 ? 163.856 170.617 145.919 1.00 153.72 430 LEU A CA 1
ATOM 3036 C C . LEU A 1 430 ? 163.171 170.323 144.589 1.00 153.72 430 LEU A C 1
ATOM 3037 O O . LEU A 1 430 ? 161.937 170.237 144.523 1.00 153.72 430 LEU A O 1
ATOM 3042 N N . ILE A 1 431 ? 163.960 170.156 143.525 1.00 151.66 431 ILE A N 1
ATOM 3043 C CA . ILE A 1 431 ? 163.416 169.793 142.220 1.00 151.66 431 ILE A CA 1
ATOM 3044 C C . ILE A 1 431 ? 162.783 168.409 142.275 1.00 151.66 431 ILE A C 1
ATOM 3045 O O . ILE A 1 431 ? 161.577 168.251 142.058 1.00 151.66 431 ILE A O 1
ATOM 3050 N N . PHE A 1 432 ? 163.585 167.394 142.606 1.00 149.39 432 PHE A N 1
ATOM 3051 C CA . PHE A 1 432 ? 163.105 166.018 142.560 1.00 149.39 432 PHE A CA 1
ATOM 3052 C C . PHE A 1 432 ? 162.103 165.724 143.669 1.00 149.39 432 PHE A C 1
ATOM 3053 O O . PHE A 1 432 ? 161.139 164.977 143.448 1.00 149.39 432 PHE A O 1
ATOM 3061 N N . LYS A 1 433 ? 162.308 166.298 144.858 1.00 148.16 433 LYS A N 1
ATOM 3062 C CA . LYS A 1 433 ? 161.323 166.152 145.923 1.00 148.16 433 LYS A CA 1
ATOM 3063 C C . LYS A 1 433 ? 160.020 166.841 145.553 1.00 148.16 433 LYS A C 1
ATOM 3064 O O . LYS A 1 433 ? 158.938 166.317 145.836 1.00 148.16 433 LYS A O 1
ATOM 3070 N N . GLY A 1 434 ? 160.108 167.996 144.887 1.00 142.67 434 GLY A N 1
ATOM 3071 C CA . GLY A 1 434 ? 158.908 168.666 144.414 1.00 142.67 434 GLY A CA 1
ATOM 3072 C C . GLY A 1 434 ? 158.170 167.871 143.354 1.00 142.67 434 GLY A C 1
ATOM 3073 O O . GLY A 1 434 ? 156.937 167.889 143.299 1.00 142.67 434 GLY A O 1
ATOM 3074 N N . ILE A 1 435 ? 158.913 167.143 142.514 1.00 139.05 435 ILE A N 1
ATOM 3075 C CA . ILE A 1 435 ? 158.270 166.299 141.511 1.00 139.05 435 ILE A CA 1
ATOM 3076 C C . ILE A 1 435 ? 157.569 165.114 142.153 1.00 139.05 435 ILE A C 1
ATOM 3077 O O . ILE A 1 435 ? 156.496 164.707 141.698 1.00 139.05 435 ILE A O 1
ATOM 3082 N N . ASN A 1 436 ? 158.164 164.548 143.202 1.00 137.44 436 ASN A N 1
ATOM 3083 C CA . ASN A 1 436 ? 157.508 163.466 143.928 1.00 137.44 436 ASN A CA 1
ATOM 3084 C C . ASN A 1 436 ? 156.251 163.976 144.629 1.00 137.44 436 ASN A C 1
ATOM 3085 O O . ASN A 1 436 ? 155.222 163.282 144.678 1.00 137.44 436 ASN A O 1
ATOM 3090 N N . ILE A 1 437 ? 156.312 165.214 145.134 1.00 136.20 437 ILE A N 1
ATOM 3091 C CA . ILE A 1 437 ? 155.157 165.854 145.759 1.00 136.20 437 ILE A CA 1
ATOM 3092 C C . ILE A 1 437 ? 154.019 166.012 144.761 1.00 136.20 437 ILE A C 1
ATOM 3093 O O . ILE A 1 437 ? 152.879 165.617 145.029 1.00 136.20 437 ILE A O 1
ATOM 3098 N N . LEU A 1 438 ? 154.314 166.564 143.584 1.00 133.54 438 LEU A N 1
ATOM 3099 C CA . LEU A 1 438 ? 153.238 166.832 142.639 1.00 133.54 438 LEU A CA 1
ATOM 3100 C C . LEU A 1 438 ? 152.743 165.567 141.958 1.00 133.54 438 LEU A C 1
ATOM 3101 O O . LEU A 1 438 ? 151.570 165.505 141.580 1.00 133.54 438 LEU A O 1
ATOM 3106 N N . VAL A 1 439 ? 153.599 164.558 141.796 1.00 129.13 439 VAL A N 1
ATOM 3107 C CA . VAL A 1 439 ? 153.138 163.328 141.170 1.00 129.13 439 VAL A CA 1
ATOM 3108 C C . VAL A 1 439 ? 152.308 162.502 142.145 1.00 129.13 439 VAL A C 1
ATOM 3109 O O . VAL A 1 439 ? 151.599 161.584 141.722 1.00 129.13 439 VAL A O 1
ATOM 3113 N N . ASN A 1 440 ? 152.351 162.808 143.440 1.00 129.62 440 ASN A N 1
ATOM 3114 C CA . ASN A 1 440 ? 151.417 162.170 144.354 1.00 129.62 440 ASN A CA 1
ATOM 3115 C C . ASN A 1 440 ? 150.071 162.888 144.394 1.00 129.62 440 ASN A C 1
ATOM 3116 O O . ASN A 1 440 ? 149.137 162.390 145.026 1.00 129.62 440 ASN A O 1
ATOM 3121 N N . SER A 1 441 ? 149.935 164.030 143.723 1.00 122.74 441 SER A N 1
ATOM 3122 C CA . SER A 1 441 ? 148.703 164.803 143.807 1.00 122.74 441 SER A CA 1
ATOM 3123 C C . SER A 1 441 ? 147.615 164.204 142.930 1.00 122.74 441 SER A C 1
ATOM 3124 O O . SER A 1 441 ? 147.883 163.573 141.907 1.00 122.74 441 SER A O 1
ATOM 3127 N N . LYS A 1 442 ? 146.367 164.429 143.336 1.00 118.82 442 LYS A N 1
ATOM 3128 C CA . LYS A 1 442 ? 145.242 163.827 142.636 1.00 118.82 442 LYS A CA 1
ATOM 3129 C C . LYS A 1 442 ? 144.904 164.563 141.348 1.00 118.82 442 LYS A C 1
ATOM 3130 O O . LYS A 1 442 ? 144.558 163.924 140.347 1.00 118.82 442 LYS A O 1
ATOM 3136 N N . ALA A 1 443 ? 145.012 165.892 141.338 1.00 117.16 443 ALA A N 1
ATOM 3137 C CA . ALA A 1 443 ? 144.617 166.657 140.160 1.00 117.16 443 ALA A CA 1
ATOM 3138 C C . ALA A 1 443 ? 145.608 166.524 139.013 1.00 117.16 443 ALA A C 1
ATOM 3139 O O . ALA A 1 443 ? 145.266 166.866 137.877 1.00 117.16 443 ALA A O 1
ATOM 3141 N N . PHE A 1 444 ? 146.822 166.047 139.283 1.00 115.46 444 PHE A N 1
ATOM 3142 C CA . PHE A 1 444 ? 147.740 165.712 138.202 1.00 115.46 444 PHE A CA 1
ATOM 3143 C C . PHE A 1 444 ? 147.269 164.483 137.438 1.00 115.46 444 PHE A C 1
ATOM 3144 O O . PHE A 1 444 ? 147.300 164.460 136.201 1.00 115.46 444 PHE A O 1
ATOM 3152 N N . GLN A 1 445 ? 146.854 163.447 138.165 1.00 113.63 445 GLN A N 1
ATOM 3153 C CA . GLN A 1 445 ? 146.253 162.278 137.539 1.00 113.63 445 GLN A CA 1
ATOM 3154 C C . GLN A 1 445 ? 144.968 162.654 136.824 1.00 113.63 445 GLN A C 1
ATOM 3155 O O . GLN A 1 445 ? 144.735 162.249 135.677 1.00 113.63 445 GLN A O 1
ATOM 3161 N N . TYR A 1 446 ? 144.151 163.485 137.473 1.00 113.74 446 TYR A N 1
ATOM 3162 C CA . TYR A 1 446 ? 142.933 164.008 136.869 1.00 113.74 446 TYR A CA 1
ATOM 3163 C C . TYR A 1 446 ? 143.217 164.864 135.639 1.00 113.74 446 TYR A C 1
ATOM 3164 O O . TYR A 1 446 ? 142.341 165.009 134.783 1.00 113.74 446 TYR A O 1
ATOM 3173 N N . PHE A 1 447 ? 144.424 165.418 135.519 1.00 110.89 447 PHE A N 1
ATOM 3174 C CA . PHE A 1 447 ? 144.829 166.045 134.267 1.00 110.89 447 PHE A CA 1
ATOM 3175 C C . PHE A 1 447 ? 145.164 165.000 133.215 1.00 110.89 447 PHE A C 1
ATOM 3176 O O . PHE A 1 447 ? 144.852 165.176 132.026 1.00 110.89 447 PHE A O 1
ATOM 3184 N N . MET A 1 448 ? 145.792 163.902 133.643 1.00 108.86 448 MET A N 1
ATOM 3185 C CA . MET A 1 448 ? 146.273 162.893 132.705 1.00 108.86 448 MET A CA 1
ATOM 3186 C C . MET A 1 448 ? 145.131 162.174 132.003 1.00 108.86 448 MET A C 1
ATOM 3187 O O . MET A 1 448 ? 145.236 161.874 130.805 1.00 108.86 448 MET A O 1
ATOM 3192 N N . TYR A 1 449 ? 144.029 161.917 132.714 1.00 104.24 449 TYR A N 1
ATOM 3193 C CA . TYR A 1 449 ? 142.887 161.285 132.059 1.00 104.24 449 TYR A CA 1
ATOM 3194 C C . TYR A 1 449 ? 142.264 162.187 131.004 1.00 104.24 449 TYR A C 1
ATOM 3195 O O . TYR A 1 449 ? 141.762 161.692 129.989 1.00 104.24 449 TYR A O 1
ATOM 3204 N N . LEU A 1 450 ? 142.312 163.504 131.208 1.00 104.35 450 LEU A N 1
ATOM 3205 C CA . LEU A 1 450 ? 141.855 164.416 130.169 1.00 104.35 450 LEU A CA 1
ATOM 3206 C C . LEU A 1 450 ? 142.773 164.379 128.963 1.00 104.35 450 LEU A C 1
ATOM 3207 O O . LEU A 1 450 ? 142.301 164.543 127.834 1.00 104.35 450 LEU A O 1
ATOM 3212 N N . VAL A 1 451 ? 144.074 164.168 129.176 1.00 103.04 451 VAL A N 1
ATOM 3213 C CA . VAL A 1 451 ? 144.985 164.059 128.040 1.00 103.04 451 VAL A CA 1
ATOM 3214 C C . VAL A 1 451 ? 144.665 162.822 127.210 1.00 103.04 451 VAL A C 1
ATOM 3215 O O . VAL A 1 451 ? 144.628 162.878 125.972 1.00 103.04 451 VAL A O 1
ATOM 3219 N N . VAL A 1 452 ? 144.371 161.705 127.878 1.00 99.40 452 VAL A N 1
ATOM 3220 C CA . VAL A 1 452 ? 144.056 160.471 127.167 1.00 99.40 452 VAL A CA 1
ATOM 3221 C C . VAL A 1 452 ? 142.735 160.597 126.415 1.00 99.40 452 VAL A C 1
ATOM 3222 O O . VAL A 1 452 ? 142.612 160.139 125.272 1.00 99.40 452 VAL A O 1
ATOM 3226 N N . ALA A 1 453 ? 141.743 161.252 127.023 1.00 100.19 453 ALA A N 1
ATOM 3227 C CA . ALA A 1 453 ? 140.465 161.440 126.344 1.00 100.19 453 ALA A CA 1
ATOM 3228 C C . ALA A 1 453 ? 140.587 162.376 125.148 1.00 100.19 453 ALA A C 1
ATOM 3229 O O . ALA A 1 453 ? 139.900 162.176 124.136 1.00 100.19 453 ALA A O 1
ATOM 3231 N N . VAL A 1 454 ? 141.456 163.387 125.246 1.00 101.54 454 VAL A N 1
ATOM 3232 C CA . VAL A 1 454 ? 141.737 164.256 124.106 1.00 101.54 454 VAL A CA 1
ATOM 3233 C C . VAL A 1 454 ? 142.360 163.459 122.969 1.00 101.54 454 VAL A C 1
ATOM 3234 O O . VAL A 1 454 ? 142.006 163.648 121.797 1.00 101.54 454 VAL A O 1
ATOM 3238 N N . ASN A 1 455 ? 143.246 162.514 123.305 1.00 102.64 455 ASN A N 1
ATOM 3239 C CA . ASN A 1 455 ? 143.821 161.617 122.303 1.00 102.64 455 ASN A CA 1
ATOM 3240 C C . ASN A 1 455 ? 142.744 160.784 121.619 1.00 102.64 455 ASN A C 1
ATOM 3241 O O . ASN A 1 455 ? 142.752 160.646 120.391 1.00 102.64 455 ASN A O 1
ATOM 3246 N N . GLY A 1 456 ? 141.785 160.266 122.389 1.00 101.33 456 GLY A N 1
ATOM 3247 C CA . GLY A 1 456 ? 140.760 159.415 121.801 1.00 101.33 456 GLY A CA 1
ATOM 3248 C C . GLY A 1 456 ? 139.819 160.159 120.875 1.00 101.33 456 GLY A C 1
ATOM 3249 O O . GLY A 1 456 ? 139.478 159.665 119.792 1.00 101.33 456 GLY A O 1
ATOM 3250 N N . VAL A 1 457 ? 139.412 161.367 121.268 1.00 99.70 457 VAL A N 1
ATOM 3251 C CA . VAL A 1 457 ? 138.565 162.165 120.393 1.00 99.70 457 VAL A CA 1
ATOM 3252 C C . VAL A 1 457 ? 139.349 162.621 119.169 1.00 99.70 457 VAL A C 1
ATOM 3253 O O . VAL A 1 457 ? 138.790 162.730 118.071 1.00 99.70 457 VAL A O 1
ATOM 3257 N N . TRP A 1 458 ? 140.664 162.807 119.312 1.00 101.08 458 TRP A N 1
ATOM 3258 C CA . TRP A 1 458 ? 141.481 163.195 118.168 1.00 101.08 458 TRP A CA 1
ATOM 3259 C C . TRP A 1 458 ? 141.584 162.077 117.142 1.00 101.08 458 TRP A C 1
ATOM 3260 O O . TRP A 1 458 ? 141.547 162.340 115.934 1.00 101.08 458 TRP A O 1
ATOM 3271 N N . ILE A 1 459 ? 141.700 160.826 117.598 1.00 100.21 459 ILE A N 1
ATOM 3272 C CA . ILE A 1 459 ? 141.736 159.705 116.663 1.00 100.21 459 ILE A CA 1
ATOM 3273 C C . ILE A 1 459 ? 140.387 159.540 115.978 1.00 100.21 459 ILE A C 1
ATOM 3274 O O . ILE A 1 459 ? 140.317 159.274 114.771 1.00 100.21 459 ILE A O 1
ATOM 3279 N N . LEU A 1 460 ? 139.298 159.736 116.724 1.00 101.65 460 LEU A N 1
ATOM 3280 C CA . LEU A 1 460 ? 137.973 159.506 116.159 1.00 101.65 460 LEU A CA 1
ATOM 3281 C C . LEU A 1 460 ? 137.620 160.566 115.125 1.00 101.65 460 LEU A C 1
ATOM 3282 O O . LEU A 1 460 ? 137.113 160.244 114.041 1.00 101.65 460 LEU A O 1
ATOM 3287 N N . VAL A 1 461 ? 137.905 161.831 115.431 1.00 104.04 461 VAL A N 1
ATOM 3288 C CA . VAL A 1 461 ? 137.566 162.910 114.513 1.00 104.04 461 VAL A CA 1
ATOM 3289 C C . VAL A 1 461 ? 138.474 162.882 113.291 1.00 104.04 461 VAL A C 1
ATOM 3290 O O . VAL A 1 461 ? 138.019 163.111 112.165 1.00 104.04 461 VAL A O 1
ATOM 3294 N N . GLU A 1 462 ? 139.750 162.530 113.476 1.00 107.78 462 GLU A N 1
ATOM 3295 C CA . GLU A 1 462 ? 140.632 162.408 112.319 1.00 107.78 462 GLU A CA 1
ATOM 3296 C C . GLU A 1 462 ? 140.235 161.220 111.446 1.00 107.78 462 GLU A C 1
ATOM 3297 O O . GLU A 1 462 ? 140.444 161.247 110.227 1.00 107.78 462 GLU A O 1
ATOM 3303 N N . THR A 1 463 ? 139.623 160.195 112.047 1.00 106.10 463 THR A N 1
ATOM 3304 C CA . THR A 1 463 ? 139.113 159.065 111.276 1.00 106.10 463 THR A CA 1
ATOM 3305 C C . THR A 1 463 ? 137.938 159.470 110.403 1.00 106.10 463 THR A C 1
ATOM 3306 O O . THR A 1 463 ? 137.962 159.272 109.185 1.00 106.10 463 THR A O 1
ATOM 3310 N N . PHE A 1 464 ? 136.897 160.043 111.001 1.00 108.99 464 PHE A N 1
ATOM 3311 C CA . PHE A 1 464 ? 135.730 160.407 110.206 1.00 108.99 464 PHE A CA 1
ATOM 3312 C C . PHE A 1 464 ? 135.892 161.726 109.457 1.00 108.99 464 PHE A C 1
ATOM 3313 O O . PHE A 1 464 ? 134.926 162.184 108.840 1.00 108.99 464 PHE A O 1
ATOM 3321 N N . MET A 1 465 ? 137.070 162.345 109.489 1.00 109.49 465 MET A N 1
ATOM 3322 C CA . MET A 1 465 ? 137.367 163.448 108.588 1.00 109.49 465 MET A CA 1
ATOM 3323 C C . MET A 1 465 ? 138.232 163.021 107.414 1.00 109.49 465 MET A C 1
ATOM 3324 O O . MET A 1 465 ? 137.966 163.422 106.280 1.00 109.49 465 MET A O 1
ATOM 3329 N N . LEU A 1 466 ? 139.245 162.192 107.644 1.00 108.40 466 LEU A N 1
ATOM 3330 C CA . LEU A 1 466 ? 140.066 161.692 106.551 1.00 108.40 466 LEU A CA 1
ATOM 3331 C C . LEU A 1 466 ? 139.488 160.438 105.908 1.00 108.40 466 LEU A C 1
ATOM 3332 O O . LEU A 1 466 ? 140.197 159.777 105.139 1.00 108.40 466 LEU A O 1
ATOM 3337 N N . LYS A 1 467 ? 138.232 160.096 106.237 1.00 108.04 467 LYS A N 1
ATOM 3338 C CA . LYS A 1 467 ? 137.433 159.055 105.576 1.00 108.04 467 LYS A CA 1
ATOM 3339 C C . LYS A 1 467 ? 138.094 157.680 105.648 1.00 108.04 467 LYS A C 1
ATOM 3340 O O . LYS A 1 467 ? 138.070 156.906 104.691 1.00 108.04 467 LYS A O 1
ATOM 3346 N N . GLY A 1 468 ? 138.703 157.380 106.788 1.00 107.28 468 GLY A N 1
ATOM 3347 C CA . GLY A 1 468 ? 139.349 156.105 106.981 1.00 107.28 468 GLY A CA 1
ATOM 3348 C C . GLY A 1 468 ? 140.704 155.961 106.335 1.00 107.28 468 GLY A C 1
ATOM 3349 O O . GLY A 1 468 ? 141.343 154.921 106.512 1.00 107.28 468 GLY A O 1
ATOM 3350 N N . GLY A 1 469 ? 141.173 156.962 105.602 1.00 108.82 469 GLY A N 1
ATOM 3351 C CA . GLY A 1 469 ? 142.447 156.842 104.927 1.00 108.82 469 GLY A CA 1
ATOM 3352 C C . GLY A 1 469 ? 143.599 157.431 105.710 1.00 108.82 469 GLY A C 1
ATOM 3353 O O . GLY A 1 469 ? 144.606 157.842 105.130 1.00 108.82 469 GLY A O 1
ATOM 3354 N N . ASN A 1 470 ? 143.467 157.478 107.028 1.00 107.37 470 ASN A N 1
ATOM 3355 C CA . ASN A 1 470 ? 144.492 158.057 107.877 1.00 107.37 470 ASN A CA 1
ATOM 3356 C C . ASN A 1 470 ? 145.554 157.060 108.286 1.00 107.37 470 ASN A C 1
ATOM 3357 O O . ASN A 1 470 ? 146.464 157.425 109.034 1.00 107.37 470 ASN A O 1
ATOM 3362 N N . PHE A 1 471 ? 145.462 155.814 107.833 1.00 106.60 471 PHE A N 1
ATOM 3363 C CA . PHE A 1 471 ? 146.408 154.797 108.259 1.00 106.60 471 PHE A CA 1
ATOM 3364 C C . PHE A 1 471 ? 147.341 154.325 107.162 1.00 106.60 471 PHE A C 1
ATOM 3365 O O . PHE A 1 471 ? 148.438 153.862 107.467 1.00 106.60 471 PHE A O 1
ATOM 3373 N N . THR A 1 472 ? 146.950 154.434 105.899 1.00 111.44 472 THR A N 1
ATOM 3374 C CA . THR A 1 472 ? 147.810 153.934 104.838 1.00 111.44 472 THR A CA 1
ATOM 3375 C C . THR A 1 472 ? 148.914 154.909 104.466 1.00 111.44 472 THR A C 1
ATOM 3376 O O . THR A 1 472 ? 149.878 154.504 103.809 1.00 111.44 472 THR A O 1
ATOM 3380 N N . SER A 1 473 ? 148.798 156.170 104.872 1.00 116.72 473 SER A N 1
ATOM 3381 C CA . SER A 1 473 ? 149.717 157.203 104.417 1.00 116.72 473 SER A CA 1
ATOM 3382 C C . SER A 1 473 ? 151.078 157.052 105.074 1.00 116.72 473 SER A C 1
ATOM 3383 O O . SER A 1 473 ? 151.202 156.581 106.206 1.00 116.72 473 SER A O 1
ATOM 3386 N N . LYS A 1 474 ? 152.108 157.459 104.348 1.00 121.44 474 LYS A N 1
ATOM 3387 C CA . LYS A 1 474 ? 153.474 157.300 104.810 1.00 121.44 474 LYS A CA 1
ATOM 3388 C C . LYS A 1 474 ? 153.978 158.516 105.578 1.00 121.44 474 LYS A C 1
ATOM 3389 O O . LYS A 1 474 ? 155.162 158.570 105.927 1.00 121.44 474 LYS A O 1
ATOM 3395 N N . HIS A 1 475 ? 153.114 159.490 105.840 1.00 123.87 475 HIS A N 1
ATOM 3396 C CA . HIS A 1 475 ? 153.412 160.567 106.768 1.00 123.87 475 HIS A CA 1
ATOM 3397 C C . HIS A 1 475 ? 152.392 160.574 107.895 1.00 123.87 475 HIS A C 1
ATOM 3398 O O . HIS A 1 475 ? 151.184 160.475 107.660 1.00 123.87 475 HIS A O 1
ATOM 3405 N N . VAL A 1 476 ? 152.889 160.706 109.116 1.00 124.07 476 VAL A N 1
ATOM 3406 C CA . VAL A 1 476 ? 152.041 160.768 110.295 1.00 124.07 476 VAL A CA 1
ATOM 3407 C C . VAL A 1 476 ? 151.504 162.182 110.445 1.00 124.07 476 VAL A C 1
ATOM 3408 O O . VAL A 1 476 ? 152.293 163.136 110.490 1.00 124.07 476 VAL A O 1
ATOM 3412 N N . PRO A 1 477 ? 150.181 162.375 110.556 1.00 126.35 477 PRO A N 1
ATOM 3413 C CA . PRO A 1 477 ? 149.585 163.713 110.629 1.00 126.35 477 PRO A CA 1
ATOM 3414 C C . PRO A 1 477 ? 149.704 164.395 111.996 1.00 126.35 477 PRO A C 1
ATOM 3415 O O . PRO A 1 477 ? 148.707 164.816 112.585 1.00 126.35 477 PRO A O 1
ATOM 3419 N N . TRP A 1 478 ? 150.930 164.445 112.528 1.00 126.19 478 TRP A N 1
ATOM 3420 C CA . TRP A 1 478 ? 151.321 165.174 113.736 1.00 126.19 478 TRP A CA 1
ATOM 3421 C C . TRP A 1 478 ? 150.618 164.742 115.021 1.00 126.19 478 TRP A C 1
ATOM 3422 O O . TRP A 1 478 ? 150.849 165.341 116.074 1.00 126.19 478 TRP A O 1
ATOM 3433 N N . SER A 1 479 ? 149.769 163.719 114.971 1.00 116.70 479 SER A N 1
ATOM 3434 C CA . SER A 1 479 ? 149.131 163.254 116.192 1.00 116.70 479 SER A CA 1
ATOM 3435 C C . SER A 1 479 ? 150.095 162.416 117.004 1.00 116.70 479 SER A C 1
ATOM 3436 O O . SER A 1 479 ? 150.334 162.682 118.188 1.00 116.70 479 SER A O 1
ATOM 3439 N N . TYR A 1 480 ? 150.677 161.414 116.357 1.00 113.99 480 TYR A N 1
ATOM 3440 C CA . TYR A 1 480 ? 151.465 160.413 117.055 1.00 113.99 480 TYR A CA 1
ATOM 3441 C C . TYR A 1 480 ? 152.788 160.984 117.541 1.00 113.99 480 TYR A C 1
ATOM 3442 O O . TYR A 1 480 ? 153.344 160.516 118.543 1.00 113.99 480 TYR A O 1
ATOM 3451 N N . LEU A 1 481 ? 153.282 162.027 116.874 1.00 115.30 481 LEU A N 1
ATOM 3452 C CA . LEU A 1 481 ? 154.460 162.725 117.365 1.00 115.30 481 LEU A CA 1
ATOM 3453 C C . LEU A 1 481 ? 154.166 163.441 118.678 1.00 115.30 481 LEU A C 1
ATOM 3454 O O . LEU A 1 481 ? 154.854 163.225 119.683 1.00 115.30 481 LEU A O 1
ATOM 3459 N N . VAL A 1 482 ? 153.123 164.277 118.689 1.00 112.51 482 VAL A N 1
ATOM 3460 C CA . VAL A 1 482 ? 152.797 165.099 119.856 1.00 112.51 482 VAL A CA 1
ATOM 3461 C C . VAL A 1 482 ? 152.397 164.230 121.038 1.00 112.51 482 VAL A C 1
ATOM 3462 O O . VAL A 1 482 ? 152.870 164.425 122.170 1.00 112.51 482 VAL A O 1
ATOM 3466 N N . PHE A 1 483 ? 151.568 163.222 120.780 1.00 109.06 483 PHE A N 1
ATOM 3467 C CA . PHE A 1 483 ? 151.075 162.384 121.859 1.00 109.06 483 PHE A CA 1
ATOM 3468 C C . PHE A 1 483 ? 152.163 161.482 122.424 1.00 109.06 483 PHE A C 1
ATOM 3469 O O . PHE A 1 483 ? 152.226 161.287 123.642 1.00 109.06 483 PHE A O 1
ATOM 3477 N N . LEU A 1 484 ? 153.076 160.979 121.583 1.00 112.49 484 LEU A N 1
ATOM 3478 C CA . LEU A 1 484 ? 154.157 160.176 122.152 1.00 112.49 484 LEU A CA 1
ATOM 3479 C C . LEU A 1 484 ? 155.148 161.040 122.929 1.00 112.49 484 LEU A C 1
ATOM 3480 O O . LEU A 1 484 ? 155.752 160.571 123.904 1.00 112.49 484 LEU A O 1
ATOM 3485 N N . THR A 1 485 ? 155.287 162.317 122.560 1.00 111.36 485 THR A N 1
ATOM 3486 C CA . THR A 1 485 ? 156.127 163.198 123.365 1.00 111.36 485 THR A CA 1
ATOM 3487 C C . THR A 1 485 ? 155.521 163.437 124.739 1.00 111.36 485 THR A C 1
ATOM 3488 O O . THR A 1 485 ? 156.229 163.376 125.749 1.00 111.36 485 THR A O 1
ATOM 3492 N N . ILE A 1 486 ? 154.209 163.672 124.809 1.00 107.72 486 ILE A N 1
ATOM 3493 C CA . ILE A 1 486 ? 153.627 164.024 126.103 1.00 107.72 486 ILE A CA 1
ATOM 3494 C C . ILE A 1 486 ? 153.524 162.795 127.005 1.00 107.72 486 ILE A C 1
ATOM 3495 O O . ILE A 1 486 ? 153.839 162.869 128.202 1.00 107.72 486 ILE A O 1
ATOM 3500 N N . TYR A 1 487 ? 153.164 161.631 126.439 1.00 106.54 487 TYR A N 1
ATOM 3501 C CA . TYR A 1 487 ? 153.172 160.402 127.233 1.00 106.54 487 TYR A CA 1
ATOM 3502 C C . TYR A 1 487 ? 154.579 160.053 127.684 1.00 106.54 487 TYR A C 1
ATOM 3503 O O . TYR A 1 487 ? 154.778 159.570 128.804 1.00 106.54 487 TYR A O 1
ATOM 3512 N N . GLY A 1 488 ? 155.570 160.330 126.836 1.00 114.03 488 GLY A N 1
ATOM 3513 C CA . GLY A 1 488 ? 156.932 159.941 127.152 1.00 114.03 488 GLY A CA 1
ATOM 3514 C C . GLY A 1 488 ? 157.538 160.785 128.253 1.00 114.03 488 GLY A C 1
ATOM 3515 O O . GLY A 1 488 ? 158.193 160.262 129.163 1.00 114.03 488 GLY A O 1
ATOM 3516 N N . VAL A 1 489 ? 157.323 162.103 128.193 1.00 115.67 489 VAL A N 1
ATOM 3517 C CA . VAL A 1 489 ? 157.916 162.960 129.212 1.00 115.67 489 VAL A CA 1
ATOM 3518 C C . VAL A 1 489 ? 157.222 162.755 130.544 1.00 115.67 489 VAL A C 1
ATOM 3519 O O . VAL A 1 489 ? 157.857 162.873 131.598 1.00 115.67 489 VAL A O 1
ATOM 3523 N N . GLU A 1 490 ? 155.942 162.375 130.537 1.00 117.88 490 GLU A N 1
ATOM 3524 C CA . GLU A 1 490 ? 155.318 162.096 131.820 1.00 117.88 490 GLU A CA 1
ATOM 3525 C C . GLU A 1 490 ? 155.668 160.702 132.322 1.00 117.88 490 GLU A C 1
ATOM 3526 O O . GLU A 1 490 ? 155.598 160.450 133.529 1.00 117.88 490 GLU A O 1
ATOM 3532 N N . LEU A 1 491 ? 156.049 159.793 131.421 1.00 117.28 491 LEU A N 1
ATOM 3533 C CA . LEU A 1 491 ? 156.592 158.507 131.850 1.00 117.28 491 LEU A CA 1
ATOM 3534 C C . LEU A 1 491 ? 157.903 158.688 132.596 1.00 117.28 491 LEU A C 1
ATOM 3535 O O . LEU A 1 491 ? 158.061 158.192 133.718 1.00 117.28 491 LEU A O 1
ATOM 3540 N N . PHE A 1 492 ? 158.852 159.397 131.978 1.00 123.09 492 PHE A N 1
ATOM 3541 C CA . PHE A 1 492 ? 160.159 159.611 132.592 1.00 123.09 492 PHE A CA 1
ATOM 3542 C C . PHE A 1 492 ? 160.045 160.430 133.870 1.00 123.09 492 PHE A C 1
ATOM 3543 O O . PHE A 1 492 ? 160.777 160.191 134.841 1.00 123.09 492 PHE A O 1
ATOM 3551 N N . MET A 1 493 ? 159.118 161.386 133.890 1.00 120.13 493 MET A N 1
ATOM 3552 C CA . MET A 1 493 ? 158.889 162.194 135.080 1.00 120.13 493 MET A CA 1
ATOM 3553 C C . MET A 1 493 ? 158.328 161.349 136.213 1.00 120.13 493 MET A C 1
ATOM 3554 O O . MET A 1 493 ? 158.706 161.518 137.378 1.00 120.13 493 MET A O 1
ATOM 3559 N N . LYS A 1 494 ? 157.446 160.410 135.881 1.00 119.96 494 LYS A N 1
ATOM 3560 C CA . LYS A 1 494 ? 156.821 159.594 136.914 1.00 119.96 494 LYS A CA 1
ATOM 3561 C C . LYS A 1 494 ? 157.802 158.583 137.485 1.00 119.96 494 LYS A C 1
ATOM 3562 O O . LYS A 1 494 ? 157.832 158.359 138.701 1.00 119.96 494 LYS A O 1
ATOM 3568 N N . VAL A 1 495 ? 158.616 157.969 136.624 1.00 125.48 495 VAL A N 1
ATOM 3569 C CA . VAL A 1 495 ? 159.557 156.952 137.087 1.00 125.48 495 VAL A CA 1
ATOM 3570 C C . VAL A 1 495 ? 160.665 157.583 137.916 1.00 125.48 495 VAL A C 1
ATOM 3571 O O . VAL A 1 495 ? 161.006 157.088 138.998 1.00 125.48 495 VAL A O 1
ATOM 3575 N N . ALA A 1 496 ? 161.224 158.698 137.443 1.00 125.72 496 ALA A N 1
ATOM 3576 C CA . ALA A 1 496 ? 162.262 159.364 138.216 1.00 125.72 496 ALA A CA 1
ATOM 3577 C C . ALA A 1 496 ? 161.702 159.988 139.485 1.00 125.72 496 ALA A C 1
ATOM 3578 O O . ALA A 1 496 ? 162.429 160.138 140.472 1.00 125.72 496 ALA A O 1
ATOM 3580 N N . GLY A 1 497 ? 160.413 160.330 139.491 1.00 126.77 497 GLY A N 1
ATOM 3581 C CA . GLY A 1 497 ? 159.815 160.869 140.697 1.00 126.77 497 GLY A CA 1
ATOM 3582 C C . GLY A 1 497 ? 159.522 159.818 141.748 1.00 126.77 497 GLY A C 1
ATOM 3583 O O . GLY A 1 497 ? 159.634 160.088 142.946 1.00 126.77 497 GLY A O 1
ATOM 3584 N N . LEU A 1 498 ? 159.147 158.614 141.326 1.00 123.95 498 LEU A N 1
ATOM 3585 C CA . LEU A 1 498 ? 158.728 157.583 142.261 1.00 123.95 498 LEU A CA 1
ATOM 3586 C C . LEU A 1 498 ? 159.810 156.578 142.604 1.00 123.95 498 LEU A C 1
ATOM 3587 O O . LEU A 1 498 ? 159.704 155.917 143.640 1.00 123.95 498 LEU A O 1
ATOM 3592 N N . GLY A 1 499 ? 160.831 156.434 141.774 1.00 128.01 499 GLY A N 1
ATOM 3593 C CA . GLY A 1 499 ? 161.777 155.360 141.937 1.00 128.01 499 GLY A CA 1
ATOM 3594 C C . GLY A 1 499 ? 161.318 154.144 141.166 1.00 128.01 499 GLY A C 1
ATOM 3595 O O . GLY A 1 499 ? 160.121 153.945 140.953 1.00 128.01 499 GLY A O 1
ATOM 3596 N N . PRO A 1 500 ? 162.260 153.312 140.726 1.00 126.40 500 PRO A N 1
ATOM 3597 C CA . PRO A 1 500 ? 161.917 152.219 139.809 1.00 126.40 500 PRO A CA 1
ATOM 3598 C C . PRO A 1 500 ? 161.083 151.121 140.441 1.00 126.40 500 PRO A C 1
ATOM 3599 O O . PRO A 1 500 ? 160.073 150.699 139.868 1.00 126.40 500 PRO A O 1
ATOM 3603 N N . VAL A 1 501 ? 161.483 150.659 141.623 1.00 127.73 501 VAL A N 1
ATOM 3604 C CA . VAL A 1 501 ? 160.774 149.535 142.219 1.00 127.73 501 VAL A CA 1
ATOM 3605 C C . VAL A 1 501 ? 159.438 149.987 142.808 1.00 127.73 501 VAL A C 1
ATOM 3606 O O . VAL A 1 501 ? 158.470 149.219 142.815 1.00 127.73 501 VAL A O 1
ATOM 3610 N N . GLU A 1 502 ? 159.324 151.248 143.232 1.00 125.61 502 GLU A N 1
ATOM 3611 C CA . GLU A 1 502 ? 158.030 151.748 143.672 1.00 125.61 502 GLU A CA 1
ATOM 3612 C C . GLU A 1 502 ? 157.103 152.027 142.501 1.00 125.61 502 GLU A C 1
ATOM 3613 O O . GLU A 1 502 ? 155.899 152.208 142.705 1.00 125.61 502 GLU A O 1
ATOM 3619 N N . TYR A 1 503 ? 157.636 152.067 141.285 1.00 121.39 503 TYR A N 1
ATOM 3620 C CA . TYR A 1 503 ? 156.800 152.257 140.110 1.00 121.39 503 TYR A CA 1
ATOM 3621 C C . TYR A 1 503 ? 156.359 150.929 139.522 1.00 121.39 503 TYR A C 1
ATOM 3622 O O . TYR A 1 503 ? 155.203 150.783 139.112 1.00 121.39 503 TYR A O 1
ATOM 3631 N N . LEU A 1 504 ? 157.266 149.955 139.476 1.00 121.58 504 LEU A N 1
ATOM 3632 C CA . LEU A 1 504 ? 156.972 148.668 138.863 1.00 121.58 504 LEU A CA 1
ATOM 3633 C C . LEU A 1 504 ? 155.997 147.843 139.689 1.00 121.58 504 LEU A C 1
ATOM 3634 O O . LEU A 1 504 ? 155.331 146.961 139.141 1.00 121.58 504 LEU A O 1
ATOM 3639 N N . SER A 1 505 ? 155.868 148.140 140.983 1.00 122.95 505 SER A N 1
ATOM 3640 C CA . SER A 1 505 ? 155.088 147.325 141.906 1.00 122.95 505 SER A CA 1
ATOM 3641 C C . SER A 1 505 ? 153.588 147.337 141.630 1.00 122.95 505 SER A C 1
ATOM 3642 O O . SER A 1 505 ? 152.879 146.478 142.163 1.00 122.95 505 SER A O 1
ATOM 3645 N N . SER A 1 506 ? 153.085 148.270 140.827 1.00 117.84 506 SER A N 1
ATOM 3646 C CA . SER A 1 506 ? 151.681 148.266 140.458 1.00 117.84 506 SER A CA 1
ATOM 3647 C C . SER A 1 506 ? 151.473 147.448 139.186 1.00 117.84 506 SER A C 1
ATOM 3648 O O . SER A 1 506 ? 152.412 146.900 138.607 1.00 117.84 506 SER A O 1
ATOM 3651 N N . GLY A 1 507 ? 150.223 147.363 138.746 1.00 110.22 507 GLY A N 1
ATOM 3652 C CA . GLY A 1 507 ? 149.910 146.603 137.555 1.00 110.22 507 GLY A CA 1
ATOM 3653 C C . GLY A 1 507 ? 149.859 147.440 136.295 1.00 110.22 507 GLY A C 1
ATOM 3654 O O . GLY A 1 507 ? 150.525 147.123 135.307 1.00 110.22 507 GLY A O 1
ATOM 3655 N N . TRP A 1 508 ? 149.079 148.521 136.328 1.00 101.28 508 TRP A N 1
ATOM 3656 C CA . TRP A 1 508 ? 148.845 149.333 135.141 1.00 101.28 508 TRP A CA 1
ATOM 3657 C C . TRP A 1 508 ? 150.083 150.094 134.698 1.00 101.28 508 TRP A C 1
ATOM 3658 O O . TRP A 1 508 ? 150.185 150.460 133.522 1.00 101.28 508 TRP A O 1
ATOM 3669 N N . ASN A 1 509 ? 151.020 150.337 135.611 1.00 107.86 509 ASN A N 1
ATOM 3670 C CA . ASN A 1 509 ? 152.163 151.176 135.286 1.00 107.86 509 ASN A CA 1
ATOM 3671 C C . ASN A 1 509 ? 153.108 150.483 134.320 1.00 107.86 509 ASN A C 1
ATOM 3672 O O . ASN A 1 509 ? 153.610 151.112 133.382 1.00 107.86 509 ASN A O 1
ATOM 3677 N N . LEU A 1 510 ? 153.348 149.186 134.517 1.00 109.03 510 LEU A N 1
ATOM 3678 C CA . LEU A 1 510 ? 154.189 148.457 133.580 1.00 109.03 510 LEU A CA 1
ATOM 3679 C C . LEU A 1 510 ? 153.487 148.244 132.251 1.00 109.03 510 LEU A C 1
ATOM 3680 O O . LEU A 1 510 ? 154.157 148.017 131.239 1.00 109.03 510 LEU A O 1
ATOM 3685 N N . PHE A 1 511 ? 152.156 148.302 132.234 1.00 105.69 511 PHE A N 1
ATOM 3686 C CA . PHE A 1 511 ? 151.445 148.336 130.965 1.00 105.69 511 PHE A CA 1
ATOM 3687 C C . PHE A 1 511 ? 151.717 149.632 130.220 1.00 105.69 511 PHE A C 1
ATOM 3688 O O . PHE A 1 511 ? 151.898 149.621 128.997 1.00 105.69 511 PHE A O 1
ATOM 3696 N N . ASP A 1 512 ? 151.736 150.758 130.940 1.00 107.70 512 ASP A N 1
ATOM 3697 C CA . ASP A 1 512 ? 152.068 152.027 130.302 1.00 107.70 512 ASP A CA 1
ATOM 3698 C C . ASP A 1 512 ? 153.495 152.024 129.791 1.00 107.70 512 ASP A C 1
ATOM 3699 O O . ASP A 1 512 ? 153.766 152.503 128.678 1.00 107.70 512 ASP A O 1
ATOM 3704 N N . PHE A 1 513 ? 154.411 151.460 130.583 1.00 108.48 513 PHE A N 1
ATOM 3705 C CA . PHE A 1 513 ? 155.803 151.374 130.170 1.00 108.48 513 PHE A CA 1
ATOM 3706 C C . PHE A 1 513 ? 155.960 150.499 128.945 1.00 108.48 513 PHE A C 1
ATOM 3707 O O . PHE A 1 513 ? 156.742 150.823 128.049 1.00 108.48 513 PHE A O 1
ATOM 3715 N N . SER A 1 514 ? 155.222 149.392 128.886 1.00 109.90 514 SER A N 1
ATOM 3716 C CA . SER A 1 514 ? 155.387 148.467 127.774 1.00 109.90 514 SER A CA 1
ATOM 3717 C C . SER A 1 514 ? 154.837 149.049 126.482 1.00 109.90 514 SER A C 1
ATOM 3718 O O . SER A 1 514 ? 155.470 148.927 125.428 1.00 109.90 514 SER A O 1
ATOM 3721 N N . VAL A 1 515 ? 153.677 149.702 126.543 1.00 109.48 515 VAL A N 1
ATOM 3722 C CA . VAL A 1 515 ? 153.067 150.164 125.302 1.00 109.48 515 VAL A CA 1
ATOM 3723 C C . VAL A 1 515 ? 153.804 151.378 124.744 1.00 109.48 515 VAL A C 1
ATOM 3724 O O . VAL A 1 515 ? 153.980 151.489 123.521 1.00 109.48 515 VAL A O 1
ATOM 3728 N N . THR A 1 516 ? 154.312 152.267 125.603 1.00 110.64 516 THR A N 1
ATOM 3729 C CA . THR A 1 516 ? 155.176 153.321 125.078 1.00 110.64 516 THR A CA 1
ATOM 3730 C C . THR A 1 516 ? 156.510 152.755 124.600 1.00 110.64 516 THR A C 1
ATOM 3731 O O . THR A 1 516 ? 157.107 153.284 123.655 1.00 110.64 516 THR A O 1
ATOM 3735 N N . ALA A 1 517 ? 156.968 151.654 125.213 1.00 114.15 517 ALA A N 1
ATOM 3736 C CA . ALA A 1 517 ? 158.195 151.000 124.760 1.00 114.15 517 ALA A CA 1
ATOM 3737 C C . ALA A 1 517 ? 158.053 150.425 123.363 1.00 114.15 517 ALA A C 1
ATOM 3738 O O . ALA A 1 517 ? 159.026 150.428 122.603 1.00 114.15 517 ALA A O 1
ATOM 3740 N N . PHE A 1 518 ? 156.875 149.913 123.009 1.00 115.55 518 PHE A N 1
ATOM 3741 C CA . PHE A 1 518 ? 156.639 149.640 121.599 1.00 115.55 518 PHE A CA 1
ATOM 3742 C C . PHE A 1 518 ? 156.624 150.931 120.805 1.00 115.55 518 PHE A C 1
ATOM 3743 O O . PHE A 1 518 ? 157.172 150.992 119.702 1.00 115.55 518 PHE A O 1
ATOM 3751 N N . ALA A 1 519 ? 156.045 151.988 121.377 1.00 117.28 519 ALA A N 1
ATOM 3752 C CA . ALA A 1 519 ? 155.708 153.168 120.593 1.00 117.28 519 ALA A CA 1
ATOM 3753 C C . ALA A 1 519 ? 156.924 153.962 120.134 1.00 117.28 519 ALA A C 1
ATOM 3754 O O . ALA A 1 519 ? 156.845 154.619 119.093 1.00 117.28 519 ALA A O 1
ATOM 3756 N N . PHE A 1 520 ? 158.052 153.899 120.846 1.00 118.11 520 PHE A N 1
ATOM 3757 C CA . PHE A 1 520 ? 159.228 154.612 120.352 1.00 118.11 520 PHE A CA 1
ATOM 3758 C C . PHE A 1 520 ? 159.835 153.939 119.127 1.00 118.11 520 PHE A C 1
ATOM 3759 O O . PHE A 1 520 ? 160.495 154.603 118.314 1.00 118.11 520 PHE A O 1
ATOM 3767 N N . LEU A 1 521 ? 159.586 152.643 118.945 1.00 117.19 521 LEU A N 1
ATOM 3768 C CA . LEU A 1 521 ? 160.019 151.984 117.724 1.00 117.19 521 LEU A CA 1
ATOM 3769 C C . LEU A 1 521 ? 159.202 152.430 116.518 1.00 117.19 521 LEU A C 1
ATOM 3770 O O . LEU A 1 521 ? 159.648 152.243 115.382 1.00 117.19 521 LEU A O 1
ATOM 3775 N N . GLY A 1 522 ? 158.024 153.017 116.740 1.00 117.22 522 GLY A N 1
ATOM 3776 C CA . GLY A 1 522 ? 157.306 153.647 115.646 1.00 117.22 522 GLY A CA 1
ATOM 3777 C C . GLY A 1 522 ? 158.026 154.872 115.120 1.00 117.22 522 GLY A C 1
ATOM 3778 O O . GLY A 1 522 ? 158.079 155.098 113.908 1.00 117.22 522 GLY A O 1
ATOM 3779 N N . LEU A 1 523 ? 158.609 155.671 116.020 1.00 118.31 523 LEU A N 1
ATOM 3780 C CA . LEU A 1 523 ? 159.479 156.757 115.585 1.00 118.31 523 LEU A CA 1
ATOM 3781 C C . LEU A 1 523 ? 160.764 156.226 114.978 1.00 118.31 523 LEU A C 1
ATOM 3782 O O . LEU A 1 523 ? 161.357 156.871 114.110 1.00 118.31 523 LEU A O 1
ATOM 3787 N N . LEU A 1 524 ? 161.200 155.040 115.401 1.00 119.58 524 LEU A N 1
ATOM 3788 C CA . LEU A 1 524 ? 162.312 154.393 114.714 1.00 119.58 524 LEU A CA 1
ATOM 3789 C C . LEU A 1 524 ? 161.906 153.917 113.323 1.00 119.58 524 LEU A C 1
ATOM 3790 O O . LEU A 1 524 ? 162.764 153.705 112.462 1.00 119.58 524 LEU A O 1
ATOM 3795 N N . ALA A 1 525 ? 160.607 153.758 113.080 1.00 120.95 525 ALA A N 1
ATOM 3796 C CA . ALA A 1 525 ? 160.108 153.279 111.800 1.00 120.95 525 ALA A CA 1
ATOM 3797 C C . ALA A 1 525 ? 159.719 154.393 110.844 1.00 120.95 525 ALA A C 1
ATOM 3798 O O . ALA A 1 525 ? 159.730 154.185 109.627 1.00 120.95 525 ALA A O 1
ATOM 3800 N N . LEU A 1 526 ? 159.356 155.563 111.360 1.00 124.41 526 LEU A N 1
ATOM 3801 C CA . LEU A 1 526 ? 158.867 156.627 110.494 1.00 124.41 526 LEU A CA 1
ATOM 3802 C C . LEU A 1 526 ? 160.007 157.345 109.782 1.00 124.41 526 LEU A C 1
ATOM 3803 O O . LEU A 1 526 ? 160.010 157.455 108.552 1.00 124.41 526 LEU A O 1
ATOM 3808 N N . THR A 1 527 ? 160.986 157.834 110.543 1.00 125.77 527 THR A N 1
ATOM 3809 C CA . THR A 1 527 ? 162.027 158.691 109.992 1.00 125.77 527 THR A CA 1
ATOM 3810 C C . THR A 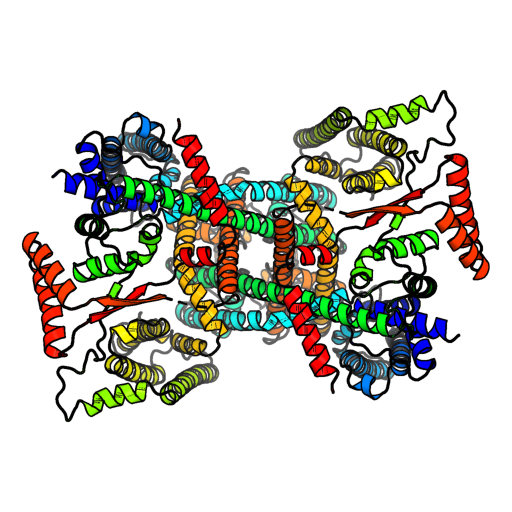1 527 ? 163.138 157.919 109.303 1.00 125.77 527 THR A C 1
ATOM 3811 O O . THR A 1 527 ? 163.938 158.525 108.585 1.00 125.77 527 THR A O 1
ATOM 3815 N N . LEU A 1 528 ? 163.216 156.615 109.508 1.00 125.41 528 LEU A N 1
ATOM 3816 C CA . LEU A 1 528 ? 164.323 155.814 109.021 1.00 125.41 528 LEU A CA 1
ATOM 3817 C C . LEU A 1 528 ? 163.873 154.950 107.848 1.00 125.41 528 LEU A C 1
ATOM 3818 O O . LEU A 1 528 ? 162.708 154.964 107.441 1.00 125.41 528 LEU A O 1
ATOM 3823 N N . ASN A 1 529 ? 164.818 154.194 107.297 1.00 130.42 529 ASN A N 1
ATOM 3824 C CA . ASN A 1 529 ? 164.559 153.339 106.138 1.00 130.42 529 ASN A CA 1
ATOM 3825 C C . ASN A 1 529 ? 164.190 151.921 106.574 1.00 130.42 529 ASN A C 1
ATOM 3826 O O . ASN A 1 529 ? 164.730 150.927 106.091 1.00 130.42 529 ASN A O 1
ATOM 3831 N N . MET A 1 530 ? 163.248 151.821 107.505 1.00 126.83 530 MET A N 1
ATOM 3832 C CA . MET A 1 530 ? 162.713 150.543 107.964 1.00 126.83 530 MET A CA 1
ATOM 3833 C C . MET A 1 530 ? 161.204 150.623 107.801 1.00 126.83 530 MET A C 1
ATOM 3834 O O . MET A 1 530 ? 160.494 151.106 108.685 1.00 126.83 530 MET A O 1
ATOM 3839 N N . GLU A 1 531 ? 160.723 150.160 106.650 1.00 118.13 531 GLU A N 1
ATOM 3840 C CA . GLU A 1 531 ? 159.285 150.159 106.400 1.00 118.13 531 GLU A CA 1
ATOM 3841 C C . GLU A 1 531 ? 158.464 149.223 107.294 1.00 118.13 531 GLU A C 1
ATOM 3842 O O . GLU A 1 531 ? 157.511 149.714 107.915 1.00 118.13 531 GLU A O 1
ATOM 3848 N N . PRO A 1 532 ? 158.745 147.910 107.402 1.00 112.41 532 PRO A N 1
ATOM 3849 C CA . PRO A 1 532 ? 157.704 147.004 107.926 1.00 112.41 532 PRO A CA 1
ATOM 3850 C C . PRO A 1 532 ? 157.403 147.131 109.410 1.00 112.41 532 PRO A C 1
ATOM 3851 O O . PRO A 1 532 ? 156.591 146.354 109.917 1.00 112.41 532 PRO A O 1
ATOM 3855 N N . PHE A 1 533 ? 158.009 148.076 110.121 1.00 109.99 533 PHE A N 1
ATOM 3856 C CA . PHE A 1 533 ? 157.632 148.382 111.488 1.00 109.99 533 PHE A CA 1
ATOM 3857 C C . PHE A 1 533 ? 156.627 149.514 111.574 1.00 109.99 533 PHE A C 1
ATOM 3858 O O . PHE A 1 533 ? 156.515 150.151 112.623 1.00 109.99 533 PHE A O 1
ATOM 3866 N N . TYR A 1 534 ? 155.882 149.772 110.507 1.00 107.05 534 TYR A N 1
ATOM 3867 C CA . TYR A 1 534 ? 154.896 150.838 110.540 1.00 107.05 534 TYR A CA 1
ATOM 3868 C C . TYR A 1 534 ? 153.631 150.434 111.283 1.00 107.05 534 TYR A C 1
ATOM 3869 O O . TYR A 1 534 ? 152.814 151.301 111.620 1.00 107.05 534 TYR A O 1
ATOM 3878 N N . PHE A 1 535 ? 153.467 149.147 111.589 1.00 99.90 535 PHE A N 1
ATOM 3879 C CA . PHE A 1 535 ? 152.260 148.711 112.270 1.00 99.90 535 PHE A CA 1
ATOM 3880 C C . PHE A 1 535 ? 152.224 149.162 113.718 1.00 99.90 535 PHE A C 1
ATOM 3881 O O . PHE A 1 535 ? 151.151 149.164 114.324 1.00 99.90 535 PHE A O 1
ATOM 3889 N N . ILE A 1 536 ? 153.364 149.548 114.284 1.00 99.97 536 ILE A N 1
ATOM 3890 C CA . ILE A 1 536 ? 153.335 150.164 115.598 1.00 99.97 536 ILE A CA 1
ATOM 3891 C C . ILE A 1 536 ? 152.706 151.545 115.511 1.00 99.97 536 ILE A C 1
ATOM 3892 O O . ILE A 1 536 ? 151.999 151.976 116.428 1.00 99.97 536 ILE A O 1
ATOM 3897 N N . VAL A 1 537 ? 152.913 152.243 114.397 1.00 99.20 537 VAL A N 1
ATOM 3898 C CA . VAL A 1 537 ? 152.213 153.499 114.174 1.00 99.20 537 VAL A CA 1
ATOM 3899 C C . VAL A 1 537 ? 150.736 153.238 113.924 1.00 99.20 537 VAL A C 1
ATOM 3900 O O . VAL A 1 537 ? 149.882 154.044 114.309 1.00 99.20 537 VAL A O 1
ATOM 3904 N N . VAL A 1 538 ? 150.402 152.088 113.334 1.00 97.43 538 VAL A N 1
ATOM 3905 C CA . VAL A 1 538 ? 148.994 151.748 113.145 1.00 97.43 538 VAL A CA 1
ATOM 3906 C C . VAL A 1 538 ? 148.327 151.453 114.482 1.00 97.43 538 VAL A C 1
ATOM 3907 O O . VAL A 1 538 ? 147.146 151.757 114.679 1.00 97.43 538 VAL A O 1
ATOM 3911 N N . LEU A 1 539 ? 149.072 150.934 115.446 1.00 94.38 539 LEU A N 1
ATOM 3912 C CA . LEU A 1 539 ? 148.524 150.709 116.783 1.00 94.38 539 LEU A CA 1
ATOM 3913 C C . LEU A 1 539 ? 148.571 151.963 117.651 1.00 94.38 539 LEU A C 1
ATOM 3914 O O . LEU A 1 539 ? 149.125 151.953 118.746 1.00 94.38 539 LEU A O 1
ATOM 3919 N N . ARG A 1 540 ? 148.012 153.068 117.160 1.00 98.25 540 ARG A N 1
ATOM 3920 C CA . ARG A 1 540 ? 147.696 154.191 118.037 1.00 98.25 540 ARG A CA 1
ATOM 3921 C C . ARG A 1 540 ? 146.759 153.829 119.190 1.00 98.25 540 ARG A C 1
ATOM 3922 O O . ARG A 1 540 ? 147.131 154.064 120.348 1.00 98.25 540 ARG A O 1
ATOM 3930 N N . PRO A 1 541 ? 145.551 153.278 118.968 1.00 91.09 541 PRO A N 1
ATOM 3931 C CA . PRO A 1 541 ? 144.534 153.343 120.016 1.00 91.09 541 PRO A CA 1
ATOM 3932 C C . PRO A 1 541 ? 144.726 152.390 121.184 1.00 91.09 541 PRO A C 1
ATOM 3933 O O . PRO A 1 541 ? 143.816 152.288 122.007 1.00 91.09 541 PRO A O 1
ATOM 3937 N N . LEU A 1 542 ? 145.858 151.703 121.319 1.00 92.63 542 LEU A N 1
ATOM 3938 C CA . LEU A 1 542 ? 146.102 150.978 122.559 1.00 92.63 542 LEU A CA 1
ATOM 3939 C C . LEU A 1 542 ? 146.334 151.894 123.744 1.00 92.63 542 LEU A C 1
ATOM 3940 O O . LEU A 1 542 ? 146.273 151.422 124.880 1.00 92.63 542 LEU A O 1
ATOM 3945 N N . GLN A 1 543 ? 146.597 153.179 123.514 1.00 97.40 543 GLN A N 1
ATOM 3946 C CA . GLN A 1 543 ? 146.777 154.102 124.622 1.00 97.40 543 GLN A CA 1
ATOM 3947 C C . GLN A 1 543 ? 145.468 154.378 125.347 1.00 97.40 543 GLN A C 1
ATOM 3948 O O . GLN A 1 543 ? 145.484 154.744 126.526 1.00 97.40 543 GLN A O 1
ATOM 3954 N N . LEU A 1 544 ? 144.331 154.196 124.676 1.00 92.19 544 LEU A N 1
ATOM 3955 C CA . LEU A 1 544 ? 143.043 154.404 125.323 1.00 92.19 544 LEU A CA 1
ATOM 3956 C C . LEU A 1 544 ? 142.724 153.354 126.371 1.00 92.19 544 LEU A C 1
ATOM 3957 O O . LEU A 1 544 ? 141.812 153.565 127.173 1.00 92.19 544 LEU A O 1
ATOM 3962 N N . LEU A 1 545 ? 143.459 152.244 126.405 1.00 95.21 545 LEU A N 1
ATOM 3963 C CA . LEU A 1 545 ? 143.212 151.196 127.381 1.00 95.21 545 LEU A CA 1
ATOM 3964 C C . LEU A 1 545 ? 143.700 151.588 128.765 1.00 95.21 545 LEU A C 1
ATOM 3965 O O . LEU A 1 545 ? 143.428 150.869 129.729 1.00 95.21 545 LEU A O 1
ATOM 3970 N N . ARG A 1 546 ? 144.404 152.715 128.890 1.00 96.93 546 ARG A N 1
ATOM 3971 C CA . ARG A 1 546 ? 144.658 153.282 130.206 1.00 96.93 546 ARG A CA 1
ATOM 3972 C C . ARG A 1 546 ? 143.371 153.703 130.876 1.00 96.93 546 ARG A C 1
ATOM 3973 O O . ARG A 1 546 ? 143.233 153.577 132.095 1.00 96.93 546 ARG A O 1
ATOM 3981 N N . LEU A 1 547 ? 142.420 154.191 130.095 1.00 92.68 547 LEU A N 1
ATOM 3982 C CA . LEU A 1 547 ? 141.276 154.906 130.625 1.00 92.68 547 LEU A CA 1
ATOM 3983 C C . LEU A 1 547 ? 140.260 153.988 131.292 1.00 92.68 547 LEU A C 1
ATOM 3984 O O . LEU A 1 547 ? 139.388 154.478 132.012 1.00 92.68 547 LEU A O 1
ATOM 3989 N N . PHE A 1 548 ? 140.388 152.669 131.132 1.00 89.78 548 PHE A N 1
ATOM 3990 C CA . PHE A 1 548 ? 139.498 151.737 131.813 1.00 89.78 548 PHE A CA 1
ATOM 3991 C C . PHE A 1 548 ? 139.739 151.636 133.308 1.00 89.78 548 PHE A C 1
ATOM 3992 O O . PHE A 1 548 ? 138.964 150.960 133.985 1.00 89.78 548 PHE A O 1
ATOM 4000 N N . LYS A 1 549 ? 140.768 152.271 133.850 1.00 91.51 549 LYS A N 1
ATOM 4001 C CA . LYS A 1 549 ? 141.025 152.138 135.272 1.00 91.51 549 LYS A CA 1
ATOM 4002 C C . LYS A 1 549 ? 140.208 153.099 136.109 1.00 91.51 549 LYS A C 1
ATOM 4003 O O . LYS A 1 549 ? 140.451 153.204 137.312 1.00 91.51 549 LYS A O 1
ATOM 4009 N N . LEU A 1 550 ? 139.233 153.785 135.518 1.00 89.93 550 LEU A N 1
ATOM 4010 C CA . LEU A 1 550 ? 138.357 154.636 136.308 1.00 89.93 550 LEU A CA 1
ATOM 4011 C C . LEU A 1 550 ? 137.246 153.833 136.966 1.00 89.93 550 LEU A C 1
ATOM 4012 O O . LEU A 1 550 ? 137.039 153.928 138.178 1.00 89.93 550 LEU A O 1
ATOM 4017 N N . LYS A 1 551 ? 136.522 153.039 136.189 1.00 87.51 551 LYS A N 1
ATOM 4018 C CA . LYS A 1 551 ? 135.362 152.336 136.711 1.00 87.51 551 LYS A CA 1
ATOM 4019 C C . LYS A 1 551 ? 135.803 151.121 137.516 1.00 87.51 551 LYS A C 1
ATOM 4020 O O . LYS A 1 551 ? 136.734 150.413 137.131 1.00 87.51 551 LYS A O 1
ATOM 4026 N N . LYS A 1 552 ? 135.117 150.887 138.639 1.00 88.97 552 LYS A N 1
ATOM 4027 C CA . LYS A 1 552 ? 135.584 149.937 139.647 1.00 88.97 552 LYS A CA 1
ATOM 4028 C C . LYS A 1 552 ? 135.532 148.502 139.152 1.00 88.97 552 LYS A C 1
ATOM 4029 O O . LYS A 1 552 ? 136.444 147.707 139.431 1.00 88.97 552 LYS A O 1
ATOM 4035 N N . ARG A 1 553 ? 134.486 148.156 138.399 1.00 86.61 553 ARG A N 1
ATOM 4036 C CA . ARG A 1 553 ? 134.290 146.767 138.007 1.00 86.61 553 ARG A CA 1
ATOM 4037 C C . ARG A 1 553 ? 135.354 146.315 137.017 1.00 86.61 553 ARG A C 1
ATOM 4038 O O . ARG A 1 553 ? 135.692 145.129 136.972 1.00 86.61 553 ARG A O 1
ATOM 4046 N N . TYR A 1 554 ? 135.940 147.248 136.269 1.00 83.63 554 TYR A N 1
ATOM 4047 C CA . TYR A 1 554 ? 137.060 146.889 135.413 1.00 83.63 554 TYR A CA 1
ATOM 4048 C C . TYR A 1 554 ? 138.298 146.541 136.220 1.00 83.63 554 TYR A C 1
ATOM 4049 O O . TYR A 1 554 ? 139.039 145.629 135.842 1.00 83.63 554 TYR A O 1
ATOM 4058 N N . ARG A 1 555 ? 138.549 147.258 137.319 1.00 85.70 555 ARG A N 1
ATOM 4059 C CA . ARG A 1 555 ? 139.714 146.945 138.141 1.00 85.70 555 ARG A CA 1
ATOM 4060 C C . ARG A 1 555 ? 139.564 145.584 138.798 1.00 85.70 555 ARG A C 1
ATOM 4061 O O . ARG A 1 555 ? 140.525 144.807 138.874 1.00 85.70 555 ARG A O 1
ATOM 4069 N N . ASN A 1 556 ? 138.353 145.265 139.243 1.00 86.21 556 ASN A N 1
ATOM 4070 C CA . ASN A 1 556 ? 138.113 143.961 139.845 1.00 86.21 556 ASN A CA 1
ATOM 4071 C C . ASN A 1 556 ? 138.235 142.841 138.812 1.00 86.21 556 ASN A C 1
ATOM 4072 O O . ASN A 1 556 ? 138.921 141.838 139.046 1.00 86.21 556 ASN A O 1
ATOM 4077 N N . VAL A 1 557 ? 137.607 143.009 137.647 1.00 83.91 557 VAL A N 1
ATOM 4078 C CA . VAL A 1 557 ? 137.531 141.889 136.718 1.00 83.91 557 VAL A CA 1
ATOM 4079 C C . VAL A 1 557 ? 138.850 141.714 135.978 1.00 83.91 557 VAL A C 1
ATOM 4080 O O . VAL A 1 557 ? 139.179 140.608 135.536 1.00 83.91 557 VAL A O 1
ATOM 4084 N N . LEU A 1 558 ? 139.650 142.772 135.867 1.00 83.65 558 LEU A N 1
ATOM 4085 C CA . LEU A 1 558 ? 140.971 142.591 135.292 1.00 83.65 558 LEU A CA 1
ATOM 4086 C C . LEU A 1 558 ? 141.959 142.086 136.326 1.00 83.65 558 LEU A C 1
ATOM 4087 O O . LEU A 1 558 ? 142.979 141.494 135.956 1.00 83.65 558 LEU A O 1
ATOM 4092 N N . ASP A 1 559 ? 141.674 142.292 137.612 1.00 85.78 559 ASP A N 1
ATOM 4093 C CA . ASP A 1 559 ? 142.473 141.635 138.639 1.00 85.78 559 ASP A CA 1
ATOM 4094 C C . ASP A 1 559 ? 142.286 140.127 138.571 1.00 85.78 559 ASP A C 1
ATOM 4095 O O . ASP A 1 559 ? 143.263 139.371 138.573 1.00 85.78 559 ASP A O 1
ATOM 4100 N N . THR A 1 560 ? 141.038 139.672 138.471 1.00 85.00 560 THR A N 1
ATOM 4101 C CA . THR A 1 560 ? 140.813 138.235 138.364 1.00 85.00 560 THR A CA 1
ATOM 4102 C C . THR A 1 560 ? 141.258 137.686 137.015 1.00 85.00 560 THR A C 1
ATOM 4103 O O . THR A 1 560 ? 141.624 136.514 136.927 1.00 85.00 560 THR A O 1
ATOM 4107 N N . MET A 1 561 ? 141.226 138.495 135.955 1.00 85.76 561 MET A N 1
ATOM 4108 C CA . MET A 1 561 ? 141.749 138.028 134.674 1.00 85.76 561 MET A CA 1
ATOM 4109 C C . MET A 1 561 ? 143.250 137.797 134.742 1.00 85.76 561 MET A C 1
ATOM 4110 O O . MET A 1 561 ? 143.731 136.715 134.394 1.00 85.76 561 MET A O 1
ATOM 4115 N N . PHE A 1 562 ? 144.004 138.778 135.235 1.00 85.68 562 PHE A N 1
ATOM 4116 C CA . PHE A 1 562 ? 145.450 138.625 135.358 1.00 85.68 562 PHE A CA 1
ATOM 4117 C C . PHE A 1 562 ? 145.864 137.639 136.440 1.00 85.68 562 PHE A C 1
ATOM 4118 O O . PHE A 1 562 ? 147.046 137.303 136.515 1.00 85.68 562 PHE A O 1
ATOM 4126 N N . GLU A 1 563 ? 144.940 137.176 137.279 1.00 83.72 563 GLU A N 1
ATOM 4127 C CA . GLU A 1 563 ? 145.277 136.221 138.324 1.00 83.72 563 GLU A CA 1
ATOM 4128 C C . GLU A 1 563 ? 144.931 134.786 137.946 1.00 83.72 563 GLU A C 1
ATOM 4129 O O . GLU A 1 563 ? 145.500 133.848 138.513 1.00 83.72 563 GLU A O 1
ATOM 4135 N N . LEU A 1 564 ? 144.036 134.597 136.982 1.00 78.87 564 LEU A N 1
ATOM 4136 C CA . LEU A 1 564 ? 143.706 133.290 136.426 1.00 78.87 564 LEU A CA 1
ATOM 4137 C C . LEU A 1 564 ? 144.508 132.934 135.186 1.00 78.87 564 LEU A C 1
ATOM 4138 O O . LEU A 1 564 ? 144.263 131.877 134.603 1.00 78.87 564 LEU A O 1
ATOM 4143 N N . LEU A 1 565 ? 145.425 133.794 134.757 1.00 75.58 565 LEU A N 1
ATOM 4144 C CA . LEU A 1 565 ? 146.170 133.545 133.525 1.00 75.58 565 LEU A CA 1
ATOM 4145 C C . LEU A 1 565 ? 147.069 132.306 133.529 1.00 75.58 565 LEU A C 1
ATOM 4146 O O . LEU A 1 565 ? 147.075 131.610 132.499 1.00 75.58 565 LEU A O 1
ATOM 4151 N N . PRO A 1 566 ? 147.845 131.968 134.588 1.00 73.48 566 PRO A N 1
ATOM 4152 C CA . PRO A 1 566 ? 148.684 130.755 134.490 1.00 73.48 566 PRO A CA 1
ATOM 4153 C C . PRO A 1 566 ? 147.928 129.452 134.305 1.00 73.48 566 PRO A C 1
ATOM 4154 O O . PRO A 1 566 ? 148.403 128.572 133.574 1.00 73.48 566 PRO A O 1
ATOM 4158 N N . ARG A 1 567 ? 146.756 129.309 134.915 1.00 70.58 567 ARG A N 1
ATOM 4159 C CA . ARG A 1 567 ? 146.002 128.078 134.731 1.00 70.58 567 ARG A CA 1
ATOM 4160 C C . ARG A 1 567 ? 145.427 127.991 133.327 1.00 70.58 567 ARG A C 1
ATOM 4161 O O . ARG A 1 567 ? 145.365 126.903 132.748 1.00 70.58 567 ARG A O 1
ATOM 4169 N N . MET A 1 568 ? 145.041 129.126 132.746 1.00 71.94 568 MET A N 1
ATOM 4170 C CA . MET A 1 568 ? 144.569 129.095 131.368 1.00 71.94 568 MET A CA 1
ATOM 4171 C C . MET A 1 568 ? 145.706 128.829 130.396 1.00 71.94 568 MET A C 1
ATOM 4172 O O . MET A 1 568 ? 145.473 128.291 129.309 1.00 71.94 568 MET A O 1
ATOM 4177 N N . ALA A 1 569 ? 146.932 129.200 130.764 1.00 67.62 569 ALA A N 1
ATOM 4178 C CA . ALA A 1 569 ? 148.086 128.792 129.975 1.00 67.62 569 ALA A CA 1
ATOM 4179 C C . ALA A 1 569 ? 148.261 127.285 130.010 1.00 67.62 569 ALA A C 1
ATOM 4180 O O . ALA A 1 569 ? 148.565 126.663 128.985 1.00 67.62 569 ALA A O 1
ATOM 4182 N N . SER A 1 570 ? 148.051 126.681 131.176 1.00 64.20 570 SER A N 1
ATOM 4183 C CA . SER A 1 570 ? 148.180 125.236 131.283 1.00 64.20 570 SER A CA 1
ATOM 4184 C C . SER A 1 570 ? 147.067 124.515 130.534 1.00 64.20 570 SER A C 1
ATOM 4185 O O . SER A 1 570 ? 147.315 123.481 129.902 1.00 64.20 570 SER A O 1
ATOM 4188 N N . LEU A 1 571 ? 145.842 125.046 130.585 1.00 60.68 571 LEU A N 1
ATOM 4189 C CA . LEU A 1 571 ? 144.740 124.477 129.810 1.00 60.68 571 LEU A CA 1
ATOM 4190 C C . LEU A 1 571 ? 144.997 124.576 128.318 1.00 60.68 571 LEU A C 1
ATOM 4191 O O . LEU A 1 571 ? 144.671 123.655 127.561 1.00 60.68 571 LEU A O 1
ATOM 4196 N N . GLY A 1 572 ? 145.604 125.677 127.884 1.00 62.99 572 GLY A N 1
ATOM 4197 C CA . GLY A 1 572 ? 146.000 125.789 126.495 1.00 62.99 572 GLY A CA 1
ATOM 4198 C C . GLY A 1 572 ? 147.056 124.781 126.097 1.00 62.99 572 GLY A C 1
ATOM 4199 O O . GLY A 1 572 ? 147.052 124.288 124.967 1.00 62.99 572 GLY A O 1
ATOM 4200 N N . LEU A 1 573 ? 147.946 124.426 127.020 1.00 60.05 573 LEU A N 1
ATOM 4201 C CA . LEU A 1 573 ? 148.980 123.471 126.653 1.00 60.05 573 LEU A CA 1
ATOM 4202 C C . LEU A 1 573 ? 148.447 122.042 126.651 1.00 60.05 573 LEU A C 1
ATOM 4203 O O . LEU A 1 573 ? 148.922 121.212 125.867 1.00 60.05 573 LEU A O 1
ATOM 4208 N N . THR A 1 574 ? 147.450 121.743 127.487 1.00 60.46 574 THR A N 1
ATOM 4209 C CA . THR A 1 574 ? 146.757 120.463 127.370 1.00 60.46 574 THR A CA 1
ATOM 4210 C C . THR A 1 574 ? 146.011 120.355 126.052 1.00 60.46 574 THR A C 1
ATOM 4211 O O . THR A 1 574 ? 145.986 119.286 125.426 1.00 60.46 574 THR A O 1
ATOM 4215 N N . LEU A 1 575 ? 145.374 121.449 125.627 1.00 57.59 575 LEU A N 1
ATOM 4216 C CA . LEU A 1 575 ? 144.702 121.450 124.336 1.00 57.59 575 LEU A CA 1
ATOM 4217 C C . LEU A 1 575 ? 145.688 121.245 123.196 1.00 57.59 575 LEU A C 1
ATOM 4218 O O . LEU A 1 575 ? 145.368 120.567 122.214 1.00 57.59 575 LEU A O 1
ATOM 4223 N N . LEU A 1 576 ? 146.908 121.767 123.326 1.00 55.43 576 LEU A N 1
ATOM 4224 C CA . LEU A 1 576 ? 147.911 121.497 122.307 1.00 55.43 576 LEU A CA 1
ATOM 4225 C C . LEU A 1 576 ? 148.430 120.070 122.366 1.00 55.43 576 LEU A C 1
ATOM 4226 O O . LEU A 1 576 ? 148.928 119.569 121.352 1.00 55.43 576 LEU A O 1
ATOM 4231 N N . THR A 1 577 ? 148.320 119.397 123.510 1.00 56.54 577 THR A N 1
ATOM 4232 C CA . THR A 1 577 ? 148.638 117.973 123.542 1.00 56.54 577 THR A CA 1
ATOM 4233 C C . THR A 1 577 ? 147.641 117.167 122.718 1.00 56.54 577 THR A C 1
ATOM 4234 O O . THR A 1 577 ? 148.038 116.349 121.870 1.00 56.54 577 THR A O 1
ATOM 4238 N N . PHE A 1 578 ? 146.339 117.406 122.931 1.00 53.04 578 PHE A N 1
ATOM 4239 C CA . PHE A 1 578 ? 145.318 116.699 122.160 1.00 53.04 578 PHE A CA 1
ATOM 4240 C C . PHE A 1 578 ? 145.397 117.026 120.674 1.00 53.04 578 PHE A C 1
ATOM 4241 O O . PHE A 1 578 ? 145.182 116.143 119.831 1.00 53.04 578 PHE A O 1
ATOM 4249 N N . TYR A 1 579 ? 145.727 118.277 120.330 1.00 54.34 579 TYR A N 1
ATOM 4250 C CA . TYR A 1 579 ? 145.915 118.593 118.921 1.00 54.34 579 TYR A CA 1
ATOM 4251 C C . TYR A 1 579 ? 147.113 117.881 118.343 1.00 54.34 579 TYR A C 1
ATOM 4252 O O . TYR A 1 579 ? 147.109 117.568 117.157 1.00 54.34 579 TYR A O 1
ATOM 4261 N N . TYR A 1 580 ? 148.158 117.659 119.137 1.00 58.27 580 TYR A N 1
ATOM 4262 C CA . TYR A 1 580 ? 149.358 117.057 118.573 1.00 58.27 580 TYR A CA 1
ATOM 4263 C C . TYR A 1 580 ? 149.125 115.606 118.207 1.00 58.27 580 TYR A C 1
ATOM 4264 O O . TYR A 1 580 ? 149.523 115.163 117.123 1.00 58.27 580 TYR A O 1
ATOM 4273 N N . SER A 1 581 ? 148.464 114.861 119.088 1.00 56.62 581 SER A N 1
ATOM 4274 C CA . SER A 1 581 ? 148.212 113.461 118.785 1.00 56.62 581 SER A CA 1
ATOM 4275 C C . SER A 1 581 ? 147.205 113.304 117.654 1.00 56.62 581 SER A C 1
ATOM 4276 O O . SER A 1 581 ? 147.369 112.428 116.797 1.00 56.62 581 SER A O 1
ATOM 4279 N N . PHE A 1 582 ? 146.178 114.155 117.601 1.00 53.54 582 PHE A N 1
ATOM 4280 C CA . PHE A 1 582 ? 145.246 114.027 116.485 1.00 53.54 582 PHE A CA 1
ATOM 4281 C C . PHE A 1 582 ? 145.826 114.545 115.182 1.00 53.54 582 PHE A C 1
ATOM 4282 O O . PHE A 1 582 ? 145.422 114.085 114.109 1.00 53.54 582 PHE A O 1
ATOM 4290 N N . ALA A 1 583 ? 146.785 115.468 115.244 1.00 55.91 583 ALA A N 1
ATOM 4291 C CA . ALA A 1 583 ? 147.395 115.947 114.012 1.00 55.91 583 ALA A CA 1
ATOM 4292 C C . ALA A 1 583 ? 148.295 114.896 113.408 1.00 55.91 583 ALA A C 1
ATOM 4293 O O . ALA A 1 583 ? 148.343 114.762 112.188 1.00 55.91 583 ALA A O 1
ATOM 4295 N N . ILE A 1 584 ? 149.015 114.141 114.235 1.00 59.44 584 ILE A N 1
ATOM 4296 C CA . ILE A 1 584 ? 149.863 113.088 113.686 1.00 59.44 584 ILE A CA 1
ATOM 4297 C C . ILE A 1 584 ? 149.023 111.941 113.146 1.00 59.44 584 ILE A C 1
ATOM 4298 O O . ILE A 1 584 ? 149.232 111.491 112.015 1.00 59.44 584 ILE A O 1
ATOM 4303 N N . VAL A 1 585 ? 148.021 111.488 113.904 1.00 56.92 585 VAL A N 1
ATOM 4304 C CA . VAL A 1 585 ? 147.217 110.361 113.434 1.00 56.92 585 VAL A CA 1
ATOM 4305 C C . VAL A 1 585 ? 146.318 110.741 112.265 1.00 56.92 585 VAL A C 1
ATOM 4306 O O . VAL A 1 585 ? 145.798 109.862 111.576 1.00 56.92 585 VAL A O 1
ATOM 4310 N N . GLY A 1 586 ? 146.151 112.029 111.992 1.00 62.19 586 GLY A N 1
ATOM 4311 C CA . GLY A 1 586 ? 145.518 112.429 110.758 1.00 62.19 586 GLY A CA 1
ATOM 4312 C C . GLY A 1 586 ? 146.504 112.786 109.667 1.00 62.19 586 GLY A C 1
ATOM 4313 O O . GLY A 1 586 ? 146.121 112.913 108.506 1.00 62.19 586 GLY A O 1
ATOM 4314 N N . MET A 1 587 ? 147.777 112.955 110.018 1.00 67.70 587 MET A N 1
ATOM 4315 C CA . MET A 1 587 ? 148.753 113.378 109.021 1.00 67.70 587 MET A CA 1
ATOM 4316 C C . MET A 1 587 ? 149.134 112.236 108.106 1.00 67.70 587 MET A C 1
ATOM 4317 O O . MET A 1 587 ? 149.450 112.454 106.934 1.00 67.70 587 MET A O 1
ATOM 4322 N N . GLU A 1 588 ? 149.129 111.019 108.624 1.00 75.22 588 GLU A N 1
ATOM 4323 C CA . GLU A 1 588 ? 149.586 109.908 107.815 1.00 75.22 588 GLU A CA 1
ATOM 4324 C C . GLU A 1 588 ? 148.492 109.411 106.887 1.00 75.22 588 GLU A C 1
ATOM 4325 O O . GLU A 1 588 ? 148.767 109.037 105.743 1.00 75.22 588 GLU A O 1
ATOM 4331 N N . PHE A 1 589 ? 147.249 109.413 107.342 1.00 65.85 589 PHE A N 1
ATOM 4332 C CA . PHE A 1 589 ? 146.191 108.807 106.555 1.00 65.85 589 PHE A CA 1
ATOM 4333 C C . PHE A 1 589 ? 145.511 109.773 105.604 1.00 65.85 589 PHE A C 1
ATOM 4334 O O . PHE A 1 589 ? 144.816 109.325 104.691 1.00 65.85 589 PHE A O 1
ATOM 4342 N N . PHE A 1 590 ? 145.669 111.073 105.799 1.00 62.06 590 PHE A N 1
ATOM 4343 C CA . PHE A 1 590 ? 144.981 112.082 105.008 1.00 62.06 590 PHE A CA 1
ATOM 4344 C C . PHE A 1 590 ? 145.984 112.973 104.299 1.00 62.06 590 PHE A C 1
ATOM 4345 O O . PHE A 1 590 ? 145.833 114.191 104.277 1.00 62.06 590 PHE A O 1
ATOM 4353 N N . ASN A 1 591 ? 147.029 112.386 103.724 1.00 68.41 591 ASN A N 1
ATOM 4354 C CA . ASN A 1 591 ? 148.188 113.166 103.312 1.00 68.41 591 ASN A CA 1
ATOM 4355 C C . ASN A 1 591 ? 147.910 114.005 102.078 1.00 68.41 591 ASN A C 1
ATOM 4356 O O . ASN A 1 591 ? 147.922 115.233 102.152 1.00 68.41 591 ASN A O 1
ATOM 4361 N N . GLY A 1 592 ? 147.643 113.373 100.951 1.00 69.84 592 GLY A N 1
ATOM 4362 C CA . GLY A 1 592 ? 147.553 114.149 99.736 1.00 69.84 592 GLY A CA 1
ATOM 4363 C C . GLY A 1 592 ? 146.183 114.099 99.112 1.00 69.84 592 GLY A C 1
ATOM 4364 O O . GLY A 1 592 ? 146.041 114.220 97.895 1.00 69.84 592 GLY A O 1
ATOM 4365 N N . ARG A 1 593 ? 145.164 113.935 99.934 1.00 69.63 593 ARG A N 1
ATOM 4366 C CA . ARG A 1 593 ? 143.838 113.674 99.410 1.00 69.63 593 ARG A CA 1
ATOM 4367 C C . ARG A 1 593 ? 143.057 114.934 99.084 1.00 69.63 593 ARG A C 1
ATOM 4368 O O . ARG A 1 593 ? 141.911 114.829 98.647 1.00 69.63 593 ARG A O 1
ATOM 4376 N N . LEU A 1 594 ? 143.623 116.115 99.286 1.00 69.31 594 LEU A N 1
ATOM 4377 C CA . LEU A 1 594 ? 142.920 117.359 98.995 1.00 69.31 594 LEU A CA 1
ATOM 4378 C C . LEU A 1 594 ? 143.772 118.188 98.050 1.00 69.31 594 LEU A C 1
ATOM 4379 O O . LEU A 1 594 ? 144.836 118.678 98.433 1.00 69.31 594 LEU A O 1
ATOM 4384 N N . THR A 1 595 ? 143.306 118.332 96.822 1.00 70.02 595 THR A N 1
ATOM 4385 C CA . THR A 1 595 ? 143.940 119.117 95.781 1.00 70.02 595 THR A CA 1
ATOM 4386 C C . THR A 1 595 ? 142.950 120.168 95.306 1.00 70.02 595 THR A C 1
ATOM 4387 O O . THR A 1 595 ? 141.762 120.093 95.635 1.00 70.02 595 THR A O 1
ATOM 4391 N N . PRO A 1 596 ? 143.396 121.189 94.582 1.00 68.10 596 PRO A N 1
ATOM 4392 C CA . PRO A 1 596 ? 142.436 122.071 93.921 1.00 68.10 596 PRO A CA 1
ATOM 4393 C C . PRO A 1 596 ? 141.656 121.341 92.848 1.00 68.10 596 PRO A C 1
ATOM 4394 O O . PRO A 1 596 ? 142.170 120.435 92.192 1.00 68.10 596 PRO A O 1
ATOM 4398 N N . ASN A 1 597 ? 140.398 121.759 92.692 1.00 73.37 597 ASN A N 1
ATOM 4399 C CA . ASN A 1 597 ? 139.412 121.136 91.804 1.00 73.37 597 ASN A CA 1
ATOM 4400 C C . ASN A 1 597 ? 139.247 119.654 92.096 1.00 73.37 597 ASN A C 1
ATOM 4401 O O . ASN A 1 597 ? 139.126 118.835 91.190 1.00 73.37 597 ASN A O 1
ATOM 4406 N N . CYS A 1 598 ? 139.239 119.303 93.369 1.00 74.21 598 CYS A N 1
ATOM 4407 C CA . CYS A 1 598 ? 138.999 117.933 93.779 1.00 74.21 598 CYS A CA 1
ATOM 4408 C C . CYS A 1 598 ? 137.593 117.802 94.330 1.00 74.21 598 CYS A C 1
ATOM 4409 O O . CYS A 1 598 ? 136.868 118.787 94.457 1.00 74.21 598 CYS A O 1
ATOM 4412 N N . CYS A 1 599 ? 137.234 116.557 94.646 1.00 72.70 599 CYS A N 1
ATOM 4413 C CA . CYS A 1 599 ? 135.963 116.189 95.270 1.00 72.70 599 CYS A CA 1
ATOM 4414 C C . CYS A 1 599 ? 134.771 116.644 94.438 1.00 72.70 599 CYS A C 1
ATOM 4415 O O . CYS A 1 599 ? 133.743 117.050 94.975 1.00 72.70 599 CYS A O 1
ATOM 4418 N N . ASN A 1 600 ? 134.908 116.589 93.114 1.00 75.90 600 ASN A N 1
ATOM 4419 C CA . ASN A 1 600 ? 133.884 117.174 92.263 1.00 75.90 600 ASN A CA 1
ATOM 4420 C C . ASN A 1 600 ? 132.636 116.317 92.166 1.00 75.90 600 ASN A C 1
ATOM 4421 O O . ASN A 1 600 ? 131.592 116.817 91.742 1.00 75.90 600 ASN A O 1
ATOM 4426 N N . THR A 1 601 ? 132.723 115.046 92.534 1.00 80.49 601 THR A N 1
ATOM 4427 C CA . THR A 1 601 ? 131.551 114.192 92.596 1.00 80.49 601 THR A CA 1
ATOM 4428 C C . THR A 1 601 ? 130.819 114.303 93.919 1.00 80.49 601 THR A C 1
ATOM 4429 O O . THR A 1 601 ? 129.728 113.745 94.055 1.00 80.49 601 THR A O 1
ATOM 4433 N N . SER A 1 602 ? 131.378 115.017 94.887 1.00 76.09 602 SER A N 1
ATOM 4434 C CA . SER A 1 602 ? 130.791 115.091 96.215 1.00 76.09 602 SER A CA 1
ATOM 4435 C C . SER A 1 602 ? 129.614 116.056 96.218 1.00 76.09 602 SER A C 1
ATOM 4436 O O . SER A 1 602 ? 129.169 116.551 95.181 1.00 76.09 602 SER A O 1
ATOM 4439 N N . THR A 1 603 ? 129.104 116.345 97.407 1.00 76.53 603 THR A N 1
ATOM 4440 C CA . THR A 1 603 ? 128.001 117.273 97.563 1.00 76.53 603 THR A CA 1
ATOM 4441 C C . THR A 1 603 ? 128.454 118.668 97.945 1.00 76.53 603 THR A C 1
ATOM 4442 O O . THR A 1 603 ? 127.630 119.583 97.971 1.00 76.53 603 THR A O 1
ATOM 4446 N N . VAL A 1 604 ? 129.733 118.847 98.264 1.00 73.78 604 VAL A N 1
ATOM 4447 C CA . VAL A 1 604 ? 130.249 120.138 98.695 1.00 73.78 604 VAL A CA 1
ATOM 4448 C C . VAL A 1 604 ? 131.310 120.517 97.672 1.00 73.78 604 VAL A C 1
ATOM 4449 O O . VAL A 1 604 ? 132.339 121.116 97.998 1.00 73.78 604 VAL A O 1
ATOM 4453 N N . ALA A 1 605 ? 131.083 120.141 96.418 1.00 73.60 605 ALA A N 1
ATOM 4454 C CA . ALA A 1 605 ? 132.092 120.339 95.386 1.00 73.60 605 ALA A CA 1
ATOM 4455 C C . ALA A 1 605 ? 132.290 121.799 95.016 1.00 73.60 605 ALA A C 1
ATOM 4456 O O . ALA A 1 605 ? 133.269 122.123 94.340 1.00 73.60 605 ALA A O 1
ATOM 4458 N N . ASP A 1 606 ? 131.389 122.676 95.447 1.00 72.59 606 ASP A N 1
ATOM 4459 C CA . ASP A 1 606 ? 131.501 124.091 95.148 1.00 72.59 606 ASP A CA 1
ATOM 4460 C C . ASP A 1 606 ? 132.671 124.717 95.886 1.00 72.59 606 ASP A C 1
ATOM 4461 O O . ASP A 1 606 ? 133.298 125.647 95.377 1.00 72.59 606 ASP A O 1
ATOM 4466 N N . ALA A 1 607 ? 132.984 124.211 97.074 1.00 68.79 607 ALA A N 1
ATOM 4467 C CA . ALA A 1 607 ? 134.010 124.807 97.913 1.00 68.79 607 ALA A CA 1
ATOM 4468 C C . ALA A 1 607 ? 135.411 124.490 97.440 1.00 68.79 607 ALA A C 1
ATOM 4469 O O . ALA A 1 607 ? 136.339 125.237 97.750 1.00 68.79 607 ALA A O 1
ATOM 4471 N N . TYR A 1 608 ? 135.583 123.402 96.714 1.00 67.31 608 TYR A N 1
ATOM 4472 C CA . TYR A 1 608 ? 136.868 123.010 96.158 1.00 67.31 608 TYR A CA 1
ATOM 4473 C C . TYR A 1 608 ? 136.802 123.329 94.675 1.00 67.31 608 TYR A C 1
ATOM 4474 O O . TYR A 1 608 ? 136.353 122.512 93.878 1.00 67.31 608 TYR A O 1
ATOM 4483 N N . ARG A 1 609 ? 137.229 124.525 94.293 1.00 72.43 609 ARG A N 1
ATOM 4484 C CA . ARG A 1 609 ? 137.273 124.835 92.876 1.00 72.43 609 ARG A CA 1
ATOM 4485 C C . ARG A 1 609 ? 138.398 125.817 92.620 1.00 72.43 609 ARG A C 1
ATOM 4486 O O . ARG A 1 609 ? 138.760 126.605 93.489 1.00 72.43 609 ARG A O 1
ATOM 4494 N N . PHE A 1 610 ? 138.970 125.739 91.427 1.00 76.30 610 PHE A N 1
ATOM 4495 C CA . PHE A 1 610 ? 140.090 126.602 91.074 1.00 76.30 610 PHE A CA 1
ATOM 4496 C C . PHE A 1 610 ? 140.036 126.779 89.565 1.00 76.30 610 PHE A C 1
ATOM 4497 O O . PHE A 1 610 ? 140.541 125.934 88.826 1.00 76.30 610 PHE A O 1
ATOM 4505 N N . ILE A 1 611 ? 139.431 127.870 89.122 1.00 86.71 611 ILE A N 1
ATOM 4506 C CA . ILE A 1 611 ? 139.059 128.055 87.730 1.00 86.71 611 ILE A CA 1
ATOM 4507 C C . ILE A 1 611 ? 139.798 129.266 87.186 1.00 86.71 611 ILE A C 1
ATOM 4508 O O . ILE A 1 611 ? 139.768 130.337 87.799 1.00 86.71 611 ILE A O 1
ATOM 4513 N N . ASN A 1 612 ? 140.461 129.101 86.046 1.00 98.63 612 ASN A N 1
ATOM 4514 C CA . ASN A 1 612 ? 140.993 130.238 85.313 1.00 98.63 612 ASN A CA 1
ATOM 4515 C C . ASN A 1 612 ? 139.965 130.761 84.323 1.00 98.63 612 ASN A C 1
ATOM 4516 O O . ASN A 1 612 ? 139.288 129.988 83.639 1.00 98.63 612 ASN A O 1
ATOM 4521 N N . HIS A 1 613 ? 139.858 132.080 84.244 1.00 106.70 613 HIS A N 1
ATOM 4522 C CA . HIS A 1 613 ? 139.029 132.743 83.245 1.00 106.70 613 HIS A CA 1
ATOM 4523 C C . HIS A 1 613 ? 139.964 133.659 82.466 1.00 106.70 613 HIS A C 1
ATOM 4524 O O . HIS A 1 613 ? 140.076 134.848 82.766 1.00 106.70 613 HIS A O 1
ATOM 4531 N N . THR A 1 614 ? 140.607 133.107 81.440 1.00 116.02 614 THR A N 1
ATOM 4532 C CA . THR A 1 614 ? 141.745 133.750 80.793 1.00 116.02 614 THR A CA 1
ATOM 4533 C C . THR A 1 614 ? 141.360 134.792 79.751 1.00 116.02 614 THR A C 1
ATOM 4534 O O . THR A 1 614 ? 142.183 135.088 78.878 1.00 116.02 614 THR A O 1
ATOM 4538 N N . VAL A 1 615 ? 140.148 135.349 79.805 1.00 119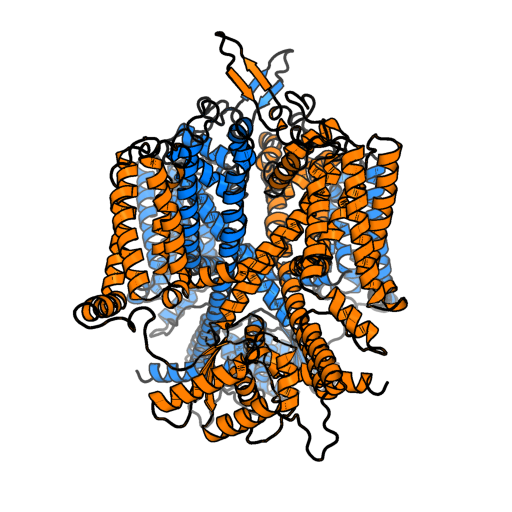.63 615 VAL A N 1
ATOM 4539 C CA . VAL A 1 615 ? 139.749 136.351 78.824 1.00 119.63 615 VAL A CA 1
ATOM 4540 C C . VAL A 1 615 ? 140.485 137.659 79.100 1.00 119.63 615 VAL A C 1
ATOM 4541 O O . VAL A 1 615 ? 140.754 138.019 80.254 1.00 119.63 615 VAL A O 1
ATOM 4545 N N . GLY A 1 616 ? 140.892 138.337 78.030 1.00 120.79 616 GLY A N 1
ATOM 4546 C CA . GLY A 1 616 ? 141.581 139.600 78.149 1.00 120.79 616 GLY A CA 1
ATOM 4547 C C . GLY A 1 616 ? 143.038 139.502 78.531 1.00 120.79 616 GLY A C 1
ATOM 4548 O O . GLY A 1 616 ? 143.637 140.537 78.853 1.00 120.79 616 GLY A O 1
ATOM 4549 N N . ASN A 1 617 ? 143.617 138.296 78.511 1.00 120.07 617 ASN A N 1
ATOM 4550 C CA . ASN A 1 617 ? 145.009 138.013 78.870 1.00 120.07 617 ASN A CA 1
ATOM 4551 C C . ASN A 1 617 ? 145.363 138.477 80.277 1.00 120.07 617 ASN A C 1
ATOM 4552 O O . ASN A 1 617 ? 146.443 139.034 80.494 1.00 120.07 617 ASN A O 1
ATOM 4557 N N . LYS A 1 618 ? 144.470 138.272 81.243 1.00 118.09 618 LYS A N 1
ATOM 4558 C CA . LYS A 1 618 ? 144.749 138.634 82.623 1.00 118.09 618 LYS A CA 1
ATOM 4559 C C . LYS A 1 618 ? 144.330 137.552 83.617 1.00 118.09 618 LYS A C 1
ATOM 4560 O O . LYS A 1 618 ? 144.788 137.587 84.766 1.00 118.09 618 LYS A O 1
ATOM 4566 N N . THR A 1 619 ? 143.553 136.549 83.181 1.00 113.62 619 THR A N 1
ATOM 4567 C CA . THR A 1 619 ? 143.092 135.357 83.908 1.00 113.62 619 THR A CA 1
ATOM 4568 C C . THR A 1 619 ? 142.604 135.624 85.338 1.00 113.62 619 THR A C 1
ATOM 4569 O O . THR A 1 619 ? 143.236 135.223 86.322 1.00 113.62 619 THR A O 1
ATOM 4573 N N . LYS A 1 620 ? 141.483 136.337 85.449 1.00 106.73 620 LYS A N 1
ATOM 4574 C CA . LYS A 1 620 ? 140.799 136.490 86.728 1.00 106.73 620 LYS A CA 1
ATOM 4575 C C . LYS A 1 620 ? 140.359 135.136 87.265 1.00 106.73 620 LYS A C 1
ATOM 4576 O O . LYS A 1 620 ? 139.640 134.396 86.592 1.00 106.73 620 LYS A O 1
ATOM 4582 N N . VAL A 1 621 ? 140.780 134.819 88.485 1.00 93.99 621 VAL A N 1
ATOM 4583 C CA . VAL A 1 621 ? 140.646 133.478 89.037 1.00 93.99 621 VAL A CA 1
ATOM 4584 C C . VAL A 1 621 ? 139.570 133.462 90.117 1.00 93.99 621 VAL A C 1
ATOM 4585 O O . VAL A 1 621 ? 139.474 134.384 90.936 1.00 93.99 621 VAL A O 1
ATOM 4589 N N . GLU A 1 622 ? 138.718 132.440 90.074 1.00 91.22 622 GLU A N 1
ATOM 4590 C CA . GLU A 1 622 ? 137.734 132.178 91.111 1.00 91.22 622 GLU A CA 1
ATOM 4591 C C . GLU A 1 622 ? 138.140 130.933 91.877 1.00 91.22 622 GLU A C 1
ATOM 4592 O O . GLU A 1 622 ? 138.501 129.920 91.275 1.00 91.22 622 GLU A O 1
ATOM 4598 N N . GLU A 1 623 ? 138.054 130.995 93.200 1.00 75.74 623 GLU A N 1
ATOM 4599 C CA . GLU A 1 623 ? 138.414 129.844 94.009 1.00 75.74 623 GLU A CA 1
ATOM 4600 C C . GLU A 1 623 ? 137.673 129.867 95.333 1.00 75.74 623 GLU A C 1
ATOM 4601 O O . GLU A 1 623 ? 137.284 130.924 95.833 1.00 75.74 623 GLU A O 1
ATOM 4607 N N . GLY A 1 624 ? 137.478 128.677 95.886 1.00 69.05 624 GLY A N 1
ATOM 4608 C CA . GLY A 1 624 ? 136.714 128.510 97.099 1.00 69.05 624 GLY A CA 1
ATOM 4609 C C . GLY A 1 624 ? 137.587 128.200 98.287 1.00 69.05 624 GLY A C 1
ATOM 4610 O O . GLY A 1 624 ? 137.088 128.020 99.400 1.00 69.05 624 GLY A O 1
ATOM 4611 N N . TYR A 1 625 ? 138.881 128.036 98.026 1.00 65.60 625 TYR A N 1
ATOM 4612 C CA . TYR A 1 625 ? 139.952 128.111 99.011 1.00 65.60 625 TYR A CA 1
ATOM 4613 C C . TYR A 1 625 ? 140.003 127.016 100.063 1.00 65.60 625 TYR A C 1
ATOM 4614 O O . TYR A 1 625 ? 140.963 126.973 100.833 1.00 65.60 625 TYR A O 1
ATOM 4623 N N . TYR A 1 626 ? 139.026 126.123 100.129 1.00 59.08 626 TYR A N 1
ATOM 4624 C CA . TYR A 1 626 ? 139.049 125.158 101.218 1.00 59.08 626 TYR A CA 1
ATOM 4625 C C . TYR A 1 626 ? 139.964 123.992 100.966 1.00 59.08 626 TYR A C 1
ATOM 4626 O O . TYR A 1 626 ? 139.986 123.070 101.776 1.00 59.08 626 TYR A O 1
ATOM 4635 N N . TYR A 1 627 ? 140.711 123.996 99.876 1.00 62.76 627 TYR A N 1
ATOM 4636 C CA . TYR A 1 627 ? 141.746 123.003 99.669 1.00 62.76 627 TYR A CA 1
ATOM 4637 C C . TYR A 1 627 ? 143.026 123.329 100.411 1.00 62.76 627 TYR A C 1
ATOM 4638 O O . TYR A 1 627 ? 143.945 122.511 100.405 1.00 62.76 627 TYR A O 1
ATOM 4647 N N . LEU A 1 628 ? 143.124 124.501 101.025 1.00 60.52 628 LEU A N 1
ATOM 4648 C CA . LEU A 1 628 ? 144.320 124.852 101.769 1.00 60.52 628 LEU A CA 1
ATOM 4649 C C . LEU A 1 628 ? 144.359 124.225 103.145 1.00 60.52 628 LEU A C 1
ATOM 4650 O O . LEU A 1 628 ? 145.397 124.294 103.802 1.00 60.52 628 LEU A O 1
ATOM 4655 N N . ASN A 1 629 ? 143.264 123.624 103.595 1.00 56.83 629 ASN A N 1
ATOM 4656 C CA . ASN A 1 629 ? 143.219 122.936 104.879 1.00 56.83 629 ASN A CA 1
ATOM 4657 C C . ASN A 1 629 ? 143.682 121.507 104.657 1.00 56.83 629 ASN A C 1
ATOM 4658 O O . ASN A 1 629 ? 142.902 120.560 104.624 1.00 56.83 629 ASN A O 1
ATOM 4663 N N . ASN A 1 630 ? 144.985 121.363 104.494 1.00 62.54 630 ASN A N 1
ATOM 4664 C CA . ASN A 1 630 ? 145.589 120.080 104.188 1.00 62.54 630 ASN A CA 1
ATOM 4665 C C . ASN A 1 630 ? 145.770 119.265 105.452 1.00 62.54 630 ASN A C 1
ATOM 4666 O O . ASN A 1 630 ? 145.262 119.591 106.523 1.00 62.54 630 ASN A O 1
ATOM 4671 N N . PHE A 1 631 ? 146.498 118.171 105.313 1.00 60.99 631 PHE A N 1
ATOM 4672 C CA . PHE A 1 631 ? 147.153 117.490 106.413 1.00 60.99 631 PHE A CA 1
ATOM 4673 C C . PHE A 1 631 ? 148.559 117.123 105.966 1.00 60.99 631 PHE A C 1
ATOM 4674 O O . PHE A 1 631 ? 149.001 115.982 106.089 1.00 60.99 631 PHE A O 1
ATOM 4682 N N . ASP A 1 632 ? 149.270 118.099 105.401 1.00 65.57 632 ASP A N 1
ATOM 4683 C CA . ASP A 1 632 ? 150.559 117.821 104.783 1.00 65.57 632 ASP A CA 1
ATOM 4684 C C . ASP A 1 632 ? 151.694 117.774 105.795 1.00 65.57 632 ASP A C 1
ATOM 4685 O O . ASP A 1 632 ? 152.595 116.940 105.680 1.00 65.57 632 ASP A O 1
ATOM 4690 N N . ASN A 1 633 ? 151.680 118.658 106.779 1.00 63.60 633 ASN A N 1
ATOM 4691 C CA . ASN A 1 633 ? 152.747 118.738 107.758 1.00 63.60 633 ASN A CA 1
ATOM 4692 C C . ASN A 1 633 ? 152.114 119.049 109.104 1.00 63.60 633 ASN A C 1
ATOM 4693 O O . ASN A 1 633 ? 150.898 118.943 109.263 1.00 63.60 633 ASN A O 1
ATOM 4698 N N . ILE A 1 634 ? 152.924 119.423 110.090 1.00 61.94 634 ILE A N 1
ATOM 4699 C CA . ILE A 1 634 ? 152.312 119.717 111.377 1.00 61.94 634 ILE A CA 1
ATOM 4700 C C . ILE A 1 634 ? 151.668 121.087 111.347 1.00 61.94 634 ILE A C 1
ATOM 4701 O O . ILE A 1 634 ? 150.692 121.331 112.058 1.00 61.94 634 ILE A O 1
ATOM 4706 N N . LEU A 1 635 ? 152.176 121.993 110.525 1.00 59.90 635 LEU A N 1
ATOM 4707 C CA . LEU A 1 635 ? 151.723 123.366 110.623 1.00 59.90 635 LEU A CA 1
ATOM 4708 C C . LEU A 1 635 ? 150.390 123.568 109.920 1.00 59.90 635 LEU A C 1
ATOM 4709 O O . LEU A 1 635 ? 149.505 124.245 110.455 1.00 59.90 635 LEU A O 1
ATOM 4714 N N . ASN A 1 636 ? 150.217 122.984 108.734 1.00 60.33 636 ASN A N 1
ATOM 4715 C CA . ASN A 1 636 ? 148.910 123.046 108.100 1.00 60.33 636 ASN A CA 1
ATOM 4716 C C . ASN A 1 636 ? 147.888 122.223 108.859 1.00 60.33 636 ASN A C 1
ATOM 4717 O O . ASN A 1 636 ? 146.698 122.549 108.838 1.00 60.33 636 ASN A O 1
ATOM 4722 N N . SER A 1 637 ? 148.323 121.185 109.564 1.00 56.72 637 SER A N 1
ATOM 4723 C CA . SER A 1 637 ? 147.366 120.398 110.321 1.00 56.72 637 SER A CA 1
ATOM 4724 C C . SER A 1 637 ? 146.986 121.055 111.633 1.00 56.72 637 SER A C 1
ATOM 4725 O O . SER A 1 637 ? 145.852 120.892 112.076 1.00 56.72 637 SER A O 1
ATOM 4728 N N . PHE A 1 638 ? 147.893 121.791 112.278 1.00 52.68 638 PHE A N 1
ATOM 4729 C CA . PHE A 1 638 ? 147.472 122.586 113.427 1.00 52.68 638 PHE A CA 1
ATOM 4730 C C . PHE A 1 638 ? 146.534 123.706 113.021 1.00 52.68 638 PHE A C 1
ATOM 4731 O O . PHE A 1 638 ? 145.612 124.040 113.771 1.00 52.68 638 PHE A O 1
ATOM 4739 N N . VAL A 1 639 ? 146.751 124.306 111.852 1.00 52.56 639 VAL A N 1
ATOM 4740 C CA . VAL A 1 639 ? 145.828 125.340 111.409 1.00 52.56 639 VAL A CA 1
ATOM 4741 C C . VAL A 1 639 ? 144.474 124.735 111.074 1.00 52.56 639 VAL A C 1
ATOM 4742 O O . VAL A 1 639 ? 143.432 125.308 111.404 1.00 52.56 639 VAL A O 1
ATOM 4746 N N . THR A 1 640 ? 144.464 123.531 110.505 1.00 51.70 640 THR A N 1
ATOM 4747 C CA . THR A 1 640 ? 143.205 122.860 110.201 1.00 51.70 640 THR A CA 1
ATOM 4748 C C . THR A 1 640 ? 142.444 122.491 111.468 1.00 51.70 640 THR A C 1
ATOM 4749 O O . THR A 1 640 ? 141.242 122.763 111.578 1.00 51.70 640 THR A O 1
ATOM 4753 N N . LEU A 1 641 ? 143.132 121.908 112.450 1.00 49.16 641 LEU A N 1
ATOM 4754 C CA . LEU A 1 641 ? 142.468 121.522 113.689 1.00 49.16 641 LEU A CA 1
ATOM 4755 C C . LEU A 1 641 ? 142.003 122.733 114.483 1.00 49.16 641 LEU A C 1
ATOM 4756 O O . LEU A 1 641 ? 140.975 122.668 115.170 1.00 49.16 641 LEU A O 1
ATOM 4761 N N . PHE A 1 642 ? 142.719 123.851 114.382 1.00 47.49 642 PHE A N 1
ATOM 4762 C CA . PHE A 1 642 ? 142.204 125.069 114.985 1.00 47.49 642 PHE A CA 1
ATOM 4763 C C . PHE A 1 642 ? 140.968 125.555 114.256 1.00 47.49 642 PHE A C 1
ATOM 4764 O O . PHE A 1 642 ? 140.081 126.137 114.877 1.00 47.49 642 PHE A O 1
ATOM 4772 N N . GLU A 1 643 ? 140.870 125.311 112.954 1.00 50.69 643 GLU A N 1
ATOM 4773 C CA . GLU A 1 643 ? 139.631 125.642 112.271 1.00 50.69 643 GLU A CA 1
ATOM 4774 C C . GLU A 1 643 ? 138.507 124.681 112.598 1.00 50.69 643 GLU A C 1
ATOM 4775 O O . GLU A 1 643 ? 137.361 124.966 112.258 1.00 50.69 643 GLU A O 1
ATOM 4781 N N . LEU A 1 644 ? 138.795 123.550 113.217 1.00 47.07 644 LEU A N 1
ATOM 4782 C CA . LEU A 1 644 ? 137.716 122.676 113.634 1.00 47.07 644 LEU A CA 1
ATOM 4783 C C . LEU A 1 644 ? 137.265 122.906 115.065 1.00 47.07 644 LEU A C 1
ATOM 4784 O O . LEU A 1 644 ? 136.179 122.447 115.419 1.00 47.07 644 LEU A O 1
ATOM 4789 N N . THR A 1 645 ? 138.052 123.566 115.913 1.00 44.96 645 THR A N 1
ATOM 4790 C CA . THR A 1 645 ? 137.518 123.704 117.266 1.00 44.96 645 THR A CA 1
ATOM 4791 C C . THR A 1 645 ? 136.581 124.882 117.427 1.00 44.96 645 THR A C 1
ATOM 4792 O O . THR A 1 645 ? 135.611 124.782 118.178 1.00 44.96 645 THR A O 1
ATOM 4796 N N . VAL A 1 646 ? 136.833 126.008 116.770 1.00 43.48 646 VAL A N 1
ATOM 4797 C CA . VAL A 1 646 ? 135.702 126.854 116.447 1.00 43.48 646 VAL A CA 1
ATOM 4798 C C . VAL A 1 646 ? 134.861 126.063 115.470 1.00 43.48 646 VAL A C 1
ATOM 4799 O O . VAL A 1 646 ? 135.388 125.384 114.582 1.00 43.48 646 VAL A O 1
ATOM 4803 N N . VAL A 1 647 ? 133.559 126.059 115.685 1.00 44.62 647 VAL A N 1
ATOM 4804 C CA . VAL A 1 647 ? 132.788 124.955 115.145 1.00 44.62 647 VAL A CA 1
ATOM 4805 C C . VAL A 1 647 ? 132.484 125.154 113.669 1.00 44.62 647 VAL A C 1
ATOM 4806 O O . VAL A 1 647 ? 132.568 124.199 112.896 1.00 44.62 647 VAL A O 1
ATOM 4810 N N . ASN A 1 648 ? 132.254 126.396 113.246 1.00 47.50 648 ASN A N 1
ATOM 4811 C CA . ASN A 1 648 ? 131.544 126.690 112.005 1.00 47.50 648 ASN A CA 1
ATOM 4812 C C . ASN A 1 648 ? 132.243 126.140 110.769 1.00 47.50 648 ASN A C 1
ATOM 4813 O O . ASN A 1 648 ? 133.468 126.166 110.668 1.00 47.50 648 ASN A O 1
ATOM 4818 N N . ASN A 1 649 ? 131.431 125.583 109.871 1.00 47.23 649 ASN A N 1
ATOM 4819 C CA . ASN A 1 649 ? 131.846 125.007 108.592 1.00 47.23 649 ASN A CA 1
ATOM 4820 C C . ASN A 1 649 ? 132.840 123.867 108.761 1.00 47.23 649 ASN A C 1
ATOM 4821 O O . ASN A 1 649 ? 133.802 123.753 108.010 1.00 47.23 649 ASN A O 1
ATOM 4826 N N . TRP A 1 650 ? 132.605 123.001 109.734 1.00 45.47 650 TRP A N 1
ATOM 4827 C CA . TRP A 1 650 ? 133.471 121.849 109.895 1.00 45.47 650 TRP A CA 1
ATOM 4828 C C . TRP A 1 650 ? 133.022 120.670 109.059 1.00 45.47 650 TRP A C 1
ATOM 4829 O O . TRP A 1 650 ? 133.849 119.823 108.695 1.00 45.47 650 TRP A O 1
ATOM 4840 N N . TYR A 1 651 ? 131.743 120.614 108.709 1.00 48.48 651 TYR A N 1
ATOM 4841 C CA . TYR A 1 651 ? 131.255 119.514 107.902 1.00 48.48 651 TYR A CA 1
ATOM 4842 C C . TYR A 1 651 ? 131.751 119.576 106.471 1.00 48.48 651 TYR A C 1
ATOM 4843 O O . TYR A 1 651 ? 131.628 118.586 105.757 1.00 48.48 651 TYR A O 1
ATOM 4852 N N . ILE A 1 652 ? 132.311 120.695 106.032 1.00 50.81 652 ILE A N 1
ATOM 4853 C CA . ILE A 1 652 ? 132.858 120.750 104.687 1.00 50.81 652 ILE A CA 1
ATOM 4854 C C . ILE A 1 652 ? 134.184 120.015 104.611 1.00 50.81 652 ILE A C 1
ATOM 4855 O O . ILE A 1 652 ? 134.434 119.264 103.661 1.00 50.81 652 ILE A O 1
ATOM 4860 N N . ILE A 1 653 ? 135.040 120.201 105.614 1.00 50.26 653 ILE A N 1
ATOM 4861 C CA . ILE A 1 653 ? 136.282 119.442 105.693 1.00 50.26 653 ILE A CA 1
ATOM 4862 C C . ILE A 1 653 ? 135.984 117.964 105.875 1.00 50.26 653 ILE A C 1
ATOM 4863 O O . ILE A 1 653 ? 136.643 117.107 105.270 1.00 50.26 653 ILE A O 1
ATOM 4868 N N . MET A 1 654 ? 134.969 117.647 106.689 1.00 53.57 654 MET A N 1
ATOM 4869 C CA . MET A 1 654 ? 134.536 116.260 106.853 1.00 53.57 654 MET A CA 1
ATOM 4870 C C . MET A 1 654 ? 134.088 115.642 105.537 1.00 53.57 654 MET A C 1
ATOM 4871 O O . MET A 1 654 ? 134.582 114.582 105.148 1.00 53.57 654 MET A O 1
ATOM 4876 N N . GLU A 1 655 ? 133.172 116.299 104.825 1.00 57.74 655 GLU A N 1
ATOM 4877 C CA . GLU A 1 655 ? 132.625 115.696 103.615 1.00 57.74 655 GLU A CA 1
ATOM 4878 C C . GLU A 1 655 ? 133.644 115.644 102.491 1.00 57.74 655 GLU A C 1
ATOM 4879 O O . GLU A 1 655 ? 133.544 114.780 101.619 1.00 57.74 655 GLU A O 1
ATOM 4885 N N . GLY A 1 656 ? 134.641 116.525 102.508 1.00 56.44 656 GLY A N 1
ATOM 4886 C CA . GLY A 1 656 ? 135.699 116.429 101.517 1.00 56.44 656 GLY A CA 1
ATOM 4887 C C . GLY A 1 656 ? 136.600 115.230 101.742 1.00 56.44 656 GLY A C 1
ATOM 4888 O O . GLY A 1 656 ? 136.833 114.428 100.826 1.00 56.44 656 GLY A O 1
ATOM 4889 N N . VAL A 1 657 ? 137.105 115.083 102.970 1.00 54.76 657 VAL A N 1
ATOM 4890 C CA . VAL A 1 657 ? 138.006 113.980 103.284 1.00 54.76 657 VAL A CA 1
ATOM 4891 C C . VAL A 1 657 ? 137.293 112.645 103.145 1.00 54.76 657 VAL A C 1
ATOM 4892 O O . VAL A 1 657 ? 137.845 111.690 102.593 1.00 54.76 657 VAL A O 1
ATOM 4896 N N . THR A 1 658 ? 136.034 112.574 103.560 1.00 55.28 658 THR A N 1
ATOM 4897 C CA . THR A 1 658 ? 135.301 111.334 103.367 1.00 55.28 658 THR A CA 1
ATOM 4898 C C . THR A 1 658 ? 134.886 111.123 101.929 1.00 55.28 658 THR A C 1
ATOM 4899 O O . THR A 1 658 ? 134.548 109.999 101.558 1.00 55.28 658 THR A O 1
ATOM 4903 N N . SER A 1 659 ? 134.898 112.159 101.108 1.00 59.79 659 SER A N 1
ATOM 4904 C CA . SER A 1 659 ? 134.708 111.901 99.694 1.00 59.79 659 SER A CA 1
ATOM 4905 C C . SER A 1 659 ? 135.980 111.450 99.014 1.00 59.79 659 SER A C 1
ATOM 4906 O O . SER A 1 659 ? 135.933 111.104 97.833 1.00 59.79 659 SER A O 1
ATOM 4909 N N . GLN A 1 660 ? 137.113 111.443 99.709 1.00 60.10 660 GLN A N 1
ATOM 4910 C CA . GLN A 1 660 ? 138.297 110.852 99.113 1.00 60.10 660 GLN A CA 1
ATOM 4911 C C . GLN A 1 660 ? 138.766 109.560 99.761 1.00 60.10 660 GLN A C 1
ATOM 4912 O O . GLN A 1 660 ? 139.481 108.802 99.106 1.00 60.10 660 GLN A O 1
ATOM 4918 N N . THR A 1 661 ? 138.422 109.286 101.017 1.00 56.91 661 THR A N 1
ATOM 4919 C CA . THR A 1 661 ? 138.923 108.041 101.583 1.00 56.91 661 THR A CA 1
ATOM 4920 C C . THR A 1 661 ? 137.889 106.927 101.669 1.00 56.91 661 THR A C 1
ATOM 4921 O O . THR A 1 661 ? 138.019 105.916 100.975 1.00 56.91 661 THR A O 1
ATOM 4925 N N . SER A 1 662 ? 136.847 107.114 102.466 1.00 58.99 662 SER A N 1
ATOM 4926 C CA . SER A 1 662 ? 135.891 106.050 102.768 1.00 58.99 662 SER A CA 1
ATOM 4927 C C . SER A 1 662 ? 134.713 106.663 103.503 1.00 58.99 662 SER A C 1
ATOM 4928 O O . SER A 1 662 ? 134.592 107.887 103.608 1.00 58.99 662 SER A O 1
ATOM 4931 N N . HIS A 1 663 ? 133.844 105.812 104.020 1.00 62.37 663 HIS A N 1
ATOM 4932 C CA . HIS A 1 663 ? 132.850 106.267 104.971 1.00 62.37 663 HIS A CA 1
ATOM 4933 C C . HIS A 1 663 ? 133.358 106.257 106.395 1.00 62.37 663 HIS A C 1
ATOM 4934 O O . HIS A 1 663 ? 132.731 106.871 107.259 1.00 62.37 663 HIS A O 1
ATOM 4941 N N . TRP A 1 664 ? 134.458 105.566 106.672 1.00 56.37 664 TRP A N 1
ATOM 4942 C CA . TRP A 1 664 ? 134.870 105.408 108.056 1.00 56.37 664 TRP A CA 1
ATOM 4943 C C . TRP A 1 664 ? 135.546 106.638 108.615 1.00 56.37 664 TRP A C 1
ATOM 4944 O O . TRP A 1 664 ? 135.661 106.757 109.834 1.00 56.37 664 TRP A O 1
ATOM 4955 N N . SER A 1 665 ? 135.997 107.553 107.776 1.00 52.51 665 SER A N 1
ATOM 4956 C CA . SER A 1 665 ? 136.704 108.707 108.290 1.00 52.51 665 SER A CA 1
ATOM 4957 C C . SER A 1 665 ? 135.779 109.851 108.672 1.00 52.51 665 SER A C 1
ATOM 4958 O O . SER A 1 665 ? 136.260 110.944 108.959 1.00 52.51 665 SER A O 1
ATOM 4961 N N . ARG A 1 666 ? 134.467 109.629 108.693 1.00 52.35 666 ARG A N 1
ATOM 4962 C CA . ARG A 1 666 ? 133.592 110.528 109.433 1.00 52.35 666 ARG A CA 1
ATOM 4963 C C . ARG A 1 666 ? 133.830 110.394 110.921 1.00 52.35 666 ARG A C 1
ATOM 4964 O O . ARG A 1 666 ? 133.670 111.357 111.679 1.00 52.35 666 ARG A O 1
ATOM 4972 N N . LEU A 1 667 ? 134.207 109.201 111.355 1.00 49.60 667 LEU A N 1
ATOM 4973 C CA . LEU A 1 667 ? 134.336 108.904 112.767 1.00 49.60 667 LEU A CA 1
ATOM 4974 C C . LEU A 1 667 ? 135.506 109.645 113.392 1.00 49.60 667 LEU A C 1
ATOM 4975 O O . LEU A 1 667 ? 135.480 109.921 114.597 1.00 49.60 667 LEU A O 1
ATOM 4980 N N . TYR A 1 668 ? 136.504 109.995 112.581 1.00 49.67 668 TYR A N 1
ATOM 4981 C CA . TYR A 1 668 ? 137.623 110.816 113.026 1.00 49.67 668 TYR A CA 1
ATOM 4982 C C . TYR A 1 668 ? 137.156 112.191 113.468 1.00 49.67 668 TYR A C 1
ATOM 4983 O O . TYR A 1 668 ? 137.467 112.643 114.574 1.00 49.67 668 TYR A O 1
ATOM 4992 N N . PHE A 1 669 ? 136.383 112.859 112.624 1.00 49.84 669 PHE A N 1
ATOM 4993 C CA . PHE A 1 669 ? 135.967 114.216 112.918 1.00 49.84 669 PHE A CA 1
ATOM 4994 C C . PHE A 1 669 ? 134.887 114.265 113.979 1.00 49.84 669 PHE A C 1
ATOM 4995 O O . PHE A 1 669 ? 134.825 115.236 114.741 1.00 49.84 669 PHE A O 1
ATOM 5003 N N . MET A 1 670 ? 134.033 113.245 114.047 1.00 50.00 670 MET A N 1
ATOM 5004 C CA . MET A 1 670 ? 133.050 113.202 115.120 1.00 50.00 670 MET A CA 1
ATOM 5005 C C . MET A 1 670 ? 133.724 113.027 116.470 1.00 50.00 670 MET A C 1
ATOM 5006 O O . MET A 1 670 ? 133.352 113.694 117.446 1.00 50.00 670 MET A O 1
ATOM 5011 N N . THR A 1 671 ? 134.744 112.170 116.530 1.00 48.71 671 THR A N 1
ATOM 5012 C CA . THR A 1 671 ? 135.506 112.001 117.760 1.00 48.71 671 THR A CA 1
ATOM 5013 C C . THR A 1 671 ? 136.223 113.284 118.145 1.00 48.71 671 THR A C 1
ATOM 5014 O O . THR A 1 671 ? 136.291 113.634 119.331 1.00 48.71 671 THR A O 1
ATOM 5018 N N . PHE A 1 672 ? 136.716 114.028 117.152 1.00 49.41 672 PHE A N 1
ATOM 5019 C CA . PHE A 1 672 ? 137.385 115.287 117.449 1.00 49.41 672 PHE A CA 1
ATOM 5020 C C . PHE A 1 672 ? 136.423 116.326 117.988 1.00 49.41 672 PHE A C 1
ATOM 5021 O O . PHE A 1 672 ? 136.809 117.134 118.839 1.00 49.41 672 PHE A O 1
ATOM 5029 N N . TYR A 1 673 ? 135.176 116.327 117.519 1.00 48.94 673 TYR A N 1
ATOM 5030 C CA . TYR A 1 673 ? 134.224 117.290 118.053 1.00 48.94 673 TYR A CA 1
ATOM 5031 C C . TYR A 1 673 ? 133.851 116.978 119.492 1.00 48.94 673 TYR A C 1
ATOM 5032 O O . TYR A 1 673 ? 133.661 117.902 120.290 1.00 48.94 673 TYR A O 1
ATOM 5041 N N . ILE A 1 674 ? 133.770 115.698 119.852 1.00 47.91 674 ILE A N 1
ATOM 5042 C CA . ILE A 1 674 ? 133.472 115.345 121.237 1.00 47.91 674 ILE A CA 1
ATOM 5043 C C . ILE A 1 674 ? 134.630 115.713 122.162 1.00 47.91 674 ILE A C 1
ATOM 5044 O O . ILE A 1 674 ? 134.415 116.243 123.260 1.00 47.91 674 ILE A O 1
ATOM 5049 N N . VAL A 1 675 ? 135.869 115.498 121.716 1.00 47.98 675 VAL A N 1
ATOM 5050 C CA . VAL A 1 675 ? 137.029 115.819 122.548 1.00 47.98 675 VAL A CA 1
ATOM 5051 C C . VAL A 1 675 ? 137.151 117.320 122.774 1.00 47.98 675 VAL A C 1
ATOM 5052 O O . VAL A 1 675 ? 137.356 117.775 123.909 1.00 47.98 675 VAL A O 1
ATOM 5056 N N . THR A 1 676 ? 136.975 118.119 121.723 1.00 49.86 676 THR A N 1
ATOM 5057 C CA . THR A 1 676 ? 137.048 119.555 121.934 1.00 49.86 676 THR A CA 1
ATOM 5058 C C . THR A 1 676 ? 135.840 120.094 122.691 1.00 49.86 676 THR A C 1
ATOM 5059 O O . THR A 1 676 ? 135.942 121.156 123.312 1.00 49.86 676 THR A O 1
ATOM 5063 N N . MET A 1 677 ? 134.724 119.365 122.708 1.00 52.39 677 MET A N 1
ATOM 5064 C CA . MET A 1 677 ? 133.595 119.769 123.535 1.00 52.39 677 MET A CA 1
ATOM 5065 C C . MET A 1 677 ? 133.895 119.575 125.014 1.00 52.39 677 MET A C 1
ATOM 5066 O O . MET A 1 677 ? 133.537 120.426 125.838 1.00 52.39 677 MET A O 1
ATOM 5071 N N . VAL A 1 678 ? 134.558 118.465 125.362 1.00 48.70 678 VAL A N 1
ATOM 5072 C CA . VAL A 1 678 ? 134.975 118.217 126.744 1.00 48.70 678 VAL A CA 1
ATOM 5073 C C . VAL A 1 678 ? 135.926 119.299 127.224 1.00 48.70 678 VAL A C 1
ATOM 5074 O O . VAL A 1 678 ? 135.744 119.875 128.305 1.00 48.70 678 VAL A O 1
ATOM 5078 N N . VAL A 1 679 ? 136.953 119.592 126.426 1.00 50.23 679 VAL A N 1
ATOM 5079 C CA . VAL A 1 679 ? 137.994 120.508 126.871 1.00 50.23 679 VAL A CA 1
ATOM 5080 C C . VAL A 1 679 ? 137.451 121.923 127.007 1.00 50.23 679 VAL A C 1
ATOM 5081 O O . VAL A 1 679 ? 137.737 122.616 127.993 1.00 50.23 679 VAL A O 1
ATOM 5085 N N . MET A 1 680 ? 136.602 122.351 126.075 1.00 54.73 680 MET A N 1
ATOM 5086 C CA . MET A 1 680 ? 136.072 123.704 126.186 1.00 54.73 680 MET A CA 1
ATOM 5087 C C . MET A 1 680 ? 135.067 123.853 127.321 1.00 54.73 680 MET A C 1
ATOM 5088 O O . MET A 1 680 ? 135.048 124.902 127.976 1.00 54.73 680 MET A O 1
ATOM 5093 N N . THR A 1 681 ? 134.255 122.833 127.612 1.00 49.72 681 THR A N 1
ATOM 5094 C CA . THR A 1 681 ? 133.343 123.020 128.734 1.00 49.72 681 THR A CA 1
ATOM 5095 C C . THR A 1 681 ? 134.057 122.928 130.077 1.00 49.72 681 THR A C 1
ATOM 5096 O O . THR A 1 681 ? 133.564 123.476 131.067 1.00 49.72 681 THR A O 1
ATOM 5100 N N . ILE A 1 682 ? 135.239 122.319 130.126 1.00 49.49 682 ILE A N 1
ATOM 5101 C CA . ILE A 1 682 ? 135.992 122.340 131.371 1.00 49.49 682 ILE A CA 1
ATOM 5102 C C . ILE A 1 682 ? 136.710 123.670 131.563 1.00 49.49 682 ILE A C 1
ATOM 5103 O O . ILE A 1 682 ? 136.852 124.141 132.698 1.00 49.49 682 ILE A O 1
ATOM 5108 N N . ILE A 1 683 ? 137.110 124.328 130.476 1.00 51.90 683 ILE A N 1
ATOM 5109 C CA . ILE A 1 683 ? 137.646 125.683 130.583 1.00 51.90 683 ILE A CA 1
ATOM 5110 C C . ILE A 1 683 ? 136.587 126.650 131.098 1.00 51.90 683 ILE A C 1
ATOM 5111 O O . ILE A 1 683 ? 136.862 127.487 131.974 1.00 51.90 683 ILE A O 1
ATOM 5116 N N . VAL A 1 684 ? 135.351 126.516 130.609 1.00 51.31 684 VAL A N 1
ATOM 5117 C CA . VAL A 1 684 ? 134.271 127.387 131.067 1.00 51.31 684 VAL A CA 1
ATOM 5118 C C . VAL A 1 684 ? 133.965 127.150 132.539 1.00 51.31 684 VAL A C 1
ATOM 5119 O O . VAL A 1 684 ? 133.779 128.102 133.310 1.00 51.31 684 VAL A O 1
ATOM 5123 N N . ALA A 1 685 ? 133.966 125.887 132.962 1.00 55.89 685 ALA A N 1
ATOM 5124 C CA . ALA A 1 685 ? 133.708 125.571 134.362 1.00 55.89 685 ALA A CA 1
ATOM 5125 C C . ALA A 1 685 ? 134.792 126.102 135.286 1.00 55.89 685 ALA A C 1
ATOM 5126 O O . ALA A 1 685 ? 134.490 126.509 136.415 1.00 55.89 685 ALA A O 1
ATOM 5128 N N . PHE A 1 686 ? 136.045 126.126 134.827 1.00 58.57 686 PHE A N 1
ATOM 5129 C CA . PHE A 1 686 ? 137.117 126.653 135.664 1.00 58.57 686 PHE A CA 1
ATOM 5130 C C . PHE A 1 686 ? 136.979 128.149 135.882 1.00 58.57 686 PHE A C 1
ATOM 5131 O O . PHE A 1 686 ? 137.147 128.635 137.009 1.00 58.57 686 PHE A O 1
ATOM 5139 N N . ILE A 1 687 ? 136.704 128.893 134.806 1.00 57.09 687 ILE A N 1
ATOM 5140 C CA . ILE A 1 687 ? 136.586 130.345 134.908 1.00 57.09 687 ILE A CA 1
ATOM 5141 C C . ILE A 1 687 ? 135.426 130.731 135.811 1.00 57.09 687 ILE A C 1
ATOM 5142 O O . ILE A 1 687 ? 135.536 131.663 136.621 1.00 57.09 687 ILE A O 1
ATOM 5147 N N . LEU A 1 688 ? 134.324 129.980 135.741 1.00 58.25 688 LEU A N 1
ATOM 5148 C CA . LEU A 1 688 ? 133.189 130.296 136.599 1.00 58.25 688 LEU A CA 1
ATOM 5149 C C . LEU A 1 688 ? 133.474 130.013 138.062 1.00 58.25 688 LEU A C 1
ATOM 5150 O O . LEU A 1 688 ? 133.071 130.800 138.923 1.00 58.25 688 LEU A O 1
ATOM 5155 N N . GLU A 1 689 ? 134.181 128.920 138.372 1.00 67.69 689 GLU A N 1
ATOM 5156 C CA . GLU A 1 689 ? 134.438 128.636 139.782 1.00 67.69 689 GLU A CA 1
ATOM 5157 C C . GLU A 1 689 ? 135.384 129.652 140.399 1.00 67.69 689 GLU A C 1
ATOM 5158 O O . GLU A 1 689 ? 135.104 130.175 141.484 1.00 67.69 689 GLU A O 1
ATOM 5164 N N . ALA A 1 690 ? 136.478 129.979 139.708 1.00 69.98 690 ALA A N 1
ATOM 5165 C CA . ALA A 1 690 ? 137.453 130.898 140.286 1.00 69.98 690 ALA A CA 1
ATOM 5166 C C . ALA A 1 690 ? 136.882 132.300 140.447 1.00 69.98 690 ALA A C 1
ATOM 5167 O O . ALA A 1 690 ? 137.135 132.964 141.461 1.00 69.98 690 ALA A O 1
ATOM 5169 N N . PHE A 1 691 ? 136.056 132.737 139.497 1.00 71.35 691 PHE A N 1
ATOM 5170 C CA . PHE A 1 691 ? 135.484 134.071 139.610 1.00 71.35 691 PHE A CA 1
ATOM 5171 C C . PHE A 1 691 ? 134.440 134.140 140.717 1.00 71.35 691 PHE A C 1
ATOM 5172 O O . PHE A 1 691 ? 134.369 135.138 141.443 1.00 71.35 691 PHE A O 1
ATOM 5180 N N . VAL A 1 692 ? 133.634 133.089 140.874 1.00 73.47 692 VAL A N 1
ATOM 5181 C CA . VAL A 1 692 ? 132.633 133.073 141.938 1.00 73.47 692 VAL A CA 1
ATOM 5182 C C . VAL A 1 692 ? 133.294 132.967 143.305 1.00 73.47 692 VAL A C 1
ATOM 5183 O O . VAL A 1 692 ? 132.853 133.595 144.273 1.00 73.47 692 VAL A O 1
ATOM 5187 N N . PHE A 1 693 ? 134.395 132.225 143.392 1.00 82.21 693 PHE A N 1
ATOM 5188 C CA . PHE A 1 693 ? 135.079 132.022 144.666 1.00 82.21 693 PHE A CA 1
ATOM 5189 C C . PHE A 1 693 ? 135.714 133.311 145.169 1.00 82.21 693 PHE A C 1
ATOM 5190 O O . PHE A 1 693 ? 135.616 133.636 146.358 1.00 82.21 693 PHE A O 1
ATOM 5198 N N . ARG A 1 694 ? 136.338 134.079 144.277 1.00 82.92 694 ARG A N 1
ATOM 5199 C CA . ARG A 1 694 ? 136.919 135.340 144.723 1.00 82.92 694 ARG A CA 1
ATOM 5200 C C . ARG A 1 694 ? 135.859 136.398 144.974 1.00 82.92 694 ARG A C 1
ATOM 5201 O O . ARG A 1 694 ? 136.010 137.219 145.888 1.00 82.92 694 ARG A O 1
ATOM 5209 N N . MET A 1 695 ? 134.777 136.391 144.197 1.00 87.15 695 MET A N 1
ATOM 5210 C CA . MET A 1 695 ? 133.695 137.325 144.486 1.00 87.15 695 MET A CA 1
ATOM 5211 C C . MET A 1 695 ? 132.960 136.973 145.773 1.00 87.15 695 MET A C 1
ATOM 5212 O O . MET A 1 695 ? 132.356 137.851 146.392 1.00 87.15 695 MET A O 1
ATOM 5217 N N . ASN A 1 696 ? 132.989 135.713 146.197 1.00 89.52 696 ASN A N 1
ATOM 5218 C CA . ASN A 1 696 ? 132.410 135.406 147.497 1.00 89.52 696 ASN A CA 1
ATOM 5219 C C . ASN A 1 696 ? 133.380 135.713 148.620 1.00 89.52 696 ASN A C 1
ATOM 5220 O O . ASN A 1 696 ? 132.954 135.894 149.763 1.00 89.52 696 ASN A O 1
ATOM 5225 N N . TYR A 1 697 ? 134.678 135.761 148.335 1.00 93.67 697 TYR A N 1
ATOM 5226 C CA . TYR A 1 697 ? 135.605 136.184 149.373 1.00 93.67 697 TYR A CA 1
ATOM 5227 C C . TYR A 1 697 ? 135.466 137.667 149.653 1.00 93.67 697 TYR A C 1
ATOM 5228 O O . TYR A 1 697 ? 135.369 138.080 150.811 1.00 93.67 697 TYR A O 1
ATOM 5237 N N . SER A 1 698 ? 135.436 138.487 148.603 1.00 93.41 698 SER A N 1
ATOM 5238 C CA . SER A 1 698 ? 135.464 139.931 148.806 1.00 93.41 698 SER A CA 1
ATOM 5239 C C . SER A 1 698 ? 134.129 140.512 149.257 1.00 93.41 698 SER A C 1
ATOM 5240 O O . SER A 1 698 ? 134.018 141.736 149.372 1.00 93.41 698 SER A O 1
ATOM 5243 N N . ARG A 1 699 ? 133.116 139.686 149.505 1.00 96.07 699 ARG A N 1
ATOM 5244 C CA . ARG A 1 699 ? 131.866 140.147 150.092 1.00 96.07 699 ARG A CA 1
ATOM 5245 C C . ARG A 1 699 ? 131.533 139.422 151.388 1.00 96.07 699 ARG A C 1
ATOM 5246 O O . ARG A 1 699 ? 130.393 139.495 151.853 1.00 96.07 699 ARG A O 1
ATOM 5254 N N . LYS A 1 700 ? 132.492 138.693 151.960 1.00 101.05 700 LYS A N 1
ATOM 5255 C CA . LYS A 1 700 ? 132.423 138.258 153.347 1.00 101.05 700 LYS A CA 1
ATOM 5256 C C . LYS A 1 700 ? 133.429 138.973 154.233 1.00 101.05 700 LYS A C 1
ATOM 5257 O O . LYS A 1 700 ? 133.554 138.619 155.410 1.00 101.05 700 LYS A O 1
ATOM 5263 N N . SER A 1 701 ? 134.142 139.962 153.702 1.00 102.64 701 SER A N 1
ATOM 5264 C CA . SER A 1 701 ? 135.063 140.772 154.484 1.00 102.64 701 SER A CA 1
ATOM 5265 C C . SER A 1 701 ? 134.599 142.220 154.494 1.00 102.64 701 SER A C 1
ATOM 5266 O O . SER A 1 701 ? 134.459 142.838 153.441 1.00 102.64 701 SER A O 1
ATOM 5269 N N . GLY A 1 709 ? 148.299 141.990 149.796 1.00 123.91 709 GLY A N 1
ATOM 5270 C CA . GLY A 1 709 ? 148.775 140.831 150.526 1.00 123.91 709 GLY A CA 1
ATOM 5271 C C . GLY A 1 709 ? 148.619 140.982 152.021 1.00 123.91 709 GLY A C 1
ATOM 5272 O O . GLY A 1 709 ? 147.803 141.773 152.489 1.00 123.91 709 GLY A O 1
ATOM 5273 N N . ILE A 1 710 ? 149.394 140.216 152.779 1.00 126.68 710 ILE A N 1
ATOM 5274 C CA . ILE A 1 710 ? 149.408 140.332 154.229 1.00 126.68 710 ILE A CA 1
ATOM 5275 C C . ILE A 1 710 ? 150.711 140.994 154.648 1.00 126.68 710 ILE A C 1
ATOM 5276 O O . ILE A 1 710 ? 151.737 140.894 153.967 1.00 126.68 710 ILE A O 1
ATOM 5281 N N . VAL A 1 711 ? 150.650 141.720 155.762 1.00 131.32 711 VAL A N 1
ATOM 5282 C CA . VAL A 1 711 ? 151.802 142.413 156.322 1.00 131.32 711 VAL A CA 1
ATOM 5283 C C . VAL A 1 711 ? 151.891 142.049 157.797 1.00 131.32 711 VAL A C 1
ATOM 5284 O O . VAL A 1 711 ? 150.911 142.195 158.534 1.00 131.32 711 VAL A O 1
ATOM 5288 N N . ILE A 1 712 ? 153.054 141.566 158.219 1.00 136.74 712 ILE A N 1
ATOM 5289 C CA . ILE A 1 712 ? 153.326 141.249 159.614 1.00 136.74 712 ILE A CA 1
ATOM 5290 C C . ILE A 1 712 ? 154.310 142.287 160.139 1.00 136.74 712 ILE A C 1
ATOM 5291 O O . ILE A 1 712 ? 155.063 142.898 159.372 1.00 136.74 712 ILE A O 1
ATOM 5296 N N . GLU A 1 713 ? 154.271 142.531 161.447 1.00 145.43 713 GLU A N 1
ATOM 5297 C CA . GLU A 1 713 ? 155.190 143.478 162.072 1.00 145.43 713 GLU A CA 1
ATOM 5298 C C . GLU A 1 713 ? 155.688 142.900 163.387 1.00 145.43 713 GLU A C 1
ATOM 5299 O O . GLU A 1 713 ? 154.897 142.662 164.303 1.00 145.43 713 GLU A O 1
ATOM 5305 N N . LYS A 1 714 ? 156.995 142.676 163.474 1.00 148.19 714 LYS A N 1
ATOM 5306 C CA . LYS A 1 714 ? 157.650 142.210 164.685 1.00 148.19 714 LYS A CA 1
ATOM 5307 C C . LYS A 1 714 ? 158.861 143.087 164.959 1.00 148.19 714 LYS A C 1
ATOM 5308 O O . LYS A 1 714 ? 159.165 144.016 164.205 1.00 148.19 714 LYS A O 1
ATOM 5314 N N . GLU A 1 715 ? 159.559 142.783 166.052 1.00 154.34 715 GLU A N 1
ATOM 5315 C CA . GLU A 1 715 ? 160.720 143.558 166.461 1.00 154.34 715 GLU A CA 1
ATOM 5316 C C . GLU A 1 715 ? 161.628 142.678 167.305 1.00 154.34 715 GLU A C 1
ATOM 5317 O O . GLU A 1 715 ? 161.164 141.778 168.011 1.00 154.34 715 GLU A O 1
ATOM 5323 N N . MET A 1 716 ? 162.929 142.929 167.204 1.00 159.17 716 MET A N 1
ATOM 5324 C CA . MET A 1 716 ? 163.917 142.236 168.014 1.00 159.17 716 MET A CA 1
ATOM 5325 C C . MET A 1 716 ? 164.716 143.261 168.805 1.00 159.17 716 MET A C 1
ATOM 5326 O O . MET A 1 716 ? 164.830 144.424 168.414 1.00 159.17 716 MET A O 1
ATOM 5331 N N . SER A 1 717 ? 165.266 142.825 169.929 1.00 165.27 717 SER A N 1
ATOM 5332 C CA . SER A 1 717 ? 165.988 143.729 170.807 1.00 165.27 717 SER A CA 1
ATOM 5333 C C . SER A 1 717 ? 167.443 143.831 170.358 1.00 165.27 717 SER A C 1
ATOM 5334 O O . SER A 1 717 ? 167.852 143.244 169.354 1.00 165.27 717 SER A O 1
ATOM 5337 N N . LYS A 1 718 ? 168.244 144.573 171.116 1.00 170.33 718 LYS A N 1
ATOM 5338 C CA . LYS A 1 718 ? 169.665 144.703 170.836 1.00 170.33 718 LYS A CA 1
ATOM 5339 C C . LYS A 1 718 ? 170.457 143.519 171.377 1.00 170.33 718 LYS A C 1
ATOM 5340 O O . LYS A 1 718 ? 171.316 142.973 170.673 1.00 170.33 718 LYS A O 1
ATOM 5346 N N . GLU A 1 719 ? 170.162 143.102 172.612 1.00 171.00 719 GLU A N 1
ATOM 5347 C CA . GLU A 1 719 ? 170.930 142.042 173.257 1.00 171.00 719 GLU A CA 1
ATOM 5348 C C . GLU A 1 719 ? 170.668 140.682 172.621 1.00 171.00 719 GLU A C 1
ATOM 5349 O O . GLU A 1 719 ? 171.583 139.853 172.539 1.00 171.00 719 GLU A O 1
ATOM 5355 N N . GLU A 1 720 ? 169.434 140.438 172.169 1.00 168.18 720 GLU A N 1
ATOM 5356 C CA . GLU A 1 720 ? 169.139 139.212 171.434 1.00 168.18 720 GLU A CA 1
ATOM 5357 C C . GLU A 1 720 ? 169.914 139.156 170.129 1.00 168.18 720 GLU A C 1
ATOM 5358 O O . GLU A 1 720 ? 170.417 138.095 169.740 1.00 168.18 720 GLU A O 1
ATOM 5364 N N . LEU A 1 721 ? 170.051 140.301 169.461 1.00 169.12 721 LEU A N 1
ATOM 5365 C CA . LEU A 1 721 ? 170.856 140.365 168.251 1.00 169.12 721 LEU A CA 1
ATOM 5366 C C . LEU A 1 721 ? 172.328 140.130 168.555 1.00 169.12 721 LEU A C 1
ATOM 5367 O O . LEU A 1 721 ? 173.034 139.517 167.746 1.00 169.12 721 LEU A O 1
ATOM 5372 N N . MET A 1 722 ? 172.800 140.589 169.718 1.00 170.60 722 MET A N 1
ATOM 5373 C CA . MET A 1 722 ? 174.195 140.369 170.084 1.00 170.60 722 MET A CA 1
ATOM 5374 C C . MET A 1 722 ? 174.462 138.905 170.407 1.00 170.60 722 MET A C 1
ATOM 5375 O O . MET A 1 722 ? 175.514 138.366 170.040 1.00 170.60 722 MET A O 1
ATOM 5380 N N . ALA A 1 723 ? 173.528 138.249 171.102 1.00 169.21 723 ALA A N 1
ATOM 5381 C CA . ALA A 1 723 ? 173.723 136.853 171.479 1.00 169.21 723 ALA A CA 1
ATOM 5382 C C . ALA A 1 723 ? 173.659 135.942 170.263 1.00 169.21 723 ALA A C 1
ATOM 5383 O O . ALA A 1 723 ? 174.461 135.008 170.131 1.00 169.21 723 ALA A O 1
ATOM 5385 N N . VAL A 1 724 ? 172.720 136.214 169.356 1.00 165.82 724 VAL A N 1
ATOM 5386 C CA . VAL A 1 724 ? 172.633 135.450 168.119 1.00 165.82 724 VAL A CA 1
ATOM 5387 C C . VAL A 1 724 ? 173.838 135.744 167.223 1.00 165.82 724 VAL A C 1
ATOM 5388 O O . VAL A 1 724 ? 174.302 134.863 166.483 1.00 165.82 724 VAL A O 1
ATOM 5392 N N . LEU A 1 725 ? 174.407 136.954 167.325 1.00 167.78 725 LEU A N 1
ATOM 5393 C CA . LEU A 1 725 ? 175.679 137.243 166.663 1.00 167.78 725 LEU A CA 1
ATOM 5394 C C . LEU A 1 725 ? 176.813 136.399 167.233 1.00 167.78 725 LEU A C 1
ATOM 5395 O O . LEU A 1 725 ? 177.681 135.929 166.484 1.00 167.78 725 LEU A O 1
ATOM 5400 N N . GLU A 1 726 ? 176.821 136.194 168.554 1.00 167.82 726 GLU A N 1
ATOM 5401 C CA . GLU A 1 726 ? 177.831 135.336 169.165 1.00 167.82 726 GLU A CA 1
ATOM 5402 C C . GLU A 1 726 ? 177.690 133.898 168.697 1.00 167.82 726 GLU A C 1
ATOM 5403 O O . GLU A 1 726 ? 178.691 133.204 168.480 1.00 167.82 726 GLU A O 1
ATOM 5409 N N . LEU A 1 727 ? 176.453 133.438 168.520 1.00 167.25 727 LEU A N 1
ATOM 5410 C CA . LEU A 1 727 ? 176.246 132.062 168.090 1.00 167.25 727 LEU A CA 1
ATOM 5411 C C . LEU A 1 727 ? 176.608 131.879 166.622 1.00 167.25 727 LEU A C 1
ATOM 5412 O O . LEU A 1 727 ? 177.164 130.844 166.241 1.00 167.25 727 LEU A O 1
ATOM 5417 N N . TYR A 1 728 ? 176.326 132.881 165.789 1.00 161.88 728 TYR A N 1
ATOM 5418 C CA . TYR A 1 728 ? 176.676 132.777 164.376 1.00 161.88 728 TYR A CA 1
ATOM 5419 C C . TYR A 1 728 ? 178.176 132.894 164.156 1.00 161.88 728 TYR A C 1
ATOM 5420 O O . TYR A 1 728 ? 178.728 132.229 163.272 1.00 161.88 728 TYR A O 1
ATOM 5429 N N . ARG A 1 729 ? 178.856 133.734 164.942 1.00 168.58 729 ARG A N 1
ATOM 5430 C CA . ARG A 1 729 ? 180.312 133.794 164.850 1.00 168.58 729 ARG A CA 1
ATOM 5431 C C . ARG A 1 729 ? 180.960 132.544 165.423 1.00 168.58 729 ARG A C 1
ATOM 5432 O O . ARG A 1 729 ? 182.059 132.168 164.999 1.00 168.58 729 ARG A O 1
ATOM 5440 N N . GLU A 1 730 ? 180.302 131.901 166.389 1.00 167.48 730 GLU A N 1
ATOM 5441 C CA . GLU A 1 730 ? 180.755 130.594 166.845 1.00 167.48 730 GLU A CA 1
ATOM 5442 C C . GLU A 1 730 ? 180.630 129.554 165.740 1.00 167.48 730 GLU A C 1
ATOM 5443 O O . GLU A 1 730 ? 181.555 128.765 165.511 1.00 167.48 730 GLU A O 1
ATOM 5449 N N . GLU A 1 731 ? 179.495 129.545 165.037 1.00 164.75 731 GLU A N 1
ATOM 5450 C CA . GLU A 1 731 ? 179.238 128.513 164.040 1.00 164.75 731 GLU A CA 1
ATOM 5451 C C . GLU A 1 731 ? 180.046 128.694 162.761 1.00 164.75 731 GLU A C 1
ATOM 5452 O O . GLU A 1 731 ? 180.105 127.748 161.965 1.00 164.75 731 GLU A O 1
ATOM 5458 N N . ARG A 1 732 ? 180.662 129.868 162.563 1.00 170.14 732 ARG A N 1
ATOM 5459 C CA . ARG A 1 732 ? 181.606 130.162 161.479 1.00 170.14 732 ARG A CA 1
ATOM 5460 C C . ARG A 1 732 ? 180.965 129.955 160.103 1.00 170.14 732 ARG A C 1
ATOM 5461 O O . ARG A 1 732 ? 181.318 129.054 159.340 1.00 170.14 732 ARG A O 1
ATOM 5469 N N . GLY A 1 733 ? 179.989 130.809 159.820 1.00 173.97 733 GLY A N 1
ATOM 5470 C CA . GLY A 1 733 ? 179.373 130.859 158.512 1.00 173.97 733 GLY A CA 1
ATOM 5471 C C . GLY A 1 733 ? 180.195 131.685 157.543 1.00 173.97 733 GLY A C 1
ATOM 5472 O O . GLY A 1 733 ? 181.376 131.966 157.761 1.00 173.97 733 GLY A O 1
ATOM 5473 N N . THR A 1 734 ? 179.548 132.082 156.449 1.00 177.41 734 THR A N 1
ATOM 5474 C CA . THR A 1 734 ? 180.209 132.929 155.469 1.00 177.41 734 THR A CA 1
ATOM 5475 C C . THR A 1 734 ? 180.321 134.358 155.993 1.00 177.41 734 THR A C 1
ATOM 5476 O O . THR A 1 734 ? 179.736 134.728 157.015 1.00 177.41 734 THR A O 1
ATOM 5480 N N . SER A 1 735 ? 181.081 135.172 155.261 1.00 177.00 735 SER A N 1
ATOM 5481 C CA . SER A 1 735 ? 181.287 136.559 155.655 1.00 177.00 735 SER A CA 1
ATOM 5482 C C . SER A 1 735 ? 180.033 137.405 155.484 1.00 177.00 735 SER A C 1
ATOM 5483 O O . SER A 1 735 ? 179.934 138.469 156.103 1.00 177.00 735 SER A O 1
ATOM 5486 N N . SER A 1 736 ? 179.078 136.953 154.667 1.00 176.22 736 SER A N 1
ATOM 5487 C CA . SER A 1 736 ? 177.872 137.735 154.426 1.00 176.22 736 SER A CA 1
ATOM 5488 C C . SER A 1 736 ? 176.997 137.799 155.668 1.00 176.22 736 SER A C 1
ATOM 5489 O O . SER A 1 736 ? 176.441 138.856 155.976 1.00 176.22 736 SER A O 1
ATOM 5492 N N . ASP A 1 737 ? 176.880 136.686 156.400 1.00 172.40 737 ASP A N 1
ATOM 5493 C CA . ASP A 1 737 ? 176.047 136.657 157.601 1.00 172.40 737 ASP A CA 1
ATOM 5494 C C . ASP A 1 737 ? 176.599 137.584 158.675 1.00 172.40 737 ASP A C 1
ATOM 5495 O O . ASP A 1 737 ? 175.855 138.380 159.269 1.00 172.40 737 ASP A O 1
ATOM 5500 N N . VAL A 1 738 ? 177.913 137.520 158.892 1.00 175.22 738 VAL A N 1
ATOM 5501 C CA . VAL A 1 738 ? 178.571 138.348 159.893 1.00 175.22 738 VAL A CA 1
ATOM 5502 C C . VAL A 1 738 ? 178.473 139.818 159.517 1.00 175.22 738 VAL A C 1
ATOM 5503 O O . VAL A 1 738 ? 178.047 140.648 160.325 1.00 175.22 738 VAL A O 1
ATOM 5507 N N . THR A 1 739 ? 178.814 140.153 158.270 1.00 176.88 739 THR A N 1
ATOM 5508 C CA . THR A 1 739 ? 178.842 141.557 157.871 1.00 176.88 739 THR A CA 1
ATOM 5509 C C . THR A 1 739 ? 177.453 142.160 157.682 1.00 176.88 739 THR A C 1
ATOM 5510 O O . THR A 1 739 ? 177.314 143.383 157.788 1.00 176.88 739 THR A O 1
ATOM 5514 N N . ARG A 1 740 ? 176.424 141.352 157.413 1.00 172.96 740 ARG A N 1
ATOM 5515 C CA . ARG A 1 740 ? 175.079 141.917 157.391 1.00 172.96 740 ARG A CA 1
ATOM 5516 C C . ARG A 1 740 ? 174.541 142.142 158.795 1.00 172.96 740 ARG A C 1
ATOM 5517 O O . ARG A 1 740 ? 173.796 143.107 159.017 1.00 172.96 740 ARG A O 1
ATOM 5525 N N . LEU A 1 741 ? 174.909 141.285 159.755 1.00 172.06 741 LEU A N 1
ATOM 5526 C CA . LEU A 1 741 ? 174.600 141.609 161.145 1.00 172.06 741 LEU A CA 1
ATOM 5527 C C . LEU A 1 741 ? 175.381 142.828 161.618 1.00 172.06 741 LEU A C 1
ATOM 5528 O O . LEU A 1 741 ? 174.867 143.614 162.422 1.00 172.06 741 LEU A O 1
ATOM 5533 N N . LEU A 1 742 ? 176.605 143.010 161.112 1.00 174.88 742 LEU A N 1
ATOM 5534 C CA . LEU A 1 742 ? 177.354 144.240 161.355 1.00 174.88 742 LEU A CA 1
ATOM 5535 C C . LEU A 1 742 ? 176.657 145.446 160.737 1.00 174.88 742 LEU A C 1
ATOM 5536 O O . LEU A 1 742 ? 176.718 146.555 161.284 1.00 174.88 742 LEU A O 1
ATOM 5541 N N . ASP A 1 743 ? 175.995 145.251 159.592 1.00 175.60 743 ASP A N 1
ATOM 5542 C CA . ASP A 1 743 ? 175.222 146.330 158.990 1.00 175.60 743 ASP A CA 1
ATOM 5543 C C . ASP A 1 743 ? 173.998 146.674 159.826 1.00 175.60 743 ASP A C 1
ATOM 5544 O O . ASP A 1 743 ? 173.593 147.843 159.882 1.00 175.60 743 ASP A O 1
ATOM 5549 N N . THR A 1 744 ? 173.406 145.679 160.486 1.00 172.80 744 THR A N 1
ATOM 5550 C CA . THR A 1 744 ? 172.301 145.965 161.393 1.00 172.80 744 THR A CA 1
ATOM 5551 C C . THR A 1 744 ? 172.798 146.711 162.626 1.00 172.80 744 THR A C 1
ATOM 5552 O O . THR A 1 744 ? 172.109 147.600 163.147 1.00 172.80 744 THR A O 1
ATOM 5556 N N . LEU A 1 745 ? 174.013 146.380 163.078 1.00 172.50 745 LEU A N 1
ATOM 5557 C CA . LEU A 1 745 ? 174.658 147.123 164.157 1.00 172.50 745 LEU A CA 1
ATOM 5558 C C . LEU A 1 745 ? 174.922 148.569 163.757 1.00 172.50 745 LEU A C 1
ATOM 5559 O O . LEU A 1 745 ? 174.776 149.486 164.576 1.00 172.50 745 LEU A O 1
ATOM 5564 N N . SER A 1 746 ? 175.299 148.790 162.497 1.00 174.31 746 SER A N 1
ATOM 5565 C CA . SER A 1 746 ? 175.539 150.148 162.029 1.00 174.31 746 SER A CA 1
ATOM 5566 C C . SER A 1 746 ? 174.244 150.934 161.904 1.00 174.31 746 SER A C 1
ATOM 5567 O O . SER A 1 746 ? 174.250 152.155 162.082 1.00 174.31 746 SER A O 1
ATOM 5570 N N . GLN A 1 747 ? 173.130 150.262 161.595 1.00 173.86 747 GLN A N 1
ATOM 5571 C CA . GLN A 1 747 ? 171.848 150.961 161.568 1.00 173.86 747 GLN A CA 1
ATOM 5572 C C . GLN A 1 747 ? 171.386 151.337 162.970 1.00 173.86 747 GLN A C 1
ATOM 5573 O O . GLN A 1 747 ? 170.822 152.424 163.162 1.00 173.86 747 GLN A O 1
ATOM 5579 N N . MET A 1 748 ? 171.628 150.466 163.958 1.00 171.88 748 MET A N 1
ATOM 5580 C CA . MET A 1 748 ? 171.331 150.828 165.342 1.00 171.88 748 MET A CA 1
ATOM 5581 C C . MET A 1 748 ? 172.259 151.918 165.855 1.00 171.88 748 MET A C 1
ATOM 5582 O O . MET A 1 748 ? 171.883 152.672 166.759 1.00 171.88 748 MET A O 1
ATOM 5587 N N . GLU A 1 749 ? 173.466 152.020 165.301 1.00 173.12 749 GLU A N 1
ATOM 5588 C CA . GLU A 1 749 ? 174.384 153.059 165.749 1.00 173.12 749 GLU A CA 1
ATOM 5589 C C . GLU A 1 749 ? 174.114 154.391 165.055 1.00 173.12 749 GLU A C 1
ATOM 5590 O O . GLU A 1 749 ? 174.324 155.453 165.652 1.00 173.12 749 GLU A O 1
ATOM 5596 N N . LYS A 1 750 ? 173.626 154.358 163.814 1.00 171.75 750 LYS A N 1
ATOM 5597 C CA . LYS A 1 750 ? 173.342 155.597 163.098 1.00 171.75 750 LYS A CA 1
ATOM 5598 C C . LYS A 1 750 ? 171.999 156.187 163.511 1.00 171.75 750 LYS A C 1
ATOM 5599 O O . LYS A 1 750 ? 171.877 157.407 163.662 1.00 171.75 750 LYS A O 1
ATOM 5605 N N . TYR A 1 751 ? 170.980 155.346 163.711 1.00 170.30 751 TYR A N 1
ATOM 5606 C CA . TYR A 1 751 ? 169.695 155.867 164.163 1.00 170.30 751 TYR A CA 1
ATOM 5607 C C . TYR A 1 751 ? 169.645 156.071 165.677 1.00 170.30 751 TYR A C 1
ATOM 5608 O O . TYR A 1 751 ? 168.781 156.820 166.156 1.00 170.30 751 TYR A O 1
ATOM 5617 N N . GLN A 1 752 ? 170.569 155.449 166.420 1.00 170.78 752 GLN A N 1
ATOM 5618 C CA . GLN A 1 752 ? 170.712 155.562 167.877 1.00 170.78 752 GLN A CA 1
ATOM 5619 C C . GLN A 1 752 ? 169.435 155.116 168.596 1.00 170.78 752 GLN A C 1
ATOM 5620 O O . GLN A 1 752 ? 168.738 155.891 169.253 1.00 170.78 752 GLN A O 1
ATOM 5626 N N . GLN A 1 753 ? 169.153 153.823 168.440 1.00 169.19 753 GLN A N 1
ATOM 5627 C CA . GLN A 1 753 ? 167.973 153.201 169.027 1.00 169.19 753 GLN A CA 1
ATOM 5628 C C . GLN A 1 753 ? 168.334 151.921 169.767 1.00 169.19 753 GLN A C 1
ATOM 5629 O O . GLN A 1 753 ? 169.514 151.634 169.990 1.00 169.19 753 GLN A O 1
ATOM 5635 N N . ASN A 1 754 ? 167.322 151.147 170.151 1.00 168.98 754 ASN A N 1
ATOM 5636 C CA . ASN A 1 754 ? 167.525 149.867 170.817 1.00 168.98 754 ASN A CA 1
ATOM 5637 C C . ASN A 1 754 ? 167.001 148.693 170.007 1.00 168.98 754 ASN A C 1
ATOM 5638 O O . ASN A 1 754 ? 167.697 147.681 169.872 1.00 168.98 754 ASN A O 1
ATOM 5643 N N . SER A 1 755 ? 165.793 148.798 169.459 1.00 164.81 755 SER A N 1
ATOM 5644 C CA . SER A 1 755 ? 165.116 147.671 168.836 1.00 164.81 755 SER A CA 1
ATOM 5645 C C . SER A 1 755 ? 164.851 147.941 167.363 1.00 164.81 755 SER A C 1
ATOM 5646 O O . SER A 1 755 ? 164.484 149.055 166.978 1.00 164.81 755 SER A O 1
ATOM 5649 N N . MET A 1 756 ? 165.028 146.904 166.548 1.00 161.33 756 MET A N 1
ATOM 5650 C CA . MET A 1 756 ? 164.796 146.971 165.111 1.00 161.33 756 MET A CA 1
ATOM 5651 C C . MET A 1 756 ? 163.416 146.407 164.796 1.00 161.33 756 MET A C 1
ATOM 5652 O O . MET A 1 756 ? 163.194 145.197 164.908 1.00 161.33 756 MET A O 1
ATOM 5657 N N . VAL A 1 757 ? 162.505 147.282 164.383 1.00 153.29 757 VAL A N 1
ATOM 5658 C CA . VAL A 1 757 ? 161.133 146.911 164.057 1.00 153.29 757 VAL A CA 1
ATOM 5659 C C . VAL A 1 757 ? 161.062 146.625 162.566 1.00 153.29 757 VAL A C 1
ATOM 5660 O O . VAL A 1 757 ? 161.382 147.493 161.746 1.00 153.29 757 VAL A O 1
ATOM 5664 N N . PHE A 1 758 ? 160.629 145.421 162.207 1.00 148.46 758 PHE A N 1
ATOM 5665 C CA . PHE A 1 758 ? 160.692 144.946 160.833 1.00 148.46 758 PHE A CA 1
ATOM 5666 C C . PHE A 1 758 ? 159.308 144.616 160.291 1.00 148.46 758 PHE A C 1
ATOM 5667 O O . PHE A 1 758 ? 158.331 144.482 161.031 1.00 148.46 758 PHE A O 1
ATOM 5675 N N . LEU A 1 759 ? 159.246 144.473 158.968 1.00 140.92 759 LEU A N 1
ATOM 5676 C CA . LEU A 1 759 ? 158.021 144.142 158.257 1.00 140.92 759 LEU A CA 1
ATOM 5677 C C . LEU A 1 759 ? 158.272 142.961 157.333 1.00 140.92 759 LEU A C 1
ATOM 5678 O O . LEU A 1 759 ? 159.337 142.861 156.718 1.00 140.92 759 LEU A O 1
ATOM 5683 N N . GLY A 1 760 ? 157.289 142.069 157.240 1.00 134.10 760 GLY A N 1
ATOM 5684 C CA . GLY A 1 760 ? 157.349 140.978 156.288 1.00 134.10 760 GLY A CA 1
ATOM 5685 C C . GLY A 1 760 ? 156.087 140.847 155.463 1.00 134.10 760 GLY A C 1
ATOM 5686 O O . GLY A 1 760 ? 155.022 140.523 155.993 1.00 134.10 760 GLY A O 1
ATOM 5687 N N . ARG A 1 761 ? 156.193 141.080 154.159 1.00 129.14 761 ARG A N 1
ATOM 5688 C CA . ARG A 1 761 ? 155.040 141.086 153.274 1.00 129.14 761 ARG A CA 1
ATOM 5689 C C . ARG A 1 761 ? 154.992 139.809 152.455 1.00 129.14 761 ARG A C 1
ATOM 5690 O O . ARG A 1 761 ? 156.019 139.333 151.966 1.00 129.14 761 ARG A O 1
ATOM 5698 N N . ARG A 1 762 ? 153.788 139.278 152.282 1.00 121.28 762 ARG A N 1
ATOM 5699 C CA . ARG A 1 762 ? 153.577 138.063 151.516 1.00 121.28 762 ARG A CA 1
ATOM 5700 C C . ARG A 1 762 ? 152.336 138.243 150.664 1.00 121.28 762 ARG A C 1
ATOM 5701 O O . ARG A 1 762 ? 151.347 138.823 151.115 1.00 121.28 762 ARG A O 1
ATOM 5709 N N . SER A 1 763 ? 152.395 137.765 149.432 1.00 118.71 763 SER A N 1
ATOM 5710 C CA . SER A 1 763 ? 151.244 137.852 148.557 1.00 118.71 763 SER A CA 1
ATOM 5711 C C . SER A 1 763 ? 150.217 136.787 148.918 1.00 118.71 763 SER A C 1
ATOM 5712 O O . SER A 1 763 ? 150.555 135.688 149.361 1.00 118.71 763 SER A O 1
ATOM 5715 N N . ARG A 1 764 ? 148.951 137.130 148.722 1.00 113.38 764 ARG A N 1
ATOM 5716 C CA . ARG A 1 764 ? 147.835 136.266 149.073 1.00 113.38 764 ARG A CA 1
ATOM 5717 C C . ARG A 1 764 ? 147.525 135.327 147.917 1.00 113.38 764 ARG A C 1
ATOM 5718 O O . ARG A 1 764 ? 147.425 135.767 146.769 1.00 113.38 764 ARG A O 1
ATOM 5726 N N . THR A 1 765 ? 147.364 134.043 148.215 1.00 109.17 765 THR A N 1
ATOM 5727 C CA . THR A 1 765 ? 147.107 133.044 147.187 1.00 109.17 765 THR A CA 1
ATOM 5728 C C . THR A 1 765 ? 145.749 132.393 147.410 1.00 109.17 765 THR A C 1
ATOM 5729 O O . THR A 1 765 ? 144.981 132.780 148.291 1.00 109.17 765 THR A O 1
ATOM 5733 N N . LYS A 1 766 ? 145.476 131.373 146.600 1.00 105.26 766 LYS A N 1
ATOM 5734 C CA . LYS A 1 766 ? 144.222 130.642 146.682 1.00 105.26 766 LYS A CA 1
ATOM 5735 C C . LYS A 1 766 ? 144.154 129.768 147.924 1.00 105.26 766 LYS A C 1
ATOM 5736 O O . LYS A 1 766 ? 143.054 129.453 148.388 1.00 105.26 766 LYS A O 1
ATOM 5742 N N . SER A 1 767 ? 145.304 129.389 148.485 1.00 104.66 767 SER A N 1
ATOM 5743 C CA . SER A 1 767 ? 145.317 128.468 149.615 1.00 104.66 767 SER A CA 1
ATOM 5744 C C . SER A 1 767 ? 144.787 129.132 150.879 1.00 104.66 767 SER A C 1
ATOM 5745 O O . SER A 1 767 ? 143.904 128.584 151.549 1.00 104.66 767 SER A O 1
ATOM 5748 N N . ASP A 1 768 ? 145.311 130.315 151.216 1.00 108.35 768 ASP A N 1
ATOM 5749 C CA . ASP A 1 768 ? 144.819 131.059 152.374 1.00 108.35 768 ASP A CA 1
ATOM 5750 C C . ASP A 1 768 ? 143.388 131.513 152.175 1.00 108.35 768 ASP A C 1
ATOM 5751 O O . ASP A 1 768 ? 142.621 131.619 153.143 1.00 108.35 768 ASP A O 1
ATOM 5756 N N . LEU A 1 769 ? 143.032 131.783 150.923 1.00 102.31 769 LEU A N 1
ATOM 5757 C CA . LEU A 1 769 ? 141.676 132.163 150.565 1.00 102.31 769 LEU A CA 1
ATOM 5758 C C . LEU A 1 769 ? 140.714 131.029 150.873 1.00 102.31 769 LEU A C 1
ATOM 5759 O O . LEU A 1 769 ? 139.659 131.224 151.494 1.00 102.31 769 LEU A O 1
ATOM 5764 N N . SER A 1 770 ? 141.103 129.820 150.484 1.00 100.62 770 SER A N 1
ATOM 5765 C CA . SER A 1 770 ? 140.302 128.641 150.751 1.00 100.62 770 SER A CA 1
ATOM 5766 C C . SER A 1 770 ? 140.277 128.303 152.229 1.00 100.62 770 SER A C 1
ATOM 5767 O O . SER A 1 770 ? 139.307 127.706 152.705 1.00 100.62 770 SER A O 1
ATOM 5770 N N . LEU A 1 771 ? 141.325 128.673 152.968 1.00 101.78 771 LEU A N 1
ATOM 5771 C CA . LEU A 1 771 ? 141.302 128.480 154.413 1.00 101.78 771 LEU A CA 1
ATOM 5772 C C . LEU A 1 771 ? 140.285 129.392 155.073 1.00 101.78 771 LEU A C 1
ATOM 5773 O O . LEU A 1 771 ? 139.624 128.991 156.034 1.00 101.78 771 LEU A O 1
ATOM 5778 N N . LYS A 1 772 ? 140.138 130.620 154.574 1.00 103.59 772 LYS A N 1
ATOM 5779 C CA . LYS A 1 772 ? 139.119 131.494 155.142 1.00 103.59 772 LYS A CA 1
ATOM 5780 C C . LYS A 1 772 ? 137.718 131.054 154.748 1.00 103.59 772 LYS A C 1
ATOM 5781 O O . LYS A 1 772 ? 136.768 131.291 155.498 1.00 103.59 772 LYS A O 1
ATOM 5787 N N . MET A 1 773 ? 137.562 130.411 153.592 1.00 102.05 773 MET A N 1
ATOM 5788 C CA . MET A 1 773 ? 136.218 130.011 153.190 1.00 102.05 773 MET A CA 1
ATOM 5789 C C . MET A 1 773 ? 135.774 128.731 153.890 1.00 102.05 773 MET A C 1
ATOM 5790 O O . MET A 1 773 ? 134.646 128.648 154.386 1.00 102.05 773 MET A O 1
ATOM 5795 N N . TYR A 1 774 ? 136.644 127.728 153.954 1.00 104.73 774 TYR A N 1
ATOM 5796 C CA . TYR A 1 774 ? 136.297 126.438 154.545 1.00 104.73 774 TYR A CA 1
ATOM 5797 C C . TYR A 1 774 ? 136.733 126.334 155.999 1.00 104.73 774 TYR A C 1
ATOM 5798 O O . TYR A 1 774 ? 137.086 125.247 156.462 1.00 104.73 774 TYR A O 1
ATOM 5807 N N . GLN A 1 775 ? 136.712 127.432 156.752 1.00 111.42 775 GLN A N 1
ATOM 5808 C CA . GLN A 1 775 ? 137.203 127.438 158.126 1.00 111.42 775 GLN A CA 1
ATOM 5809 C C . GLN A 1 775 ? 136.228 126.832 159.119 1.00 111.42 775 GLN A C 1
ATOM 5810 O O . GLN A 1 775 ? 136.552 126.746 160.305 1.00 111.42 775 GLN A O 1
ATOM 5816 N N . GLU A 1 776 ? 135.058 126.404 158.664 1.00 117.13 776 GLU A N 1
ATOM 5817 C CA . GLU A 1 776 ? 133.982 125.932 159.520 1.00 117.13 776 GLU A CA 1
ATOM 5818 C C . GLU A 1 776 ? 134.088 124.453 159.845 1.00 117.13 776 GLU A C 1
ATOM 5819 O O . GLU A 1 776 ? 133.774 124.039 160.964 1.00 117.13 776 GLU A O 1
ATOM 5825 N N . GLU A 1 777 ? 134.527 123.651 158.884 1.00 113.21 777 GLU A N 1
ATOM 5826 C CA . GLU A 1 777 ? 134.564 122.207 159.012 1.00 113.21 777 GLU A CA 1
ATOM 5827 C C . GLU A 1 777 ? 135.976 121.653 159.023 1.00 113.21 777 GLU A C 1
ATOM 5828 O O . GLU A 1 777 ? 136.150 120.430 158.993 1.00 113.21 777 GLU A O 1
ATOM 5834 N N . ILE A 1 778 ? 136.986 122.520 159.062 1.00 112.61 778 ILE A N 1
ATOM 5835 C CA . ILE A 1 778 ? 138.362 122.081 158.877 1.00 112.61 778 ILE A CA 1
ATOM 5836 C C . ILE A 1 778 ? 138.882 121.358 160.117 1.00 112.61 778 ILE A C 1
ATOM 5837 O O . ILE A 1 778 ? 139.719 120.447 160.011 1.00 112.61 778 ILE A O 1
ATOM 5842 N N . GLN A 1 779 ? 138.365 121.705 161.299 1.00 114.87 779 GLN A N 1
ATOM 5843 C CA . GLN A 1 779 ? 138.818 121.059 162.523 1.00 114.87 779 GLN A CA 1
ATOM 5844 C C . GLN A 1 779 ? 138.331 119.621 162.586 1.00 114.87 779 GLN A C 1
ATOM 5845 O O . GLN A 1 779 ? 139.019 118.748 163.127 1.00 114.87 779 GLN A O 1
ATOM 5851 N N . GLU A 1 780 ? 137.149 119.361 162.025 1.00 116.85 780 GLU A N 1
ATOM 5852 C CA . GLU A 1 780 ? 136.659 117.996 161.908 1.00 116.85 780 GLU A CA 1
ATOM 5853 C C . GLU A 1 780 ? 137.544 117.166 160.991 1.00 116.85 780 GLU A C 1
ATOM 5854 O O . GLU A 1 780 ? 137.763 115.978 161.258 1.00 116.85 780 GLU A O 1
ATOM 5860 N N . TRP A 1 781 ? 138.080 117.782 159.932 1.00 108.17 781 TRP A N 1
ATOM 5861 C CA . TRP A 1 781 ? 139.022 117.090 159.061 1.00 108.17 781 TRP A CA 1
ATOM 5862 C C . TRP A 1 781 ? 140.296 116.741 159.804 1.00 108.17 781 TRP A C 1
ATOM 5863 O O . TRP A 1 781 ? 140.821 115.632 159.656 1.00 108.17 781 TRP A O 1
ATOM 5874 N N . TYR A 1 782 ? 140.800 117.676 160.614 1.00 112.04 782 TYR A N 1
ATOM 5875 C CA . TYR A 1 782 ? 142.033 117.436 161.359 1.00 112.04 782 TYR A CA 1
ATOM 5876 C C . TYR A 1 782 ? 141.859 116.340 162.400 1.00 112.04 782 TYR A C 1
ATOM 5877 O O . TYR A 1 782 ? 142.725 115.472 162.540 1.00 112.04 782 TYR A O 1
ATOM 5886 N N . GLU A 1 783 ? 140.740 116.355 163.127 1.00 119.75 783 GLU A N 1
ATOM 5887 C CA . GLU A 1 783 ? 140.547 115.396 164.211 1.00 119.75 783 GLU A CA 1
ATOM 5888 C C . GLU A 1 783 ? 140.249 114.002 163.677 1.00 119.75 783 GLU A C 1
ATOM 5889 O O . GLU A 1 783 ? 140.743 113.003 164.222 1.00 119.75 783 GLU A O 1
ATOM 5895 N N . GLU A 1 784 ? 139.442 113.919 162.614 1.00 121.63 784 GLU A N 1
ATOM 5896 C CA . GLU A 1 784 ? 139.234 112.651 161.920 1.00 121.63 784 GLU A CA 1
ATOM 5897 C C . GLU A 1 784 ? 140.541 112.106 161.367 1.00 121.63 784 GLU A C 1
ATOM 5898 O O . GLU A 1 784 ? 140.803 110.901 161.438 1.00 121.63 784 GLU A O 1
ATOM 5904 N N . HIS A 1 785 ? 141.388 112.984 160.836 1.00 120.22 785 HIS A N 1
ATOM 5905 C CA . HIS A 1 785 ? 142.658 112.513 160.307 1.00 120.22 785 HIS A CA 1
ATOM 5906 C C . HIS A 1 785 ? 143.626 112.140 161.417 1.00 120.22 785 HIS A C 1
ATOM 5907 O O . HIS A 1 785 ? 144.500 111.296 161.209 1.00 120.22 785 HIS A O 1
ATOM 5914 N N . ALA A 1 786 ? 143.476 112.736 162.598 1.00 124.62 786 ALA A N 1
ATOM 5915 C CA . ALA A 1 786 ? 144.321 112.360 163.725 1.00 124.62 786 ALA A CA 1
ATOM 5916 C C . ALA A 1 786 ? 143.995 110.951 164.201 1.00 124.62 786 ALA A C 1
ATOM 5917 O O . ALA A 1 786 ? 144.898 110.131 164.418 1.00 124.62 786 ALA A O 1
ATOM 5919 N N . ARG A 1 787 ? 142.704 110.637 164.339 1.00 127.28 787 ARG A N 1
ATOM 5920 C CA . ARG A 1 787 ? 142.359 109.280 164.735 1.00 127.28 787 ARG A CA 1
ATOM 5921 C C . ARG A 1 787 ? 142.585 108.281 163.607 1.00 127.28 787 ARG A C 1
ATOM 5922 O O . ARG A 1 787 ? 142.790 107.096 163.883 1.00 127.28 787 ARG A O 1
ATOM 5930 N N . GLU A 1 788 ? 142.588 108.726 162.348 1.00 129.22 788 GLU A N 1
ATOM 5931 C CA . GLU A 1 788 ? 142.942 107.808 161.273 1.00 129.22 788 GLU A CA 1
ATOM 5932 C C . GLU A 1 788 ? 144.449 107.653 161.142 1.00 129.22 788 GLU A C 1
ATOM 5933 O O . GLU A 1 788 ? 144.918 106.709 160.497 1.00 129.22 788 GLU A O 1
ATOM 5939 N N . GLN A 1 789 ? 145.224 108.566 161.730 1.00 130.67 789 GLN A N 1
ATOM 5940 C CA . GLN A 1 789 ? 146.632 108.271 161.954 1.00 130.67 789 GLN A CA 1
ATOM 5941 C C . GLN A 1 789 ? 146.791 107.204 163.025 1.00 130.67 789 GLN A C 1
ATOM 5942 O O . GLN A 1 789 ? 147.582 106.271 162.862 1.00 130.67 789 GLN A O 1
ATOM 5948 N N . GLU A 1 790 ? 146.033 107.313 164.123 1.00 135.13 790 GLU A N 1
ATOM 5949 C CA . GLU A 1 790 ? 146.200 106.366 165.224 1.00 135.13 790 GLU A CA 1
ATOM 5950 C C . GLU A 1 790 ? 145.683 104.976 164.867 1.00 135.13 790 GLU A C 1
ATOM 5951 O O . GLU A 1 790 ? 146.175 103.972 165.396 1.00 135.13 790 GLU A O 1
ATOM 5957 N N . GLN A 1 791 ? 144.698 104.890 163.972 1.00 137.31 791 GLN A N 1
ATOM 5958 C CA . GLN A 1 791 ? 144.291 103.581 163.472 1.00 137.31 791 GLN A CA 1
ATOM 5959 C C . GLN A 1 791 ? 145.321 103.006 162.510 1.00 137.31 791 GLN A C 1
ATOM 5960 O O . GLN A 1 791 ? 145.376 101.787 162.319 1.00 137.31 791 GLN A O 1
ATOM 5966 N N . GLN A 1 792 ? 146.134 103.861 161.896 1.00 140.38 792 GLN A N 1
ATOM 5967 C CA . GLN A 1 792 ? 147.164 103.439 160.962 1.00 140.38 792 GLN A CA 1
ATOM 5968 C C . GLN A 1 792 ? 148.568 103.576 161.535 1.00 140.38 792 GLN A C 1
ATOM 5969 O O . GLN A 1 792 ? 149.544 103.382 160.806 1.00 140.38 792 GLN A O 1
ATOM 5975 N N . LYS A 1 793 ? 148.693 103.918 162.823 1.00 142.71 793 LYS A N 1
ATOM 5976 C CA . LYS A 1 793 ? 149.977 103.854 163.512 1.00 142.71 793 LYS A CA 1
ATOM 5977 C C . LYS A 1 793 ? 149.955 102.925 164.719 1.00 142.71 793 LYS A C 1
ATOM 5978 O O . LYS A 1 793 ? 150.931 102.897 165.477 1.00 142.71 793 LYS A O 1
ATOM 5984 N N . LEU A 1 794 ? 148.875 102.175 164.929 1.00 146.09 794 LEU A N 1
ATOM 5985 C CA . LEU A 1 794 ? 148.961 100.977 165.751 1.00 146.09 794 LEU A CA 1
ATOM 5986 C C . LEU A 1 794 ? 149.241 99.729 164.929 1.00 146.09 794 LEU A C 1
ATOM 5987 O O . LEU A 1 794 ? 149.399 98.647 165.505 1.00 146.09 794 LEU A O 1
ATOM 5992 N N . ARG A 1 795 ? 149.293 99.850 163.607 1.00 147.20 795 ARG A N 1
ATOM 5993 C CA . ARG A 1 795 ? 149.558 98.711 162.742 1.00 147.20 795 ARG A CA 1
ATOM 5994 C C . ARG A 1 795 ? 150.682 99.028 161.760 1.00 147.20 795 ARG A C 1
ATOM 5995 O O . ARG A 1 795 ? 151.303 98.124 161.201 1.00 147.20 795 ARG A O 1
ATOM 6003 N N . HIS B 1 66 ? 78.311 141.171 160.977 1.00 149.56 66 HIS B N 1
ATOM 6004 C CA . HIS B 1 66 ? 78.839 141.880 159.819 1.00 149.56 66 HIS B CA 1
ATOM 6005 C C . HIS B 1 66 ? 80.167 142.548 160.152 1.00 149.56 66 HIS B C 1
ATOM 6006 O O . HIS B 1 66 ? 80.979 142.809 159.264 1.00 149.56 66 HIS B O 1
ATOM 6013 N N . ASN B 1 67 ? 80.381 142.823 161.440 1.00 143.25 67 ASN B N 1
ATOM 6014 C CA . ASN B 1 67 ? 81.635 143.429 161.865 1.00 143.25 67 ASN B CA 1
ATOM 6015 C C . ASN B 1 67 ? 82.776 142.426 161.775 1.00 143.25 67 ASN B C 1
ATOM 6016 O O . ASN B 1 67 ? 83.854 142.738 161.245 1.00 143.25 67 ASN B O 1
ATOM 6021 N N . TRP B 1 68 ? 82.539 141.207 162.266 1.00 139.39 68 TRP B N 1
ATOM 6022 C CA . TRP B 1 68 ? 83.587 140.196 162.290 1.00 139.39 68 TRP B CA 1
ATOM 6023 C C . TRP B 1 68 ? 83.965 139.750 160.889 1.00 139.39 68 TRP B C 1
ATOM 6024 O O . TRP B 1 68 ? 85.152 139.640 160.580 1.00 139.39 68 TRP B O 1
ATOM 6035 N N . GLU B 1 69 ? 82.974 139.533 160.022 1.00 137.78 69 GLU B N 1
ATOM 6036 C CA . GLU B 1 69 ? 83.255 139.066 158.669 1.00 137.78 69 GLU B CA 1
ATOM 6037 C C . GLU B 1 69 ? 83.978 140.117 157.845 1.00 137.78 69 GLU B C 1
ATOM 6038 O O . GLU B 1 69 ? 84.768 139.770 156.959 1.00 137.78 69 GLU B O 1
ATOM 6044 N N . MET B 1 70 ? 83.726 141.395 158.127 1.00 136.88 70 MET B N 1
ATOM 6045 C CA . MET B 1 70 ? 84.524 142.455 157.525 1.00 136.88 70 MET B CA 1
ATOM 6046 C C . MET B 1 70 ? 85.966 142.370 157.997 1.00 136.88 70 MET B C 1
ATOM 6047 O O . MET B 1 70 ? 86.898 142.563 157.205 1.00 136.88 70 MET B O 1
ATOM 6052 N N . ASN B 1 71 ? 86.168 142.037 159.273 1.00 130.65 71 ASN B N 1
ATOM 6053 C CA . ASN B 1 71 ? 87.530 141.825 159.747 1.00 130.65 71 ASN B CA 1
ATOM 6054 C C . ASN B 1 71 ? 88.154 140.567 159.154 1.00 130.65 71 ASN B C 1
ATOM 6055 O O . ASN B 1 71 ? 89.365 140.546 158.904 1.00 130.65 71 ASN B O 1
ATOM 6060 N N . TYR B 1 72 ? 87.356 139.525 158.894 1.00 130.83 72 TYR B N 1
ATOM 6061 C CA . TYR B 1 72 ? 87.929 138.297 158.353 1.00 130.83 72 TYR B CA 1
ATOM 6062 C C . TYR B 1 72 ? 88.334 138.474 156.907 1.00 130.83 72 TYR B C 1
ATOM 6063 O O . TYR B 1 72 ? 89.385 137.978 156.491 1.00 130.83 72 TYR B O 1
ATOM 6072 N N . GLN B 1 73 ? 87.510 139.159 156.122 1.00 122.46 73 GLN B N 1
ATOM 6073 C CA . GLN B 1 73 ? 87.861 139.347 154.725 1.00 122.46 73 GLN B CA 1
ATOM 6074 C C . GLN B 1 73 ? 89.024 140.303 154.585 1.00 122.46 73 GLN B C 1
ATOM 6075 O O . GLN B 1 73 ? 89.888 140.093 153.729 1.00 122.46 73 GLN B O 1
ATOM 6081 N N . GLU B 1 74 ? 89.092 141.311 155.453 1.00 119.12 74 GLU B N 1
ATOM 6082 C CA . GLU B 1 74 ? 90.218 142.234 155.420 1.00 119.12 74 GLU B CA 1
ATOM 6083 C C . GLU B 1 74 ? 91.522 141.538 155.793 1.00 119.12 74 GLU B C 1
ATOM 6084 O O . GLU B 1 74 ? 92.545 141.728 155.121 1.00 119.12 74 GLU B O 1
ATOM 6090 N N . ALA B 1 75 ? 91.494 140.686 156.821 1.00 114.56 75 ALA B N 1
ATOM 6091 C CA . ALA B 1 75 ? 92.700 139.962 157.206 1.00 114.56 75 ALA B CA 1
ATOM 6092 C C . ALA B 1 75 ? 93.101 138.925 156.167 1.00 114.56 75 ALA B C 1
ATOM 6093 O O . ALA B 1 75 ? 94.299 138.704 155.949 1.00 114.56 75 ALA B O 1
ATOM 6095 N N . ALA B 1 76 ? 92.125 138.297 155.507 1.00 112.00 76 ALA B N 1
ATOM 6096 C CA . ALA B 1 76 ? 92.444 137.367 154.431 1.00 112.00 76 ALA B CA 1
ATOM 6097 C C . ALA B 1 76 ? 93.079 138.078 153.247 1.00 112.00 76 ALA B C 1
ATOM 6098 O O . ALA B 1 76 ? 93.914 137.491 152.548 1.00 112.00 76 ALA B O 1
ATOM 6100 N N . ILE B 1 77 ? 92.709 139.337 153.014 1.00 106.51 77 ILE B N 1
ATOM 6101 C CA . ILE B 1 77 ? 93.419 140.123 152.016 1.00 106.51 77 ILE B CA 1
ATOM 6102 C C . ILE B 1 77 ? 94.851 140.377 152.457 1.00 106.51 77 ILE B C 1
ATOM 6103 O O . ILE B 1 77 ? 95.782 140.295 151.646 1.00 106.51 77 ILE B O 1
ATOM 6108 N N . TYR B 1 78 ? 95.064 140.630 153.752 1.00 105.79 78 TYR B N 1
ATOM 6109 C CA . TYR B 1 78 ? 96.429 140.843 154.226 1.00 105.79 78 TYR B CA 1
ATOM 6110 C C . TYR B 1 78 ? 97.299 139.607 154.082 1.00 105.79 78 TYR B C 1
ATOM 6111 O O . TYR B 1 78 ? 98.513 139.733 153.915 1.00 105.79 78 TYR B O 1
ATOM 6120 N N . LEU B 1 79 ? 96.717 138.412 154.106 1.00 104.12 79 LEU B N 1
ATOM 6121 C CA . LEU B 1 79 ? 97.550 137.255 153.790 1.00 104.12 79 LEU B CA 1
ATOM 6122 C C . LEU B 1 79 ? 97.765 137.093 152.294 1.00 104.12 79 LEU B C 1
ATOM 6123 O O . LEU B 1 79 ? 98.858 136.700 151.875 1.00 104.12 79 LEU B O 1
ATOM 6128 N N . GLN B 1 80 ? 96.735 137.353 151.477 1.00 105.93 80 GLN B N 1
ATOM 6129 C CA . GLN B 1 80 ? 96.874 137.128 150.040 1.00 105.93 80 GLN B CA 1
ATOM 6130 C C . GLN B 1 80 ? 97.846 138.098 149.397 1.00 105.93 80 GLN B C 1
ATOM 6131 O O . GLN B 1 80 ? 98.509 137.746 148.418 1.00 105.93 80 GLN B O 1
ATOM 6137 N N . GLU B 1 81 ? 97.951 139.310 149.924 1.00 104.76 81 GLU B N 1
ATOM 6138 C CA . GLU B 1 81 ? 98.895 140.260 149.365 1.00 104.76 81 GLU B CA 1
ATOM 6139 C C . GLU B 1 81 ? 100.317 140.017 149.829 1.00 104.76 81 GLU B C 1
ATOM 6140 O O . GLU B 1 81 ? 101.231 140.668 149.320 1.00 104.76 81 GLU B O 1
ATOM 6146 N N . GLY B 1 82 ? 100.530 139.107 150.775 1.00 100.60 82 GLY B N 1
ATOM 6147 C CA . GLY B 1 82 ? 101.884 138.800 151.183 1.00 100.60 82 GLY B CA 1
ATOM 6148 C C . GLY B 1 82 ? 102.636 137.995 150.149 1.00 100.60 82 GLY B C 1
ATOM 6149 O O . GLY B 1 82 ? 103.859 138.096 150.049 1.00 100.60 82 GLY B O 1
ATOM 6150 N N . GLN B 1 83 ? 101.925 137.199 149.360 1.00 101.46 83 GLN B N 1
ATOM 6151 C CA . GLN B 1 83 ? 102.593 136.342 148.393 1.00 101.46 83 GLN B CA 1
ATOM 6152 C C . GLN B 1 83 ? 102.961 137.114 147.134 1.00 101.46 83 GLN B C 1
ATOM 6153 O O . GLN B 1 83 ? 104.128 137.146 146.733 1.00 101.46 83 GLN B O 1
ATOM 6159 N N . ASN B 1 84 ? 101.978 137.732 146.492 1.00 105.59 84 ASN B N 1
ATOM 6160 C CA . ASN B 1 84 ? 102.251 138.601 145.356 1.00 105.59 84 ASN B CA 1
ATOM 6161 C C . ASN B 1 84 ? 102.959 139.850 145.850 1.00 105.59 84 ASN B C 1
ATOM 6162 O O . ASN B 1 84 ? 102.391 140.615 146.632 1.00 105.59 84 ASN B O 1
ATOM 6167 N N . ASN B 1 85 ? 104.190 140.070 145.391 1.00 110.31 85 ASN B N 1
ATOM 6168 C CA . ASN B 1 85 ? 105.028 141.143 145.926 1.00 110.31 85 ASN B CA 1
ATOM 6169 C C . ASN B 1 85 ? 104.501 142.493 145.441 1.00 110.31 85 ASN B C 1
ATOM 6170 O O . ASN B 1 85 ? 105.017 143.109 144.507 1.00 110.31 85 ASN B O 1
ATOM 6175 N N . ASP B 1 86 ? 103.451 142.956 146.109 1.00 113.93 86 ASP B N 1
ATOM 6176 C CA . ASP B 1 86 ? 102.956 144.316 145.999 1.00 113.93 86 ASP B CA 1
ATOM 6177 C C . ASP B 1 86 ? 102.973 144.930 147.387 1.00 113.93 86 ASP B C 1
ATOM 6178 O O . ASP B 1 86 ? 102.900 144.225 148.394 1.00 113.93 86 ASP B O 1
ATOM 6183 N N . LYS B 1 87 ? 103.061 146.251 147.434 1.00 112.76 87 LYS B N 1
ATOM 6184 C CA . LYS B 1 87 ? 102.984 146.922 148.714 1.00 112.76 87 LYS B CA 1
ATOM 6185 C C . LYS B 1 87 ? 101.529 146.982 149.168 1.00 112.76 87 LYS B C 1
ATOM 6186 O O . LYS B 1 87 ? 100.603 146.656 148.424 1.00 112.76 87 LYS B O 1
ATOM 6192 N N . PHE B 1 88 ? 101.334 147.389 150.417 1.00 110.39 88 PHE B N 1
ATOM 6193 C CA . PHE B 1 88 ? 100.024 147.313 151.053 1.00 110.39 88 PHE B CA 1
ATOM 6194 C C . PHE B 1 88 ? 99.211 148.554 150.716 1.00 110.39 88 PHE B C 1
ATOM 6195 O O . PHE B 1 88 ? 99.593 149.674 151.066 1.00 110.39 88 PHE B O 1
ATOM 6203 N N . PHE B 1 89 ? 98.085 148.354 150.037 1.00 116.25 89 PHE B N 1
ATOM 6204 C CA . PHE B 1 89 ? 97.194 149.440 149.668 1.00 116.25 89 PHE B CA 1
ATOM 6205 C C . PHE B 1 89 ? 95.745 149.129 149.979 1.00 116.25 89 PHE B C 1
ATOM 6206 O O . PHE B 1 89 ? 94.873 149.963 149.717 1.00 116.25 89 PHE B O 1
ATOM 6214 N N . THR B 1 90 ? 95.465 147.964 150.534 1.00 119.72 90 THR B N 1
ATOM 6215 C CA . THR B 1 90 ? 94.101 147.478 150.617 1.00 119.72 90 THR B CA 1
ATOM 6216 C C . THR B 1 90 ? 93.327 148.009 151.800 1.00 119.72 90 THR B C 1
ATOM 6217 O O . THR B 1 90 ? 92.185 147.578 151.982 1.00 119.72 90 THR B O 1
ATOM 6221 N N . HIS B 1 91 ? 93.919 148.881 152.607 1.00 129.79 91 HIS B N 1
ATOM 6222 C CA . HIS B 1 91 ? 93.278 149.345 153.833 1.00 129.79 91 HIS B CA 1
ATOM 6223 C C . HIS B 1 91 ? 92.025 150.150 153.508 1.00 129.79 91 HIS B C 1
ATOM 6224 O O . HIS B 1 91 ? 92.102 151.141 152.770 1.00 129.79 91 HIS B O 1
ATOM 6231 N N . PRO B 1 92 ? 90.850 149.718 153.958 1.00 130.98 92 PRO B N 1
ATOM 6232 C CA . PRO B 1 92 ? 89.623 150.397 153.546 1.00 130.98 92 PRO B CA 1
ATOM 6233 C C . PRO B 1 92 ? 89.216 151.491 154.518 1.00 130.98 92 PRO B C 1
ATOM 6234 O O . PRO B 1 92 ? 89.322 151.358 155.739 1.00 130.98 92 PRO B O 1
ATOM 6238 N N . LYS B 1 93 ? 88.777 152.607 153.950 1.00 134.46 93 LYS B N 1
ATOM 6239 C CA . LYS B 1 93 ? 88.009 153.589 154.696 1.00 134.46 93 LYS B CA 1
ATOM 6240 C C . LYS B 1 93 ? 86.518 153.339 154.564 1.00 134.46 93 LYS B C 1
ATOM 6241 O O . LYS B 1 93 ? 85.756 153.638 155.490 1.00 134.46 93 LYS B O 1
ATOM 6247 N N . ASP B 1 94 ? 86.102 152.757 153.443 1.00 129.91 94 ASP B N 1
ATOM 6248 C CA . ASP B 1 94 ? 84.728 152.358 153.200 1.00 129.91 94 ASP B CA 1
ATOM 6249 C C . ASP B 1 94 ? 84.703 150.908 152.737 1.00 129.91 94 ASP B C 1
ATOM 6250 O O . ASP B 1 94 ? 85.731 150.333 152.378 1.00 129.91 94 ASP B O 1
ATOM 6255 N N . ALA B 1 95 ? 83.510 150.316 152.734 1.00 122.70 95 ALA B N 1
ATOM 6256 C CA . ALA B 1 95 ? 83.354 148.965 152.215 1.00 122.70 95 ALA B CA 1
ATOM 6257 C C . ALA B 1 95 ? 83.383 148.918 150.698 1.00 122.70 95 ALA B C 1
ATOM 6258 O O . ALA B 1 95 ? 83.517 147.830 150.131 1.00 122.70 95 ALA B O 1
ATOM 6260 N N . ARG B 1 96 ? 83.256 150.072 150.040 1.00 121.54 96 ARG B N 1
ATOM 6261 C CA . ARG B 1 96 ? 83.298 150.125 148.585 1.00 121.54 96 ARG B CA 1
ATOM 6262 C C . ARG B 1 96 ? 84.678 149.760 148.054 1.00 121.54 96 ARG B C 1
ATOM 6263 O O . ARG B 1 96 ? 84.788 149.148 146.985 1.00 121.54 96 ARG B O 1
ATOM 6271 N N . ALA B 1 97 ? 85.734 150.102 148.793 1.00 116.77 97 ALA B N 1
ATOM 6272 C CA . ALA B 1 97 ? 87.071 149.668 148.414 1.00 116.77 97 ALA B CA 1
ATOM 6273 C C . ALA B 1 97 ? 87.221 148.162 148.568 1.00 116.77 97 ALA B C 1
ATOM 6274 O O . ALA B 1 97 ? 87.918 147.520 147.775 1.00 116.77 97 ALA B O 1
ATOM 6276 N N . LEU B 1 98 ? 86.575 147.586 149.585 1.00 112.84 98 LEU B N 1
ATOM 6277 C CA . LEU B 1 98 ? 86.575 146.138 149.758 1.00 112.84 98 LEU B CA 1
ATOM 6278 C C . LEU B 1 98 ? 85.843 145.448 148.619 1.00 112.84 98 LEU B C 1
ATOM 6279 O O . LEU B 1 98 ? 86.302 144.419 148.106 1.00 112.84 98 LEU B O 1
ATOM 6284 N N . ALA B 1 99 ? 84.708 146.008 148.206 1.00 110.08 99 ALA B N 1
ATOM 6285 C CA . ALA B 1 99 ? 83.977 145.448 147.080 1.00 110.08 99 ALA B CA 1
ATOM 6286 C C . ALA B 1 99 ? 84.729 145.642 145.775 1.00 110.08 99 ALA B C 1
ATOM 6287 O O . ALA B 1 99 ? 84.578 144.841 144.848 1.00 110.08 99 ALA B O 1
ATOM 6289 N N . ALA B 1 100 ? 85.550 146.684 145.689 1.00 107.85 100 ALA B N 1
ATOM 6290 C CA . ALA B 1 100 ? 86.328 146.904 144.481 1.00 107.85 100 ALA B CA 1
ATOM 6291 C C . ALA B 1 100 ? 87.504 145.939 144.388 1.00 107.85 100 ALA B C 1
ATOM 6292 O O . ALA B 1 100 ? 87.819 145.449 143.294 1.00 107.85 100 ALA B O 1
ATOM 6294 N N . TYR B 1 101 ? 88.161 145.670 145.522 1.00 103.34 101 TYR B N 1
ATOM 6295 C CA . TYR B 1 101 ? 89.179 144.626 145.573 1.00 103.34 101 TYR B CA 1
ATOM 6296 C C . TYR B 1 101 ? 88.582 143.284 145.197 1.00 103.34 101 TYR B C 1
ATOM 6297 O O . TYR B 1 101 ? 89.177 142.521 144.431 1.00 103.34 101 TYR B O 1
ATOM 6306 N N . LEU B 1 102 ? 87.410 142.977 145.746 1.00 104.43 102 LEU B N 1
ATOM 6307 C CA . LEU B 1 102 ? 86.749 141.716 145.440 1.00 104.43 102 LEU B CA 1
ATOM 6308 C C . LEU B 1 102 ? 86.300 141.655 143.986 1.00 104.43 102 LEU B C 1
ATOM 6309 O O . LEU B 1 102 ? 86.268 140.572 143.389 1.00 104.43 102 LEU B O 1
ATOM 6314 N N . PHE B 1 103 ? 85.991 142.801 143.388 1.00 100.80 103 PHE B N 1
ATOM 6315 C CA . PHE B 1 103 ? 85.569 142.776 141.999 1.00 100.80 103 PHE B CA 1
ATOM 6316 C C . PHE B 1 103 ? 86.742 142.572 141.056 1.00 100.80 103 PHE B C 1
ATOM 6317 O O . PHE B 1 103 ? 86.583 141.931 140.013 1.00 100.80 103 PHE B O 1
ATOM 6325 N N . VAL B 1 104 ? 87.921 143.087 141.395 1.00 96.10 104 VAL B N 1
ATOM 6326 C CA . VAL B 1 104 ? 89.016 143.072 140.433 1.00 96.10 104 VAL B CA 1
ATOM 6327 C C . VAL B 1 104 ? 89.956 141.878 140.614 1.00 96.10 104 VAL B C 1
ATOM 6328 O O . VAL B 1 104 ? 90.703 141.548 139.683 1.00 96.10 104 VAL B O 1
ATOM 6332 N N . HIS B 1 105 ? 89.919 141.196 141.756 1.00 95.27 105 HIS B N 1
ATOM 6333 C CA . HIS B 1 105 ? 90.730 140.006 141.973 1.00 95.27 105 HIS B CA 1
ATOM 6334 C C . HIS B 1 105 ? 89.924 138.728 141.851 1.00 95.27 105 HIS B C 1
ATOM 6335 O O . HIS B 1 105 ? 90.326 137.691 142.382 1.00 95.27 105 HIS B O 1
ATOM 6342 N N . ASN B 1 106 ? 88.788 138.792 141.179 1.00 95.19 106 ASN B N 1
ATOM 6343 C CA . ASN B 1 106 ? 88.054 137.596 140.836 1.00 95.19 106 ASN B CA 1
ATOM 6344 C C . ASN B 1 106 ? 88.803 136.845 139.749 1.00 95.19 106 ASN B C 1
ATOM 6345 O O . ASN B 1 106 ? 89.587 137.418 138.996 1.00 95.19 106 ASN B O 1
ATOM 6350 N N . HIS B 1 107 ? 88.556 135.544 139.678 1.00 93.87 107 HIS B N 1
ATOM 6351 C CA . HIS B 1 107 ? 89.215 134.708 138.686 1.00 93.87 107 HIS B CA 1
ATOM 6352 C C . HIS B 1 107 ? 88.725 135.037 137.279 1.00 93.87 107 HIS B C 1
ATOM 6353 O O . HIS B 1 107 ? 89.495 134.950 136.308 1.00 93.87 107 HIS B O 1
ATOM 6360 N N . PHE B 1 108 ? 87.465 135.468 137.163 1.00 92.29 108 PHE B N 1
ATOM 6361 C CA . PHE B 1 108 ? 86.907 135.859 135.874 1.00 92.29 108 PHE B CA 1
ATOM 6362 C C . PHE B 1 108 ? 87.563 137.113 135.330 1.00 92.29 108 PHE B C 1
ATOM 6363 O O . PHE B 1 108 ? 87.669 137.272 134.109 1.00 92.29 108 PHE B O 1
ATOM 6371 N N . PHE B 1 109 ? 87.999 138.014 136.205 1.00 92.24 109 PHE B N 1
ATOM 6372 C CA . PHE B 1 109 ? 88.625 139.235 135.721 1.00 92.24 109 PHE B CA 1
ATOM 6373 C C . PHE B 1 109 ? 89.987 138.941 135.124 1.00 92.24 109 PHE B C 1
ATOM 6374 O O . PHE B 1 109 ? 90.386 139.567 134.134 1.00 92.24 109 PHE B O 1
ATOM 6382 N N . TYR B 1 110 ? 90.709 137.992 135.722 1.00 90.47 110 TYR B N 1
ATOM 6383 C CA . TYR B 1 110 ? 92.014 137.613 135.206 1.00 90.47 110 TYR B CA 1
ATOM 6384 C C . TYR B 1 110 ? 91.885 136.994 133.828 1.00 90.47 110 TYR B C 1
ATOM 6385 O O . TYR B 1 110 ? 92.628 137.347 132.904 1.00 90.47 110 TYR B O 1
ATOM 6394 N N . MET B 1 111 ? 90.927 136.076 133.671 1.00 91.24 111 MET B N 1
ATOM 6395 C CA . MET B 1 111 ? 90.754 135.421 132.382 1.00 91.24 111 MET B CA 1
ATOM 6396 C C . MET B 1 111 ? 90.259 136.392 131.317 1.00 91.24 111 MET B C 1
ATOM 6397 O O . MET B 1 111 ? 90.624 136.256 130.143 1.00 91.24 111 MET B O 1
ATOM 6402 N N . MET B 1 112 ? 89.469 137.394 131.709 1.00 89.41 112 MET B N 1
ATOM 6403 C CA . MET B 1 112 ? 89.059 138.424 130.757 1.00 89.41 112 MET B CA 1
ATOM 6404 C C . MET B 1 112 ? 90.244 139.251 130.288 1.00 89.41 112 MET B C 1
ATOM 6405 O O . MET B 1 112 ? 90.372 139.549 129.093 1.00 89.41 112 MET B O 1
ATOM 6410 N N . GLU B 1 113 ? 91.126 139.604 131.221 1.00 91.80 113 GLU B N 1
ATOM 6411 C CA . GLU B 1 113 ? 92.282 140.437 130.916 1.00 91.80 113 GLU B CA 1
ATOM 6412 C C . GLU B 1 113 ? 93.245 139.732 129.965 1.00 91.80 113 GLU B C 1
ATOM 6413 O O . GLU B 1 113 ? 93.682 140.321 128.963 1.00 91.80 113 GLU B O 1
ATOM 6419 N N . LEU B 1 114 ? 93.541 138.456 130.229 1.00 86.53 114 LEU B N 1
ATOM 6420 C CA . LEU B 1 114 ? 94.468 137.731 129.366 1.00 86.53 114 LEU B CA 1
ATOM 6421 C C . LEU B 1 114 ? 93.860 137.445 128.005 1.00 86.53 114 LEU B C 1
ATOM 6422 O O . LEU B 1 114 ? 94.550 137.551 126.987 1.00 86.53 114 LEU B O 1
ATOM 6427 N N . LEU B 1 115 ? 92.581 137.080 127.960 1.00 85.78 115 LEU B N 1
ATOM 6428 C CA . LEU B 1 115 ? 91.984 136.712 126.683 1.00 85.78 115 LEU B CA 1
ATOM 6429 C C . LEU B 1 115 ? 91.811 137.925 125.778 1.00 85.78 115 LEU B C 1
ATOM 6430 O O . LEU B 1 115 ? 91.887 137.798 124.549 1.00 85.78 115 LEU B O 1
ATOM 6435 N N . THR B 1 116 ? 91.621 139.107 126.365 1.00 83.47 116 THR B N 1
ATOM 6436 C CA . THR B 1 116 ? 91.671 140.329 125.573 1.00 83.47 116 THR B CA 1
ATOM 6437 C C . THR B 1 116 ? 93.069 140.569 125.027 1.00 83.47 116 THR B C 1
ATOM 6438 O O . THR B 1 116 ? 93.226 140.951 123.861 1.00 83.47 116 THR B O 1
ATOM 6442 N N . ALA B 1 117 ? 94.098 140.319 125.843 1.00 84.09 117 ALA B N 1
ATOM 6443 C CA . ALA B 1 117 ? 95.465 140.563 125.389 1.00 84.09 117 ALA B CA 1
ATOM 6444 C C . ALA B 1 117 ? 95.872 139.611 124.271 1.00 84.09 117 ALA B C 1
ATOM 6445 O O . ALA B 1 117 ? 96.470 140.039 123.280 1.00 84.09 117 ALA B O 1
ATOM 6447 N N . LEU B 1 118 ? 95.537 138.328 124.392 1.00 84.14 118 LEU B N 1
ATOM 6448 C CA . LEU B 1 118 ? 95.875 137.393 123.326 1.00 84.14 118 LEU B CA 1
ATOM 6449 C C . LEU B 1 118 ? 95.033 137.619 122.083 1.00 84.14 118 LEU B C 1
ATOM 6450 O O . LEU B 1 118 ? 95.484 137.310 120.978 1.00 84.14 118 LEU B O 1
ATOM 6455 N N . LEU B 1 119 ? 93.821 138.154 122.226 1.00 82.67 119 LEU B N 1
ATOM 6456 C CA . LEU B 1 119 ? 93.080 138.542 121.033 1.00 82.67 119 LEU B CA 1
ATOM 6457 C C . LEU B 1 119 ? 93.749 139.727 120.355 1.00 82.67 119 LEU B C 1
ATOM 6458 O O . LEU B 1 119 ? 93.795 139.801 119.122 1.00 82.67 119 LEU B O 1
ATOM 6463 N N . LEU B 1 120 ? 94.300 140.644 121.146 1.00 79.64 120 LEU B N 1
ATOM 6464 C CA . LEU B 1 120 ? 94.896 141.844 120.583 1.00 79.64 120 LEU B CA 1
ATOM 6465 C C . LEU B 1 120 ? 96.241 141.553 119.933 1.00 79.64 120 LEU B C 1
ATOM 6466 O O . LEU B 1 120 ? 96.629 142.245 118.988 1.00 79.64 120 LEU B O 1
ATOM 6471 N N . LEU B 1 121 ? 96.955 140.531 120.403 1.00 78.92 121 LEU B N 1
ATOM 6472 C CA . LEU B 1 121 ? 98.177 140.110 119.724 1.00 78.92 121 LEU B CA 1
ATOM 6473 C C . LEU B 1 121 ? 97.885 139.256 118.501 1.00 78.92 121 LEU B C 1
ATOM 6474 O O . LEU B 1 121 ? 98.476 139.463 117.439 1.00 78.92 121 LEU B O 1
ATOM 6479 N N . LEU B 1 122 ? 96.978 138.287 118.626 1.00 79.09 122 LEU B N 1
ATOM 6480 C CA . LEU B 1 122 ? 96.721 137.373 117.521 1.00 79.09 122 LEU B CA 1
ATOM 6481 C C . LEU B 1 122 ? 95.917 138.010 116.404 1.00 79.09 122 LEU B C 1
ATOM 6482 O O . LEU B 1 122 ? 95.743 137.387 115.356 1.00 79.09 122 LEU B O 1
ATOM 6487 N N . LEU B 1 123 ? 95.420 139.224 116.598 1.00 82.18 123 LEU B N 1
ATOM 6488 C CA . LEU B 1 123 ? 94.801 139.953 115.506 1.00 82.18 123 LEU B CA 1
ATOM 6489 C C . LEU B 1 123 ? 95.823 140.485 114.518 1.00 82.18 123 LEU B C 1
ATOM 6490 O O . LEU B 1 123 ? 95.457 140.820 113.390 1.00 82.18 123 LEU B O 1
ATOM 6495 N N . SER B 1 124 ? 97.097 140.534 114.897 1.00 79.13 124 SER B N 1
ATOM 6496 C CA . SER B 1 124 ? 98.121 141.122 114.046 1.00 79.13 124 SER B CA 1
ATOM 6497 C C . SER B 1 124 ? 98.457 140.286 112.827 1.00 79.13 124 SER B C 1
ATOM 6498 O O . SER B 1 124 ? 99.193 140.766 111.964 1.00 79.13 124 SER B O 1
ATOM 6501 N N . LEU B 1 125 ? 97.980 139.050 112.740 1.00 79.50 125 LEU B N 1
ATOM 6502 C CA . LEU B 1 125 ? 98.176 138.247 111.547 1.00 79.50 125 LEU B CA 1
ATOM 6503 C C . LEU B 1 125 ? 97.038 138.406 110.552 1.00 79.50 125 LEU B C 1
ATOM 6504 O O . LEU B 1 125 ? 96.903 137.589 109.639 1.00 79.50 125 LEU B O 1
ATOM 6509 N N . CYS B 1 126 ? 96.238 139.461 110.695 1.00 87.15 126 CYS B N 1
ATOM 6510 C CA . CYS B 1 126 ? 95.207 139.804 109.728 1.00 87.15 126 CYS B CA 1
ATOM 6511 C C . CYS B 1 126 ? 95.413 141.197 109.153 1.00 87.15 126 CYS B C 1
ATOM 6512 O O . CYS B 1 126 ? 94.552 141.683 108.418 1.00 87.15 126 CYS B O 1
ATOM 6515 N N . GLU B 1 127 ? 96.540 141.837 109.446 1.00 89.94 127 GLU B N 1
ATOM 6516 C CA . GLU B 1 127 ? 96.790 143.227 109.087 1.00 89.94 127 GLU B CA 1
ATOM 6517 C C . GLU B 1 127 ? 97.207 143.390 107.635 1.00 89.94 127 GLU B C 1
ATOM 6518 O O . GLU B 1 127 ? 96.951 142.509 106.813 1.00 89.94 127 GLU B O 1
ATOM 6524 N N . SER B 1 128 ? 97.790 144.535 107.294 1.00 88.35 128 SER B N 1
ATOM 6525 C CA . SER B 1 128 ? 98.144 144.771 105.900 1.00 88.35 128 SER B CA 1
ATOM 6526 C C . SER B 1 128 ? 99.325 143.907 105.456 1.00 88.35 128 SER B C 1
ATOM 6527 O O . SER B 1 128 ? 99.332 143.460 104.303 1.00 88.35 128 SER B O 1
ATOM 6530 N N . PRO B 1 129 ? 100.344 143.633 106.290 1.00 81.73 129 PRO B N 1
ATOM 6531 C CA . PRO B 1 129 ? 101.131 142.427 106.025 1.00 81.73 129 PRO B CA 1
ATOM 6532 C C . PRO B 1 129 ? 100.485 141.235 106.700 1.00 81.73 129 PRO B C 1
ATOM 6533 O O . PRO B 1 129 ? 100.454 141.193 107.930 1.00 81.73 129 PRO B O 1
ATOM 6537 N N . ALA B 1 130 ? 99.968 140.267 105.950 1.00 78.15 130 ALA B N 1
ATOM 6538 C CA . ALA B 1 130 ? 99.332 139.123 106.584 1.00 78.15 130 ALA B CA 1
ATOM 6539 C C . ALA B 1 130 ? 99.533 137.889 105.732 1.00 78.15 130 ALA B C 1
ATOM 6540 O O . ALA B 1 130 ? 100.049 137.956 104.617 1.00 78.15 130 ALA B O 1
ATOM 6542 N N . VAL B 1 131 ? 99.109 136.753 106.274 1.00 76.82 131 VAL B N 1
ATOM 6543 C CA . VAL B 1 131 ? 99.077 135.509 105.516 1.00 76.82 131 VAL B CA 1
ATOM 6544 C C . VAL B 1 131 ? 97.970 135.694 104.488 1.00 76.82 131 VAL B C 1
ATOM 6545 O O . VAL B 1 131 ? 97.019 136.446 104.741 1.00 76.82 131 VAL B O 1
ATOM 6549 N N . PRO B 1 132 ? 98.068 135.102 103.300 1.00 78.20 132 PRO B N 1
ATOM 6550 C CA . PRO B 1 132 ? 97.048 135.373 102.278 1.00 78.20 132 PRO B CA 1
ATOM 6551 C C . PRO B 1 132 ? 95.712 134.729 102.572 1.00 78.20 132 PRO B C 1
ATOM 6552 O O . PRO B 1 132 ? 94.700 135.166 102.017 1.00 78.20 132 PRO B O 1
ATOM 6556 N N . VAL B 1 133 ? 95.668 133.720 103.438 1.00 79.29 133 VAL B N 1
ATOM 6557 C CA . VAL B 1 133 ? 94.396 133.094 103.758 1.00 79.29 133 VAL B CA 1
ATOM 6558 C C . VAL B 1 133 ? 93.626 133.899 104.796 1.00 79.29 133 VAL B C 1
ATOM 6559 O O . VAL B 1 133 ? 92.391 133.863 104.804 1.00 79.29 133 VAL B O 1
ATOM 6563 N N . LEU B 1 134 ? 94.299 134.684 105.631 1.00 81.89 134 LEU B N 1
ATOM 6564 C CA . LEU B 1 134 ? 93.610 135.598 106.540 1.00 81.89 134 LEU B CA 1
ATOM 6565 C C . LEU B 1 134 ? 93.942 137.011 106.096 1.00 81.89 134 LEU B C 1
ATOM 6566 O O . LEU B 1 134 ? 94.863 137.629 106.622 1.00 81.89 134 LEU B O 1
ATOM 6571 N N . LYS B 1 135 ? 93.188 137.535 105.140 1.00 86.83 135 LYS B N 1
ATOM 6572 C CA . LYS B 1 135 ? 93.356 138.924 104.724 1.00 86.83 135 LYS B CA 1
ATOM 6573 C C . LYS B 1 135 ? 92.009 139.605 104.896 1.00 86.83 135 LYS B C 1
ATOM 6574 O O . LYS B 1 135 ? 91.183 139.626 103.983 1.00 86.83 135 LYS B O 1
ATOM 6580 N N . LEU B 1 136 ? 91.791 140.159 106.077 1.00 90.35 136 LEU B N 1
ATOM 6581 C CA . LEU B 1 136 ? 90.547 140.844 106.360 1.00 90.35 136 LEU B CA 1
ATOM 6582 C C . LEU B 1 136 ? 90.536 142.213 105.693 1.00 90.35 136 LEU B C 1
ATOM 6583 O O . LEU B 1 136 ? 91.556 142.713 105.220 1.00 90.35 136 LEU B O 1
ATOM 6588 N N . HIS B 1 137 ? 89.354 142.809 105.638 1.00 97.50 137 HIS B N 1
ATOM 6589 C CA . HIS B 1 137 ? 89.243 144.174 105.163 1.00 97.50 137 HIS B CA 1
ATOM 6590 C C . HIS B 1 137 ? 89.612 145.136 106.285 1.00 97.50 137 HIS B C 1
ATOM 6591 O O . HIS B 1 137 ? 89.549 144.796 107.466 1.00 97.50 137 HIS B O 1
ATOM 6598 N N . THR B 1 138 ? 89.996 146.354 105.898 1.00 96.50 138 THR B N 1
ATOM 6599 C CA . THR B 1 138 ? 90.671 147.253 106.829 1.00 96.50 138 THR B CA 1
ATOM 6600 C C . THR B 1 138 ? 89.741 147.776 107.913 1.00 96.50 138 THR B C 1
ATOM 6601 O O . THR B 1 138 ? 90.155 147.901 109.073 1.00 96.50 138 THR B O 1
ATOM 6605 N N . TYR B 1 139 ? 88.490 148.065 107.569 1.00 98.89 139 TYR B N 1
ATOM 6606 C CA . TYR B 1 139 ? 87.536 148.516 108.573 1.00 98.89 139 TYR B CA 1
ATOM 6607 C C . TYR B 1 139 ? 87.182 147.419 109.561 1.00 98.89 139 TYR B C 1
ATOM 6608 O O . TYR B 1 139 ? 86.794 147.730 110.690 1.00 98.89 139 TYR B O 1
ATOM 6617 N N . VAL B 1 140 ? 87.317 146.154 109.163 1.00 97.25 140 VAL B N 1
ATOM 6618 C CA . VAL B 1 140 ? 86.968 145.053 110.050 1.00 97.25 140 VAL B CA 1
ATOM 6619 C C . VAL B 1 140 ? 87.934 144.995 111.223 1.00 97.25 140 VAL B C 1
ATOM 6620 O O . VAL B 1 140 ? 87.528 145.078 112.388 1.00 97.25 140 VAL B O 1
ATOM 6624 N N . HIS B 1 141 ? 89.233 144.902 110.934 1.00 96.20 141 HIS B N 1
ATOM 6625 C CA . HIS B 1 141 ? 90.192 144.799 112.022 1.00 96.20 141 HIS B CA 1
ATOM 6626 C C . HIS B 1 141 ? 90.403 146.124 112.735 1.00 96.20 141 HIS B C 1
ATOM 6627 O O . HIS B 1 141 ? 90.803 146.117 113.904 1.00 96.20 141 HIS B O 1
ATOM 6634 N N . ALA B 1 142 ? 90.144 147.252 112.070 1.00 96.37 142 ALA B N 1
ATOM 6635 C CA . ALA B 1 142 ? 90.150 148.523 112.783 1.00 96.37 142 ALA B CA 1
ATOM 6636 C C . ALA B 1 142 ? 89.047 148.570 113.832 1.00 96.37 142 ALA B C 1
ATOM 6637 O O . ALA B 1 142 ? 89.275 149.022 114.962 1.00 96.37 142 ALA B O 1
ATOM 6639 N N . THR B 1 143 ? 87.852 148.083 113.487 1.00 98.34 143 THR B N 1
ATOM 6640 C CA . THR B 1 143 ? 86.769 148.028 114.465 1.00 98.34 143 THR B CA 1
ATOM 6641 C C . THR B 1 143 ? 87.055 147.029 115.575 1.00 98.34 143 THR B C 1
ATOM 6642 O O . THR B 1 143 ? 86.699 147.272 116.735 1.00 98.34 143 THR B O 1
ATOM 6646 N N . LEU B 1 144 ? 87.693 145.904 115.244 1.00 97.64 144 LEU B N 1
ATOM 6647 C CA . LEU B 1 144 ? 88.025 144.919 116.268 1.00 97.64 144 LEU B CA 1
ATOM 6648 C C . LEU B 1 144 ? 89.063 145.447 117.243 1.00 97.64 144 LEU B C 1
ATOM 6649 O O . LEU B 1 144 ? 89.015 145.123 118.437 1.00 97.64 144 LEU B O 1
ATOM 6654 N N . GLU B 1 145 ? 89.988 146.277 116.759 1.00 99.14 145 GLU B N 1
ATOM 6655 C CA . GLU B 1 145 ? 90.884 146.981 117.666 1.00 99.14 145 GLU B CA 1
ATOM 6656 C C . GLU B 1 145 ? 90.130 147.976 118.532 1.00 99.14 145 GLU B C 1
ATOM 6657 O O . GLU B 1 145 ? 90.488 148.179 119.697 1.00 99.14 145 GLU B O 1
ATOM 6663 N N . LEU B 1 146 ? 89.092 148.611 117.982 1.00 100.20 146 LEU B N 1
ATOM 6664 C CA . LEU B 1 146 ? 88.321 149.560 118.777 1.00 100.20 146 LEU B CA 1
ATOM 6665 C C . LEU B 1 146 ? 87.570 148.867 119.898 1.00 100.20 146 LEU B C 1
ATOM 6666 O O . LEU B 1 146 ? 87.487 149.396 121.012 1.00 100.20 146 LEU B O 1
ATOM 6671 N N . PHE B 1 147 ? 87.025 147.682 119.632 1.00 102.62 147 PHE B N 1
ATOM 6672 C CA . PHE B 1 147 ? 86.284 146.989 120.677 1.00 102.62 147 PHE B CA 1
ATOM 6673 C C . PHE B 1 147 ? 87.218 146.422 121.739 1.00 102.62 147 PHE B C 1
ATOM 6674 O O . PHE B 1 147 ? 86.918 146.498 122.940 1.00 102.62 147 PHE B O 1
ATOM 6682 N N . ALA B 1 148 ? 88.356 145.858 121.315 1.00 100.15 148 ALA B N 1
ATOM 6683 C CA . ALA B 1 148 ? 89.318 145.320 122.272 1.00 100.15 148 ALA B CA 1
ATOM 6684 C C . ALA B 1 148 ? 89.899 146.420 123.151 1.00 100.15 148 ALA B C 1
ATOM 6685 O O . ALA B 1 148 ? 90.016 146.252 124.370 1.00 100.15 148 ALA B O 1
ATOM 6687 N N . LEU B 1 149 ? 90.224 147.570 122.562 1.00 99.69 149 LEU B N 1
ATOM 6688 C CA . LEU B 1 149 ? 90.670 148.689 123.378 1.00 99.69 149 LEU B CA 1
ATOM 6689 C C . LEU B 1 149 ? 89.554 149.263 124.239 1.00 99.69 149 LEU B C 1
ATOM 6690 O O . LEU B 1 149 ? 89.841 149.844 125.291 1.00 99.69 149 LEU B O 1
ATOM 6695 N N . MET B 1 150 ? 88.294 149.090 123.836 1.00 102.71 150 MET B N 1
ATOM 6696 C CA . MET B 1 150 ? 87.192 149.543 124.673 1.00 102.71 150 MET B CA 1
ATOM 6697 C C . MET B 1 150 ? 87.116 148.733 125.961 1.00 102.71 150 MET B C 1
ATOM 6698 O O . MET B 1 150 ? 86.948 149.302 127.050 1.00 102.71 150 MET B O 1
ATOM 6703 N N . VAL B 1 151 ? 87.286 147.412 125.875 1.00 100.70 151 VAL B N 1
ATOM 6704 C CA . VAL B 1 151 ? 87.235 146.644 127.116 1.00 100.70 151 VAL B CA 1
ATOM 6705 C C . VAL B 1 151 ? 88.530 146.747 127.915 1.00 100.70 151 VAL B C 1
ATOM 6706 O O . VAL B 1 151 ? 88.519 146.483 129.124 1.00 100.70 151 VAL B O 1
ATOM 6710 N N . VAL B 1 152 ? 89.644 147.145 127.295 1.00 100.78 152 VAL B N 1
ATOM 6711 C CA . VAL B 1 152 ? 90.813 147.444 128.116 1.00 100.78 152 VAL B CA 1
ATOM 6712 C C . VAL B 1 152 ? 90.579 148.729 128.907 1.00 100.78 152 VAL B C 1
ATOM 6713 O O . VAL B 1 152 ? 91.006 148.840 130.066 1.00 100.78 152 VAL B O 1
ATOM 6717 N N . VAL B 1 153 ? 89.846 149.687 128.327 1.00 102.55 153 VAL B N 1
ATOM 6718 C CA . VAL B 1 153 ? 89.424 150.872 129.078 1.00 102.55 153 VAL B CA 1
ATOM 6719 C C . VAL B 1 153 ? 88.509 150.479 130.233 1.00 102.55 153 VAL B C 1
ATOM 6720 O O . VAL B 1 153 ? 88.584 151.060 131.324 1.00 102.55 153 VAL B O 1
ATOM 6724 N N . PHE B 1 154 ? 87.674 149.454 130.030 1.00 101.52 154 PHE B N 1
ATOM 6725 C CA . PHE B 1 154 ? 86.867 148.915 131.125 1.00 101.52 154 PHE B CA 1
ATOM 6726 C C . PHE B 1 154 ? 87.733 148.359 132.251 1.00 101.52 154 PHE B C 1
ATOM 6727 O O . PHE B 1 154 ? 87.428 148.557 133.438 1.00 101.52 154 PHE B O 1
ATOM 6735 N N . GLU B 1 155 ? 88.814 147.665 131.890 1.00 101.92 155 GLU B N 1
ATOM 6736 C CA . GLU B 1 155 ? 89.753 147.142 132.879 1.00 101.92 155 GLU B CA 1
ATOM 6737 C C . GLU B 1 155 ? 90.386 148.255 133.709 1.00 101.92 155 GLU B C 1
ATOM 6738 O O . GLU B 1 155 ? 90.393 148.197 134.945 1.00 101.92 155 GLU B O 1
ATOM 6744 N N . LEU B 1 156 ? 90.907 149.287 133.043 1.00 102.40 156 LEU B N 1
ATOM 6745 C CA . LEU B 1 156 ? 91.543 150.388 133.760 1.00 102.40 156 LEU B CA 1
ATOM 6746 C C . LEU B 1 156 ? 90.542 151.220 134.545 1.00 102.40 156 LEU B C 1
ATOM 6747 O O . LEU B 1 156 ? 90.914 151.863 135.533 1.00 102.40 156 LEU B O 1
ATOM 6752 N N . CYS B 1 157 ? 89.279 151.228 134.119 1.00 104.89 157 CYS B N 1
ATOM 6753 C CA . CYS B 1 157 ? 88.237 151.894 134.888 1.00 104.89 157 CYS B CA 1
ATOM 6754 C C . CYS B 1 157 ? 88.029 151.209 136.231 1.00 104.89 157 CYS B C 1
ATOM 6755 O O . CYS B 1 157 ? 87.918 151.878 137.267 1.00 104.89 157 CYS B O 1
ATOM 6758 N N . MET B 1 158 ? 88.016 149.876 136.244 1.00 104.87 158 MET B N 1
ATOM 6759 C CA . MET B 1 158 ? 87.845 149.187 137.517 1.00 104.87 158 MET B CA 1
ATOM 6760 C C . MET B 1 158 ? 89.103 149.243 138.373 1.00 104.87 158 MET B C 1
ATOM 6761 O O . MET B 1 158 ? 89.006 149.248 139.608 1.00 104.87 158 MET B O 1
ATOM 6766 N N . LYS B 1 159 ? 90.281 149.288 137.746 1.00 100.65 159 LYS B N 1
ATOM 6767 C CA . LYS B 1 159 ? 91.510 149.504 138.505 1.00 100.65 159 LYS B CA 1
ATOM 6768 C C . LYS B 1 159 ? 91.508 150.868 139.177 1.00 100.65 159 LYS B C 1
ATOM 6769 O O . LYS B 1 159 ? 91.952 151.003 140.321 1.00 100.65 159 LYS B O 1
ATOM 6775 N N . LEU B 1 160 ? 91.011 151.892 138.481 1.00 102.12 160 LEU B N 1
ATOM 6776 C CA . LEU B 1 160 ? 90.923 153.219 139.079 1.00 102.12 160 LEU B CA 1
ATOM 6777 C C . LEU B 1 160 ? 89.894 153.261 140.194 1.00 102.12 160 LEU B C 1
ATOM 6778 O O . LEU B 1 160 ? 90.083 153.984 141.177 1.00 102.12 160 LEU B O 1
ATOM 6783 N N . ARG B 1 161 ? 88.813 152.489 140.070 1.00 103.74 161 ARG B N 1
ATOM 6784 C CA . ARG B 1 161 ? 87.830 152.449 141.146 1.00 103.74 161 ARG B CA 1
ATOM 6785 C C . ARG B 1 161 ? 88.395 151.777 142.389 1.00 103.74 161 ARG B C 1
ATOM 6786 O O . ARG B 1 161 ? 88.075 152.181 143.512 1.00 103.74 161 ARG B O 1
ATOM 6794 N N . TRP B 1 162 ? 89.272 150.792 142.209 1.00 103.72 162 TRP B N 1
ATOM 6795 C CA . TRP B 1 162 ? 89.839 150.100 143.359 1.00 103.72 162 TRP B CA 1
ATOM 6796 C C . TRP B 1 162 ? 90.854 150.956 144.096 1.00 103.72 162 TRP B C 1
ATOM 6797 O O . TRP B 1 162 ? 90.789 151.091 145.321 1.00 103.72 162 TRP B O 1
ATOM 6808 N N . LEU B 1 163 ? 91.809 151.524 143.382 1.00 103.58 163 LEU B N 1
ATOM 6809 C CA . LEU B 1 163 ? 92.788 152.383 144.024 1.00 103.58 163 LEU B CA 1
ATOM 6810 C C . LEU B 1 163 ? 92.199 153.779 144.172 1.00 103.58 163 LEU B C 1
ATOM 6811 O O . LEU B 1 163 ? 91.024 154.024 143.888 1.00 103.58 163 LEU B O 1
ATOM 6816 N N . GLY B 1 164 ? 93.009 154.717 144.623 1.00 105.18 164 GLY B N 1
ATOM 6817 C CA . GLY B 1 164 ? 92.633 156.109 144.639 1.00 105.18 164 GLY B CA 1
ATOM 6818 C C . GLY B 1 164 ? 92.965 156.763 143.321 1.00 105.18 164 GLY B C 1
ATOM 6819 O O . GLY B 1 164 ? 93.123 156.107 142.291 1.00 105.18 164 GLY B O 1
ATOM 6820 N N . PHE B 1 165 ? 93.070 158.081 143.355 1.00 104.12 165 PHE B N 1
ATOM 6821 C CA . PHE B 1 165 ? 93.544 158.820 142.200 1.00 104.12 165 PHE B CA 1
ATOM 6822 C C . PHE B 1 165 ? 95.031 159.106 142.274 1.00 104.12 165 PHE B C 1
ATOM 6823 O O . PHE B 1 165 ? 95.715 159.066 141.251 1.00 104.12 165 PHE B O 1
ATOM 6831 N N . HIS B 1 166 ? 95.545 159.393 143.468 1.00 106.10 166 HIS B N 1
ATOM 6832 C CA . HIS B 1 166 ? 96.972 159.646 143.613 1.00 106.10 166 HIS B CA 1
ATOM 6833 C C . HIS B 1 166 ? 97.773 158.364 143.456 1.00 106.10 166 HIS B C 1
ATOM 6834 O O . HIS B 1 166 ? 98.850 158.367 142.845 1.00 106.10 166 HIS B O 1
ATOM 6841 N N . THR B 1 167 ? 97.258 157.259 143.996 1.00 102.84 167 THR B N 1
ATOM 6842 C CA . THR B 1 167 ? 97.941 155.982 143.860 1.00 102.84 167 THR B CA 1
ATOM 6843 C C . THR B 1 167 ? 97.913 155.488 142.426 1.00 102.84 167 THR B C 1
ATOM 6844 O O . THR B 1 167 ? 98.867 154.853 141.979 1.00 102.84 167 THR B O 1
ATOM 6848 N N . PHE B 1 168 ? 96.849 155.801 141.687 1.00 100.57 168 PHE B N 1
ATOM 6849 C CA . PHE B 1 168 ? 96.749 155.375 140.297 1.00 100.57 168 PHE B CA 1
ATOM 6850 C C . PHE B 1 168 ? 97.708 156.146 139.404 1.00 100.57 168 PHE B C 1
ATOM 6851 O O . PHE B 1 168 ? 98.088 155.657 138.338 1.00 100.57 168 PHE B O 1
ATOM 6859 N N . VAL B 1 169 ? 98.103 157.347 139.807 1.00 100.15 169 VAL B N 1
ATOM 6860 C CA . VAL B 1 169 ? 99.058 158.096 139.007 1.00 100.15 169 VAL B CA 1
ATOM 6861 C C . VAL B 1 169 ? 100.482 157.717 139.380 1.00 100.15 169 VAL B C 1
ATOM 6862 O O . VAL B 1 169 ? 101.319 157.470 138.506 1.00 100.15 169 VAL B O 1
ATOM 6866 N N . ARG B 1 170 ? 100.775 157.633 140.677 1.00 103.40 170 ARG B N 1
ATOM 6867 C CA . ARG B 1 170 ? 102.136 157.322 141.098 1.00 103.40 170 ARG B CA 1
ATOM 6868 C C . ARG B 1 170 ? 102.537 155.884 140.802 1.00 103.40 170 ARG B C 1
ATOM 6869 O O . ARG B 1 170 ? 103.736 155.595 140.748 1.00 103.40 170 ARG B O 1
ATOM 6877 N N . HIS B 1 171 ? 101.574 154.992 140.600 1.00 100.30 171 HIS B N 1
ATOM 6878 C CA . HIS B 1 171 ? 101.876 153.636 140.168 1.00 100.30 171 HIS B CA 1
ATOM 6879 C C . HIS B 1 171 ? 102.326 153.662 138.716 1.00 100.30 171 HIS B C 1
ATOM 6880 O O . HIS B 1 171 ? 101.626 154.191 137.852 1.00 100.30 171 HIS B O 1
ATOM 6887 N N . LYS B 1 172 ? 103.501 153.101 138.448 1.00 97.87 172 LYS B N 1
ATOM 6888 C CA . LYS B 1 172 ? 104.149 153.333 137.163 1.00 97.87 172 LYS B CA 1
ATOM 6889 C C . LYS B 1 172 ? 103.562 152.449 136.071 1.00 97.87 172 LYS B C 1
ATOM 6890 O O . LYS B 1 172 ? 103.320 152.908 134.945 1.00 97.87 172 LYS B O 1
ATOM 6896 N N . ARG B 1 173 ? 103.287 151.187 136.406 1.00 96.80 173 ARG B N 1
ATOM 6897 C CA . ARG B 1 173 ? 102.925 150.165 135.428 1.00 96.80 173 ARG B CA 1
ATOM 6898 C C . ARG B 1 173 ? 101.601 150.476 134.737 1.00 96.80 173 ARG B C 1
ATOM 6899 O O . ARG B 1 173 ? 101.473 150.350 133.509 1.00 96.80 173 ARG B O 1
ATOM 6907 N N . THR B 1 174 ? 100.619 150.930 135.516 1.00 96.44 174 THR B N 1
ATOM 6908 C CA . THR B 1 174 ? 99.323 151.285 134.954 1.00 96.44 174 THR B CA 1
ATOM 6909 C C . THR B 1 174 ? 99.429 152.499 134.046 1.00 96.44 174 THR B C 1
ATOM 6910 O O . THR B 1 174 ? 98.767 152.563 133.006 1.00 96.44 174 THR B O 1
ATOM 6914 N N . MET B 1 175 ? 100.283 153.459 134.404 1.00 98.21 175 MET B N 1
ATOM 6915 C CA . MET B 1 175 ? 100.395 154.664 133.591 1.00 98.21 175 MET B CA 1
ATOM 6916 C C . MET B 1 175 ? 101.075 154.377 132.263 1.00 98.21 175 MET B C 1
ATOM 6917 O O . MET B 1 175 ? 100.754 155.010 131.245 1.00 98.21 175 MET B O 1
ATOM 6922 N N . VAL B 1 176 ? 102.002 153.416 132.251 1.00 90.82 176 VAL B N 1
ATOM 6923 C CA . VAL B 1 176 ? 102.582 152.959 130.991 1.00 90.82 176 VAL B CA 1
ATOM 6924 C C . VAL B 1 176 ? 101.503 152.366 130.096 1.00 90.82 176 VAL B C 1
ATOM 6925 O O . VAL B 1 176 ? 101.418 152.683 128.898 1.00 90.82 176 VAL B O 1
ATOM 6929 N N . LYS B 1 177 ? 100.627 151.541 130.678 1.00 90.13 177 LYS B N 1
ATOM 6930 C CA . LYS B 1 177 ? 99.605 150.895 129.864 1.00 90.13 177 LYS B CA 1
ATOM 6931 C C . LYS B 1 177 ? 98.571 151.899 129.362 1.00 90.13 177 LYS B C 1
ATOM 6932 O O . LYS B 1 177 ? 98.043 151.748 128.254 1.00 90.13 177 LYS B O 1
ATOM 6938 N N . THR B 1 178 ? 98.307 152.960 130.131 1.00 91.54 178 THR B N 1
ATOM 6939 C CA . THR B 1 178 ? 97.374 153.984 129.663 1.00 91.54 178 THR B CA 1
ATOM 6940 C C . THR B 1 178 ? 97.949 154.766 128.496 1.00 91.54 178 THR B C 1
ATOM 6941 O O . THR B 1 178 ? 97.224 155.116 127.558 1.00 91.54 178 THR B O 1
ATOM 6945 N N . SER B 1 179 ? 99.251 155.057 128.538 1.00 91.69 179 SER B N 1
ATOM 6946 C CA . SER B 1 179 ? 99.860 155.813 127.448 1.00 91.69 179 SER B CA 1
ATOM 6947 C C . SER B 1 179 ? 99.871 155.013 126.150 1.00 91.69 179 SER B C 1
ATOM 6948 O O . SER B 1 179 ? 99.561 155.550 125.074 1.00 91.69 179 SER B O 1
ATOM 6951 N N . VAL B 1 180 ? 100.188 153.720 126.235 1.00 89.78 180 VAL B N 1
ATOM 6952 C CA . VAL B 1 180 ? 100.176 152.879 125.042 1.00 89.78 180 VAL B CA 1
ATOM 6953 C C . VAL B 1 180 ? 98.751 152.696 124.534 1.00 89.78 180 VAL B C 1
ATOM 6954 O O . VAL B 1 180 ? 98.507 152.650 123.317 1.00 89.78 180 VAL B O 1
ATOM 6958 N N . LEU B 1 181 ? 97.784 152.655 125.457 1.00 91.15 181 LEU B N 1
ATOM 6959 C CA . LEU B 1 181 ? 96.374 152.621 125.079 1.00 91.15 181 LEU B CA 1
ATOM 6960 C C . LEU B 1 181 ? 95.978 153.861 124.297 1.00 91.15 181 LEU B C 1
ATOM 6961 O O . LEU B 1 181 ? 95.207 153.770 123.337 1.00 91.15 181 LEU B O 1
ATOM 6966 N N . VAL B 1 182 ? 96.500 155.024 124.689 1.00 89.62 182 VAL B N 1
ATOM 6967 C CA . VAL B 1 182 ? 96.131 156.268 124.022 1.00 89.62 182 VAL B CA 1
ATOM 6968 C C . VAL B 1 182 ? 96.674 156.307 122.602 1.00 89.62 182 VAL B C 1
ATOM 6969 O O . VAL B 1 182 ? 95.938 156.623 121.655 1.00 89.62 182 VAL B O 1
ATOM 6973 N N . VAL B 1 183 ? 97.949 155.948 122.420 1.00 89.05 183 VAL B N 1
ATOM 6974 C CA . VAL B 1 183 ? 98.519 156.067 121.081 1.00 89.05 183 VAL B CA 1
ATOM 6975 C C . VAL B 1 183 ? 97.951 155.018 120.130 1.00 89.05 183 VAL B C 1
ATOM 6976 O O . VAL B 1 183 ? 97.752 155.302 118.939 1.00 89.05 183 VAL B O 1
ATOM 6980 N N . GLN B 1 184 ? 97.614 153.825 120.625 1.00 89.41 184 GLN B N 1
ATOM 6981 C CA . GLN B 1 184 ? 97.030 152.842 119.721 1.00 89.41 184 GLN B CA 1
ATOM 6982 C C . GLN B 1 184 ? 95.571 153.149 119.431 1.00 89.41 184 GLN B C 1
ATOM 6983 O O . GLN B 1 184 ? 95.065 152.802 118.358 1.00 89.41 184 GLN B O 1
ATOM 6989 N N . PHE B 1 185 ? 94.885 153.803 120.368 1.00 90.63 185 PHE B N 1
ATOM 6990 C CA . PHE B 1 185 ? 93.504 154.203 120.125 1.00 90.63 185 PHE B CA 1
ATOM 6991 C C . PHE B 1 185 ? 93.439 155.275 119.044 1.00 90.63 185 PHE B C 1
ATOM 6992 O O . PHE B 1 185 ? 92.626 155.190 118.110 1.00 90.63 185 PHE B O 1
ATOM 7000 N N . ILE B 1 186 ? 94.334 156.263 119.133 1.00 87.47 186 ILE B N 1
ATOM 7001 C CA . ILE B 1 186 ? 94.365 157.354 118.163 1.00 87.47 186 ILE B CA 1
ATOM 7002 C C . ILE B 1 186 ? 94.726 156.837 116.777 1.00 87.47 186 ILE B C 1
ATOM 7003 O O . ILE B 1 186 ? 94.049 157.154 115.788 1.00 87.47 186 ILE B O 1
ATOM 7008 N N . GLU B 1 187 ? 95.767 155.996 116.682 1.00 90.47 187 GLU B N 1
ATOM 7009 C CA . GLU B 1 187 ? 96.147 155.530 115.351 1.00 90.47 187 GLU B CA 1
ATOM 7010 C C . GLU B 1 187 ? 95.126 154.553 114.782 1.00 90.47 187 GLU B C 1
ATOM 7011 O O . GLU B 1 187 ? 95.002 154.449 113.558 1.00 90.47 187 GLU B O 1
ATOM 7017 N N . ALA B 1 188 ? 94.356 153.873 115.639 1.00 90.69 188 ALA B N 1
ATOM 7018 C CA . ALA B 1 188 ? 93.299 153.008 115.127 1.00 90.69 188 ALA B CA 1
ATOM 7019 C C . ALA B 1 188 ? 92.186 153.821 114.484 1.00 90.69 188 ALA B C 1
ATOM 7020 O O . ALA B 1 188 ? 91.652 153.430 113.435 1.00 90.69 188 ALA B O 1
ATOM 7022 N N . ILE B 1 189 ? 91.833 154.959 115.087 1.00 88.89 189 ILE B N 1
ATOM 7023 C CA . ILE B 1 189 ? 90.811 155.812 114.487 1.00 88.89 189 ILE B CA 1
ATOM 7024 C C . ILE B 1 189 ? 91.310 156.405 113.175 1.00 88.89 189 ILE B C 1
ATOM 7025 O O . ILE B 1 189 ? 90.542 156.552 112.217 1.00 88.89 189 ILE B O 1
ATOM 7030 N N . VAL B 1 190 ? 92.612 156.702 113.095 1.00 89.59 190 VAL B N 1
ATOM 7031 C CA . VAL B 1 190 ? 93.195 157.211 111.854 1.00 89.59 190 VAL B CA 1
ATOM 7032 C C . VAL B 1 190 ? 93.101 156.169 110.745 1.00 89.59 190 VAL B C 1
ATOM 7033 O O . VAL B 1 190 ? 92.781 156.497 109.591 1.00 89.59 190 VAL B O 1
ATOM 7037 N N . VAL B 1 191 ? 93.316 154.895 111.090 1.00 91.03 191 VAL B N 1
ATOM 7038 C CA . VAL B 1 191 ? 93.171 153.811 110.117 1.00 91.03 191 VAL B CA 1
ATOM 7039 C C . VAL B 1 191 ? 91.722 153.694 109.662 1.00 91.03 191 VAL B C 1
ATOM 7040 O O . VAL B 1 191 ? 91.442 153.505 108.472 1.00 91.03 191 VAL B O 1
ATOM 7044 N N . LEU B 1 192 ? 90.777 153.867 110.589 1.00 90.72 192 LEU B N 1
ATOM 7045 C CA . LEU B 1 192 ? 89.374 153.733 110.212 1.00 90.72 192 LEU B CA 1
ATOM 7046 C C . LEU B 1 192 ? 88.904 154.903 109.357 1.00 90.72 192 LEU B C 1
ATOM 7047 O O . LEU B 1 192 ? 87.985 154.744 108.548 1.00 90.72 192 LEU B O 1
ATOM 7052 N N . VAL B 1 193 ? 89.526 156.070 109.492 1.00 91.43 193 VAL B N 1
ATOM 7053 C CA . VAL B 1 193 ? 89.151 157.186 108.633 1.00 91.43 193 VAL B CA 1
ATOM 7054 C C . VAL B 1 193 ? 89.717 157.007 107.233 1.00 91.43 193 VAL B C 1
ATOM 7055 O O . VAL B 1 193 ? 88.969 156.975 106.250 1.00 91.43 193 VAL B O 1
ATOM 7059 N N . ARG B 1 194 ? 91.039 156.884 107.112 1.00 92.11 194 ARG B N 1
ATOM 7060 C CA . ARG B 1 194 ? 91.648 156.868 105.786 1.00 92.11 194 ARG B CA 1
ATOM 7061 C C . ARG B 1 194 ? 91.434 155.563 105.034 1.00 92.11 194 ARG B C 1
ATOM 7062 O O . ARG B 1 194 ? 91.583 155.550 103.809 1.00 92.11 194 ARG B O 1
ATOM 7070 N N . GLN B 1 195 ? 91.125 154.473 105.744 1.00 94.52 195 GLN B N 1
ATOM 7071 C CA . GLN B 1 195 ? 90.958 153.114 105.216 1.00 94.52 195 GLN B CA 1
ATOM 7072 C C . GLN B 1 195 ? 92.184 152.594 104.471 1.00 94.52 195 GLN B C 1
ATOM 7073 O O . GLN B 1 195 ? 92.074 151.665 103.667 1.00 94.52 195 GLN B O 1
ATOM 7079 N N . THR B 1 196 ? 93.356 153.177 104.704 1.00 95.33 196 THR B N 1
ATOM 7080 C CA . THR B 1 196 ? 94.624 152.646 104.232 1.00 95.33 196 THR B CA 1
ATOM 7081 C C . THR B 1 196 ? 95.594 152.677 105.395 1.00 95.33 196 THR B C 1
ATOM 7082 O O . THR B 1 196 ? 95.670 153.670 106.122 1.00 95.33 196 THR B O 1
ATOM 7086 N N . SER B 1 197 ? 96.329 151.591 105.569 1.00 91.26 197 SER B N 1
ATOM 7087 C CA . SER B 1 197 ? 97.251 151.507 106.686 1.00 91.26 197 SER B CA 1
ATOM 7088 C C . SER B 1 197 ? 98.479 152.357 106.417 1.00 91.26 197 SER B C 1
ATOM 7089 O O . SER B 1 197 ? 99.075 152.285 105.341 1.00 91.26 197 SER B O 1
ATOM 7092 N N . HIS B 1 198 ? 98.866 153.157 107.404 1.00 89.22 198 HIS B N 1
ATOM 7093 C CA . HIS B 1 198 ? 100.124 153.882 107.326 1.00 89.22 198 HIS B CA 1
ATOM 7094 C C . HIS B 1 198 ? 101.263 152.974 107.769 1.00 89.22 198 HIS B C 1
ATOM 7095 O O . HIS B 1 198 ? 101.100 151.750 107.779 1.00 89.22 198 HIS B O 1
ATOM 7102 N N . VAL B 1 199 ? 102.430 153.554 108.076 1.00 85.53 199 VAL B N 1
ATOM 7103 C CA . VAL B 1 199 ? 103.611 152.751 108.393 1.00 85.53 199 VAL B CA 1
ATOM 7104 C C . VAL B 1 199 ? 103.385 151.913 109.650 1.00 85.53 199 VAL B C 1
ATOM 7105 O O . VAL B 1 199 ? 103.717 150.724 109.670 1.00 85.53 199 VAL B O 1
ATOM 7109 N N . ARG B 1 200 ? 102.745 152.490 110.674 1.00 84.67 200 ARG B N 1
ATOM 7110 C CA . ARG B 1 200 ? 102.096 151.761 111.768 1.00 84.67 200 ARG B CA 1
ATOM 7111 C C . ARG B 1 200 ? 103.094 150.885 112.542 1.00 84.67 200 ARG B C 1
ATOM 7112 O O . ARG B 1 200 ? 103.071 149.656 112.501 1.00 84.67 200 ARG B O 1
ATOM 7120 N N . VAL B 1 201 ? 104.033 151.558 113.195 1.00 81.17 201 VAL B N 1
ATOM 7121 C CA . VAL B 1 201 ? 105.139 150.889 113.862 1.00 81.17 201 VAL B CA 1
ATOM 7122 C C . VAL B 1 201 ? 104.790 150.797 115.340 1.00 81.17 201 VAL B C 1
ATOM 7123 O O . VAL B 1 201 ? 105.516 150.193 116.134 1.00 81.17 201 VAL B O 1
ATOM 7127 N N . THR B 1 202 ? 103.648 151.365 115.713 1.00 83.07 202 THR B N 1
ATOM 7128 C CA . THR B 1 202 ? 103.257 151.403 117.112 1.00 83.07 202 THR B CA 1
ATOM 7129 C C . THR B 1 202 ? 102.816 150.031 117.615 1.00 83.07 202 THR B C 1
ATOM 7130 O O . THR B 1 202 ? 102.790 149.804 118.830 1.00 83.07 202 THR B O 1
ATOM 7134 N N . ARG B 1 203 ? 102.526 149.093 116.707 1.00 77.45 203 ARG B N 1
ATOM 7135 C CA . ARG B 1 203 ? 102.140 147.736 117.080 1.00 77.45 203 ARG B CA 1
ATOM 7136 C C . ARG B 1 203 ? 103.224 146.973 117.827 1.00 77.45 203 ARG B C 1
ATOM 7137 O O . ARG B 1 203 ? 102.924 145.926 118.403 1.00 77.45 203 ARG B O 1
ATOM 7145 N N . ALA B 1 204 ? 104.469 147.438 117.811 1.00 75.00 204 ALA B N 1
ATOM 7146 C CA . ALA B 1 204 ? 105.507 146.772 118.579 1.00 75.00 204 ALA B CA 1
ATOM 7147 C C . ALA B 1 204 ? 105.335 146.970 120.074 1.00 75.00 204 ALA B C 1
ATOM 7148 O O . ALA B 1 204 ? 105.824 146.151 120.852 1.00 75.00 204 ALA B O 1
ATOM 7150 N N . LEU B 1 205 ? 104.647 148.024 120.492 1.00 81.13 205 LEU B N 1
ATOM 7151 C CA . LEU B 1 205 ? 104.431 148.294 121.904 1.00 81.13 205 LEU B CA 1
ATOM 7152 C C . LEU B 1 205 ? 103.247 147.534 122.471 1.00 81.13 205 LEU B C 1
ATOM 7153 O O . LEU B 1 205 ? 102.947 147.675 123.658 1.00 81.13 205 LEU B O 1
ATOM 7158 N N . ARG B 1 206 ? 102.592 146.709 121.662 1.00 81.93 206 ARG B N 1
ATOM 7159 C CA . ARG B 1 206 ? 101.400 145.979 122.062 1.00 81.93 206 ARG B CA 1
ATOM 7160 C C . ARG B 1 206 ? 101.710 144.832 123.024 1.00 81.93 206 ARG B C 1
ATOM 7161 O O . ARG B 1 206 ? 100.785 144.255 123.599 1.00 81.93 206 ARG B O 1
ATOM 7169 N N . CYS B 1 207 ? 102.990 144.523 123.256 1.00 82.84 207 CYS B N 1
ATOM 7170 C CA . CYS B 1 207 ? 103.381 143.504 124.224 1.00 82.84 207 CYS B CA 1
ATOM 7171 C C . CYS B 1 207 ? 103.082 143.903 125.658 1.00 82.84 207 CYS B C 1
ATOM 7172 O O . CYS B 1 207 ? 102.974 143.025 126.521 1.00 82.84 207 CYS B O 1
ATOM 7175 N N . ILE B 1 208 ? 102.964 145.203 125.926 1.00 81.54 208 ILE B N 1
ATOM 7176 C CA . ILE B 1 208 ? 102.747 145.690 127.284 1.00 81.54 208 ILE B CA 1
ATOM 7177 C C . ILE B 1 208 ? 101.389 145.239 127.800 1.00 81.54 208 ILE B C 1
ATOM 7178 O O . ILE B 1 208 ? 101.230 144.930 128.987 1.00 81.54 208 ILE B O 1
ATOM 7183 N N . PHE B 1 209 ? 100.412 145.115 126.905 1.00 83.47 209 PHE B N 1
ATOM 7184 C CA . PHE B 1 209 ? 99.118 144.584 127.304 1.00 83.47 209 PHE B CA 1
ATOM 7185 C C . PHE B 1 209 ? 99.201 143.116 127.675 1.00 83.47 209 PHE B C 1
ATOM 7186 O O . PHE B 1 209 ? 98.399 142.640 128.482 1.00 83.47 209 PHE B O 1
ATOM 7194 N N . LEU B 1 210 ? 100.157 142.384 127.112 1.00 82.46 210 LEU B N 1
ATOM 7195 C CA . LEU B 1 210 ? 100.331 141.004 127.533 1.00 82.46 210 LEU B CA 1
ATOM 7196 C C . LEU B 1 210 ? 100.985 140.941 128.901 1.00 82.46 210 LEU B C 1
ATOM 7197 O O . LEU B 1 210 ? 100.436 140.341 129.826 1.00 82.46 210 LEU B O 1
ATOM 7202 N N . VAL B 1 211 ? 102.123 141.620 129.061 1.00 80.71 211 VAL B N 1
ATOM 7203 C CA . VAL B 1 211 ? 102.948 141.502 130.258 1.00 80.71 211 VAL B CA 1
ATOM 7204 C C . VAL B 1 211 ? 102.262 142.052 131.514 1.00 80.71 211 VAL B C 1
ATOM 7205 O O . VAL B 1 211 ? 102.540 141.584 132.622 1.00 80.71 211 VAL B O 1
ATOM 7209 N N . ASP B 1 212 ? 101.307 142.967 131.381 1.00 89.90 212 ASP B N 1
ATOM 7210 C CA . ASP B 1 212 ? 100.613 143.487 132.554 1.00 89.90 212 ASP B CA 1
ATOM 7211 C C . ASP B 1 212 ? 99.566 142.517 133.113 1.00 89.90 212 ASP B C 1
ATOM 7212 O O . ASP B 1 212 ? 98.958 142.809 134.143 1.00 89.90 212 ASP B O 1
ATOM 7217 N N . CYS B 1 213 ? 99.331 141.372 132.486 1.00 88.17 213 CYS B N 1
ATOM 7218 C CA . CYS B 1 213 ? 98.318 140.464 133.001 1.00 88.17 213 CYS B CA 1
ATOM 7219 C C . CYS B 1 213 ? 98.817 139.749 134.251 1.00 88.17 213 CYS B C 1
ATOM 7220 O O . CYS B 1 213 ? 99.993 139.810 134.607 1.00 88.17 213 CYS B O 1
ATOM 7223 N N . ARG B 1 214 ? 97.899 139.079 134.940 1.00 86.84 214 ARG B N 1
ATOM 7224 C CA . ARG B 1 214 ? 98.302 138.408 136.163 1.00 86.84 214 ARG B CA 1
ATOM 7225 C C . ARG B 1 214 ? 98.897 137.042 135.882 1.00 86.84 214 ARG B C 1
ATOM 7226 O O . ARG B 1 214 ? 99.777 136.601 136.625 1.00 86.84 214 ARG B O 1
ATOM 7234 N N . TYR B 1 215 ? 98.457 136.365 134.820 1.00 85.85 215 TYR B N 1
ATOM 7235 C CA . TYR B 1 215 ? 98.890 134.985 134.631 1.00 85.85 215 TYR B CA 1
ATOM 7236 C C . TYR B 1 215 ? 100.321 134.890 134.138 1.00 85.85 215 TYR B C 1
ATOM 7237 O O . TYR B 1 215 ? 100.941 133.826 134.234 1.00 85.85 215 TYR B O 1
ATOM 7246 N N . CYS B 1 216 ? 100.859 135.965 133.597 1.00 81.85 216 CYS B N 1
ATOM 7247 C CA . CYS B 1 216 ? 102.260 136.002 133.221 1.00 81.85 216 CYS B CA 1
ATOM 7248 C C . CYS B 1 216 ? 103.034 136.968 134.107 1.00 81.85 216 CYS B C 1
ATOM 7249 O O . CYS B 1 216 ? 103.880 137.726 133.647 1.00 81.85 216 CYS B O 1
ATOM 7252 N N . GLY B 1 217 ? 102.739 136.954 135.404 1.00 75.74 217 GLY B N 1
ATOM 7253 C CA . GLY B 1 217 ? 103.620 137.606 136.350 1.00 75.74 217 GLY B CA 1
ATOM 7254 C C . GLY B 1 217 ? 104.974 136.946 136.448 1.00 75.74 217 GLY B C 1
ATOM 7255 O O . GLY B 1 217 ? 105.948 137.601 136.839 1.00 75.74 217 GLY B O 1
ATOM 7256 N N . GLY B 1 218 ? 105.054 135.661 136.103 1.00 72.56 218 GLY B N 1
ATOM 7257 C CA . GLY B 1 218 ? 106.346 135.016 135.975 1.00 72.56 218 GLY B CA 1
ATOM 7258 C C . GLY B 1 218 ? 107.178 135.633 134.874 1.00 72.56 218 GLY B C 1
ATOM 7259 O O . GLY B 1 218 ? 108.383 135.820 135.026 1.00 72.56 218 GLY B O 1
ATOM 7260 N N . VAL B 1 219 ? 106.529 135.990 133.766 1.00 69.13 219 VAL B N 1
ATOM 7261 C CA . VAL B 1 219 ? 107.182 136.718 132.684 1.00 69.13 219 VAL B CA 1
ATOM 7262 C C . VAL B 1 219 ? 107.662 138.073 133.169 1.00 69.13 219 VAL B C 1
ATOM 7263 O O . VAL B 1 219 ? 108.740 138.543 132.790 1.00 69.13 219 VAL B O 1
ATOM 7267 N N . ARG B 1 220 ? 106.909 138.682 134.075 1.00 73.81 220 ARG B N 1
ATOM 7268 C CA . ARG B 1 220 ? 107.199 140.045 134.488 1.00 73.81 220 ARG B CA 1
ATOM 7269 C C . ARG B 1 220 ? 108.403 140.097 135.418 1.00 73.81 220 ARG B C 1
ATOM 7270 O O . ARG B 1 220 ? 109.303 140.926 135.238 1.00 73.81 220 ARG B O 1
ATOM 7278 N N . ARG B 1 221 ? 108.455 139.202 136.407 1.00 73.18 221 ARG B N 1
ATOM 7279 C CA . ARG B 1 221 ? 109.607 139.201 137.304 1.00 73.18 221 ARG B CA 1
ATOM 7280 C C . ARG B 1 221 ? 110.842 138.635 136.623 1.00 73.18 221 ARG B C 1
ATOM 7281 O O . ARG B 1 221 ? 111.972 138.968 136.998 1.00 73.18 221 ARG B O 1
ATOM 7289 N N . ASN B 1 222 ? 110.641 137.798 135.613 1.00 69.17 222 ASN B N 1
ATOM 7290 C CA . ASN B 1 222 ? 111.739 137.364 134.765 1.00 69.17 222 ASN B CA 1
ATOM 7291 C C . ASN B 1 222 ? 112.319 138.539 133.995 1.00 69.17 222 ASN B C 1
ATOM 7292 O O . ASN B 1 222 ? 113.539 138.667 133.838 1.00 69.17 222 ASN B O 1
ATOM 7297 N N . LEU B 1 223 ? 111.443 139.416 133.518 1.00 66.25 223 LEU B N 1
ATOM 7298 C CA . LEU B 1 223 ? 111.866 140.506 132.657 1.00 66.25 223 LEU B CA 1
ATOM 7299 C C . LEU B 1 223 ? 112.603 141.570 133.450 1.00 66.25 223 LEU B C 1
ATOM 7300 O O . LEU B 1 223 ? 113.606 142.118 132.985 1.00 66.25 223 LEU B O 1
ATOM 7305 N N . ARG B 1 224 ? 112.148 141.856 134.668 1.00 71.55 224 ARG B N 1
ATOM 7306 C CA . ARG B 1 224 ? 112.917 142.777 135.493 1.00 71.55 224 ARG B CA 1
ATOM 7307 C C . ARG B 1 224 ? 114.197 142.134 135.995 1.00 71.55 224 ARG B C 1
ATOM 7308 O O . ARG B 1 224 ? 115.138 142.842 136.367 1.00 71.55 224 ARG B O 1
ATOM 7316 N N . GLN B 1 225 ? 114.271 140.805 136.002 1.00 70.34 225 GLN B N 1
ATOM 7317 C CA . GLN B 1 225 ? 115.521 140.180 136.396 1.00 70.34 225 GLN B CA 1
ATOM 7318 C C . GLN B 1 225 ? 116.538 140.243 135.265 1.00 70.34 225 GLN B C 1
ATOM 7319 O O . GLN B 1 225 ? 117.746 140.223 135.513 1.00 70.34 225 GLN B O 1
ATOM 7325 N N . ILE B 1 226 ? 116.083 140.335 134.011 1.00 65.66 226 ILE B N 1
ATOM 7326 C CA . ILE B 1 226 ? 117.089 140.548 132.976 1.00 65.66 226 ILE B CA 1
ATOM 7327 C C . ILE B 1 226 ? 117.399 142.027 132.855 1.00 65.66 226 ILE B C 1
ATOM 7328 O O . ILE B 1 226 ? 118.432 142.402 132.297 1.00 65.66 226 ILE B O 1
ATOM 7333 N N . PHE B 1 227 ? 116.506 142.896 133.325 1.00 67.27 227 PHE B N 1
ATOM 7334 C CA . PHE B 1 227 ? 116.843 144.314 133.354 1.00 67.27 227 PHE B CA 1
ATOM 7335 C C . PHE B 1 227 ? 117.905 144.610 134.391 1.00 67.27 227 PHE B C 1
ATOM 7336 O O . PHE B 1 227 ? 118.817 145.396 134.132 1.00 67.27 227 PHE B O 1
ATOM 7344 N N . GLN B 1 228 ? 117.792 144.014 135.569 1.00 69.65 228 GLN B N 1
ATOM 7345 C CA . GLN B 1 228 ? 118.685 144.349 136.664 1.00 69.65 228 GLN B CA 1
ATOM 7346 C C . GLN B 1 228 ? 120.087 143.799 136.457 1.00 69.65 228 GLN B C 1
ATOM 7347 O O . GLN B 1 228 ? 121.045 144.351 136.999 1.00 69.65 228 GLN B O 1
ATOM 7353 N N . SER B 1 229 ? 120.233 142.749 135.662 1.00 63.32 229 SER B N 1
ATOM 7354 C CA . SER B 1 229 ? 121.524 142.122 135.435 1.00 63.32 229 SER B CA 1
ATOM 7355 C C . SER B 1 229 ? 122.265 142.697 134.247 1.00 63.32 229 SER B C 1
ATOM 7356 O O . SER B 1 229 ? 123.294 142.148 133.855 1.00 63.32 229 SER B O 1
ATOM 7359 N N . LEU B 1 230 ? 121.771 143.768 133.671 1.00 62.75 230 LEU B N 1
ATOM 7360 C CA . LEU B 1 230 ? 122.279 144.354 132.436 1.00 62.75 230 LEU B CA 1
ATOM 7361 C C . LEU B 1 230 ? 123.524 145.254 132.521 1.00 62.75 230 LEU B C 1
ATOM 7362 O O . LEU B 1 230 ? 124.283 145.252 131.548 1.00 62.75 230 LEU B O 1
ATOM 7367 N N . PRO B 1 231 ? 123.782 146.061 133.562 1.00 61.12 231 PRO B N 1
ATOM 7368 C CA . PRO B 1 231 ? 125.058 146.816 133.599 1.00 61.12 231 PRO B CA 1
ATOM 7369 C C . PRO B 1 231 ? 126.310 145.945 133.625 1.00 61.12 231 PRO B C 1
ATOM 7370 O O . PRO B 1 231 ? 127.260 146.268 132.888 1.00 61.12 231 PRO B O 1
ATOM 7374 N N . PRO B 1 232 ? 126.385 144.828 134.382 1.00 59.92 232 PRO B N 1
ATOM 7375 C CA . PRO B 1 232 ? 127.588 143.991 134.261 1.00 59.92 232 PRO B CA 1
ATOM 7376 C C . PRO B 1 232 ? 127.704 143.271 132.941 1.00 59.92 232 PRO B C 1
ATOM 7377 O O . PRO B 1 232 ? 128.752 142.680 132.674 1.00 59.92 232 PRO B O 1
ATOM 7381 N N . PHE B 1 233 ? 126.659 143.268 132.126 1.00 61.29 233 PHE B N 1
ATOM 7382 C CA . PHE B 1 233 ? 126.772 142.871 130.736 1.00 61.29 233 PHE B CA 1
ATOM 7383 C C . PHE B 1 233 ? 127.353 143.993 129.888 1.00 61.29 233 PHE B C 1
ATOM 7384 O O . PHE B 1 233 ? 128.215 143.744 129.038 1.00 61.29 233 PHE B O 1
ATOM 7392 N N . MET B 1 234 ? 126.897 145.226 130.109 1.00 65.84 234 MET B N 1
ATOM 7393 C CA . MET B 1 234 ? 127.189 146.302 129.170 1.00 65.84 234 MET B CA 1
ATOM 7394 C C . MET B 1 234 ? 128.638 146.749 129.246 1.00 65.84 234 MET B C 1
ATOM 7395 O O . MET B 1 234 ? 129.205 147.184 128.238 1.00 65.84 234 MET B O 1
ATOM 7400 N N . ASP B 1 235 ? 129.262 146.654 130.419 1.00 64.89 235 ASP B N 1
ATOM 7401 C CA . ASP B 1 235 ? 130.649 147.105 130.494 1.00 64.89 235 ASP B CA 1
ATOM 7402 C C . ASP B 1 235 ? 131.611 146.129 129.816 1.00 64.89 235 ASP B C 1
ATOM 7403 O O . ASP B 1 235 ? 132.587 146.547 129.181 1.00 64.89 235 ASP B O 1
ATOM 7408 N N . ILE B 1 236 ? 131.355 144.832 129.930 1.00 55.85 236 ILE B N 1
ATOM 7409 C CA . ILE B 1 236 ? 132.229 143.870 129.277 1.00 55.85 236 ILE B CA 1
ATOM 7410 C C . ILE B 1 236 ? 131.963 143.835 127.789 1.00 55.85 236 ILE B C 1
ATOM 7411 O O . ILE B 1 236 ? 132.882 143.612 126.992 1.00 55.85 236 ILE B O 1
ATOM 7416 N N . LEU B 1 237 ? 130.721 144.098 127.393 1.00 55.23 237 LEU B N 1
ATOM 7417 C CA . LEU B 1 237 ? 130.418 144.316 125.986 1.00 55.23 237 LEU B CA 1
ATOM 7418 C C . LEU B 1 237 ? 131.181 145.514 125.441 1.00 55.23 237 LEU B C 1
ATOM 7419 O O . LEU B 1 237 ? 131.613 145.510 124.282 1.00 55.23 237 LEU B O 1
ATOM 7424 N N . LEU B 1 238 ? 131.397 146.526 126.280 1.00 55.65 238 LEU B N 1
ATOM 7425 C CA . LEU B 1 238 ? 132.170 147.682 125.852 1.00 55.65 238 LEU B CA 1
ATOM 7426 C C . LEU B 1 238 ? 133.637 147.324 125.658 1.00 55.65 238 LEU B C 1
ATOM 7427 O O . LEU B 1 238 ? 134.282 147.810 124.721 1.00 55.65 238 LEU B O 1
ATOM 7432 N N . LEU B 1 239 ? 134.174 146.449 126.511 1.00 52.65 239 LEU B N 1
ATOM 7433 C CA . LEU B 1 239 ? 135.567 146.033 126.352 1.00 52.65 239 LEU B CA 1
ATOM 7434 C C . LEU B 1 239 ? 135.754 145.182 125.103 1.00 52.65 239 LEU B C 1
ATOM 7435 O O . LEU B 1 239 ? 136.765 145.301 124.396 1.00 52.65 239 LEU B O 1
ATOM 7440 N N . LEU B 1 240 ? 134.786 144.319 124.822 1.00 53.29 240 LEU B N 1
ATOM 7441 C CA . LEU B 1 240 ? 134.856 143.450 123.658 1.00 53.29 240 LEU B CA 1
ATOM 7442 C C . LEU B 1 240 ? 134.761 144.241 122.358 1.00 53.29 240 LEU B C 1
ATOM 7443 O O . LEU B 1 240 ? 135.508 143.977 121.403 1.00 53.29 240 LEU B O 1
ATOM 7448 N N . LEU B 1 241 ? 133.881 145.243 122.312 1.00 52.23 241 LEU B N 1
ATOM 7449 C CA . LEU B 1 241 ? 133.845 146.118 121.144 1.00 52.23 241 LEU B CA 1
ATOM 7450 C C . LEU B 1 241 ? 135.100 146.969 121.020 1.00 52.23 241 LEU B C 1
ATOM 7451 O O . LEU B 1 241 ? 135.478 147.348 119.903 1.00 52.23 241 LEU B O 1
ATOM 7456 N N . PHE B 1 242 ? 135.760 147.275 122.135 1.00 51.40 242 PHE B N 1
ATOM 7457 C CA . PHE B 1 242 ? 137.005 148.025 122.056 1.00 51.40 242 PHE B CA 1
ATOM 7458 C C . PHE B 1 242 ? 138.086 147.223 121.342 1.00 51.40 242 PHE B C 1
ATOM 7459 O O . PHE B 1 242 ? 138.772 147.740 120.448 1.00 51.40 242 PHE B O 1
ATOM 7467 N N . PHE B 1 243 ? 138.216 145.937 121.680 1.00 51.30 243 PHE B N 1
ATOM 7468 C CA . PHE B 1 243 ? 139.214 145.132 120.982 1.00 51.30 243 PHE B CA 1
ATOM 7469 C C . PHE B 1 243 ? 138.853 144.864 119.531 1.00 51.30 243 PHE B C 1
ATOM 7470 O O . PHE B 1 243 ? 139.763 144.740 118.701 1.00 51.30 243 PHE B O 1
ATOM 7478 N N . MET B 1 244 ? 137.562 144.782 119.180 1.00 54.19 244 MET B N 1
ATOM 7479 C CA . MET B 1 244 ? 137.305 144.570 117.760 1.00 54.19 244 MET B CA 1
ATOM 7480 C C . MET B 1 244 ? 137.551 145.820 116.932 1.00 54.19 244 MET B C 1
ATOM 7481 O O . MET B 1 244 ? 137.817 145.694 115.736 1.00 54.19 244 MET B O 1
ATOM 7486 N N . ILE B 1 245 ? 137.501 147.017 117.519 1.00 51.79 245 ILE B N 1
ATOM 7487 C CA . ILE B 1 245 ? 137.827 148.188 116.709 1.00 51.79 245 ILE B CA 1
ATOM 7488 C C . ILE B 1 245 ? 139.333 148.312 116.507 1.00 51.79 245 ILE B C 1
ATOM 7489 O O . ILE B 1 245 ? 139.787 148.675 115.413 1.00 51.79 245 ILE B O 1
ATOM 7494 N N . ILE B 1 246 ? 140.130 147.958 117.525 1.00 49.56 246 ILE B N 1
ATOM 7495 C CA . ILE B 1 246 ? 141.589 147.924 117.362 1.00 49.56 246 ILE B CA 1
ATOM 7496 C C . ILE B 1 246 ? 142.003 146.933 116.278 1.00 49.56 246 ILE B C 1
ATOM 7497 O O . ILE B 1 246 ? 142.757 147.273 115.356 1.00 49.56 246 ILE B O 1
ATOM 7502 N N . PHE B 1 247 ? 141.506 145.700 116.360 1.00 49.03 247 PHE B N 1
ATOM 7503 C CA . PHE B 1 247 ? 141.876 144.715 115.351 1.00 49.03 247 PHE B CA 1
ATOM 7504 C C . PHE B 1 247 ? 141.281 145.017 113.986 1.00 49.03 247 PHE B C 1
ATOM 7505 O O . PHE B 1 247 ? 141.801 144.538 112.978 1.00 49.03 247 PHE B O 1
ATOM 7513 N N . ALA B 1 248 ? 140.212 145.806 113.918 1.00 50.56 248 ALA B N 1
ATOM 7514 C CA . ALA B 1 248 ? 139.697 146.185 112.608 1.00 50.56 248 ALA B CA 1
ATOM 7515 C C . ALA B 1 248 ? 140.580 147.225 111.947 1.00 50.56 248 ALA B C 1
ATOM 7516 O O . ALA B 1 248 ? 140.726 147.227 110.720 1.00 50.56 248 ALA B O 1
ATOM 7518 N N . ILE B 1 249 ? 141.149 148.133 112.742 1.00 51.34 249 ILE B N 1
ATOM 7519 C CA . ILE B 1 249 ? 142.111 149.097 112.219 1.00 51.34 249 ILE B CA 1
ATOM 7520 C C . ILE B 1 249 ? 143.342 148.386 111.684 1.00 51.34 249 ILE B C 1
ATOM 7521 O O . ILE B 1 249 ? 143.764 148.617 110.544 1.00 51.34 249 ILE B O 1
ATOM 7526 N N . LEU B 1 250 ? 143.929 147.502 112.488 1.00 52.57 250 LEU B N 1
ATOM 7527 C CA . LEU B 1 250 ? 145.137 146.829 112.034 1.00 52.57 250 LEU B CA 1
ATOM 7528 C C . LEU B 1 250 ? 144.844 145.830 110.920 1.00 52.57 250 LEU B C 1
ATOM 7529 O O . LEU B 1 250 ? 145.705 145.592 110.060 1.00 52.57 250 LEU B O 1
ATOM 7534 N N . GLY B 1 251 ? 143.640 145.263 110.893 1.00 53.86 251 GLY B N 1
ATOM 7535 C CA . GLY B 1 251 ? 143.275 144.423 109.769 1.00 53.86 251 GLY B CA 1
ATOM 7536 C C . GLY B 1 251 ? 143.140 145.207 108.481 1.00 53.86 251 GLY B C 1
ATOM 7537 O O . GLY B 1 251 ? 143.544 144.735 107.416 1.00 53.86 251 GLY B O 1
ATOM 7538 N N . PHE B 1 252 ? 142.607 146.425 108.569 1.00 55.90 252 PHE B N 1
ATOM 7539 C CA . PHE B 1 252 ? 142.524 147.280 107.396 1.00 55.90 252 PHE B CA 1
ATOM 7540 C C . PHE B 1 252 ? 143.898 147.706 106.917 1.00 55.90 252 PHE B C 1
ATOM 7541 O O . PHE B 1 252 ? 144.104 147.900 105.719 1.00 55.90 252 PHE B O 1
ATOM 7549 N N . TYR B 1 253 ? 144.849 147.881 107.830 1.00 53.68 253 TYR B N 1
ATOM 7550 C CA . TYR B 1 253 ? 146.190 148.211 107.365 1.00 53.68 253 TYR B CA 1
ATOM 7551 C C . TYR B 1 253 ? 146.845 147.027 106.674 1.00 53.68 253 TYR B C 1
ATOM 7552 O O . TYR B 1 253 ? 147.450 147.184 105.611 1.00 53.68 253 TYR B O 1
ATOM 7561 N N . LEU B 1 254 ? 146.742 145.841 107.252 1.00 55.61 254 LEU B N 1
ATOM 7562 C CA . LEU B 1 254 ? 147.492 144.714 106.725 1.00 55.61 254 LEU B CA 1
ATOM 7563 C C . LEU B 1 254 ? 146.918 144.112 105.456 1.00 55.61 254 LEU B C 1
ATOM 7564 O O . LEU B 1 254 ? 147.688 143.586 104.649 1.00 55.61 254 LEU B O 1
ATOM 7569 N N . PHE B 1 255 ? 145.607 144.154 105.239 1.00 55.76 255 PHE B N 1
ATOM 7570 C CA . PHE B 1 255 ? 145.063 143.357 104.149 1.00 55.76 255 PHE B CA 1
ATOM 7571 C C . PHE B 1 255 ? 144.331 144.169 103.090 1.00 55.76 255 PHE B C 1
ATOM 7572 O O . PHE B 1 255 ? 143.740 143.578 102.185 1.00 55.76 255 PHE B O 1
ATOM 7580 N N . SER B 1 256 ? 144.356 145.500 103.158 1.00 63.90 256 SER B N 1
ATOM 7581 C CA . SER B 1 256 ? 143.649 146.276 102.144 1.00 63.90 256 SER B CA 1
ATOM 7582 C C . SER B 1 256 ? 144.392 146.294 100.825 1.00 63.90 256 SER B C 1
ATOM 7583 O O . SER B 1 256 ? 143.787 146.554 99.783 1.00 63.90 256 SER B O 1
ATOM 7586 N N . THR B 1 257 ? 145.693 146.043 100.842 1.00 71.92 257 THR B N 1
ATOM 7587 C CA . THR B 1 257 ? 146.471 145.990 99.610 1.00 71.92 257 THR B CA 1
ATOM 7588 C C . THR B 1 257 ? 146.412 144.575 99.041 1.00 71.92 257 THR B C 1
ATOM 7589 O O . THR B 1 257 ? 147.399 143.843 98.988 1.00 71.92 257 THR B O 1
ATOM 7593 N N . ASN B 1 258 ? 145.217 144.193 98.621 1.00 69.83 258 ASN B N 1
ATOM 7594 C CA . ASN B 1 258 ? 144.989 142.855 98.101 1.00 69.83 258 ASN B CA 1
ATOM 7595 C C . ASN B 1 258 ? 143.809 142.895 97.142 1.00 69.83 258 ASN B C 1
ATOM 7596 O O . ASN B 1 258 ? 142.665 143.077 97.569 1.00 69.83 258 ASN B O 1
ATOM 7601 N N . PRO B 1 259 ? 144.033 142.697 95.860 1.00 71.02 259 PRO B N 1
ATOM 7602 C CA . PRO B 1 259 ? 142.927 142.787 94.900 1.00 71.02 259 PRO B CA 1
ATOM 7603 C C . PRO B 1 259 ? 142.071 141.533 94.827 1.00 71.02 259 PRO B C 1
ATOM 7604 O O . PRO B 1 259 ? 141.351 141.343 93.845 1.00 71.02 259 PRO B O 1
ATOM 7608 N N . SER B 1 260 ? 142.143 140.658 95.826 1.00 72.17 260 SER B N 1
ATOM 7609 C CA . SER B 1 260 ? 141.462 139.380 95.760 1.00 72.17 260 SER B CA 1
ATOM 7610 C C . SER B 1 260 ? 140.368 139.186 96.796 1.00 72.17 260 SER B C 1
ATOM 7611 O O . SER B 1 260 ? 139.518 138.316 96.595 1.00 72.17 260 SER B O 1
ATOM 7614 N N . ASP B 1 261 ? 140.357 139.950 97.886 1.00 69.57 261 ASP B N 1
ATOM 7615 C CA . ASP B 1 261 ? 139.364 139.747 98.928 1.00 69.57 261 ASP B CA 1
ATOM 7616 C C . ASP B 1 261 ? 138.435 140.941 99.083 1.00 69.57 261 ASP B C 1
ATOM 7617 O O . ASP B 1 261 ? 138.898 142.087 99.155 1.00 69.57 261 ASP B O 1
ATOM 7622 N N . PRO B 1 262 ? 137.126 140.717 99.157 1.00 64.52 262 PRO B N 1
ATOM 7623 C CA . PRO B 1 262 ? 136.196 141.795 99.481 1.00 64.52 262 PRO B CA 1
ATOM 7624 C C . PRO B 1 262 ? 136.018 142.026 100.970 1.00 64.52 262 PRO B C 1
ATOM 7625 O O . PRO B 1 262 ? 135.078 142.720 101.361 1.00 64.52 262 PRO B O 1
ATOM 7629 N N . TYR B 1 263 ? 136.882 141.454 101.796 1.00 59.10 263 TYR B N 1
ATOM 7630 C CA . TYR B 1 263 ? 136.681 141.477 103.231 1.00 59.10 263 TYR B CA 1
ATOM 7631 C C . TYR B 1 263 ? 137.363 142.641 103.917 1.00 59.10 263 TYR B C 1
ATOM 7632 O O . TYR B 1 263 ? 137.045 142.926 105.070 1.00 59.10 263 TYR B O 1
ATOM 7641 N N . PHE B 1 264 ? 138.302 143.308 103.263 1.00 59.44 264 PHE B N 1
ATOM 7642 C CA . PHE B 1 264 ? 138.997 144.414 103.899 1.00 59.44 264 PHE B CA 1
ATOM 7643 C C . PHE B 1 264 ? 139.179 145.558 102.918 1.00 59.44 264 PHE B C 1
ATOM 7644 O O . PHE B 1 264 ? 140.230 146.199 102.872 1.00 59.44 264 PHE B O 1
ATOM 7652 N N . SER B 1 265 ? 138.153 145.837 102.121 1.00 64.73 265 SER B N 1
ATOM 7653 C CA . SER B 1 265 ? 138.259 146.881 101.113 1.00 64.73 265 SER B CA 1
ATOM 7654 C C . SER B 1 265 ? 138.110 148.270 101.705 1.00 64.73 265 SER B C 1
ATOM 7655 O O . SER B 1 265 ? 138.677 149.227 101.174 1.00 64.73 265 SER B O 1
ATOM 7658 N N . THR B 1 266 ? 137.335 148.404 102.772 1.00 64.95 266 THR B N 1
ATOM 7659 C CA . THR B 1 266 ? 137.082 149.684 103.408 1.00 64.95 266 THR B CA 1
ATOM 7660 C C . THR B 1 266 ? 137.121 149.436 104.906 1.00 64.95 266 THR B C 1
ATOM 7661 O O . THR B 1 266 ? 136.893 148.315 105.358 1.00 64.95 266 THR B O 1
ATOM 7665 N N . LEU B 1 267 ? 137.439 150.479 105.675 1.00 61.68 267 LEU B N 1
ATOM 7666 C CA . LEU B 1 267 ? 137.535 150.333 107.122 1.00 61.68 267 LEU B CA 1
ATOM 7667 C C . LEU B 1 267 ? 136.189 149.989 107.743 1.00 61.68 267 LEU B C 1
ATOM 7668 O O . LEU B 1 267 ? 136.127 149.215 108.706 1.00 61.68 267 LEU B O 1
ATOM 7673 N N . GLU B 1 268 ? 135.097 150.528 107.199 1.00 66.97 268 GLU B N 1
ATOM 7674 C CA . GLU B 1 268 ? 133.786 150.163 107.723 1.00 66.97 268 GLU B CA 1
ATOM 7675 C C . GLU B 1 268 ? 133.432 148.735 107.349 1.00 66.97 268 GLU B C 1
ATOM 7676 O O . GLU B 1 268 ? 132.756 148.033 108.110 1.00 66.97 268 GLU B O 1
ATOM 7682 N N . ASN B 1 269 ? 133.932 148.267 106.212 1.00 60.83 269 ASN B N 1
ATOM 7683 C CA . ASN B 1 269 ? 133.634 146.913 105.792 1.00 60.83 269 ASN B CA 1
ATOM 7684 C C . ASN B 1 269 ? 134.415 145.921 106.637 1.00 60.83 269 ASN B C 1
ATOM 7685 O O . ASN B 1 269 ? 133.957 144.801 106.891 1.00 60.83 269 ASN B O 1
ATOM 7690 N N . SER B 1 270 ? 135.577 146.344 107.127 1.00 56.76 270 SER B N 1
ATOM 7691 C CA . SER B 1 270 ? 136.377 145.499 108.000 1.00 56.76 270 SER B CA 1
ATOM 7692 C C . SER B 1 270 ? 135.826 145.479 109.412 1.00 56.76 270 SER B C 1
ATOM 7693 O O . SER B 1 270 ? 135.964 144.473 110.119 1.00 56.76 270 SER B O 1
ATOM 7696 N N . ILE B 1 271 ? 135.232 146.587 109.857 1.00 56.07 271 ILE B N 1
ATOM 7697 C CA . ILE B 1 271 ? 134.561 146.577 111.154 1.00 56.07 271 ILE B CA 1
ATOM 7698 C C . ILE B 1 271 ? 133.370 145.633 111.126 1.00 56.07 271 ILE B C 1
ATOM 7699 O O . ILE B 1 271 ? 133.128 144.881 112.079 1.00 56.07 271 ILE B O 1
ATOM 7704 N N . VAL B 1 272 ? 132.649 145.609 110.005 1.00 53.64 272 VAL B N 1
ATOM 7705 C CA . VAL B 1 272 ? 131.530 144.682 109.867 1.00 53.64 272 VAL B CA 1
ATOM 7706 C C . VAL B 1 272 ? 132.014 143.239 109.885 1.00 53.64 272 VAL B C 1
ATOM 7707 O O . VAL B 1 272 ? 131.517 142.416 110.663 1.00 53.64 272 VAL B O 1
ATOM 7711 N N . ASN B 1 273 ? 133.038 142.927 109.090 1.00 51.56 273 ASN B N 1
ATOM 7712 C CA . ASN B 1 273 ? 133.467 141.537 108.979 1.00 51.56 273 ASN B CA 1
ATOM 7713 C C . ASN B 1 273 ? 134.143 141.035 110.245 1.00 51.56 273 ASN B C 1
ATOM 7714 O O . ASN B 1 273 ? 134.144 139.830 110.513 1.00 51.56 273 ASN B O 1
ATOM 7719 N N . LEU B 1 274 ? 134.697 141.930 111.055 1.00 47.25 274 LEU B N 1
ATOM 7720 C CA . LEU B 1 274 ? 135.214 141.470 112.337 1.00 47.25 274 LEU B CA 1
ATOM 7721 C C . LEU B 1 274 ? 134.127 141.376 113.395 1.00 47.25 274 LEU B C 1
ATOM 7722 O O . LEU B 1 274 ? 134.267 140.602 114.346 1.00 47.25 274 LEU B O 1
ATOM 7727 N N . PHE B 1 275 ? 133.037 142.132 113.258 1.00 45.83 275 PHE B N 1
ATOM 7728 C CA . PHE B 1 275 ? 131.924 141.928 114.178 1.00 45.83 275 PHE B CA 1
ATOM 7729 C C . PHE B 1 275 ? 131.230 140.613 113.889 1.00 45.83 275 PHE B C 1
ATOM 7730 O O . PHE B 1 275 ? 130.651 140.000 114.785 1.00 45.83 275 PHE B O 1
ATOM 7738 N N . VAL B 1 276 ? 131.277 140.166 112.642 1.00 46.96 276 VAL B N 1
ATOM 7739 C CA . VAL B 1 276 ? 130.740 138.856 112.319 1.00 46.96 276 VAL B CA 1
ATOM 7740 C C . VAL B 1 276 ? 131.722 137.771 112.729 1.00 46.96 276 VAL B C 1
ATOM 7741 O O . VAL B 1 276 ? 131.321 136.693 113.173 1.00 46.96 276 VAL B O 1
ATOM 7745 N N . LEU B 1 277 ? 133.025 138.048 112.636 1.00 46.33 277 LEU B N 1
ATOM 7746 C CA . LEU B 1 277 ? 134.020 137.066 113.066 1.00 46.33 277 LEU B CA 1
ATOM 7747 C C . LEU B 1 277 ? 133.987 136.839 114.569 1.00 46.33 277 LEU B C 1
ATOM 7748 O O . LEU B 1 277 ? 134.299 135.738 115.030 1.00 46.33 277 LEU B O 1
ATOM 7753 N N . LEU B 1 278 ? 133.582 137.859 115.331 1.00 47.09 278 LEU B N 1
ATOM 7754 C CA . LEU B 1 278 ? 133.391 137.741 116.776 1.00 47.09 278 LEU B CA 1
ATOM 7755 C C . LEU B 1 278 ? 132.437 136.625 117.147 1.00 47.09 278 LEU B C 1
ATOM 7756 O O . LEU B 1 278 ? 132.655 135.914 118.130 1.00 47.09 278 LEU B O 1
ATOM 7761 N N . THR B 1 279 ? 131.386 136.446 116.379 1.00 47.31 279 THR B N 1
ATOM 7762 C CA . THR B 1 279 ? 130.411 135.441 116.737 1.00 47.31 279 THR B CA 1
ATOM 7763 C C . THR B 1 279 ? 130.567 134.158 115.949 1.00 47.31 279 THR B C 1
ATOM 7764 O O . THR B 1 279 ? 129.620 133.369 115.896 1.00 47.31 279 THR B O 1
ATOM 7768 N N . THR B 1 280 ? 131.747 133.959 115.356 1.00 48.14 280 THR B N 1
ATOM 7769 C CA . THR B 1 280 ? 132.183 132.706 114.737 1.00 48.14 280 THR B CA 1
ATOM 7770 C C . THR B 1 280 ? 131.266 132.331 113.580 1.00 48.14 280 THR B C 1
ATOM 7771 O O . THR B 1 280 ? 130.941 131.168 113.353 1.00 48.14 280 THR B O 1
ATOM 7775 N N . ALA B 1 281 ? 130.819 133.327 112.848 1.00 44.88 281 ALA B N 1
ATOM 7776 C CA . ALA B 1 281 ? 129.858 133.044 111.807 1.00 44.88 281 ALA B CA 1
ATOM 7777 C C . ALA B 1 281 ? 130.493 132.872 110.449 1.00 44.88 281 ALA B C 1
ATOM 7778 O O . ALA B 1 281 ? 129.884 132.246 109.582 1.00 44.88 281 ALA B O 1
ATOM 7780 N N . ASN B 1 282 ? 131.693 133.378 110.237 1.00 46.53 282 ASN B N 1
ATOM 7781 C CA . ASN B 1 282 ? 132.290 133.260 108.925 1.00 46.53 282 ASN B CA 1
ATOM 7782 C C . ASN B 1 282 ? 133.767 132.961 109.013 1.00 46.53 282 ASN B C 1
ATOM 7783 O O . ASN B 1 282 ? 134.563 133.561 108.289 1.00 46.53 282 ASN B O 1
ATOM 7788 N N . PHE B 1 283 ? 134.171 132.041 109.899 1.00 52.54 283 PHE B N 1
ATOM 7789 C CA . PHE B 1 283 ? 135.568 132.057 110.333 1.00 52.54 283 PHE B CA 1
ATOM 7790 C C . PHE B 1 283 ? 136.577 131.626 109.279 1.00 52.54 283 PHE B C 1
ATOM 7791 O O . PHE B 1 283 ? 137.564 132.359 109.099 1.00 52.54 283 PHE B O 1
ATOM 7799 N N . PRO B 1 284 ? 136.464 130.479 108.602 1.00 50.88 284 PRO B N 1
ATOM 7800 C CA . PRO B 1 284 ? 137.510 130.192 107.624 1.00 50.88 284 PRO B CA 1
ATOM 7801 C C . PRO B 1 284 ? 137.397 131.070 106.399 1.00 50.88 284 PRO B C 1
ATOM 7802 O O . PRO B 1 284 ? 138.427 131.439 105.828 1.00 50.88 284 PRO B O 1
ATOM 7806 N N . ASP B 1 285 ? 136.188 131.510 106.055 1.00 54.53 285 ASP B N 1
ATOM 7807 C CA . ASP B 1 285 ? 135.967 132.198 104.792 1.00 54.53 285 ASP B CA 1
ATOM 7808 C C . ASP B 1 285 ? 136.578 133.586 104.768 1.00 54.53 285 ASP B C 1
ATOM 7809 O O . ASP B 1 285 ? 136.878 134.104 103.691 1.00 54.53 285 ASP B O 1
ATOM 7814 N N . VAL B 1 286 ? 136.770 134.203 105.928 1.00 50.81 286 VAL B N 1
ATOM 7815 C CA . VAL B 1 286 ? 137.440 135.493 105.967 1.00 50.81 286 VAL B CA 1
ATOM 7816 C C . VAL B 1 286 ? 138.948 135.324 106.084 1.00 50.81 286 VAL B C 1
ATOM 7817 O O . VAL B 1 286 ? 139.703 136.198 105.647 1.00 50.81 286 VAL B O 1
ATOM 7821 N N . MET B 1 287 ? 139.408 134.188 106.583 1.00 54.30 287 MET B N 1
ATOM 7822 C CA . MET B 1 287 ? 140.827 133.962 106.791 1.00 54.30 287 MET B CA 1
ATOM 7823 C C . MET B 1 287 ? 141.521 133.575 105.503 1.00 54.30 287 MET B C 1
ATOM 7824 O O . MET B 1 287 ? 142.684 133.928 105.298 1.00 54.30 287 MET B O 1
ATOM 7829 N N . MET B 1 288 ? 140.813 132.881 104.618 1.00 54.97 288 MET B N 1
ATOM 7830 C CA . MET B 1 288 ? 141.468 132.239 103.482 1.00 54.97 288 MET B CA 1
ATOM 7831 C C . MET B 1 288 ? 142.128 133.139 102.442 1.00 54.97 288 MET B C 1
ATOM 7832 O O . MET B 1 288 ? 143.219 132.761 101.985 1.00 54.97 288 MET B O 1
ATOM 7837 N N . PRO B 1 289 ? 141.567 134.272 101.986 1.00 53.84 289 PRO B N 1
ATOM 7838 C CA . PRO B 1 289 ? 142.270 135.018 100.933 1.00 53.84 289 PRO B CA 1
ATOM 7839 C C . PRO B 1 289 ? 143.544 135.672 101.402 1.00 53.84 289 PRO B C 1
ATOM 7840 O O . PRO B 1 289 ? 144.397 135.988 100.570 1.00 53.84 289 PRO B O 1
ATOM 7844 N N . SER B 1 290 ? 143.697 135.894 102.700 1.00 56.73 290 SER B N 1
ATOM 7845 C CA . SER B 1 290 ? 144.976 136.334 103.224 1.00 56.73 290 SER B CA 1
ATOM 7846 C C . SER B 1 290 ? 145.906 135.158 103.421 1.00 56.73 290 SER B C 1
ATOM 7847 O O . SER B 1 290 ? 147.112 135.264 103.190 1.00 56.73 290 SER B O 1
ATOM 7850 N N . TYR B 1 291 ? 145.352 134.026 103.832 1.00 55.04 291 TYR B N 1
ATOM 7851 C CA . TYR B 1 291 ? 146.134 132.824 104.058 1.00 55.04 291 TYR B CA 1
ATOM 7852 C C . TYR B 1 291 ? 146.649 132.231 102.760 1.00 55.04 291 TYR B C 1
ATOM 7853 O O . TYR B 1 291 ? 147.578 131.422 102.783 1.00 55.04 291 TYR B O 1
ATOM 7862 N N . SER B 1 292 ? 146.076 132.618 101.628 1.00 58.24 292 SER B N 1
ATOM 7863 C CA . SER B 1 292 ? 146.593 132.147 100.356 1.00 58.24 292 SER B CA 1
ATOM 7864 C C . SER B 1 292 ? 147.881 132.861 99.986 1.00 58.24 292 SER B C 1
ATOM 7865 O O . SER B 1 292 ? 148.819 132.229 99.493 1.00 58.24 292 SER B O 1
ATOM 7868 N N . ARG B 1 293 ? 147.955 134.172 100.219 1.00 64.32 293 ARG B N 1
ATOM 7869 C CA . ARG B 1 293 ? 149.180 134.900 99.904 1.00 64.32 293 ARG B CA 1
ATOM 7870 C C . ARG B 1 293 ? 150.285 134.569 100.890 1.00 64.32 293 ARG B C 1
ATOM 7871 O O . ARG B 1 293 ? 151.305 133.974 100.528 1.00 64.32 293 ARG B O 1
ATOM 7879 N N . ASN B 1 294 ? 150.091 134.938 102.146 1.00 59.76 294 ASN B N 1
ATOM 7880 C CA . ASN B 1 294 ? 151.100 134.773 103.168 1.00 59.76 294 ASN B CA 1
ATOM 7881 C C . ASN B 1 294 ? 150.594 133.765 104.177 1.00 59.76 294 ASN B C 1
ATOM 7882 O O . ASN B 1 294 ? 149.548 134.001 104.794 1.00 59.76 294 ASN B O 1
ATOM 7887 N N . PRO B 1 295 ? 151.286 132.646 104.388 1.00 55.25 295 PRO B N 1
ATOM 7888 C CA . PRO B 1 295 ? 150.802 131.653 105.351 1.00 55.25 295 PRO B CA 1
ATOM 7889 C C . PRO B 1 295 ? 150.886 132.103 106.788 1.00 55.25 295 PRO B C 1
ATOM 7890 O O . PRO B 1 295 ? 150.282 131.457 107.646 1.00 55.25 295 PRO B O 1
ATOM 7894 N N . TRP B 1 296 ? 151.593 133.181 107.085 1.00 56.59 296 TRP B N 1
ATOM 7895 C CA . TRP B 1 296 ? 151.693 133.663 108.450 1.00 56.59 296 TRP B CA 1
ATOM 7896 C C . TRP B 1 296 ? 150.540 134.545 108.859 1.00 56.59 296 TRP B C 1
ATOM 7897 O O . TRP B 1 296 ? 150.558 135.073 109.969 1.00 56.59 296 TRP B O 1
ATOM 7908 N N . SER B 1 297 ? 149.531 134.716 108.020 1.00 55.25 297 SER B N 1
ATOM 7909 C CA . SER B 1 297 ? 148.382 135.511 108.419 1.00 55.25 297 SER B CA 1
ATOM 7910 C C . SER B 1 297 ? 147.450 134.769 109.351 1.00 55.25 297 SER B C 1
ATOM 7911 O O . SER B 1 297 ? 146.486 135.366 109.832 1.00 55.25 297 SER B O 1
ATOM 7914 N N . CYS B 1 298 ? 147.700 133.489 109.609 1.00 58.52 298 CYS B N 1
ATOM 7915 C CA . CYS B 1 298 ? 146.893 132.752 110.560 1.00 58.52 298 CYS B CA 1
ATOM 7916 C C . CYS B 1 298 ? 147.075 133.257 111.976 1.00 58.52 298 CYS B C 1
ATOM 7917 O O . CYS B 1 298 ? 146.166 133.098 112.787 1.00 58.52 298 CYS B O 1
ATOM 7920 N N . VAL B 1 299 ? 148.214 133.878 112.281 1.00 52.65 299 VAL B N 1
ATOM 7921 C CA . VAL B 1 299 ? 148.478 134.340 113.635 1.00 52.65 299 VAL B CA 1
ATOM 7922 C C . VAL B 1 299 ? 147.549 135.484 114.000 1.00 52.65 299 VAL B C 1
ATOM 7923 O O . VAL B 1 299 ? 147.157 135.622 115.164 1.00 52.65 299 VAL B O 1
ATOM 7927 N N . PHE B 1 300 ? 147.143 136.282 113.012 1.00 50.75 300 PHE B N 1
ATOM 7928 C CA . PHE B 1 300 ? 146.191 137.363 113.243 1.00 50.75 300 PHE B CA 1
ATOM 7929 C C . PHE B 1 300 ? 144.860 136.829 113.745 1.00 50.75 300 PHE B C 1
ATOM 7930 O O . PHE B 1 300 ? 144.351 137.267 114.783 1.00 50.75 300 PHE B O 1
ATOM 7938 N N . PHE B 1 301 ? 144.302 135.850 113.048 1.00 49.38 301 PHE B N 1
ATOM 7939 C CA . PHE B 1 301 ? 142.999 135.345 113.441 1.00 49.38 301 PHE B CA 1
ATOM 7940 C C . PHE B 1 301 ? 143.083 134.414 114.633 1.00 49.38 301 PHE B C 1
ATOM 7941 O O . PHE B 1 301 ? 142.107 134.291 115.368 1.00 49.38 301 PHE B O 1
ATOM 7949 N N . ILE B 1 302 ? 144.224 133.770 114.856 1.00 51.80 302 ILE B N 1
ATOM 7950 C CA . ILE B 1 302 ? 144.378 132.951 116.052 1.00 51.80 302 ILE B CA 1
ATOM 7951 C C . ILE B 1 302 ? 144.422 133.823 117.295 1.00 51.80 302 ILE B C 1
ATOM 7952 O O . ILE B 1 302 ? 143.714 133.562 118.269 1.00 51.80 302 ILE B O 1
ATOM 7957 N N . VAL B 1 303 ? 145.216 134.894 117.262 1.00 51.29 303 VAL B N 1
ATOM 7958 C CA . VAL B 1 303 ? 145.355 135.766 118.426 1.00 51.29 303 VAL B CA 1
ATOM 7959 C C . VAL B 1 303 ? 144.057 136.503 118.718 1.00 51.29 303 VAL B C 1
ATOM 7960 O O . VAL B 1 303 ? 143.632 136.590 119.877 1.00 51.29 303 VAL B O 1
ATOM 7964 N N . TYR B 1 304 ? 143.386 136.996 117.673 1.00 48.70 304 TYR B N 1
ATOM 7965 C CA . TYR B 1 304 ? 142.114 137.688 117.851 1.00 48.70 304 TYR B CA 1
ATOM 7966 C C . TYR B 1 304 ? 141.054 136.767 118.421 1.00 48.70 304 TYR B C 1
ATOM 7967 O O . TYR B 1 304 ? 140.410 137.089 119.429 1.00 48.70 304 TYR B O 1
ATOM 7976 N N . LEU B 1 305 ? 140.903 135.592 117.827 1.00 50.97 305 LEU B N 1
ATOM 7977 C CA . LEU B 1 305 ? 139.816 134.712 118.215 1.00 50.97 305 LEU B CA 1
ATOM 7978 C C . LEU B 1 305 ? 140.088 134.059 119.561 1.00 50.97 305 LEU B C 1
ATOM 7979 O O . LEU B 1 305 ? 139.152 133.645 120.248 1.00 50.97 305 LEU B O 1
ATOM 7984 N N . SER B 1 306 ? 141.352 133.981 119.966 1.00 54.55 306 SER B N 1
ATOM 7985 C CA . SER B 1 306 ? 141.681 133.433 121.270 1.00 54.55 306 SER B CA 1
ATOM 7986 C C . SER B 1 306 ? 141.755 134.487 122.358 1.00 54.55 306 SER B C 1
ATOM 7987 O O . SER B 1 306 ? 141.869 134.126 123.528 1.00 54.55 306 SER B O 1
ATOM 7990 N N . ILE B 1 307 ? 141.727 135.769 122.024 1.00 53.68 307 ILE B N 1
ATOM 7991 C CA . ILE B 1 307 ? 141.384 136.757 123.037 1.00 53.68 307 ILE B CA 1
ATOM 7992 C C . ILE B 1 307 ? 139.895 136.759 123.292 1.00 53.68 307 ILE B C 1
ATOM 7993 O O . ILE B 1 307 ? 139.451 136.618 124.433 1.00 53.68 307 ILE B O 1
ATOM 7998 N N . GLU B 1 308 ? 139.099 136.858 122.232 1.00 55.23 308 GLU B N 1
ATOM 7999 C CA . GLU B 1 308 ? 137.679 137.083 122.443 1.00 55.23 308 GLU B CA 1
ATOM 8000 C C . GLU B 1 308 ? 136.912 135.826 122.818 1.00 55.23 308 GLU B C 1
ATOM 8001 O O . GLU B 1 308 ? 136.167 135.847 123.798 1.00 55.23 308 GLU B O 1
ATOM 8007 N N . LEU B 1 309 ? 137.068 134.731 122.089 1.00 55.57 309 LEU B N 1
ATOM 8008 C CA . LEU B 1 309 ? 136.253 133.559 122.385 1.00 55.57 309 LEU B CA 1
ATOM 8009 C C . LEU B 1 309 ? 136.719 132.795 123.607 1.00 55.57 309 LEU B C 1
ATOM 8010 O O . LEU B 1 309 ? 136.006 131.913 124.087 1.00 55.57 309 LEU B O 1
ATOM 8015 N N . TYR B 1 310 ? 137.889 133.116 124.129 1.00 60.44 310 TYR B N 1
ATOM 8016 C CA . TYR B 1 310 ? 138.500 132.314 125.172 1.00 60.44 310 TYR B CA 1
ATOM 8017 C C . TYR B 1 310 ? 138.657 133.098 126.470 1.00 60.44 310 TYR B C 1
ATOM 8018 O O . TYR B 1 310 ? 138.540 132.526 127.554 1.00 60.44 310 TYR B O 1
ATOM 8027 N N . PHE B 1 311 ? 138.911 134.402 126.390 1.00 59.44 311 PHE B N 1
ATOM 8028 C CA . PHE B 1 311 ? 138.944 135.200 127.609 1.00 59.44 311 PHE B CA 1
ATOM 8029 C C . PHE B 1 311 ? 137.629 135.930 127.842 1.00 59.44 311 PHE B C 1
ATOM 8030 O O . PHE B 1 311 ? 136.989 135.751 128.878 1.00 59.44 311 PHE B O 1
ATOM 8038 N N . ILE B 1 312 ? 137.207 136.741 126.878 1.00 55.41 312 ILE B N 1
ATOM 8039 C CA . ILE B 1 312 ? 136.232 137.782 127.170 1.00 55.41 312 ILE B CA 1
ATOM 8040 C C . ILE B 1 312 ? 134.819 137.217 127.216 1.00 55.41 312 ILE B C 1
ATOM 8041 O O . ILE B 1 312 ? 134.022 137.587 128.084 1.00 55.41 312 ILE B O 1
ATOM 8046 N N . MET B 1 313 ? 134.489 136.307 126.303 1.00 56.24 313 MET B N 1
ATOM 8047 C CA . MET B 1 313 ? 133.148 135.733 126.283 1.00 56.24 313 MET B CA 1
ATOM 8048 C C . MET B 1 313 ? 132.884 134.881 127.517 1.00 56.24 313 MET B C 1
ATOM 8049 O O . MET B 1 313 ? 131.801 134.960 128.117 1.00 56.24 313 MET B O 1
ATOM 8054 N N . ASN B 1 314 ? 133.868 134.087 127.932 1.00 54.08 314 ASN B N 1
ATOM 8055 C CA . ASN B 1 314 ? 133.710 133.312 129.151 1.00 54.08 314 ASN B CA 1
ATOM 8056 C C . ASN B 1 314 ? 133.722 134.206 130.375 1.00 54.08 314 ASN B C 1
ATOM 8057 O O . ASN B 1 314 ? 133.064 133.895 131.375 1.00 54.08 314 ASN B O 1
ATOM 8062 N N . LEU B 1 315 ? 134.446 135.321 130.307 1.00 53.51 315 LEU B N 1
ATOM 8063 C CA . LEU B 1 315 ? 134.400 136.302 131.379 1.00 53.51 315 LEU B CA 1
ATOM 8064 C C . LEU B 1 315 ? 133.010 136.894 131.519 1.00 53.51 315 LEU B C 1
ATOM 8065 O O . LEU B 1 315 ? 132.548 137.132 132.638 1.00 53.51 315 LEU B O 1
ATOM 8070 N N . LEU B 1 316 ? 132.321 137.086 130.396 1.00 52.97 316 LEU B N 1
ATOM 8071 C CA . LEU B 1 316 ? 130.967 137.619 130.411 1.00 52.97 316 LEU B CA 1
ATOM 8072 C C . LEU B 1 316 ? 129.995 136.644 131.052 1.00 52.97 316 LEU B C 1
ATOM 8073 O O . LEU B 1 316 ? 129.081 137.056 131.778 1.00 52.97 316 LEU B O 1
ATOM 8078 N N . LEU B 1 317 ? 130.166 135.348 130.786 1.00 50.55 317 LEU B N 1
ATOM 8079 C CA . LEU B 1 317 ? 129.313 134.353 131.433 1.00 50.55 317 LEU B CA 1
ATOM 8080 C C . LEU B 1 317 ? 129.539 134.324 132.937 1.00 50.55 317 LEU B C 1
ATOM 8081 O O . LEU B 1 317 ? 128.584 134.200 133.714 1.00 50.55 317 LEU B O 1
ATOM 8086 N N . ALA B 1 318 ? 130.794 134.482 133.366 1.00 54.04 318 ALA B N 1
ATOM 8087 C CA . ALA B 1 318 ? 131.102 134.475 134.793 1.00 54.04 318 ALA B CA 1
ATOM 8088 C C . ALA B 1 318 ? 130.490 135.672 135.506 1.00 54.04 318 ALA B C 1
ATOM 8089 O O . ALA B 1 318 ? 129.928 135.537 136.601 1.00 54.04 318 ALA B O 1
ATOM 8091 N N . VAL B 1 319 ? 130.559 136.847 134.885 1.00 53.27 319 VAL B N 1
ATOM 8092 C CA . VAL B 1 319 ? 130.112 138.064 135.555 1.00 53.27 319 VAL B CA 1
ATOM 8093 C C . VAL B 1 319 ? 128.593 138.108 135.664 1.00 53.27 319 VAL B C 1
ATOM 8094 O O . VAL B 1 319 ? 128.042 138.439 136.727 1.00 53.27 319 VAL B O 1
ATOM 8098 N N . VAL B 1 320 ? 127.892 137.716 134.598 1.00 54.56 320 VAL B N 1
ATOM 8099 C CA . VAL B 1 320 ? 126.433 137.671 134.653 1.00 54.56 320 VAL B CA 1
ATOM 8100 C C . VAL B 1 320 ? 125.959 136.586 135.620 1.00 54.56 320 VAL B C 1
ATOM 8101 O O . VAL B 1 320 ? 124.941 136.751 136.309 1.00 54.56 320 VAL B O 1
ATOM 8105 N N . PHE B 1 321 ? 126.730 135.504 135.752 1.00 56.71 321 PHE B N 1
ATOM 8106 C CA . PHE B 1 321 ? 126.380 134.452 136.703 1.00 56.71 321 PHE B CA 1
ATOM 8107 C C . PHE B 1 321 ? 126.451 134.937 138.143 1.00 56.71 321 PHE B C 1
ATOM 8108 O O . PHE B 1 321 ? 125.552 134.651 138.946 1.00 56.71 321 PHE B O 1
ATOM 8116 N N . ASP B 1 322 ? 127.495 135.694 138.481 1.00 62.53 322 ASP B N 1
ATOM 8117 C CA . ASP B 1 322 ? 127.659 136.165 139.854 1.00 62.53 322 ASP B CA 1
ATOM 8118 C C . ASP B 1 322 ? 126.576 137.161 140.249 1.00 62.53 322 ASP B C 1
ATOM 8119 O O . ASP B 1 322 ? 126.010 137.084 141.354 1.00 62.53 322 ASP B O 1
ATOM 8124 N N . THR B 1 323 ? 126.268 138.103 139.351 1.00 62.73 323 THR B N 1
ATOM 8125 C CA . THR B 1 323 ? 125.209 139.068 139.627 1.00 62.73 323 THR B CA 1
ATOM 8126 C C . THR B 1 323 ? 123.862 138.376 139.775 1.00 62.73 323 THR B C 1
ATOM 8127 O O . THR B 1 323 ? 123.047 138.757 140.626 1.00 62.73 323 THR B O 1
ATOM 8131 N N . PHE B 1 324 ? 123.652 137.299 139.018 1.00 64.76 324 PHE B N 1
ATOM 8132 C CA . PHE B 1 324 ? 122.410 136.543 139.121 1.00 64.76 324 PHE B CA 1
ATOM 8133 C C . PHE B 1 324 ? 122.274 135.861 140.479 1.00 64.76 324 PHE B C 1
ATOM 8134 O O . PHE B 1 324 ? 121.161 135.697 140.992 1.00 64.76 324 PHE B O 1
ATOM 8142 N N . ASN B 1 325 ? 123.402 135.486 141.094 1.00 69.71 325 ASN B N 1
ATOM 8143 C CA . ASN B 1 325 ? 123.346 134.935 142.449 1.00 69.71 325 ASN B CA 1
ATOM 8144 C C . ASN B 1 325 ? 122.906 135.965 143.482 1.00 69.71 325 ASN B C 1
ATOM 8145 O O . ASN B 1 325 ? 122.067 135.666 144.345 1.00 69.71 325 ASN B O 1
ATOM 8150 N N . ASP B 1 326 ? 123.468 137.180 143.425 1.00 75.06 326 ASP B N 1
ATOM 8151 C CA . ASP B 1 326 ? 123.066 138.184 144.414 1.00 75.06 326 ASP B CA 1
ATOM 8152 C C . ASP B 1 326 ? 121.619 138.623 144.238 1.00 75.06 326 ASP B C 1
ATOM 8153 O O . ASP B 1 326 ? 120.923 138.888 145.228 1.00 75.06 326 ASP B O 1
ATOM 8158 N N . ILE B 1 327 ? 121.147 138.704 142.992 1.00 72.46 327 ILE B N 1
ATOM 8159 C CA . ILE B 1 327 ? 119.758 139.078 142.754 1.00 72.46 327 ILE B CA 1
ATOM 8160 C C . ILE B 1 327 ? 118.816 138.009 143.300 1.00 72.46 327 ILE B C 1
ATOM 8161 O O . ILE B 1 327 ? 117.765 138.326 143.871 1.00 72.46 327 ILE B O 1
ATOM 8166 N N . GLU B 1 328 ? 119.207 136.735 143.202 1.00 77.83 328 GLU B N 1
ATOM 8167 C CA . GLU B 1 328 ? 118.381 135.685 143.794 1.00 77.83 328 GLU B CA 1
ATOM 8168 C C . GLU B 1 328 ? 118.334 135.769 145.311 1.00 77.83 328 GLU B C 1
ATOM 8169 O O . GLU B 1 328 ? 117.269 135.548 145.908 1.00 77.83 328 GLU B O 1
ATOM 8175 N N . LYS B 1 329 ? 119.454 136.118 145.943 1.00 82.06 329 LYS B N 1
ATOM 8176 C CA . LYS B 1 329 ? 119.475 136.198 147.399 1.00 82.06 329 LYS B CA 1
ATOM 8177 C C . LYS B 1 329 ? 118.602 137.334 147.911 1.00 82.06 329 LYS B C 1
ATOM 8178 O O . LYS B 1 329 ? 117.797 137.137 148.828 1.00 82.06 329 LYS B O 1
ATOM 8184 N N . HIS B 1 330 ? 118.714 138.516 147.309 1.00 84.09 330 HIS B N 1
ATOM 8185 C CA . HIS B 1 330 ? 117.925 139.636 147.805 1.00 84.09 330 HIS B CA 1
ATOM 8186 C C . HIS B 1 330 ? 116.456 139.518 147.430 1.00 84.09 330 HIS B C 1
ATOM 8187 O O . HIS B 1 330 ? 115.601 140.090 148.117 1.00 84.09 330 HIS B O 1
ATOM 8194 N N . LYS B 1 331 ? 116.142 138.783 146.363 1.00 82.18 331 LYS B N 1
ATOM 8195 C CA . LYS B 1 331 ? 114.747 138.508 146.040 1.00 82.18 331 LYS B CA 1
ATOM 8196 C C . LYS B 1 331 ? 114.101 137.660 147.126 1.00 82.18 331 LYS B C 1
ATOM 8197 O O . LYS B 1 331 ? 112.972 137.929 147.562 1.00 82.18 331 LYS B O 1
ATOM 8203 N N . PHE B 1 332 ? 114.825 136.643 147.598 1.00 84.85 332 PHE B N 1
ATOM 8204 C CA . PHE B 1 332 ? 114.304 135.801 148.669 1.00 84.85 332 PHE B CA 1
ATOM 8205 C C . PHE B 1 332 ? 114.177 136.567 149.976 1.00 84.85 332 PHE B C 1
ATOM 8206 O O . PHE B 1 332 ? 113.212 136.377 150.729 1.00 84.85 332 PHE B O 1
ATOM 8214 N N . LYS B 1 333 ? 115.142 137.445 150.255 1.00 90.49 333 LYS B N 1
ATOM 8215 C CA . LYS B 1 333 ? 115.126 138.198 151.505 1.00 90.49 333 LYS B CA 1
ATOM 8216 C C . LYS B 1 333 ? 113.953 139.164 151.559 1.00 90.49 333 LYS B C 1
ATOM 8217 O O . LYS B 1 333 ? 113.239 139.234 152.569 1.00 90.49 333 LYS B O 1
ATO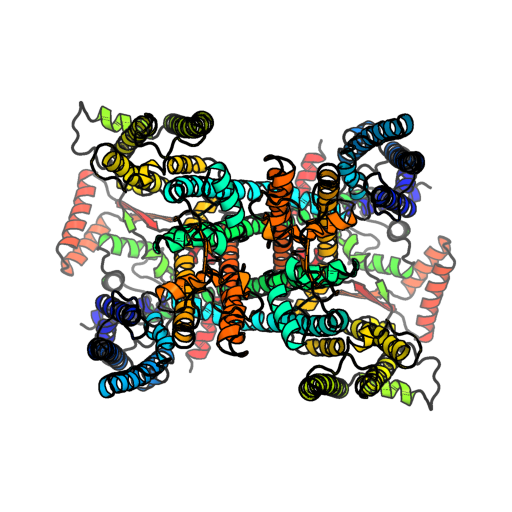M 8223 N N . SER B 1 334 ? 113.722 139.901 150.472 1.00 86.99 334 SER B N 1
ATOM 8224 C CA . SER B 1 334 ? 112.636 140.872 150.480 1.00 86.99 334 SER B CA 1
ATOM 8225 C C . SER B 1 334 ? 111.278 140.187 150.488 1.00 86.99 334 SER B C 1
ATOM 8226 O O . SER B 1 334 ? 110.302 140.742 151.010 1.00 86.99 334 SER B O 1
ATOM 8229 N N . LEU B 1 335 ? 111.197 138.968 149.951 1.00 89.16 335 LEU B N 1
ATOM 8230 C CA . LEU B 1 335 ? 109.945 138.226 150.053 1.00 89.16 335 LEU B CA 1
ATOM 8231 C C . LEU B 1 335 ? 109.667 137.802 151.493 1.00 89.16 335 LEU B C 1
ATOM 8232 O O . LEU B 1 335 ? 108.516 137.847 151.948 1.00 89.16 335 LEU B O 1
ATOM 8237 N N . LEU B 1 336 ? 110.707 137.401 152.234 1.00 92.63 336 LEU B N 1
ATOM 8238 C CA . LEU B 1 336 ? 110.493 137.011 153.629 1.00 92.63 336 LEU B CA 1
ATOM 8239 C C . LEU B 1 336 ? 110.075 138.186 154.495 1.00 92.63 336 LEU B C 1
ATOM 8240 O O . LEU B 1 336 ? 109.213 138.045 155.371 1.00 92.63 336 LEU B O 1
ATOM 8245 N N . LEU B 1 337 ? 110.687 139.348 154.287 1.00 96.89 337 LEU B N 1
ATOM 8246 C CA . LEU B 1 337 ? 110.337 140.486 155.123 1.00 96.89 337 LEU B CA 1
ATOM 8247 C C . LEU B 1 337 ? 108.943 140.995 154.796 1.00 96.89 337 LEU B C 1
ATOM 8248 O O . LEU B 1 337 ? 108.222 141.476 155.682 1.00 96.89 337 LEU B O 1
ATOM 8253 N N . HIS B 1 338 ? 108.520 140.840 153.543 1.00 96.95 338 HIS B N 1
ATOM 8254 C CA . HIS B 1 338 ? 107.174 141.259 153.181 1.00 96.95 338 HIS B CA 1
ATOM 8255 C C . HIS B 1 338 ? 106.127 140.320 153.771 1.00 96.95 338 HIS B C 1
ATOM 8256 O O . HIS B 1 338 ? 105.070 140.769 154.233 1.00 96.95 338 HIS B O 1
ATOM 8263 N N . LYS B 1 339 ? 106.410 139.013 153.787 1.00 96.10 339 LYS B N 1
ATOM 8264 C CA . LYS B 1 339 ? 105.505 138.078 154.454 1.00 96.10 339 LYS B CA 1
ATOM 8265 C C . LYS B 1 339 ? 105.454 138.324 155.955 1.00 96.10 339 LYS B C 1
ATOM 8266 O O . LYS B 1 339 ? 104.416 138.104 156.595 1.00 96.10 339 LYS B O 1
ATOM 8272 N N . ARG B 1 340 ? 106.573 138.771 156.530 1.00 103.56 340 ARG B N 1
ATOM 8273 C CA . ARG B 1 340 ? 106.631 139.066 157.956 1.00 103.56 340 ARG B CA 1
ATOM 8274 C C . ARG B 1 340 ? 105.706 140.215 158.329 1.00 103.56 340 ARG B C 1
ATOM 8275 O O . ARG B 1 340 ? 104.923 140.099 159.282 1.00 103.56 340 ARG B O 1
ATOM 8283 N N . THR B 1 341 ? 105.747 141.317 157.573 1.00 102.51 341 THR B N 1
ATOM 8284 C CA . THR B 1 341 ? 104.831 142.411 157.882 1.00 102.51 341 THR B CA 1
ATOM 8285 C C . THR B 1 341 ? 103.387 142.050 157.578 1.00 102.51 341 THR B C 1
ATOM 8286 O O . THR B 1 341 ? 102.475 142.576 158.227 1.00 102.51 341 THR B O 1
ATOM 8290 N N . ALA B 1 342 ? 103.160 141.165 156.604 1.00 101.32 342 ALA B N 1
ATOM 8291 C CA . ALA B 1 342 ? 101.796 140.766 156.283 1.00 101.32 342 ALA B CA 1
ATOM 8292 C C . ALA B 1 342 ? 101.162 139.989 157.426 1.00 101.32 342 ALA B C 1
ATOM 8293 O O . ALA B 1 342 ? 100.007 140.244 157.792 1.00 101.32 342 ALA B O 1
ATOM 8295 N N . ILE B 1 343 ? 101.909 139.061 158.020 1.00 103.11 343 ILE B N 1
ATOM 8296 C CA . ILE B 1 343 ? 101.368 138.300 159.139 1.00 103.11 343 ILE B CA 1
ATOM 8297 C C . ILE B 1 343 ? 101.203 139.182 160.372 1.00 103.11 343 ILE B C 1
ATOM 8298 O O . ILE B 1 343 ? 100.237 139.020 161.127 1.00 103.11 343 ILE B O 1
ATOM 8303 N N . GLN B 1 344 ? 102.089 140.166 160.565 1.00 108.01 344 GLN B N 1
ATOM 8304 C CA . GLN B 1 344 ? 101.949 141.045 161.726 1.00 108.01 344 GLN B CA 1
ATOM 8305 C C . GLN B 1 344 ? 100.718 141.941 161.621 1.00 108.01 344 GLN B C 1
ATOM 8306 O O . GLN B 1 344 ? 100.051 142.196 162.631 1.00 108.01 344 GLN B O 1
ATOM 8312 N N . HIS B 1 345 ? 100.384 142.414 160.415 1.00 107.96 345 HIS B N 1
ATOM 8313 C CA . HIS B 1 345 ? 99.128 143.145 160.259 1.00 107.96 345 HIS B CA 1
ATOM 8314 C C . HIS B 1 345 ? 97.924 142.234 160.426 1.00 107.96 345 HIS B C 1
ATOM 8315 O O . HIS B 1 345 ? 96.892 142.667 160.951 1.00 107.96 345 HIS B O 1
ATOM 8322 N N . ALA B 1 346 ? 98.038 140.979 159.981 1.00 110.68 346 ALA B N 1
ATOM 8323 C CA . ALA B 1 346 ? 96.939 140.030 160.128 1.00 110.68 346 ALA B CA 1
ATOM 8324 C C . ALA B 1 346 ? 96.657 139.721 161.588 1.00 110.68 346 ALA B C 1
ATOM 8325 O O . ALA B 1 346 ? 95.496 139.657 162.006 1.00 110.68 346 ALA B O 1
ATOM 8327 N N . TYR B 1 347 ? 97.709 139.517 162.376 1.00 117.56 347 TYR B N 1
ATOM 8328 C CA . TYR B 1 347 ? 97.543 139.312 163.806 1.00 117.56 347 TYR B CA 1
ATOM 8329 C C . TYR B 1 347 ? 97.059 140.579 164.488 1.00 117.56 347 TYR B C 1
ATOM 8330 O O . TYR B 1 347 ? 96.361 140.505 165.504 1.00 117.56 347 TYR B O 1
ATOM 8339 N N . GLY B 1 348 ? 97.420 141.743 163.948 1.00 116.85 348 GLY B N 1
ATOM 8340 C CA . GLY B 1 348 ? 96.953 142.990 164.522 1.00 116.85 348 GLY B CA 1
ATOM 8341 C C . GLY B 1 348 ? 95.470 143.220 164.329 1.00 116.85 348 GLY B C 1
ATOM 8342 O O . GLY B 1 348 ? 94.813 143.802 165.196 1.00 116.85 348 GLY B O 1
ATOM 8343 N N . LEU B 1 349 ? 94.921 142.771 163.202 1.00 119.03 349 LEU B N 1
ATOM 8344 C CA . LEU B 1 349 ? 93.494 142.947 162.968 1.00 119.03 349 LEU B CA 1
ATOM 8345 C C . LEU B 1 349 ? 92.661 141.986 163.805 1.00 119.03 349 LEU B C 1
ATOM 8346 O O . LEU B 1 349 ? 91.488 142.261 164.077 1.00 119.03 349 LEU B O 1
ATOM 8351 N N . LEU B 1 350 ? 93.252 140.884 164.253 1.00 122.68 350 LEU B N 1
ATOM 8352 C CA . LEU B 1 350 ? 92.602 139.961 165.176 1.00 122.68 350 LEU B CA 1
ATOM 8353 C C . LEU B 1 350 ? 93.106 140.155 166.596 1.00 122.68 350 LEU B C 1
ATOM 8354 O O . LEU B 1 350 ? 93.358 139.191 167.323 1.00 122.68 350 LEU B O 1
ATOM 8359 N N . ALA B 1 351 ? 93.297 141.416 166.981 1.00 135.42 351 ALA B N 1
ATOM 8360 C CA . ALA B 1 351 ? 93.684 141.769 168.337 1.00 135.42 351 ALA B CA 1
ATOM 8361 C C . ALA B 1 351 ? 92.588 141.388 169.326 1.00 135.42 351 ALA B C 1
ATOM 8362 O O . ALA B 1 351 ? 91.401 141.344 168.992 1.00 135.42 351 ALA B O 1
ATOM 8364 N N . SER B 1 352 ? 93.002 141.119 170.560 1.00 147.28 352 SER B N 1
ATOM 8365 C CA . SER B 1 352 ? 92.131 140.458 171.518 1.00 147.28 352 SER B CA 1
ATOM 8366 C C . SER B 1 352 ? 91.347 141.430 172.388 1.00 147.28 352 SER B C 1
ATOM 8367 O O . SER B 1 352 ? 90.141 141.233 172.579 1.00 147.28 352 SER B O 1
ATOM 8370 N N . GLN B 1 353 ? 92.019 142.472 172.897 1.00 155.68 353 GLN B N 1
ATOM 8371 C CA . GLN B 1 353 ? 91.528 143.342 173.978 1.00 155.68 353 GLN B CA 1
ATOM 8372 C C . GLN B 1 353 ? 91.107 142.487 175.181 1.00 155.68 353 GLN B C 1
ATOM 8373 O O . GLN B 1 353 ? 90.042 142.655 175.779 1.00 155.68 353 GLN B O 1
ATOM 8379 N N . ARG B 1 354 ? 91.957 141.515 175.510 1.00 154.69 354 ARG B N 1
ATOM 8380 C CA . ARG B 1 354 ? 91.706 140.590 176.606 1.00 154.69 354 ARG B CA 1
ATOM 8381 C C . ARG B 1 354 ? 93.009 140.351 177.354 1.00 154.69 354 ARG B C 1
ATOM 8382 O O . ARG B 1 354 ? 94.097 140.677 176.873 1.00 154.69 354 ARG B O 1
ATOM 8390 N N . ARG B 1 355 ? 92.882 139.784 178.552 1.00 155.59 355 ARG B N 1
ATOM 8391 C CA . ARG B 1 355 ? 94.019 139.594 179.447 1.00 155.59 355 ARG B CA 1
ATOM 8392 C C . ARG B 1 355 ? 95.066 138.579 178.967 1.00 155.59 355 ARG B C 1
ATOM 8393 O O . ARG B 1 355 ? 96.217 138.689 179.408 1.00 155.59 355 ARG B O 1
ATOM 8401 N N . PRO B 1 356 ? 94.778 137.597 178.101 1.00 152.12 356 PRO B N 1
ATOM 8402 C CA . PRO B 1 356 ? 95.874 136.990 177.345 1.00 152.12 356 PRO B CA 1
ATOM 8403 C C . PRO B 1 356 ? 96.028 137.638 175.977 1.00 152.12 356 PRO B C 1
ATOM 8404 O O . PRO B 1 356 ? 95.163 138.375 175.500 1.00 152.12 356 PRO B O 1
ATOM 8408 N N . ALA B 1 357 ? 97.153 137.336 175.344 1.00 142.86 357 ALA B N 1
ATOM 8409 C CA . ALA B 1 357 ? 97.405 137.723 173.964 1.00 142.86 357 ALA B CA 1
ATOM 8410 C C . ALA B 1 357 ? 97.344 136.469 173.106 1.00 142.86 357 ALA B C 1
ATOM 8411 O O . ALA B 1 357 ? 98.206 135.593 173.221 1.00 142.86 357 ALA B O 1
ATOM 8413 N N . GLY B 1 358 ? 96.323 136.379 172.266 1.00 138.48 358 GLY B N 1
ATOM 8414 C CA . GLY B 1 358 ? 96.173 135.215 171.419 1.00 138.48 358 GLY B CA 1
ATOM 8415 C C . GLY B 1 358 ? 94.964 135.353 170.526 1.00 138.48 358 GLY B C 1
ATOM 8416 O O . GLY B 1 358 ? 94.304 136.393 170.493 1.00 138.48 358 GLY B O 1
ATOM 8417 N N . ILE B 1 359 ? 94.685 134.280 169.793 1.00 133.76 359 ILE B N 1
ATOM 8418 C CA . ILE B 1 359 ? 93.564 134.222 168.866 1.00 133.76 359 ILE B CA 1
ATOM 8419 C C . ILE B 1 359 ? 92.698 133.033 169.249 1.00 133.76 359 ILE B C 1
ATOM 8420 O O . ILE B 1 359 ? 93.199 131.912 169.378 1.00 133.76 359 ILE B O 1
ATOM 8425 N N . SER B 1 360 ? 91.404 133.280 169.438 1.00 136.76 360 SER B N 1
ATOM 8426 C CA . SER B 1 360 ? 90.470 132.202 169.720 1.00 136.76 360 SER B CA 1
ATOM 8427 C C . SER B 1 360 ? 90.221 131.380 168.462 1.00 136.76 360 SER B C 1
ATOM 8428 O O . SER B 1 360 ? 90.602 131.763 167.355 1.00 136.76 360 SER B O 1
ATOM 8431 N N . TYR B 1 361 ? 89.554 130.238 168.642 1.00 140.26 361 TYR B N 1
ATOM 8432 C CA . TYR B 1 361 ? 89.419 129.292 167.541 1.00 140.26 361 TYR B CA 1
ATOM 8433 C C . TYR B 1 361 ? 88.472 129.798 166.464 1.00 140.26 361 TYR B C 1
ATOM 8434 O O . TYR B 1 361 ? 88.687 129.534 165.278 1.00 140.26 361 TYR B O 1
ATOM 8443 N N . ARG B 1 362 ? 87.431 130.539 166.848 1.00 140.29 362 ARG B N 1
ATOM 8444 C CA . ARG B 1 362 ? 86.434 130.961 165.870 1.00 140.29 362 ARG B CA 1
ATOM 8445 C C . ARG B 1 362 ? 86.975 132.033 164.930 1.00 140.29 362 ARG B C 1
ATOM 8446 O O . ARG B 1 362 ? 86.502 132.168 163.792 1.00 140.29 362 ARG B O 1
ATOM 8454 N N . GLN B 1 363 ? 87.980 132.779 165.367 1.00 135.77 363 GLN B N 1
ATOM 8455 C CA . GLN B 1 363 ? 88.622 133.716 164.458 1.00 135.77 363 GLN B CA 1
ATOM 8456 C C . GLN B 1 363 ? 89.510 132.981 163.463 1.00 135.77 363 GLN B C 1
ATOM 8457 O O . GLN B 1 363 ? 89.574 133.348 162.283 1.00 135.77 363 GLN B O 1
ATOM 8463 N N . PHE B 1 364 ? 90.173 131.916 163.912 1.00 134.42 364 PHE B N 1
ATOM 8464 C CA . PHE B 1 364 ? 90.946 131.100 162.989 1.00 134.42 364 PHE B CA 1
ATOM 8465 C C . PHE B 1 364 ? 90.040 130.334 162.035 1.00 134.42 364 PHE B C 1
ATOM 8466 O O . PHE B 1 364 ? 90.454 130.010 160.912 1.00 134.42 364 PHE B O 1
ATOM 8474 N N . GLU B 1 365 ? 88.811 130.038 162.469 1.00 142.22 365 GLU B N 1
ATOM 8475 C CA . GLU B 1 365 ? 87.780 129.575 161.550 1.00 142.22 365 GLU B CA 1
ATOM 8476 C C . GLU B 1 365 ? 87.535 130.593 160.459 1.00 142.22 365 GLU B C 1
ATOM 8477 O O . GLU B 1 365 ? 87.399 130.227 159.292 1.00 142.22 365 GLU B O 1
ATOM 8483 N N . GLY B 1 366 ? 87.469 131.874 160.827 1.00 132.50 366 GLY B N 1
ATOM 8484 C CA . GLY B 1 366 ? 87.203 132.901 159.833 1.00 132.50 366 GLY B CA 1
ATOM 8485 C C . GLY B 1 366 ? 88.320 133.070 158.821 1.00 132.50 366 GLY B C 1
ATOM 8486 O O . GLY B 1 366 ? 88.058 133.191 157.616 1.00 132.50 366 GLY B O 1
ATOM 8487 N N . LEU B 1 367 ? 89.576 133.071 159.293 1.00 126.49 367 LEU B N 1
ATOM 8488 C CA . LEU B 1 367 ? 90.717 133.150 158.383 1.00 126.49 367 LEU B CA 1
ATOM 8489 C C . LEU B 1 367 ? 90.760 131.970 157.437 1.00 126.49 367 LEU B C 1
ATOM 8490 O O . LEU B 1 367 ? 91.044 132.132 156.248 1.00 126.49 367 LEU B O 1
ATOM 8495 N N . MET B 1 368 ? 90.468 130.780 157.930 1.00 130.67 368 MET B N 1
ATOM 8496 C CA . MET B 1 368 ? 90.487 129.676 156.992 1.00 130.67 368 MET B CA 1
ATOM 8497 C C . MET B 1 368 ? 89.175 129.571 156.214 1.00 130.67 368 MET B C 1
ATOM 8498 O O . MET B 1 368 ? 89.074 128.763 155.286 1.00 130.67 368 MET B O 1
ATOM 8503 N N . ARG B 1 369 ? 88.180 130.396 156.536 1.00 129.03 369 ARG B N 1
ATOM 8504 C CA . ARG B 1 369 ? 86.935 130.397 155.783 1.00 129.03 369 ARG B CA 1
ATOM 8505 C C . ARG B 1 369 ? 86.992 131.333 154.590 1.00 129.03 369 ARG B C 1
ATOM 8506 O O . ARG B 1 369 ? 86.292 131.103 153.598 1.00 129.03 369 ARG B O 1
ATOM 8514 N N . PHE B 1 370 ? 87.810 132.382 154.647 1.00 124.71 370 PHE B N 1
ATOM 8515 C CA . PHE B 1 370 ? 87.995 133.236 153.477 1.00 124.71 370 PHE B CA 1
ATOM 8516 C C . PHE B 1 370 ? 89.292 132.943 152.730 1.00 124.71 370 PHE B C 1
ATOM 8517 O O . PHE B 1 370 ? 89.267 132.670 151.529 1.00 124.71 370 PHE B O 1
ATOM 8525 N N . TYR B 1 371 ? 90.427 133.004 153.406 1.00 121.20 371 TYR B N 1
ATOM 8526 C CA . TYR B 1 371 ? 91.641 132.442 152.835 1.00 121.20 371 TYR B CA 1
ATOM 8527 C C . TYR B 1 371 ? 91.508 130.927 152.824 1.00 121.20 371 TYR B C 1
ATOM 8528 O O . TYR B 1 371 ? 91.044 130.338 153.802 1.00 121.20 371 TYR B O 1
ATOM 8537 N N . LYS B 1 372 ? 91.891 130.301 151.696 1.00 123.22 372 LYS B N 1
ATOM 8538 C CA . LYS B 1 372 ? 91.666 128.887 151.377 1.00 123.22 372 LYS B CA 1
ATOM 8539 C C . LYS B 1 372 ? 90.200 128.498 151.539 1.00 123.22 372 LYS B C 1
ATOM 8540 O O . LYS B 1 372 ? 89.861 127.816 152.511 1.00 123.22 372 LYS B O 1
ATOM 8546 N N . PRO B 1 373 ? 89.301 128.913 150.639 1.00 125.20 373 PRO B N 1
ATOM 8547 C CA . PRO B 1 373 ? 87.870 128.650 150.860 1.00 125.20 373 PRO B CA 1
ATOM 8548 C C . PRO B 1 373 ? 87.470 127.196 150.703 1.00 125.20 373 PRO B C 1
ATOM 8549 O O . PRO B 1 373 ? 86.438 126.799 151.252 1.00 125.20 373 PRO B O 1
ATOM 8553 N N . ARG B 1 374 ? 88.237 126.392 149.977 1.00 128.74 374 ARG B N 1
ATOM 8554 C CA . ARG B 1 374 ? 87.836 125.028 149.668 1.00 128.74 374 ARG B CA 1
ATOM 8555 C C . ARG B 1 374 ? 88.222 124.031 150.752 1.00 128.74 374 ARG B C 1
ATOM 8556 O O . ARG B 1 374 ? 88.126 122.822 150.526 1.00 128.74 374 ARG B O 1
ATOM 8564 N N . MET B 1 375 ? 88.649 124.502 151.915 1.00 134.77 375 MET B N 1
ATOM 8565 C CA . MET B 1 375 ? 89.124 123.638 152.987 1.00 134.77 375 MET B CA 1
ATOM 8566 C C . MET B 1 375 ? 88.003 123.409 153.991 1.00 134.77 375 MET B C 1
ATOM 8567 O O . MET B 1 375 ? 87.479 124.365 154.570 1.00 134.77 375 MET B O 1
ATOM 8572 N N . SER B 1 376 ? 87.647 122.147 154.204 1.00 142.88 376 SER B N 1
ATOM 8573 C CA . SER B 1 376 ? 86.511 121.830 155.051 1.00 142.88 376 SER B CA 1
ATOM 8574 C C . SER B 1 376 ? 86.913 121.858 156.521 1.00 142.88 376 SER B C 1
ATOM 8575 O O . SER B 1 376 ? 88.051 122.164 156.882 1.00 142.88 376 SER B O 1
ATOM 8578 N N . ALA B 1 377 ? 85.955 121.492 157.375 1.00 146.69 377 ALA B N 1
ATOM 8579 C CA . ALA B 1 377 ? 86.007 121.811 158.797 1.00 146.69 377 ALA B CA 1
ATOM 8580 C C . ALA B 1 377 ? 87.034 120.981 159.552 1.00 146.69 377 ALA B C 1
ATOM 8581 O O . ALA B 1 377 ? 87.725 121.502 160.441 1.00 146.69 377 ALA B O 1
ATOM 8583 N N . ARG B 1 378 ? 87.123 119.690 159.221 1.00 145.57 378 ARG B N 1
ATOM 8584 C CA . ARG B 1 378 ? 88.077 118.803 159.876 1.00 145.57 378 ARG B CA 1
ATOM 8585 C C . ARG B 1 378 ? 89.508 119.238 159.598 1.00 145.57 378 ARG B C 1
ATOM 8586 O O . ARG B 1 378 ? 90.350 119.251 160.502 1.00 145.57 378 ARG B O 1
ATOM 8594 N N . GLU B 1 379 ? 89.780 119.672 158.372 1.00 143.61 379 GLU B N 1
ATOM 8595 C CA . GLU B 1 379 ? 91.111 120.158 158.043 1.00 143.61 379 GLU B CA 1
ATOM 8596 C C . GLU B 1 379 ? 91.367 121.525 158.657 1.00 143.61 379 GLU B C 1
ATOM 8597 O O . GLU B 1 379 ? 92.522 121.876 158.913 1.00 143.61 379 GLU B O 1
ATOM 8603 N N . ARG B 1 380 ? 90.311 122.303 158.902 1.00 142.97 380 ARG B N 1
ATOM 8604 C CA . ARG B 1 380 ? 90.478 123.576 159.595 1.00 142.97 380 ARG B CA 1
ATOM 8605 C C . ARG B 1 380 ? 90.931 123.364 161.033 1.00 142.97 380 ARG B C 1
ATOM 8606 O O . ARG B 1 380 ? 91.864 124.028 161.502 1.00 142.97 380 ARG B O 1
ATOM 8614 N N . PHE B 1 381 ? 90.294 122.429 161.745 1.00 143.05 381 PHE B N 1
ATOM 8615 C CA . PHE B 1 381 ? 90.713 122.151 163.116 1.00 143.05 381 PHE B CA 1
ATOM 8616 C C . PHE B 1 381 ? 92.090 121.507 163.167 1.00 143.05 381 PHE B C 1
ATOM 8617 O O . PHE B 1 381 ? 92.857 121.763 164.106 1.00 143.05 381 PHE B O 1
ATOM 8625 N N . LEU B 1 382 ? 92.415 120.680 162.171 1.00 140.13 382 LEU B N 1
ATOM 8626 C CA . LEU B 1 382 ? 93.760 120.129 162.073 1.00 140.13 382 LEU B CA 1
ATOM 8627 C C . LEU B 1 382 ? 94.800 121.223 161.891 1.00 140.13 382 LEU B C 1
ATOM 8628 O O . LEU B 1 382 ? 95.871 121.174 162.503 1.00 140.13 382 LEU B O 1
ATOM 8633 N N . THR B 1 383 ? 94.495 122.233 161.073 1.00 138.45 383 THR B N 1
ATOM 8634 C CA . THR B 1 383 ? 95.428 123.345 160.932 1.00 138.45 383 THR B CA 1
ATOM 8635 C C . THR B 1 383 ? 95.469 124.209 162.178 1.00 138.45 383 THR B C 1
ATOM 8636 O O . THR B 1 383 ? 96.441 124.937 162.386 1.00 138.45 383 THR B O 1
ATOM 8640 N N . PHE B 1 384 ? 94.443 124.149 163.022 1.00 138.36 384 PHE B N 1
ATOM 8641 C CA . PHE B 1 384 ? 94.534 124.908 164.261 1.00 138.36 384 PHE B CA 1
ATOM 8642 C C . PHE B 1 384 ? 95.416 124.208 165.277 1.00 138.36 384 PHE B C 1
ATOM 8643 O O . PHE B 1 384 ? 96.124 124.872 166.041 1.00 138.36 384 PHE B O 1
ATOM 8651 N N . LYS B 1 385 ? 95.393 122.878 165.311 1.00 137.62 385 LYS B N 1
ATOM 8652 C CA . LYS B 1 385 ? 96.313 122.190 166.208 1.00 137.62 385 LYS B CA 1
ATOM 8653 C C . LYS B 1 385 ? 97.727 122.166 165.645 1.00 137.62 385 LYS B C 1
ATOM 8654 O O . LYS B 1 385 ? 98.697 122.199 166.411 1.00 137.62 385 LYS B O 1
ATOM 8660 N N . ALA B 1 386 ? 97.860 122.141 164.319 1.00 134.20 386 ALA B N 1
ATOM 8661 C CA . ALA B 1 386 ? 99.178 122.072 163.700 1.00 134.20 386 ALA B CA 1
ATOM 8662 C C . ALA B 1 386 ? 99.961 123.362 163.890 1.00 134.20 386 ALA B C 1
ATOM 8663 O O . ALA B 1 386 ? 101.195 123.338 163.935 1.00 134.20 386 ALA B O 1
ATOM 8665 N N . LEU B 1 387 ? 99.272 124.487 164.003 1.00 130.91 387 LEU B N 1
ATOM 8666 C CA . LEU B 1 387 ? 99.936 125.725 164.368 1.00 130.91 387 LEU B CA 1
ATOM 8667 C C . LEU B 1 387 ? 100.094 125.904 165.865 1.00 130.91 387 LEU B C 1
ATOM 8668 O O . LEU B 1 387 ? 100.764 126.855 166.275 1.00 130.91 387 LEU B O 1
ATOM 8673 N N . ASN B 1 388 ? 99.498 125.041 166.690 1.00 137.80 388 ASN B N 1
ATOM 8674 C CA . ASN B 1 388 ? 99.389 125.364 168.108 1.00 137.80 388 ASN B CA 1
ATOM 8675 C C . ASN B 1 388 ? 100.731 125.192 168.811 1.00 137.80 388 ASN B C 1
ATOM 8676 O O . ASN B 1 388 ? 101.303 126.169 169.309 1.00 137.80 388 ASN B O 1
ATOM 8681 N N . GLN B 1 389 ? 101.244 123.950 168.852 1.00 137.22 389 GLN B N 1
ATOM 8682 C CA . GLN B 1 389 ? 102.569 123.592 169.392 1.00 137.22 389 GLN B CA 1
ATOM 8683 C C . GLN B 1 389 ? 102.722 124.039 170.853 1.00 137.22 389 GLN B C 1
ATOM 8684 O O . GLN B 1 389 ? 103.811 124.384 171.318 1.00 137.22 389 GLN B O 1
ATOM 8690 N N . SER B 1 390 ? 101.607 124.055 171.580 1.00 140.59 390 SER B N 1
ATOM 8691 C CA . SER B 1 390 ? 101.527 124.566 172.941 1.00 140.59 390 SER B CA 1
ATOM 8692 C C . SER B 1 390 ? 100.238 124.036 173.542 1.00 140.59 390 SER B C 1
ATOM 8693 O O . SER B 1 390 ? 99.304 123.679 172.821 1.00 140.59 390 SER B O 1
ATOM 8696 N N . ASN B 1 391 ? 100.193 123.978 174.865 1.00 143.85 391 ASN B N 1
ATOM 8697 C CA . ASN B 1 391 ? 98.997 123.499 175.555 1.00 143.85 391 ASN B CA 1
ATOM 8698 C C . ASN B 1 391 ? 98.136 124.683 175.991 1.00 143.85 391 ASN B C 1
ATOM 8699 O O . ASN B 1 391 ? 97.806 124.861 177.161 1.00 143.85 391 ASN B O 1
ATOM 8704 N N . THR B 1 392 ? 97.766 125.502 175.011 1.00 141.62 392 THR B N 1
ATOM 8705 C CA . THR B 1 392 ? 97.054 126.740 175.271 1.00 141.62 392 THR B CA 1
ATOM 8706 C C . THR B 1 392 ? 95.704 126.740 174.565 1.00 141.62 392 THR B C 1
ATOM 8707 O O . THR B 1 392 ? 95.515 126.020 173.579 1.00 141.62 392 THR B O 1
ATOM 8711 N N . PRO B 1 393 ? 94.736 127.516 175.059 1.00 140.79 393 PRO B N 1
ATOM 8712 C CA . PRO B 1 393 ? 93.511 127.747 174.288 1.00 140.79 393 PRO B CA 1
ATOM 8713 C C . PRO B 1 393 ? 93.632 128.856 173.258 1.00 140.79 393 PRO B C 1
ATOM 8714 O O . PRO B 1 393 ? 92.666 129.103 172.529 1.00 140.79 393 PRO B O 1
ATOM 8718 N N . LEU B 1 394 ? 94.775 129.536 173.180 1.00 138.32 394 LEU B N 1
ATOM 8719 C CA . LEU B 1 394 ? 94.961 130.599 172.202 1.00 138.32 394 LEU B CA 1
ATOM 8720 C C . LEU B 1 394 ? 96.227 130.369 171.389 1.00 138.32 394 LEU B C 1
ATOM 8721 O O . LEU B 1 394 ? 96.836 129.299 171.476 1.00 138.32 394 LEU B O 1
ATOM 8726 N N . LEU B 1 395 ? 96.629 131.362 170.601 1.00 134.01 395 LEU B N 1
ATOM 8727 C CA . LEU B 1 395 ? 97.831 131.294 169.779 1.00 134.01 395 LEU B CA 1
ATOM 8728 C C . LEU B 1 395 ? 98.828 132.373 170.194 1.00 134.01 395 LEU B C 1
ATOM 8729 O O . LEU B 1 395 ? 98.678 133.033 171.224 1.00 134.01 395 LEU B O 1
ATOM 8734 N N . SER B 1 396 ? 99.855 132.538 169.371 1.00 127.81 396 SER B N 1
ATOM 8735 C CA . SER B 1 396 ? 101.002 133.380 169.687 1.00 127.81 396 SER B CA 1
ATOM 8736 C C . SER B 1 396 ? 101.387 134.130 168.416 1.00 127.81 396 SER B C 1
ATOM 8737 O O . SER B 1 396 ? 100.588 134.288 167.486 1.00 127.81 396 SER B O 1
ATOM 8740 N N . LEU B 1 397 ? 102.608 134.657 168.385 1.00 121.03 397 LEU B N 1
ATOM 8741 C CA . LEU B 1 397 ? 103.227 135.055 167.128 1.00 121.03 397 LEU B CA 1
ATOM 8742 C C . LEU B 1 397 ? 104.183 134.002 166.591 1.00 121.03 397 LEU B C 1
ATOM 8743 O O . LEU B 1 397 ? 104.137 133.700 165.397 1.00 121.03 397 LEU B O 1
ATOM 8748 N N . LYS B 1 398 ? 105.048 133.445 167.453 1.00 125.67 398 LYS B N 1
ATOM 8749 C CA . LYS B 1 398 ? 106.016 132.434 167.022 1.00 125.67 398 LYS B CA 1
ATOM 8750 C C . LYS B 1 398 ? 105.327 131.186 166.497 1.00 125.67 398 LYS B C 1
ATOM 8751 O O . LYS B 1 398 ? 105.838 130.516 165.595 1.00 125.67 398 LYS B O 1
ATOM 8757 N N . ASP B 1 399 ? 104.174 130.855 167.052 1.00 129.39 399 ASP B N 1
ATOM 8758 C CA . ASP B 1 399 ? 103.391 129.746 166.545 1.00 129.39 399 ASP B CA 1
ATOM 8759 C C . ASP B 1 399 ? 102.439 130.166 165.436 1.00 129.39 399 ASP B C 1
ATOM 8760 O O . ASP B 1 399 ? 101.611 129.359 165.009 1.00 129.39 399 ASP B O 1
ATOM 8765 N N . PHE B 1 400 ? 102.541 131.402 164.955 1.00 116.54 400 PHE B N 1
ATOM 8766 C CA . PHE B 1 400 ? 101.655 131.893 163.919 1.00 116.54 400 PHE B CA 1
ATOM 8767 C C . PHE B 1 400 ? 102.383 132.394 162.685 1.00 116.54 400 PHE B C 1
ATOM 8768 O O . PHE B 1 400 ? 101.767 132.456 161.617 1.00 116.54 400 PHE B O 1
ATOM 8776 N N . TYR B 1 401 ? 103.689 132.672 162.768 1.00 112.62 401 TYR B N 1
ATOM 8777 C CA . TYR B 1 401 ? 104.422 133.068 161.570 1.00 112.62 401 TYR B CA 1
ATOM 8778 C C . TYR B 1 401 ? 104.581 131.935 160.569 1.00 112.62 401 TYR B C 1
ATOM 8779 O O . TYR B 1 401 ? 105.014 132.183 159.443 1.00 112.62 401 TYR B O 1
ATOM 8788 N N . ASP B 1 402 ? 104.247 130.708 160.941 1.00 115.54 402 ASP B N 1
ATOM 8789 C CA . ASP B 1 402 ? 104.351 129.570 160.041 1.00 115.54 402 ASP B CA 1
ATOM 8790 C C . ASP B 1 402 ? 103.014 129.249 159.381 1.00 115.54 402 ASP B C 1
ATOM 8791 O O . ASP B 1 402 ? 102.695 128.086 159.145 1.00 115.54 402 ASP B O 1
ATOM 8796 N N . ILE B 1 403 ? 102.190 130.255 159.084 1.00 110.21 403 ILE B N 1
ATOM 8797 C CA . ILE B 1 403 ? 100.869 129.958 158.542 1.00 110.21 403 ILE B CA 1
ATOM 8798 C C . ILE B 1 403 ? 100.949 129.602 157.058 1.00 110.21 403 ILE B C 1
ATOM 8799 O O . ILE B 1 403 ? 100.128 128.824 156.559 1.00 110.21 403 ILE B O 1
ATOM 8804 N N . TYR B 1 404 ? 101.961 130.097 156.342 1.00 105.48 404 TYR B N 1
ATOM 8805 C CA . TYR B 1 404 ? 102.034 129.845 154.908 1.00 105.48 404 TYR B CA 1
ATOM 8806 C C . TYR B 1 404 ? 102.453 128.423 154.594 1.00 105.48 404 TYR B C 1
ATOM 8807 O O . TYR B 1 404 ? 102.052 127.873 153.565 1.00 105.48 404 TYR B O 1
ATOM 8816 N N . GLU B 1 405 ? 103.246 127.816 155.461 1.00 116.89 405 GLU B N 1
ATOM 8817 C CA . GLU B 1 405 ? 103.842 126.525 155.183 1.00 116.89 405 GLU B CA 1
ATOM 8818 C C . GLU B 1 405 ? 103.078 125.376 155.814 1.00 116.89 405 GLU B C 1
ATOM 8819 O O . GLU B 1 405 ? 103.460 124.219 155.625 1.00 116.89 405 GLU B O 1
ATOM 8825 N N . VAL B 1 406 ? 102.025 125.671 156.570 1.00 120.24 406 VAL B N 1
ATOM 8826 C CA . VAL B 1 406 ? 101.163 124.646 157.119 1.00 120.24 406 VAL B CA 1
ATOM 8827 C C . VAL B 1 406 ? 99.799 124.623 156.438 1.00 120.24 406 VAL B C 1
ATOM 8828 O O . VAL B 1 406 ? 99.240 123.542 156.229 1.00 120.24 406 VAL B O 1
ATOM 8832 N N . ALA B 1 407 ? 99.282 125.770 156.012 1.00 121.14 407 ALA B N 1
ATOM 8833 C CA . ALA B 1 407 ? 97.979 125.796 155.364 1.00 121.14 407 ALA B CA 1
ATOM 8834 C C . ALA B 1 407 ? 97.993 125.244 153.948 1.00 121.14 407 ALA B C 1
ATOM 8835 O O . ALA B 1 407 ? 96.922 125.127 153.352 1.00 121.14 407 ALA B O 1
ATOM 8837 N N . ALA B 1 408 ? 99.150 124.893 153.399 1.00 122.02 408 ALA B N 1
ATOM 8838 C CA . ALA B 1 408 ? 99.264 124.495 152.006 1.00 122.02 408 ALA B CA 1
ATOM 8839 C C . ALA B 1 408 ? 99.145 122.996 151.789 1.00 122.02 408 ALA B C 1
ATOM 8840 O O . ALA B 1 408 ? 99.292 122.539 150.654 1.00 122.02 408 ALA B O 1
ATOM 8842 N N . LEU B 1 409 ? 98.888 122.219 152.829 1.00 127.44 409 LEU B N 1
ATOM 8843 C CA . LEU B 1 409 ? 98.916 120.771 152.710 1.00 127.44 409 LEU B CA 1
ATOM 8844 C C . LEU B 1 409 ? 97.517 120.175 152.765 1.00 127.44 409 LEU B C 1
ATOM 8845 O O . LEU B 1 409 ? 96.554 120.813 153.193 1.00 127.44 409 LEU B O 1
ATOM 8850 N N . GLN B 1 410 ? 97.426 118.927 152.323 1.00 131.67 410 GLN B N 1
ATOM 8851 C CA . GLN B 1 410 ? 96.179 118.185 152.293 1.00 131.67 410 GLN B CA 1
ATOM 8852 C C . GLN B 1 410 ? 96.211 117.094 153.349 1.00 131.67 410 GLN B C 1
ATOM 8853 O O . GLN B 1 410 ? 97.218 116.399 153.509 1.00 131.67 410 GLN B O 1
ATOM 8859 N N . TRP B 1 411 ? 95.103 116.948 154.064 1.00 138.90 411 TRP B N 1
ATOM 8860 C CA . TRP B 1 411 ? 95.001 116.009 155.167 1.00 138.90 411 TRP B CA 1
ATOM 8861 C C . TRP B 1 411 ? 94.323 114.723 154.717 1.00 138.90 411 TRP B C 1
ATOM 8862 O O . TRP B 1 411 ? 93.380 114.751 153.921 1.00 138.90 411 TRP B O 1
ATOM 8873 N N . LYS B 1 412 ? 94.807 113.598 155.238 1.00 142.48 412 LYS B N 1
ATOM 8874 C CA . LYS B 1 412 ? 94.178 112.303 155.034 1.00 142.48 412 LYS B CA 1
ATOM 8875 C C . LYS B 1 412 ? 94.141 111.556 156.355 1.00 142.48 412 LYS B C 1
ATOM 8876 O O . LYS B 1 412 ? 94.882 111.866 157.291 1.00 142.48 412 LYS B O 1
ATOM 8882 N N . ALA B 1 413 ? 93.270 110.557 156.412 1.00 148.09 413 ALA B N 1
ATOM 8883 C CA . ALA B 1 413 ? 93.156 109.681 157.563 1.00 148.09 413 ALA B CA 1
ATOM 8884 C C . ALA B 1 413 ? 94.135 108.521 157.415 1.00 148.09 413 ALA B C 1
ATOM 8885 O O . ALA B 1 413 ? 94.989 108.512 156.526 1.00 148.09 413 ALA B O 1
ATOM 8887 N N . LYS B 1 414 ? 94.020 107.517 158.280 1.00 150.46 414 LYS B N 1
ATOM 8888 C CA . LYS B 1 414 ? 94.834 106.308 158.176 1.00 150.46 414 LYS B CA 1
ATOM 8889 C C . LYS B 1 414 ? 93.928 105.110 157.901 1.00 150.46 414 LYS B C 1
ATOM 8890 O O . LYS B 1 414 ? 93.484 104.417 158.818 1.00 150.46 414 LYS B O 1
ATOM 8896 N N . ARG B 1 415 ? 93.663 104.878 156.623 1.00 154.41 415 ARG B N 1
ATOM 8897 C CA . ARG B 1 415 ? 93.117 103.628 156.128 1.00 154.41 415 ARG B CA 1
ATOM 8898 C C . ARG B 1 415 ? 94.263 102.770 155.605 1.00 154.41 415 ARG B C 1
ATOM 8899 O O . ARG B 1 415 ? 95.419 103.193 155.554 1.00 154.41 415 ARG B O 1
ATOM 8907 N N . ASN B 1 416 ? 93.933 101.551 155.192 1.00 155.75 416 ASN B N 1
ATOM 8908 C CA . ASN B 1 416 ? 94.912 100.689 154.546 1.00 155.75 416 ASN B CA 1
ATOM 8909 C C . ASN B 1 416 ? 94.323 99.961 153.348 1.00 155.75 416 ASN B C 1
ATOM 8910 O O . ASN B 1 416 ? 94.975 99.056 152.813 1.00 155.75 416 ASN B O 1
ATOM 8915 N N . ARG B 1 417 ? 93.130 100.335 152.899 1.00 157.27 417 ARG B N 1
ATOM 8916 C CA . ARG B 1 417 ? 92.413 99.574 151.885 1.00 157.27 417 ARG B CA 1
ATOM 8917 C C . ARG B 1 417 ? 93.024 99.814 150.506 1.00 157.27 417 ARG B C 1
ATOM 8918 O O . ARG B 1 417 ? 94.015 100.530 150.340 1.00 157.27 417 ARG B O 1
ATOM 8926 N N . GLN B 1 418 ? 92.426 99.194 149.498 1.00 156.38 418 GLN B N 1
ATOM 8927 C CA . GLN B 1 418 ? 92.733 99.461 148.107 1.00 156.38 418 GLN B CA 1
ATOM 8928 C C . GLN B 1 418 ? 91.449 99.891 147.415 1.00 156.38 418 GLN B C 1
ATOM 8929 O O . GLN B 1 418 ? 90.348 99.515 147.824 1.00 156.38 418 GLN B O 1
ATOM 8935 N N . HIS B 1 419 ? 91.597 100.673 146.343 1.00 155.50 419 HIS B N 1
ATOM 8936 C CA . HIS B 1 419 ? 90.458 101.242 145.622 1.00 155.50 419 HIS B CA 1
ATOM 8937 C C . HIS B 1 419 ? 89.676 100.221 144.803 1.00 155.50 419 HIS B C 1
ATOM 8938 O O . HIS B 1 419 ? 88.729 100.617 144.116 1.00 155.50 419 HIS B O 1
ATOM 8945 N N . TRP B 1 420 ? 90.034 98.937 144.836 1.00 153.80 420 TRP B N 1
ATOM 8946 C CA . TRP B 1 420 ? 89.335 97.948 144.031 1.00 153.80 420 TRP B CA 1
ATOM 8947 C C . TRP B 1 420 ? 89.080 96.664 144.807 1.00 153.80 420 TRP B C 1
ATOM 8948 O O . TRP B 1 420 ? 88.926 95.599 144.201 1.00 153.80 420 TRP B O 1
ATOM 8959 N N . PHE B 1 421 ? 89.037 96.731 146.140 1.00 156.55 421 PHE B N 1
ATOM 8960 C CA . PHE B 1 421 ? 88.874 95.530 146.955 1.00 156.55 421 PHE B CA 1
ATOM 8961 C C . PHE B 1 421 ? 87.606 95.487 147.793 1.00 156.55 421 PHE B C 1
ATOM 8962 O O . PHE B 1 421 ? 87.258 94.409 148.280 1.00 156.55 421 PHE B O 1
ATOM 8970 N N . ASP B 1 422 ? 86.919 96.616 147.991 1.00 160.74 422 ASP B N 1
ATOM 8971 C CA . ASP B 1 422 ? 85.814 96.652 148.946 1.00 160.74 422 ASP B CA 1
ATOM 8972 C C . ASP B 1 422 ? 84.585 95.918 148.421 1.00 160.74 422 ASP B C 1
ATOM 8973 O O . ASP B 1 422 ? 83.879 95.264 149.198 1.00 160.74 422 ASP B O 1
ATOM 8978 N N . GLU B 1 423 ? 84.325 95.997 147.113 1.00 159.95 423 GLU B N 1
ATOM 8979 C CA . GLU B 1 423 ? 83.209 95.270 146.517 1.00 159.95 423 GLU B CA 1
ATOM 8980 C C . GLU B 1 423 ? 83.431 93.763 146.537 1.00 159.95 423 GLU B C 1
ATOM 8981 O O . GLU B 1 423 ? 82.454 93.009 146.569 1.00 159.95 423 GLU B O 1
ATOM 8987 N N . LEU B 1 424 ? 84.685 93.320 146.591 1.00 162.85 424 LEU B N 1
ATOM 8988 C CA . LEU B 1 424 ? 85.048 91.945 146.261 1.00 162.85 424 LEU B CA 1
ATOM 8989 C C . LEU B 1 424 ? 84.605 90.959 147.336 1.00 162.85 424 LEU B C 1
ATOM 8990 O O . LEU B 1 424 ? 84.922 91.147 148.514 1.00 162.85 424 LEU B O 1
ATOM 8995 N N . PRO B 1 425 ? 83.869 89.911 146.964 1.00 165.45 425 PRO B N 1
ATOM 8996 C CA . PRO B 1 425 ? 83.826 88.693 147.777 1.00 165.45 425 PRO B CA 1
ATOM 8997 C C . PRO B 1 425 ? 85.012 87.794 147.461 1.00 165.45 425 PRO B C 1
ATOM 8998 O O . PRO B 1 425 ? 85.947 88.211 146.771 1.00 165.45 425 PRO B O 1
ATOM 9002 N N . ARG B 1 426 ? 84.991 86.560 147.957 1.00 166.61 426 ARG B N 1
ATOM 9003 C CA . ARG B 1 426 ? 86.014 85.582 147.612 1.00 166.61 426 ARG B CA 1
ATOM 9004 C C . ARG B 1 426 ? 85.863 85.109 146.164 1.00 166.61 426 ARG B C 1
ATOM 9005 O O . ARG B 1 426 ? 84.994 85.568 145.409 1.00 166.61 426 ARG B O 1
ATOM 9013 N N . THR B 1 427 ? 86.803 84.225 145.773 1.00 167.24 427 THR B N 1
ATOM 9014 C CA . THR B 1 427 ? 86.955 83.511 144.495 1.00 167.24 427 THR B CA 1
ATOM 9015 C C . THR B 1 427 ? 87.438 84.474 143.398 1.00 167.24 427 THR B C 1
ATOM 9016 O O . THR B 1 427 ? 87.761 84.063 142.278 1.00 167.24 427 THR B O 1
ATOM 9020 N N . ALA B 1 428 ? 87.547 85.760 143.728 1.00 163.41 428 ALA B N 1
ATOM 9021 C CA . ALA B 1 428 ? 88.203 86.749 142.889 1.00 163.41 428 ALA B CA 1
ATOM 9022 C C . ALA B 1 428 ? 89.086 87.692 143.687 1.00 163.41 428 ALA B C 1
ATOM 9023 O O . ALA B 1 428 ? 89.879 88.425 143.087 1.00 163.41 428 ALA B O 1
ATOM 9025 N N . PHE B 1 429 ? 88.971 87.699 145.015 1.00 161.26 429 PHE B N 1
ATOM 9026 C CA . PHE B 1 429 ? 89.781 88.583 145.840 1.00 161.26 429 PHE B CA 1
ATOM 9027 C C . PHE B 1 429 ? 91.227 88.115 145.902 1.00 161.26 429 PHE B C 1
ATOM 9028 O O . PHE B 1 429 ? 92.142 88.945 145.921 1.00 161.26 429 PHE B O 1
ATOM 9036 N N . LEU B 1 430 ? 91.447 86.796 145.922 1.00 157.37 430 LEU B N 1
ATOM 9037 C CA . LEU B 1 430 ? 92.802 86.247 145.891 1.00 157.37 430 LEU B CA 1
ATOM 9038 C C . LEU B 1 430 ? 93.490 86.541 144.562 1.00 157.37 430 LEU B C 1
ATOM 9039 O O . LEU B 1 430 ? 94.724 86.629 144.498 1.00 157.37 430 LEU B O 1
ATOM 9044 N N . ILE B 1 431 ? 92.702 86.706 143.497 1.00 155.24 431 ILE B N 1
ATOM 9045 C CA . ILE B 1 431 ? 93.248 87.070 142.193 1.00 155.24 431 ILE B CA 1
ATOM 9046 C C . ILE B 1 431 ? 93.879 88.455 142.248 1.00 155.24 431 ILE B C 1
ATOM 9047 O O . ILE B 1 431 ? 95.085 88.615 142.034 1.00 155.24 431 ILE B O 1
ATOM 9052 N N . PHE B 1 432 ? 93.075 89.469 142.578 1.00 153.03 432 PHE B N 1
ATOM 9053 C CA . PHE B 1 432 ? 93.554 90.846 142.532 1.00 153.03 432 PHE B CA 1
ATOM 9054 C C . PHE B 1 432 ? 94.554 91.141 143.643 1.00 153.03 432 PHE B C 1
ATOM 9055 O O . PHE B 1 432 ? 95.517 91.889 143.423 1.00 153.03 432 PHE B O 1
ATOM 9063 N N . LYS B 1 433 ? 94.347 90.567 144.831 1.00 151.36 433 LYS B N 1
ATOM 9064 C CA . LYS B 1 433 ? 95.330 90.715 145.898 1.00 151.36 433 LYS B CA 1
ATOM 9065 C C . LYS B 1 433 ? 96.635 90.027 145.531 1.00 151.36 433 LYS B C 1
ATOM 9066 O O . LYS B 1 433 ? 97.715 90.552 145.815 1.00 151.36 433 LYS B O 1
ATOM 9072 N N . GLY B 1 434 ? 96.549 88.872 144.865 1.00 145.81 434 GLY B N 1
ATOM 9073 C CA . GLY B 1 434 ? 97.751 88.203 144.394 1.00 145.81 434 GLY B CA 1
ATOM 9074 C C . GLY B 1 434 ? 98.489 88.999 143.336 1.00 145.81 434 GLY B C 1
ATOM 9075 O O . GLY B 1 434 ? 99.723 88.982 143.283 1.00 145.81 434 GLY B O 1
ATOM 9076 N N . ILE B 1 435 ? 97.747 89.726 142.494 1.00 141.81 435 ILE B N 1
ATOM 9077 C CA . ILE B 1 435 ? 98.391 90.571 141.492 1.00 141.81 435 ILE B CA 1
ATOM 9078 C C . ILE B 1 435 ? 99.089 91.756 142.135 1.00 141.81 435 ILE B C 1
ATOM 9079 O O . ILE B 1 435 ? 100.162 92.164 141.682 1.00 141.81 435 ILE B O 1
ATOM 9084 N N . ASN B 1 436 ? 98.492 92.322 143.183 1.00 140.12 436 ASN B N 1
ATOM 9085 C CA . ASN B 1 436 ? 99.145 93.405 143.910 1.00 140.12 436 ASN B CA 1
ATOM 9086 C C . ASN B 1 436 ? 100.402 92.896 144.613 1.00 140.12 436 ASN B C 1
ATOM 9087 O O . ASN B 1 436 ? 101.430 93.592 144.664 1.00 140.12 436 ASN B O 1
ATOM 9092 N N . ILE B 1 437 ? 100.341 91.658 145.118 1.00 138.91 437 ILE B N 1
ATOM 9093 C CA . ILE B 1 437 ? 101.496 91.020 145.746 1.00 138.91 437 ILE B CA 1
ATOM 9094 C C . ILE B 1 437 ? 102.636 90.863 144.749 1.00 138.91 437 ILE B C 1
ATOM 9095 O O . ILE B 1 437 ? 103.775 91.260 145.020 1.00 138.91 437 ILE B O 1
ATOM 9100 N N . LEU B 1 438 ? 102.344 90.310 143.572 1.00 135.77 438 LEU B N 1
ATOM 9101 C CA . LEU B 1 438 ? 103.421 90.044 142.629 1.00 135.77 438 LEU B CA 1
ATOM 9102 C C . LEU B 1 438 ? 103.917 91.309 141.949 1.00 135.77 438 LEU B C 1
ATOM 9103 O O . LEU B 1 438 ? 105.090 91.372 141.573 1.00 135.77 438 LEU B O 1
ATOM 9108 N N . VAL B 1 439 ? 103.059 92.317 141.785 1.00 131.12 439 VAL B N 1
ATOM 9109 C CA . VAL B 1 439 ? 103.520 93.547 141.159 1.00 131.12 439 VAL B CA 1
ATOM 9110 C C . VAL B 1 439 ? 104.347 94.374 142.136 1.00 131.12 439 VAL B C 1
ATOM 9111 O O . VAL B 1 439 ? 105.056 95.293 141.714 1.00 131.12 439 VAL B O 1
ATOM 9115 N N . ASN B 1 440 ? 104.303 94.069 143.431 1.00 131.46 440 ASN B N 1
ATOM 9116 C CA . ASN B 1 440 ? 105.234 94.708 144.346 1.00 131.46 440 ASN B CA 1
ATOM 9117 C C . ASN B 1 440 ? 106.581 93.991 144.389 1.00 131.46 440 ASN B C 1
ATOM 9118 O O . ASN B 1 440 ? 107.513 94.491 145.022 1.00 131.46 440 ASN B O 1
ATOM 9123 N N . SER B 1 441 ? 106.719 92.850 143.718 1.00 124.29 441 SER B N 1
ATOM 9124 C CA . SER B 1 441 ? 107.952 92.078 143.804 1.00 124.29 441 SER B CA 1
ATOM 9125 C C . SER B 1 441 ? 109.041 92.678 142.930 1.00 124.29 441 SER B C 1
ATOM 9126 O O . SER B 1 441 ? 108.774 93.308 141.906 1.00 124.29 441 SER B O 1
ATOM 9129 N N . LYS B 1 442 ? 110.288 92.455 143.338 1.00 119.97 442 LYS B N 1
ATOM 9130 C CA . LYS B 1 442 ? 111.414 93.058 142.640 1.00 119.97 442 LYS B CA 1
ATOM 9131 C C . LYS B 1 442 ? 111.755 92.322 141.352 1.00 119.97 442 LYS B C 1
ATOM 9132 O O . LYS B 1 442 ? 112.102 92.962 140.352 1.00 119.97 442 LYS B O 1
ATOM 9138 N N . ALA B 1 443 ? 111.649 90.993 141.343 1.00 118.22 443 ALA B N 1
ATOM 9139 C CA . ALA B 1 443 ? 112.047 90.228 140.166 1.00 118.22 443 ALA B CA 1
ATOM 9140 C C . ALA B 1 443 ? 111.058 90.360 139.017 1.00 118.22 443 ALA B C 1
ATOM 9141 O O . ALA B 1 443 ? 111.402 90.018 137.882 1.00 118.22 443 ALA B O 1
ATOM 9143 N N . PHE B 1 444 ? 109.843 90.835 139.285 1.00 116.27 444 PHE B N 1
ATOM 9144 C CA . PHE B 1 444 ? 108.926 91.170 138.202 1.00 116.27 444 PHE B CA 1
ATOM 9145 C C . PHE B 1 444 ? 109.397 92.399 137.439 1.00 116.27 444 PHE B C 1
ATOM 9146 O O . PHE B 1 444 ? 109.368 92.421 136.202 1.00 116.27 444 PHE B O 1
ATOM 9154 N N . GLN B 1 445 ? 109.810 93.435 138.165 1.00 114.08 445 GLN B N 1
ATOM 9155 C CA . GLN B 1 445 ? 110.410 94.605 137.540 1.00 114.08 445 GLN B CA 1
ATOM 9156 C C . GLN B 1 445 ? 111.697 94.230 136.828 1.00 114.08 445 GLN B C 1
ATOM 9157 O O . GLN B 1 445 ? 111.932 94.635 135.682 1.00 114.08 445 GLN B O 1
ATOM 9163 N N . TYR B 1 446 ? 112.514 93.400 137.478 1.00 114.15 446 TYR B N 1
ATOM 9164 C CA . TYR B 1 446 ? 113.734 92.879 136.878 1.00 114.15 446 TYR B CA 1
ATOM 9165 C C . TYR B 1 446 ? 113.452 92.022 135.646 1.00 114.15 446 TYR B C 1
ATOM 9166 O O . TYR B 1 446 ? 114.330 91.878 134.792 1.00 114.15 446 TYR B O 1
ATOM 9175 N N . PHE B 1 447 ? 112.247 91.466 135.525 1.00 111.76 447 PHE B N 1
ATOM 9176 C CA . PHE B 1 447 ? 111.844 90.838 134.272 1.00 111.76 447 PHE B CA 1
ATOM 9177 C C . PHE B 1 447 ? 111.510 91.883 133.220 1.00 111.76 447 PHE B C 1
ATOM 9178 O O . PHE B 1 447 ? 111.825 91.708 132.031 1.00 111.76 447 PHE B O 1
ATOM 9186 N N . MET B 1 448 ? 110.880 92.981 133.646 1.00 109.43 448 MET B N 1
ATOM 9187 C CA . MET B 1 448 ? 110.400 93.989 132.707 1.00 109.43 448 MET B CA 1
ATOM 9188 C C . MET B 1 448 ? 111.542 94.709 132.007 1.00 109.43 448 MET B C 1
ATOM 9189 O O . MET B 1 448 ? 111.439 95.008 130.808 1.00 109.43 448 MET B O 1
ATOM 9194 N N . TYR B 1 449 ? 112.643 94.968 132.719 1.00 105.09 449 TYR B N 1
ATOM 9195 C CA . TYR B 1 449 ? 113.785 95.601 132.067 1.00 105.09 449 TYR B CA 1
ATOM 9196 C C . TYR B 1 449 ? 114.410 94.699 131.013 1.00 105.09 449 TYR B C 1
ATOM 9197 O O . TYR B 1 449 ? 114.914 95.194 129.999 1.00 105.09 449 TYR B O 1
ATOM 9206 N N . LEU B 1 450 ? 114.364 93.382 131.217 1.00 105.12 450 LEU B N 1
ATOM 9207 C CA . LEU B 1 450 ? 114.824 92.471 130.179 1.00 105.12 450 LEU B CA 1
ATOM 9208 C C . LEU B 1 450 ? 113.908 92.506 128.971 1.00 105.12 450 LEU B C 1
ATOM 9209 O O . LEU B 1 450 ? 114.383 92.342 127.844 1.00 105.12 450 LEU B O 1
ATOM 9214 N N . VAL B 1 451 ? 112.607 92.715 129.182 1.00 103.68 451 VAL B N 1
ATOM 9215 C CA . VAL B 1 451 ? 111.697 92.823 128.045 1.00 103.68 451 VAL B CA 1
ATOM 9216 C C . VAL B 1 451 ? 112.017 94.061 127.215 1.00 103.68 451 VAL B C 1
ATOM 9217 O O . VAL B 1 451 ? 112.057 94.004 125.977 1.00 103.68 451 VAL B O 1
ATOM 9221 N N . VAL B 1 452 ? 112.309 95.178 127.883 1.00 100.59 452 VAL B N 1
ATOM 9222 C CA . VAL B 1 452 ? 112.624 96.412 127.172 1.00 100.59 452 VAL B CA 1
ATOM 9223 C C . VAL B 1 452 ? 113.946 96.288 126.423 1.00 100.59 452 VAL B C 1
ATOM 9224 O O . VAL B 1 452 ? 114.071 96.746 125.279 1.00 100.59 452 VAL B O 1
ATOM 9228 N N . ALA B 1 453 ? 114.938 95.634 127.033 1.00 101.42 453 ALA B N 1
ATOM 9229 C CA . ALA B 1 453 ? 116.217 95.447 126.356 1.00 101.42 453 ALA B CA 1
ATOM 9230 C C . ALA B 1 453 ? 116.098 94.511 125.160 1.00 101.42 453 ALA B C 1
ATOM 9231 O O . ALA B 1 453 ? 116.787 94.712 124.149 1.00 101.42 453 ALA B O 1
ATOM 9233 N N . VAL B 1 454 ? 115.231 93.499 125.257 1.00 102.44 454 VAL B N 1
ATOM 9234 C CA . VAL B 1 454 ? 114.953 92.629 124.117 1.00 102.44 454 VAL B CA 1
ATOM 9235 C C . VAL B 1 454 ? 114.331 93.426 122.978 1.00 102.44 454 VAL B C 1
ATOM 9236 O O . VAL B 1 454 ? 114.687 93.236 121.806 1.00 102.44 454 VAL B O 1
ATOM 9240 N N . ASN B 1 455 ? 113.443 94.370 123.313 1.00 103.58 455 ASN B N 1
ATOM 9241 C CA . ASN B 1 455 ? 112.869 95.265 122.309 1.00 103.58 455 ASN B CA 1
ATOM 9242 C C . ASN B 1 455 ? 113.946 96.099 121.627 1.00 103.58 455 ASN B C 1
ATOM 9243 O O . ASN B 1 455 ? 113.940 96.238 120.398 1.00 103.58 455 ASN B O 1
ATOM 9248 N N . GLY B 1 456 ? 114.903 96.619 122.398 1.00 103.16 456 GLY B N 1
ATOM 9249 C CA . GLY B 1 456 ? 115.928 97.471 121.813 1.00 103.16 456 GLY B CA 1
ATOM 9250 C C . GLY B 1 456 ? 116.871 96.728 120.888 1.00 103.16 456 GLY B C 1
ATOM 9251 O O . GLY B 1 456 ? 117.214 97.223 119.805 1.00 103.16 456 GLY B O 1
ATOM 9252 N N . VAL B 1 457 ? 117.279 95.521 121.282 1.00 101.05 457 VAL B N 1
ATOM 9253 C CA . VAL B 1 457 ? 118.129 94.723 120.409 1.00 101.05 457 VAL B CA 1
ATOM 9254 C C . VAL B 1 457 ? 117.347 94.267 119.183 1.00 101.05 457 VAL B C 1
ATOM 9255 O O . VAL B 1 457 ? 117.909 94.158 118.086 1.00 101.05 457 VAL B O 1
ATOM 9259 N N . TRP B 1 458 ? 116.033 94.079 119.324 1.00 102.59 458 TRP B N 1
ATOM 9260 C CA . TRP B 1 458 ? 115.218 93.689 118.179 1.00 102.59 458 TRP B CA 1
ATOM 9261 C C . TRP B 1 458 ? 115.116 94.807 117.152 1.00 102.59 458 TRP B C 1
ATOM 9262 O O . TRP B 1 458 ? 115.155 94.544 115.944 1.00 102.59 458 TRP B O 1
ATOM 9273 N N . ILE B 1 459 ? 114.998 96.058 117.607 1.00 101.58 459 ILE B N 1
ATOM 9274 C CA . ILE B 1 459 ? 114.962 97.179 116.672 1.00 101.58 459 ILE B CA 1
ATOM 9275 C C . ILE B 1 459 ? 116.312 97.345 115.990 1.00 101.58 459 ILE B C 1
ATOM 9276 O O . ILE B 1 459 ? 116.383 97.611 114.782 1.00 101.58 459 ILE B O 1
ATOM 9281 N N . LEU B 1 460 ? 117.400 97.151 116.738 1.00 103.35 460 LEU B N 1
ATOM 9282 C CA . LEU B 1 460 ? 118.726 97.382 116.175 1.00 103.35 460 LEU B CA 1
ATOM 9283 C C . LEU B 1 460 ? 119.081 96.322 115.142 1.00 103.35 460 LEU B C 1
ATOM 9284 O O . LEU B 1 460 ? 119.590 96.645 114.059 1.00 103.35 460 LEU B O 1
ATOM 9289 N N . VAL B 1 461 ? 118.797 95.057 115.448 1.00 106.39 461 VAL B N 1
ATOM 9290 C CA . VAL B 1 461 ? 119.140 93.978 114.531 1.00 106.39 461 VAL B CA 1
ATOM 9291 C C . VAL B 1 461 ? 118.233 94.005 113.307 1.00 106.39 461 VAL B C 1
ATOM 9292 O O . VAL B 1 461 ? 118.690 93.776 112.181 1.00 106.39 461 VAL B O 1
ATOM 9296 N N . GLU B 1 462 ? 116.957 94.355 113.490 1.00 110.12 462 GLU B N 1
ATOM 9297 C CA . GLU B 1 462 ? 116.077 94.477 112.331 1.00 110.12 462 GLU B CA 1
ATOM 9298 C C . GLU B 1 462 ? 116.474 95.665 111.459 1.00 110.12 462 GLU B C 1
ATOM 9299 O O . GLU B 1 462 ? 116.267 95.637 110.240 1.00 110.12 462 GLU B O 1
ATOM 9305 N N . THR B 1 463 ? 117.084 96.690 112.060 1.00 108.27 463 THR B N 1
ATOM 9306 C CA . THR B 1 463 ? 117.593 97.821 111.290 1.00 108.27 463 THR B CA 1
ATOM 9307 C C . THR B 1 463 ? 118.771 97.417 110.420 1.00 108.27 463 THR B C 1
ATOM 9308 O O . THR B 1 463 ? 118.748 97.615 109.201 1.00 108.27 463 THR B O 1
ATOM 9312 N N . PHE B 1 464 ? 119.811 96.846 111.020 1.00 111.64 464 PHE B N 1
ATOM 9313 C CA . PHE B 1 464 ? 120.980 96.483 110.227 1.00 111.64 464 PHE B CA 1
ATOM 9314 C C . PHE B 1 464 ? 120.821 95.164 109.477 1.00 111.64 464 PHE B C 1
ATOM 9315 O O . PHE B 1 464 ? 121.788 94.706 108.862 1.00 111.64 464 PHE B O 1
ATOM 9323 N N . MET B 1 465 ? 119.644 94.543 109.507 1.00 112.11 465 MET B N 1
ATOM 9324 C CA . MET B 1 465 ? 119.350 93.439 108.606 1.00 112.11 465 MET B CA 1
ATOM 9325 C C . MET B 1 465 ? 118.486 93.865 107.430 1.00 112.11 465 MET B C 1
ATOM 9326 O O . MET B 1 465 ? 118.755 93.465 106.297 1.00 112.11 465 MET B O 1
ATOM 9331 N N . LEU B 1 466 ? 117.472 94.693 107.659 1.00 110.32 466 LEU B N 1
ATOM 9332 C CA . LEU B 1 466 ? 116.653 95.192 106.564 1.00 110.32 466 LEU B CA 1
ATOM 9333 C C . LEU B 1 466 ? 117.230 96.446 105.921 1.00 110.32 466 LEU B C 1
ATOM 9334 O O . LEU B 1 466 ? 116.522 97.106 105.152 1.00 110.32 466 LEU B O 1
ATOM 9339 N N . LYS B 1 467 ? 118.485 96.790 106.253 1.00 109.45 467 LYS B N 1
ATOM 9340 C CA . LYS B 1 467 ? 119.284 97.832 105.593 1.00 109.45 467 LYS B CA 1
ATOM 9341 C C . LYS B 1 467 ? 118.621 99.206 105.664 1.00 109.45 467 LYS B C 1
ATOM 9342 O O . LYS B 1 467 ? 118.646 99.980 104.706 1.00 109.45 467 LYS B O 1
ATOM 9348 N N . GLY B 1 468 ? 118.010 99.505 106.803 1.00 108.53 468 GLY B N 1
ATOM 9349 C CA . GLY B 1 468 ? 117.362 100.780 106.994 1.00 108.53 468 GLY B CA 1
ATOM 9350 C C . GLY B 1 468 ? 116.007 100.922 106.346 1.00 108.53 468 GLY B C 1
ATOM 9351 O O . GLY B 1 468 ? 115.368 101.961 106.521 1.00 108.53 468 GLY B O 1
ATOM 9352 N N . GLY B 1 469 ? 115.541 99.920 105.612 1.00 109.85 469 GLY B N 1
ATOM 9353 C CA . GLY B 1 469 ? 114.268 100.039 104.935 1.00 109.85 469 GLY B CA 1
ATOM 9354 C C . GLY B 1 469 ? 113.116 99.448 105.715 1.00 109.85 469 GLY B C 1
ATOM 9355 O O . GLY B 1 469 ? 112.110 99.036 105.133 1.00 109.85 469 GLY B O 1
ATOM 9356 N N . ASN B 1 470 ? 113.245 99.402 107.034 1.00 108.55 470 ASN B N 1
ATOM 9357 C CA . ASN B 1 470 ? 112.220 98.822 107.882 1.00 108.55 470 ASN B CA 1
ATOM 9358 C C . ASN B 1 470 ? 111.155 99.818 108.288 1.00 108.55 470 ASN B C 1
ATOM 9359 O O . ASN B 1 470 ? 110.245 99.451 109.034 1.00 108.55 470 ASN B O 1
ATOM 9364 N N . PHE B 1 471 ? 111.247 101.064 107.835 1.00 108.06 471 PHE B N 1
ATOM 9365 C CA . PHE B 1 471 ? 110.299 102.080 108.259 1.00 108.06 471 PHE B CA 1
ATOM 9366 C C . PHE B 1 471 ? 109.367 102.550 107.160 1.00 108.06 471 PHE B C 1
ATOM 9367 O O . PHE B 1 471 ? 108.269 103.012 107.463 1.00 108.06 471 PHE B O 1
ATOM 9375 N N . THR B 1 472 ? 109.761 102.441 105.898 1.00 113.62 472 THR B N 1
ATOM 9376 C CA . THR B 1 472 ? 108.902 102.940 104.836 1.00 113.62 472 THR B CA 1
ATOM 9377 C C . THR B 1 472 ? 107.800 101.964 104.462 1.00 113.62 472 THR B C 1
ATOM 9378 O O . THR B 1 472 ? 106.837 102.367 103.803 1.00 113.62 472 THR B O 1
ATOM 9382 N N . SER B 1 473 ? 107.917 100.703 104.868 1.00 118.31 473 SER B N 1
ATOM 9383 C CA . SER B 1 473 ? 107.000 99.668 104.411 1.00 118.31 473 SER B CA 1
ATOM 9384 C C . SER B 1 473 ? 105.637 99.818 105.066 1.00 118.31 473 SER B C 1
ATOM 9385 O O . SER B 1 473 ? 105.511 100.290 106.197 1.00 118.31 473 SER B O 1
ATOM 9388 N N . LYS B 1 474 ? 104.609 99.410 104.338 1.00 123.32 474 LYS B N 1
ATOM 9389 C CA . LYS B 1 474 ? 103.242 99.567 104.798 1.00 123.32 474 LYS B CA 1
ATOM 9390 C C . LYS B 1 474 ? 102.738 98.351 105.565 1.00 123.32 474 LYS B C 1
ATOM 9391 O O . LYS B 1 474 ? 101.553 98.296 105.912 1.00 123.32 474 LYS B O 1
ATOM 9397 N N . HIS B 1 475 ? 103.603 97.378 105.829 1.00 125.78 475 HIS B N 1
ATOM 9398 C CA . HIS B 1 475 ? 103.305 96.300 106.756 1.00 125.78 475 HIS B CA 1
ATOM 9399 C C . HIS B 1 475 ? 104.323 96.295 107.885 1.00 125.78 475 HIS B C 1
ATOM 9400 O O . HIS B 1 475 ? 105.531 96.396 107.653 1.00 125.78 475 HIS B O 1
ATOM 9407 N N . VAL B 1 476 ? 103.823 96.163 109.105 1.00 126.30 476 VAL B N 1
ATOM 9408 C CA . VAL B 1 476 ? 104.670 96.102 110.286 1.00 126.30 476 VAL B CA 1
ATOM 9409 C C . VAL B 1 476 ? 105.208 94.689 110.438 1.00 126.30 476 VAL B C 1
ATOM 9410 O O . VAL B 1 476 ? 104.419 93.734 110.481 1.00 126.30 476 VAL B O 1
ATOM 9414 N N . PRO B 1 477 ? 106.530 94.497 110.551 1.00 128.59 477 PRO B N 1
ATOM 9415 C CA . PRO B 1 477 ? 107.128 93.161 110.626 1.00 128.59 477 PRO B CA 1
ATOM 9416 C C . PRO B 1 477 ? 107.008 92.478 111.992 1.00 128.59 477 PRO B C 1
ATOM 9417 O O . PRO B 1 477 ? 108.005 92.058 112.583 1.00 128.59 477 PRO B O 1
ATOM 9421 N N . TRP B 1 478 ? 105.781 92.427 112.522 1.00 129.35 478 TRP B N 1
ATOM 9422 C CA . TRP B 1 478 ? 105.389 91.698 113.729 1.00 129.35 478 TRP B CA 1
ATOM 9423 C C . TRP B 1 478 ? 106.088 92.131 115.015 1.00 129.35 478 TRP B C 1
ATOM 9424 O O . TRP B 1 478 ? 105.856 91.532 116.068 1.00 129.35 478 TRP B O 1
ATOM 9435 N N . SER B 1 479 ? 106.936 93.155 114.967 1.00 118.69 479 SER B N 1
ATOM 9436 C CA . SER B 1 479 ? 107.572 93.620 116.189 1.00 118.69 479 SER B CA 1
ATOM 9437 C C . SER B 1 479 ? 106.605 94.457 116.999 1.00 118.69 479 SER B C 1
ATOM 9438 O O . SER B 1 479 ? 106.365 94.192 118.182 1.00 118.69 479 SER B O 1
ATOM 9441 N N . TYR B 1 480 ? 106.023 95.459 116.351 1.00 115.62 480 TYR B N 1
ATOM 9442 C CA . TYR B 1 480 ? 105.233 96.459 117.047 1.00 115.62 480 TYR B CA 1
ATOM 9443 C C . TYR B 1 480 ? 103.909 95.887 117.530 1.00 115.62 480 TYR B C 1
ATOM 9444 O O . TYR B 1 480 ? 103.351 96.354 118.532 1.00 115.62 480 TYR B O 1
ATOM 9453 N N . LEU B 1 481 ? 103.418 94.843 116.863 1.00 117.17 481 LEU B N 1
ATOM 9454 C CA . LEU B 1 481 ? 102.240 94.143 117.353 1.00 117.17 481 LEU B CA 1
ATOM 9455 C C . LEU B 1 481 ? 102.532 93.428 118.666 1.00 117.17 481 LEU B C 1
ATOM 9456 O O . LEU B 1 481 ? 101.843 93.644 119.669 1.00 117.17 481 LEU B O 1
ATOM 9461 N N . VAL B 1 482 ? 103.576 92.593 118.679 1.00 114.87 482 VAL B N 1
ATOM 9462 C CA . VAL B 1 482 ? 103.901 91.772 119.847 1.00 114.87 482 VAL B CA 1
ATOM 9463 C C . VAL B 1 482 ? 104.299 92.642 121.029 1.00 114.87 482 VAL B C 1
ATOM 9464 O O . VAL B 1 482 ? 103.824 92.447 122.160 1.00 114.87 482 VAL B O 1
ATOM 9468 N N . PHE B 1 483 ? 105.126 93.650 120.772 1.00 111.22 483 PHE B N 1
ATOM 9469 C CA . PHE B 1 483 ? 105.617 94.490 121.852 1.00 111.22 483 PHE B CA 1
ATOM 9470 C C . PHE B 1 483 ? 104.526 95.390 122.415 1.00 111.22 483 PHE B C 1
ATOM 9471 O O . PHE B 1 483 ? 104.461 95.585 123.633 1.00 111.22 483 PHE B O 1
ATOM 9479 N N . LEU B 1 484 ? 103.614 95.892 121.573 1.00 114.64 484 LEU B N 1
ATOM 9480 C CA . LEU B 1 484 ? 102.531 96.694 122.139 1.00 114.64 484 LEU B CA 1
ATOM 9481 C C . LEU B 1 484 ? 101.540 95.829 122.914 1.00 114.64 484 LEU B C 1
ATOM 9482 O O . LEU B 1 484 ? 100.934 96.297 123.889 1.00 114.64 484 LEU B O 1
ATOM 9487 N N . THR B 1 485 ? 101.403 94.551 122.545 1.00 113.48 485 THR B N 1
ATOM 9488 C CA . THR B 1 485 ? 100.563 93.670 123.349 1.00 113.48 485 THR B CA 1
ATOM 9489 C C . THR B 1 485 ? 101.167 93.432 124.724 1.00 113.48 485 THR B C 1
ATOM 9490 O O . THR B 1 485 ? 100.457 93.493 125.733 1.00 113.48 485 THR B O 1
ATOM 9494 N N . ILE B 1 486 ? 102.479 93.199 124.797 1.00 109.48 486 ILE B N 1
ATOM 9495 C CA . ILE B 1 486 ? 103.059 92.848 126.092 1.00 109.48 486 ILE B CA 1
ATOM 9496 C C . ILE B 1 486 ? 103.159 94.077 126.994 1.00 109.48 486 ILE B C 1
ATOM 9497 O O . ILE B 1 486 ? 102.841 94.003 128.190 1.00 109.48 486 ILE B O 1
ATOM 9502 N N . TYR B 1 487 ? 103.519 95.241 126.428 1.00 108.49 487 TYR B N 1
ATOM 9503 C CA . TYR B 1 487 ? 103.507 96.471 127.222 1.00 108.49 487 TYR B CA 1
ATOM 9504 C C . TYR B 1 487 ? 102.099 96.818 127.671 1.00 108.49 487 TYR B C 1
ATOM 9505 O O . TYR B 1 487 ? 101.898 97.301 128.790 1.00 108.49 487 TYR B O 1
ATOM 9514 N N . GLY B 1 488 ? 101.110 96.540 126.821 1.00 116.14 488 GLY B N 1
ATOM 9515 C CA . GLY B 1 488 ? 99.747 96.927 127.134 1.00 116.14 488 GLY B CA 1
ATOM 9516 C C . GLY B 1 488 ? 99.140 96.082 128.234 1.00 116.14 488 GLY B C 1
ATOM 9517 O O . GLY B 1 488 ? 98.483 96.605 129.142 1.00 116.14 488 GLY B O 1
ATOM 9518 N N . VAL B 1 489 ? 99.356 94.764 128.175 1.00 117.42 489 VAL B N 1
ATOM 9519 C CA . VAL B 1 489 ? 98.763 93.907 129.193 1.00 117.42 489 VAL B CA 1
ATOM 9520 C C . VAL B 1 489 ? 99.455 94.113 130.526 1.00 117.42 489 VAL B C 1
ATOM 9521 O O . VAL B 1 489 ? 98.818 93.995 131.579 1.00 117.42 489 VAL B O 1
ATOM 9525 N N . GLU B 1 490 ? 100.734 94.495 130.521 1.00 119.84 490 GLU B N 1
ATOM 9526 C CA . GLU B 1 490 ? 101.356 94.775 131.806 1.00 119.84 490 GLU B CA 1
ATOM 9527 C C . GLU B 1 490 ? 101.003 96.169 132.306 1.00 119.84 490 GLU B C 1
ATOM 9528 O O . GLU B 1 490 ? 101.070 96.421 133.513 1.00 119.84 490 GLU B O 1
ATOM 9534 N N . LEU B 1 491 ? 100.622 97.077 131.405 1.00 119.52 491 LEU B N 1
ATOM 9535 C CA . LEU B 1 491 ? 100.077 98.362 131.832 1.00 119.52 491 LEU B CA 1
ATOM 9536 C C . LEU B 1 491 ? 98.765 98.180 132.576 1.00 119.52 491 LEU B C 1
ATOM 9537 O O . LEU B 1 491 ? 98.604 98.676 133.697 1.00 119.52 491 LEU B O 1
ATOM 9542 N N . PHE B 1 492 ? 97.817 97.470 131.956 1.00 124.68 492 PHE B N 1
ATOM 9543 C CA . PHE B 1 492 ? 96.510 97.255 132.568 1.00 124.68 492 PHE B CA 1
ATOM 9544 C C . PHE B 1 492 ? 96.622 96.435 133.847 1.00 124.68 492 PHE B C 1
ATOM 9545 O O . PHE B 1 492 ? 95.889 96.674 134.816 1.00 124.68 492 PHE B O 1
ATOM 9553 N N . MET B 1 493 ? 97.551 95.481 133.868 1.00 121.51 493 MET B N 1
ATOM 9554 C CA . MET B 1 493 ? 97.779 94.673 135.059 1.00 121.51 493 MET B CA 1
ATOM 9555 C C . MET B 1 493 ? 98.337 95.519 136.193 1.00 121.51 493 MET B C 1
ATOM 9556 O O . MET B 1 493 ? 97.957 95.350 137.357 1.00 121.51 493 MET B O 1
ATOM 9561 N N . LYS B 1 494 ? 99.218 96.459 135.863 1.00 121.32 494 LYS B N 1
ATOM 9562 C CA . LYS B 1 494 ? 99.840 97.276 136.896 1.00 121.32 494 LYS B CA 1
ATOM 9563 C C . LYS B 1 494 ? 98.857 98.286 137.465 1.00 121.32 494 LYS B C 1
ATOM 9564 O O . LYS B 1 494 ? 98.825 98.510 138.681 1.00 121.32 494 LYS B O 1
ATOM 9570 N N . VAL B 1 495 ? 98.044 98.899 136.602 1.00 126.91 495 VAL B N 1
ATOM 9571 C CA . VAL B 1 495 ? 97.101 99.914 137.064 1.00 126.91 495 VAL B CA 1
ATOM 9572 C C . VAL B 1 495 ? 95.992 99.282 137.891 1.00 126.91 495 VAL B C 1
ATOM 9573 O O . VAL B 1 495 ? 95.648 99.778 138.972 1.00 126.91 495 VAL B O 1
ATOM 9577 N N . ALA B 1 496 ? 95.435 98.167 137.417 1.00 127.55 496 ALA B N 1
ATOM 9578 C CA . ALA B 1 496 ? 94.397 97.499 138.189 1.00 127.55 496 ALA B CA 1
ATOM 9579 C C . ALA B 1 496 ? 94.955 96.877 139.459 1.00 127.55 496 ALA B C 1
ATOM 9580 O O . ALA B 1 496 ? 94.227 96.726 140.444 1.00 127.55 496 ALA B O 1
ATOM 9582 N N . GLY B 1 497 ? 96.244 96.536 139.467 1.00 127.93 497 GLY B N 1
ATOM 9583 C CA . GLY B 1 497 ? 96.841 95.998 140.674 1.00 127.93 497 GLY B CA 1
ATOM 9584 C C . GLY B 1 497 ? 97.131 97.049 141.725 1.00 127.93 497 GLY B C 1
ATOM 9585 O O . GLY B 1 497 ? 97.017 96.780 142.924 1.00 127.93 497 GLY B O 1
ATOM 9586 N N . LEU B 1 498 ? 97.505 98.254 141.304 1.00 124.92 498 LEU B N 1
ATOM 9587 C CA . LEU B 1 498 ? 97.921 99.286 142.239 1.00 124.92 498 LEU B CA 1
ATOM 9588 C C . LEU B 1 498 ? 96.838 100.289 142.580 1.00 124.92 498 LEU B C 1
ATOM 9589 O O . LEU B 1 498 ? 96.941 100.951 143.616 1.00 124.92 498 LEU B O 1
ATOM 9594 N N . GLY B 1 499 ? 95.817 100.432 141.748 1.00 129.38 499 GLY B N 1
ATOM 9595 C CA . GLY B 1 499 ? 94.870 101.505 141.910 1.00 129.38 499 GLY B CA 1
ATOM 9596 C C . GLY B 1 499 ? 95.329 102.721 141.139 1.00 129.38 499 GLY B C 1
ATOM 9597 O O . GLY B 1 499 ? 96.526 102.921 140.928 1.00 129.38 499 GLY B O 1
ATOM 9598 N N . PRO B 1 500 ? 94.387 103.552 140.697 1.00 127.92 500 PRO B N 1
ATOM 9599 C CA . PRO B 1 500 ? 94.730 104.646 139.781 1.00 127.92 500 PRO B CA 1
ATOM 9600 C C . PRO B 1 500 ? 95.562 105.745 140.413 1.00 127.92 500 PRO B C 1
ATOM 9601 O O . PRO B 1 500 ? 96.572 106.167 139.842 1.00 127.92 500 PRO B O 1
ATOM 9605 N N . VAL B 1 501 ? 95.159 106.207 141.595 1.00 128.88 501 VAL B N 1
ATOM 9606 C CA . VAL B 1 501 ? 95.866 107.331 142.192 1.00 128.88 501 VAL B CA 1
ATOM 9607 C C . VAL B 1 501 ? 97.201 106.881 142.784 1.00 128.88 501 VAL B C 1
ATOM 9608 O O . VAL B 1 501 ? 98.168 107.650 142.792 1.00 128.88 501 VAL B O 1
ATOM 9612 N N . GLU B 1 502 ? 97.315 105.620 143.208 1.00 126.44 502 GLU B N 1
ATOM 9613 C CA . GLU B 1 502 ? 98.610 105.122 143.651 1.00 126.44 502 GLU B CA 1
ATOM 9614 C C . GLU B 1 502 ? 99.539 104.844 142.482 1.00 126.44 502 GLU B C 1
ATOM 9615 O O . GLU B 1 502 ? 100.743 104.665 142.687 1.00 126.44 502 GLU B O 1
ATOM 9621 N N . TYR B 1 503 ? 99.008 104.802 141.264 1.00 122.98 503 TYR B N 1
ATOM 9622 C CA . TYR B 1 503 ? 99.847 104.613 140.091 1.00 122.98 503 TYR B CA 1
ATOM 9623 C C . TYR B 1 503 ? 100.287 105.942 139.503 1.00 122.98 503 TYR B C 1
ATOM 9624 O O . TYR B 1 503 ? 101.443 106.090 139.096 1.00 122.98 503 TYR B O 1
ATOM 9633 N N . LEU B 1 504 ? 99.379 106.915 139.455 1.00 123.25 504 LEU B N 1
ATOM 9634 C CA . LEU B 1 504 ? 99.672 108.202 138.843 1.00 123.25 504 LEU B CA 1
ATOM 9635 C C . LEU B 1 504 ? 100.645 109.028 139.670 1.00 123.25 504 LEU B C 1
ATOM 9636 O O . LEU B 1 504 ? 101.311 109.912 139.123 1.00 123.25 504 LEU B O 1
ATOM 9641 N N . SER B 1 505 ? 100.772 108.732 140.964 1.00 124.27 505 SER B N 1
ATOM 9642 C CA . SER B 1 505 ? 101.549 109.548 141.889 1.00 124.27 505 SER B CA 1
ATOM 9643 C C . SER B 1 505 ? 103.050 109.538 141.616 1.00 124.27 505 SER B C 1
ATOM 9644 O O . SER B 1 505 ? 103.757 110.398 142.149 1.00 124.27 505 SER B O 1
ATOM 9647 N N . SER B 1 506 ? 103.556 108.605 140.814 1.00 118.61 506 SER B N 1
ATOM 9648 C CA . SER B 1 506 ? 104.961 108.611 140.447 1.00 118.61 506 SER B CA 1
ATOM 9649 C C . SER B 1 506 ? 105.169 109.428 139.176 1.00 118.61 506 SER B C 1
ATOM 9650 O O . SER B 1 506 ? 104.231 109.976 138.594 1.00 118.61 506 SER B O 1
ATOM 9653 N N . GLY B 1 507 ? 106.420 109.515 138.737 1.00 110.73 507 GLY B N 1
ATOM 9654 C CA . GLY B 1 507 ? 106.734 110.275 137.547 1.00 110.73 507 GLY B CA 1
ATOM 9655 C C . GLY B 1 507 ? 106.789 109.439 136.287 1.00 110.73 507 GLY B C 1
ATOM 9656 O O . GLY B 1 507 ? 106.124 109.755 135.298 1.00 110.73 507 GLY B O 1
ATOM 9657 N N . TRP B 1 508 ? 107.570 108.358 136.321 1.00 101.47 508 TRP B N 1
ATOM 9658 C CA . TRP B 1 508 ? 107.807 107.546 135.135 1.00 101.47 508 TRP B CA 1
ATOM 9659 C C . TRP B 1 508 ? 106.571 106.783 134.691 1.00 101.47 508 TRP B C 1
ATOM 9660 O O . TRP B 1 508 ? 106.471 106.417 133.514 1.00 101.47 508 TRP B O 1
ATOM 9671 N N . ASN B 1 509 ? 105.633 106.540 135.602 1.00 108.93 509 ASN B N 1
ATOM 9672 C CA . ASN B 1 509 ? 104.491 105.700 135.275 1.00 108.93 509 ASN B CA 1
ATOM 9673 C C . ASN B 1 509 ? 103.547 106.390 134.307 1.00 108.93 509 ASN B C 1
ATOM 9674 O O . ASN B 1 509 ? 103.047 105.761 133.369 1.00 108.93 509 ASN B O 1
ATOM 9679 N N . LEU B 1 510 ? 103.305 107.687 134.503 1.00 109.92 510 LEU B N 1
ATOM 9680 C CA . LEU B 1 510 ? 102.465 108.415 133.564 1.00 109.92 510 LEU B CA 1
ATOM 9681 C C . LEU B 1 510 ? 103.169 108.629 132.237 1.00 109.92 510 LEU B C 1
ATOM 9682 O O . LEU B 1 510 ? 102.501 108.855 131.224 1.00 109.92 510 LEU B O 1
ATOM 9687 N N . PHE B 1 511 ? 104.500 108.573 132.223 1.00 106.77 511 PHE B N 1
ATOM 9688 C CA . PHE B 1 511 ? 105.213 108.539 130.954 1.00 106.77 511 PHE B CA 1
ATOM 9689 C C . PHE B 1 511 ? 104.945 107.243 130.210 1.00 106.77 511 PHE B C 1
ATOM 9690 O O . PHE B 1 511 ? 104.766 107.253 128.986 1.00 106.77 511 PHE B O 1
ATOM 9698 N N . ASP B 1 512 ? 104.925 106.117 130.929 1.00 109.04 512 ASP B N 1
ATOM 9699 C CA . ASP B 1 512 ? 104.596 104.847 130.291 1.00 109.04 512 ASP B CA 1
ATOM 9700 C C . ASP B 1 512 ? 103.170 104.848 129.777 1.00 109.04 512 ASP B C 1
ATOM 9701 O O . ASP B 1 512 ? 102.901 104.369 128.664 1.00 109.04 512 ASP B O 1
ATOM 9706 N N . PHE B 1 513 ? 102.252 105.411 130.568 1.00 109.93 513 PHE B N 1
ATOM 9707 C CA . PHE B 1 513 ? 100.860 105.495 130.152 1.00 109.93 513 PHE B CA 1
ATOM 9708 C C . PHE B 1 513 ? 100.705 106.370 128.927 1.00 109.93 513 PHE B C 1
ATOM 9709 O O . PHE B 1 513 ? 99.925 106.045 128.029 1.00 109.93 513 PHE B O 1
ATOM 9717 N N . SER B 1 514 ? 101.441 107.478 128.869 1.00 111.62 514 SER B N 1
ATOM 9718 C CA . SER B 1 514 ? 101.277 108.403 127.756 1.00 111.62 514 SER B CA 1
ATOM 9719 C C . SER B 1 514 ? 101.831 107.821 126.466 1.00 111.62 514 SER B C 1
ATOM 9720 O O . SER B 1 514 ? 101.199 107.942 125.410 1.00 111.62 514 SER B O 1
ATOM 9723 N N . VAL B 1 515 ? 102.991 107.169 126.529 1.00 110.95 515 VAL B N 1
ATOM 9724 C CA . VAL B 1 515 ? 103.604 106.708 125.289 1.00 110.95 515 VAL B CA 1
ATOM 9725 C C . VAL B 1 515 ? 102.869 105.493 124.730 1.00 110.95 515 VAL B C 1
ATOM 9726 O O . VAL B 1 515 ? 102.695 105.382 123.507 1.00 110.95 515 VAL B O 1
ATOM 9730 N N . THR B 1 516 ? 102.361 104.603 125.588 1.00 112.49 516 THR B N 1
ATOM 9731 C CA . THR B 1 516 ? 101.499 103.548 125.062 1.00 112.49 516 THR B CA 1
ATOM 9732 C C . THR B 1 516 ? 100.165 104.113 124.582 1.00 112.49 516 THR B C 1
ATOM 9733 O O . THR B 1 516 ? 99.570 103.583 123.635 1.00 112.49 516 THR B O 1
ATOM 9737 N N . ALA B 1 517 ? 99.705 105.214 125.194 1.00 116.32 517 ALA B N 1
ATOM 9738 C CA . ALA B 1 517 ? 98.478 105.866 124.738 1.00 116.32 517 ALA B CA 1
ATOM 9739 C C . ALA B 1 517 ? 98.621 106.440 123.342 1.00 116.32 517 ALA B C 1
ATOM 9740 O O . ALA B 1 517 ? 97.650 106.436 122.579 1.00 116.32 517 ALA B O 1
ATOM 9742 N N . PHE B 1 518 ? 99.799 106.954 122.989 1.00 118.00 518 PHE B N 1
ATOM 9743 C CA . PHE B 1 518 ? 100.037 107.227 121.580 1.00 118.00 518 PHE B CA 1
ATOM 9744 C C . PHE B 1 518 ? 100.056 105.935 120.786 1.00 118.00 518 PHE B C 1
ATOM 9745 O O . PHE B 1 518 ? 99.510 105.874 119.682 1.00 118.00 518 PHE B O 1
ATOM 9753 N N . ALA B 1 519 ? 100.634 104.880 121.359 1.00 120.02 519 ALA B N 1
ATOM 9754 C CA . ALA B 1 519 ? 100.975 103.700 120.576 1.00 120.02 519 ALA B CA 1
ATOM 9755 C C . ALA B 1 519 ? 99.760 102.905 120.114 1.00 120.02 519 ALA B C 1
ATOM 9756 O O . ALA B 1 519 ? 99.842 102.247 119.074 1.00 120.02 519 ALA B O 1
ATOM 9758 N N . PHE B 1 520 ? 98.631 102.966 120.825 1.00 121.14 520 PHE B N 1
ATOM 9759 C CA . PHE B 1 520 ? 97.457 102.251 120.328 1.00 121.14 520 PHE B CA 1
ATOM 9760 C C . PHE B 1 520 ? 96.851 102.924 119.102 1.00 121.14 520 PHE B C 1
ATOM 9761 O O . PHE B 1 520 ? 96.194 102.259 118.289 1.00 121.14 520 PHE B O 1
ATOM 9769 N N . LEU B 1 521 ? 97.099 104.220 118.921 1.00 120.56 521 LEU B N 1
ATOM 9770 C CA . LEU B 1 521 ? 96.668 104.879 117.698 1.00 120.56 521 LEU B CA 1
ATOM 9771 C C . LEU B 1 521 ? 97.487 104.433 116.495 1.00 120.56 521 LEU B C 1
ATOM 9772 O O . LEU B 1 521 ? 97.043 104.619 115.357 1.00 120.56 521 LEU B O 1
ATOM 9777 N N . GLY B 1 522 ? 98.666 103.848 116.719 1.00 120.09 522 GLY B N 1
ATOM 9778 C CA . GLY B 1 522 ? 99.386 103.218 115.626 1.00 120.09 522 GLY B CA 1
ATOM 9779 C C . GLY B 1 522 ? 98.668 101.992 115.099 1.00 120.09 522 GLY B C 1
ATOM 9780 O O . GLY B 1 522 ? 98.618 101.766 113.887 1.00 120.09 522 GLY B O 1
ATOM 9781 N N . LEU B 1 523 ? 98.085 101.193 115.999 1.00 121.48 523 LEU B N 1
ATOM 9782 C CA . LEU B 1 523 ? 97.217 100.105 115.562 1.00 121.48 523 LEU B CA 1
ATOM 9783 C C . LEU B 1 523 ? 95.932 100.635 114.952 1.00 121.48 523 LEU B C 1
ATOM 9784 O O . LEU B 1 523 ? 95.342 99.988 114.083 1.00 121.48 523 LEU B O 1
ATOM 9789 N N . LEU B 1 524 ? 95.494 101.820 115.374 1.00 122.91 524 LEU B N 1
ATOM 9790 C CA . LEU B 1 524 ? 94.383 102.466 114.686 1.00 122.91 524 LEU B CA 1
ATOM 9791 C C . LEU B 1 524 ? 94.791 102.942 113.295 1.00 122.91 524 LEU B C 1
ATOM 9792 O O . LEU B 1 524 ? 93.934 103.153 112.432 1.00 122.91 524 LEU B O 1
ATOM 9797 N N . ALA B 1 525 ? 96.090 103.102 113.054 1.00 124.27 525 ALA B N 1
ATOM 9798 C CA . ALA B 1 525 ? 96.591 103.582 111.775 1.00 124.27 525 ALA B CA 1
ATOM 9799 C C . ALA B 1 525 ? 96.982 102.468 110.820 1.00 124.27 525 ALA B C 1
ATOM 9800 O O . ALA B 1 525 ? 96.974 102.676 109.603 1.00 124.27 525 ALA B O 1
ATOM 9802 N N . LEU B 1 526 ? 97.346 101.299 111.337 1.00 127.97 526 LEU B N 1
ATOM 9803 C CA . LEU B 1 526 ? 97.838 100.235 110.472 1.00 127.97 526 LEU B CA 1
ATOM 9804 C C . LEU B 1 526 ? 96.700 99.516 109.759 1.00 127.97 526 LEU B C 1
ATOM 9805 O O . LEU B 1 526 ? 96.699 99.405 108.528 1.00 127.97 526 LEU B O 1
ATOM 9810 N N . THR B 1 527 ? 95.720 99.026 110.517 1.00 128.95 527 THR B N 1
ATOM 9811 C CA . THR B 1 527 ? 94.682 98.167 109.964 1.00 128.95 527 THR B CA 1
ATOM 9812 C C . THR B 1 527 ? 93.570 98.938 109.273 1.00 128.95 527 THR B C 1
ATOM 9813 O O . THR B 1 527 ? 92.773 98.331 108.554 1.00 128.95 527 THR B O 1
ATOM 9817 N N . LEU B 1 528 ? 93.491 100.242 109.478 1.00 127.96 528 LEU B N 1
ATOM 9818 C CA . LEU B 1 528 ? 92.383 101.041 108.989 1.00 127.96 528 LEU B CA 1
ATOM 9819 C C . LEU B 1 528 ? 92.835 101.905 107.816 1.00 127.96 528 LEU B C 1
ATOM 9820 O O . LEU B 1 528 ? 94.000 101.893 107.412 1.00 127.96 528 LEU B O 1
ATOM 9825 N N . ASN B 1 529 ? 91.890 102.660 107.264 1.00 132.66 529 ASN B N 1
ATOM 9826 C CA . ASN B 1 529 ? 92.150 103.515 106.105 1.00 132.66 529 ASN B CA 1
ATOM 9827 C C . ASN B 1 529 ? 92.516 104.934 106.541 1.00 132.66 529 ASN B C 1
ATOM 9828 O O . ASN B 1 529 ? 91.976 105.927 106.057 1.00 132.66 529 ASN B O 1
ATOM 9833 N N . MET B 1 530 ? 93.457 105.035 107.474 1.00 129.41 530 MET B N 1
ATOM 9834 C CA . MET B 1 530 ? 93.989 106.314 107.934 1.00 129.41 530 MET B CA 1
ATOM 9835 C C . MET B 1 530 ? 95.499 106.235 107.773 1.00 129.41 530 MET B C 1
ATOM 9836 O O . MET B 1 530 ? 96.208 105.753 108.658 1.00 129.41 530 MET B O 1
ATOM 9841 N N . GLU B 1 531 ? 95.982 106.699 106.623 1.00 120.45 531 GLU B N 1
ATOM 9842 C CA . GLU B 1 531 ? 97.420 106.701 106.376 1.00 120.45 531 GLU B CA 1
ATOM 9843 C C . GLU B 1 531 ? 98.238 107.638 107.271 1.00 120.45 531 GLU B C 1
ATOM 9844 O O . GLU B 1 531 ? 99.191 107.149 107.894 1.00 120.45 531 GLU B O 1
ATOM 9850 N N . PRO B 1 532 ? 97.955 108.951 107.379 1.00 114.50 532 PRO B N 1
ATOM 9851 C CA . PRO B 1 532 ? 98.994 109.859 107.904 1.00 114.50 532 PRO B CA 1
ATOM 9852 C C . PRO B 1 532 ? 99.292 109.732 109.388 1.00 114.50 532 PRO B C 1
ATOM 9853 O O . PRO B 1 532 ? 100.102 110.511 109.897 1.00 114.50 532 PRO B O 1
ATOM 9857 N N . PHE B 1 533 ? 98.686 108.787 110.098 1.00 111.90 533 PHE B N 1
ATOM 9858 C CA . PHE B 1 533 ? 99.062 108.482 111.466 1.00 111.90 533 PHE B CA 1
ATOM 9859 C C . PHE B 1 533 ? 100.068 107.350 111.554 1.00 111.90 533 PHE B C 1
ATOM 9860 O O . PHE B 1 533 ? 100.179 106.714 112.604 1.00 111.90 533 PHE B O 1
ATOM 9868 N N . TYR B 1 534 ? 100.815 107.093 110.489 1.00 108.84 534 TYR B N 1
ATOM 9869 C CA . TYR B 1 534 ? 101.802 106.029 110.524 1.00 108.84 534 TYR B CA 1
ATOM 9870 C C . TYR B 1 534 ? 103.065 106.434 111.269 1.00 108.84 534 TYR B C 1
ATOM 9871 O O . TYR B 1 534 ? 103.883 105.569 111.608 1.00 108.84 534 TYR B O 1
ATOM 9880 N N . PHE B 1 535 ? 103.227 107.721 111.575 1.00 101.54 535 PHE B N 1
ATOM 9881 C CA . PHE B 1 535 ? 104.432 108.159 112.259 1.00 101.54 535 PHE B CA 1
ATOM 9882 C C . PHE B 1 535 ? 104.466 107.708 113.706 1.00 101.54 535 PHE B C 1
ATOM 9883 O O . PHE B 1 535 ? 105.539 107.708 114.315 1.00 101.54 535 PHE B O 1
ATOM 9891 N N . ILE B 1 536 ? 103.326 107.322 114.270 1.00 101.70 536 ILE B N 1
ATOM 9892 C CA . ILE B 1 536 ? 103.354 106.706 115.585 1.00 101.70 536 ILE B CA 1
ATOM 9893 C C . ILE B 1 536 ? 103.983 105.325 115.499 1.00 101.70 536 ILE B C 1
ATOM 9894 O O . ILE B 1 536 ? 104.689 104.895 116.417 1.00 101.70 536 ILE B O 1
ATOM 9899 N N . VAL B 1 537 ? 103.779 104.627 114.384 1.00 101.41 537 VAL B N 1
ATOM 9900 C CA . VAL B 1 537 ? 104.482 103.371 114.163 1.00 101.41 537 VAL B CA 1
ATOM 9901 C C . VAL B 1 537 ? 105.959 103.634 113.916 1.00 101.41 537 VAL B C 1
ATOM 9902 O O . VAL B 1 537 ? 106.813 102.830 114.302 1.00 101.41 537 VAL B O 1
ATOM 9906 N N . VAL B 1 538 ? 106.292 104.785 113.327 1.00 99.40 538 VAL B N 1
ATOM 9907 C CA . VAL B 1 538 ? 107.700 105.127 113.140 1.00 99.40 538 VAL B CA 1
ATOM 9908 C C . VAL B 1 538 ? 108.365 105.422 114.478 1.00 99.40 538 VAL B C 1
ATOM 9909 O O . VAL B 1 538 ? 109.546 105.120 114.677 1.00 99.40 538 VAL B O 1
ATOM 9913 N N . LEU B 1 539 ? 107.618 105.941 115.440 1.00 95.54 539 LEU B N 1
ATOM 9914 C CA . LEU B 1 539 ? 108.162 106.166 116.778 1.00 95.54 539 LEU B CA 1
ATOM 9915 C C . LEU B 1 539 ? 108.115 104.912 117.646 1.00 95.54 539 LEU B C 1
ATOM 9916 O O . LEU B 1 539 ? 107.560 104.922 118.740 1.00 95.54 539 LEU B O 1
ATOM 9921 N N . ARG B 1 540 ? 108.677 103.808 117.156 1.00 99.40 540 ARG B N 1
ATOM 9922 C CA . ARG B 1 540 ? 108.993 102.686 118.034 1.00 99.40 540 ARG B CA 1
ATOM 9923 C C . ARG B 1 540 ? 109.927 103.049 119.189 1.00 99.40 540 ARG B C 1
ATOM 9924 O O . ARG B 1 540 ? 109.553 102.814 120.347 1.00 99.40 540 ARG B O 1
ATOM 9932 N N . PRO B 1 541 ? 111.135 103.602 118.969 1.00 91.83 541 PRO B N 1
ATOM 9933 C CA . PRO B 1 541 ? 112.150 103.539 120.019 1.00 91.83 541 PRO B CA 1
ATOM 9934 C C . PRO B 1 541 ? 111.955 104.491 121.186 1.00 91.83 541 PRO B C 1
ATOM 9935 O O . PRO B 1 541 ? 112.863 104.594 122.011 1.00 91.83 541 PRO B O 1
ATOM 9939 N N . LEU B 1 542 ? 110.822 105.177 121.319 1.00 92.49 542 LEU B N 1
ATOM 9940 C CA . LEU B 1 542 ? 110.574 105.902 122.558 1.00 92.49 542 LEU B CA 1
ATOM 9941 C C . LEU B 1 542 ? 110.341 104.986 123.743 1.00 92.49 542 LEU B C 1
ATOM 9942 O O . LEU B 1 542 ? 110.400 105.458 124.880 1.00 92.49 542 LEU B O 1
ATOM 9947 N N . GLN B 1 543 ? 110.081 103.701 123.514 1.00 97.53 543 GLN B N 1
ATOM 9948 C CA . GLN B 1 543 ? 109.900 102.777 124.622 1.00 97.53 543 GLN B CA 1
ATOM 9949 C C . GLN B 1 543 ? 111.208 102.503 125.349 1.00 97.53 543 GLN B C 1
ATOM 9950 O O . GLN B 1 543 ? 111.190 102.138 126.528 1.00 97.53 543 GLN B O 1
ATOM 9956 N N . LEU B 1 544 ? 112.346 102.686 124.680 1.00 92.21 544 LEU B N 1
ATOM 9957 C CA . LEU B 1 544 ? 113.633 102.481 125.328 1.00 92.21 544 LEU B CA 1
ATOM 9958 C C . LEU B 1 544 ? 113.949 103.531 126.377 1.00 92.21 544 LEU B C 1
ATOM 9959 O O . LEU B 1 544 ? 114.860 103.321 127.181 1.00 92.21 544 LEU B O 1
ATOM 9964 N N . LEU B 1 545 ? 113.213 104.640 126.410 1.00 95.12 545 LEU B N 1
ATOM 9965 C CA . LEU B 1 545 ? 113.457 105.688 127.386 1.00 95.12 545 LEU B CA 1
ATOM 9966 C C . LEU B 1 545 ? 112.966 105.296 128.769 1.00 95.12 545 LEU B C 1
ATOM 9967 O O . LEU B 1 545 ? 113.235 106.016 129.733 1.00 95.12 545 LEU B O 1
ATOM 9972 N N . ARG B 1 546 ? 112.263 104.169 128.893 1.00 97.73 546 ARG B N 1
ATOM 9973 C CA . ARG B 1 546 ? 112.008 103.601 130.208 1.00 97.73 546 ARG B CA 1
ATOM 9974 C C . ARG B 1 546 ? 113.294 103.182 130.882 1.00 97.73 546 ARG B C 1
ATOM 9975 O O . ARG B 1 546 ? 113.430 103.309 132.101 1.00 97.73 546 ARG B O 1
ATOM 9983 N N . LEU B 1 547 ? 114.247 102.695 130.102 1.00 93.62 547 LEU B N 1
ATOM 9984 C CA . LEU B 1 547 ? 115.391 101.982 130.634 1.00 93.62 547 LEU B CA 1
ATOM 9985 C C . LEU B 1 547 ? 116.404 102.901 131.302 1.00 93.62 547 LEU B C 1
ATOM 9986 O O . LEU B 1 547 ? 117.276 102.412 132.024 1.00 93.62 547 LEU B O 1
ATOM 9991 N N . PHE B 1 548 ? 116.276 104.219 131.142 1.00 90.65 548 PHE B N 1
ATOM 9992 C CA . PHE B 1 548 ? 117.163 105.153 131.825 1.00 90.65 548 PHE B CA 1
ATOM 9993 C C . PHE B 1 548 ? 116.919 105.254 133.319 1.00 90.65 548 PHE B C 1
ATOM 9994 O O . PHE B 1 548 ? 117.692 105.931 133.997 1.00 90.65 548 PHE B O 1
ATOM 10002 N N . LYS B 1 549 ? 115.890 104.617 133.859 1.00 92.35 549 LYS B N 1
ATOM 10003 C CA . LYS B 1 549 ? 115.630 104.751 135.281 1.00 92.35 549 LYS B CA 1
ATOM 10004 C C . LYS B 1 549 ? 116.447 103.791 136.119 1.00 92.35 549 LYS B C 1
ATOM 10005 O O . LYS B 1 549 ? 116.202 103.686 137.322 1.00 92.35 549 LYS B O 1
ATOM 10011 N N . LEU B 1 550 ? 117.423 103.106 135.530 1.00 90.76 550 LEU B N 1
ATOM 10012 C CA . LEU B 1 550 ? 118.299 102.256 136.322 1.00 90.76 550 LEU B CA 1
ATOM 10013 C C . LEU B 1 550 ? 119.408 103.060 136.982 1.00 90.76 550 LEU B C 1
ATOM 10014 O O . LEU B 1 550 ? 119.613 102.966 138.195 1.00 90.76 550 LEU B O 1
ATOM 10019 N N . LYS B 1 551 ? 120.133 103.855 136.206 1.00 89.22 551 LYS B N 1
ATOM 10020 C CA . LYS B 1 551 ? 121.291 104.560 136.730 1.00 89.22 551 LYS B CA 1
ATOM 10021 C C . LYS B 1 551 ? 120.847 105.775 137.534 1.00 89.22 551 LYS B C 1
ATOM 10022 O O . LYS B 1 551 ? 119.916 106.481 137.147 1.00 89.22 551 LYS B O 1
ATOM 10028 N N . LYS B 1 552 ? 121.531 106.009 138.658 1.00 91.19 552 LYS B N 1
ATOM 10029 C CA . LYS B 1 552 ? 121.060 106.959 139.665 1.00 91.19 552 LYS B CA 1
ATOM 10030 C C . LYS B 1 552 ? 121.112 108.394 139.170 1.00 91.19 552 LYS B C 1
ATOM 10031 O O . LYS B 1 552 ? 120.199 109.187 139.447 1.00 91.19 552 LYS B O 1
ATOM 10037 N N . ARG B 1 553 ? 122.159 108.741 138.419 1.00 88.64 553 ARG B N 1
ATOM 10038 C CA . ARG B 1 553 ? 122.353 110.131 138.027 1.00 88.64 553 ARG B CA 1
ATOM 10039 C C . ARG B 1 553 ? 121.291 110.581 137.035 1.00 88.64 553 ARG B C 1
ATOM 10040 O O . ARG B 1 553 ? 120.952 111.766 136.989 1.00 88.64 553 ARG B O 1
ATOM 10048 N N . TYR B 1 554 ? 120.707 109.647 136.286 1.00 85.34 554 TYR B N 1
ATOM 10049 C CA . TYR B 1 554 ? 119.589 110.005 135.428 1.00 85.34 554 TYR B CA 1
ATOM 10050 C C . TYR B 1 554 ? 118.349 110.351 136.233 1.00 85.34 554 TYR B C 1
ATOM 10051 O O . TYR B 1 554 ? 117.607 111.262 135.854 1.00 85.34 554 TYR B O 1
ATOM 10060 N N . ARG B 1 555 ? 118.097 109.634 137.331 1.00 87.73 555 ARG B N 1
ATOM 10061 C CA . ARG B 1 555 ? 116.930 109.945 138.152 1.00 87.73 555 ARG B CA 1
ATOM 10062 C C . ARG B 1 555 ? 117.076 111.307 138.809 1.00 87.73 555 ARG B C 1
ATOM 10063 O O . ARG B 1 555 ? 116.115 112.083 138.882 1.00 87.73 555 ARG B O 1
ATOM 10071 N N . ASN B 1 556 ? 118.287 111.627 139.255 1.00 88.52 556 ASN B N 1
ATOM 10072 C CA . ASN B 1 556 ? 118.524 112.932 139.858 1.00 88.52 556 ASN B CA 1
ATOM 10073 C C . ASN B 1 556 ? 118.402 114.051 138.824 1.00 88.52 556 ASN B C 1
ATOM 10074 O O . ASN B 1 556 ? 117.715 115.054 139.057 1.00 88.52 556 ASN B O 1
ATOM 10079 N N . VAL B 1 557 ? 119.033 113.884 137.660 1.00 86.74 557 VAL B N 1
ATOM 10080 C CA . VAL B 1 557 ? 119.109 115.005 136.731 1.00 86.74 557 VAL B CA 1
ATOM 10081 C C . VAL B 1 557 ? 117.792 115.177 135.988 1.00 86.74 557 VAL B C 1
ATOM 10082 O O . VAL B 1 557 ? 117.462 116.283 135.546 1.00 86.74 557 VAL B O 1
ATOM 10086 N N . LEU B 1 558 ? 116.993 114.118 135.876 1.00 87.06 558 LEU B N 1
ATOM 10087 C CA . LEU B 1 558 ? 115.673 114.298 135.299 1.00 87.06 558 LEU B CA 1
ATOM 10088 C C . LEU B 1 558 ? 114.682 114.802 136.331 1.00 87.06 558 LEU B C 1
ATOM 10089 O O . LEU B 1 558 ? 113.662 115.393 135.960 1.00 87.06 558 LEU B O 1
ATOM 10094 N N . ASP B 1 559 ? 114.965 114.596 137.618 1.00 89.48 559 ASP B N 1
ATOM 10095 C CA . ASP B 1 559 ? 114.164 115.252 138.643 1.00 89.48 559 ASP B CA 1
ATOM 10096 C C . ASP B 1 559 ? 114.349 116.760 138.576 1.00 89.48 559 ASP B C 1
ATOM 10097 O O . ASP B 1 559 ? 113.371 117.515 138.575 1.00 89.48 559 ASP B O 1
ATOM 10102 N N . THR B 1 560 ? 115.597 117.217 138.478 1.00 88.33 560 THR B N 1
ATOM 10103 C CA . THR B 1 560 ? 115.820 118.654 138.370 1.00 88.33 560 THR B CA 1
ATOM 10104 C C . THR B 1 560 ? 115.377 119.203 137.020 1.00 88.33 560 THR B C 1
ATOM 10105 O O . THR B 1 560 ? 115.009 120.374 136.932 1.00 88.33 560 THR B O 1
ATOM 10109 N N . MET B 1 561 ? 115.411 118.394 135.960 1.00 89.27 561 MET B N 1
ATOM 10110 C CA . MET B 1 561 ? 114.890 118.860 134.679 1.00 89.27 561 MET B CA 1
ATOM 10111 C C . MET B 1 561 ? 113.389 119.089 134.744 1.00 89.27 561 MET B C 1
ATOM 10112 O O . MET B 1 561 ? 112.908 120.170 134.395 1.00 89.27 561 MET B O 1
ATOM 10117 N N . PHE B 1 562 ? 112.635 118.107 135.235 1.00 89.77 562 PHE B N 1
ATOM 10118 C CA . PHE B 1 562 ? 111.189 118.258 135.356 1.00 89.77 562 PHE B CA 1
ATOM 10119 C C . PHE B 1 562 ? 110.772 119.244 136.437 1.00 89.77 562 PHE B C 1
ATOM 10120 O O . PHE B 1 562 ? 109.589 119.579 136.510 1.00 89.77 562 PHE B O 1
ATOM 10128 N N . GLU B 1 563 ? 111.693 119.709 137.277 1.00 87.63 563 GLU B N 1
ATOM 10129 C CA . GLU B 1 563 ? 111.354 120.663 138.322 1.00 87.63 563 GLU B CA 1
ATOM 10130 C C . GLU B 1 563 ? 111.698 122.099 137.945 1.00 87.63 563 GLU B C 1
ATOM 10131 O O . GLU B 1 563 ? 111.127 123.036 138.510 1.00 87.63 563 GLU B O 1
ATOM 10137 N N . LEU B 1 564 ? 112.595 122.289 136.982 1.00 81.63 564 LEU B N 1
ATOM 10138 C CA . LEU B 1 564 ? 112.924 123.595 136.426 1.00 81.63 564 LEU B CA 1
ATOM 10139 C C . LEU B 1 564 ? 112.125 123.951 135.185 1.00 81.63 564 LEU B C 1
ATOM 10140 O O . LEU B 1 564 ? 112.370 125.008 134.602 1.00 81.63 564 LEU B O 1
ATOM 10145 N N . LEU B 1 565 ? 111.209 123.089 134.754 1.00 78.11 565 LEU B N 1
ATOM 10146 C CA . LEU B 1 565 ? 110.466 123.337 133.521 1.00 78.11 565 LEU B CA 1
ATOM 10147 C C . LEU B 1 565 ? 109.566 124.575 133.523 1.00 78.11 565 LEU B C 1
ATOM 10148 O O . LEU B 1 565 ? 109.561 125.271 132.493 1.00 78.11 565 LEU B O 1
ATOM 10153 N N . PRO B 1 566 ? 108.787 124.912 134.580 1.00 75.29 566 PRO B N 1
ATOM 10154 C CA . PRO B 1 566 ? 107.946 126.125 134.481 1.00 75.29 566 PRO B CA 1
ATOM 10155 C C . PRO B 1 566 ? 108.701 127.428 134.296 1.00 75.29 566 PRO B C 1
ATOM 10156 O O . PRO B 1 566 ? 108.227 128.308 133.564 1.00 75.29 566 PRO B O 1
ATOM 10160 N N . ARG B 1 567 ? 109.873 127.572 134.909 1.00 72.25 567 ARG B N 1
ATOM 10161 C CA . ARG B 1 567 ? 110.625 128.805 134.726 1.00 72.25 567 ARG B CA 1
ATOM 10162 C C . ARG B 1 567 ? 111.202 128.892 133.323 1.00 72.25 567 ARG B C 1
ATOM 10163 O O . ARG B 1 567 ? 111.265 129.980 132.744 1.00 72.25 567 ARG B O 1
ATOM 10171 N N . MET B 1 568 ? 111.591 127.757 132.743 1.00 74.22 568 MET B N 1
ATOM 10172 C CA . MET B 1 568 ? 112.066 127.788 131.366 1.00 74.22 568 MET B CA 1
ATOM 10173 C C . MET B 1 568 ? 110.930 128.053 130.392 1.00 74.22 568 MET B C 1
ATOM 10174 O O . MET B 1 568 ? 111.164 128.591 129.305 1.00 74.22 568 MET B O 1
ATOM 10179 N N . ALA B 1 569 ? 109.704 127.681 130.757 1.00 69.66 569 ALA B N 1
ATOM 10180 C CA . ALA B 1 569 ? 108.551 128.087 129.966 1.00 69.66 569 ALA B CA 1
ATOM 10181 C C . ALA B 1 569 ? 108.374 129.594 130.001 1.00 69.66 569 ALA B C 1
ATOM 10182 O O . ALA B 1 569 ? 108.071 130.215 128.975 1.00 69.66 569 ALA B O 1
ATOM 10184 N N . SER B 1 570 ? 108.581 130.198 131.167 1.00 65.91 570 SER B N 1
ATOM 10185 C CA . SER B 1 570 ? 108.450 131.643 131.274 1.00 65.91 570 SER B CA 1
ATOM 10186 C C . SER B 1 570 ? 109.563 132.366 130.526 1.00 65.91 570 SER B C 1
ATOM 10187 O O . SER B 1 570 ? 109.316 133.399 129.894 1.00 65.91 570 SER B O 1
ATOM 10190 N N . LEU B 1 571 ? 110.789 131.836 130.579 1.00 62.27 571 LEU B N 1
ATOM 10191 C CA . LEU B 1 571 ? 111.892 132.406 129.807 1.00 62.27 571 LEU B CA 1
ATOM 10192 C C . LEU B 1 571 ? 111.637 132.306 128.315 1.00 62.27 571 LEU B C 1
ATOM 10193 O O . LEU B 1 571 ? 111.964 133.228 127.557 1.00 62.27 571 LEU B O 1
ATOM 10198 N N . GLY B 1 572 ? 111.033 131.205 127.879 1.00 64.92 572 GLY B N 1
ATOM 10199 C CA . GLY B 1 572 ? 110.639 131.092 126.490 1.00 64.92 572 GLY B CA 1
ATOM 10200 C C . GLY B 1 572 ? 109.582 132.098 126.089 1.00 64.92 572 GLY B C 1
ATOM 10201 O O . GLY B 1 572 ? 109.588 132.591 124.959 1.00 64.92 572 GLY B O 1
ATOM 10202 N N . LEU B 1 573 ? 108.690 132.453 127.010 1.00 61.43 573 LEU B N 1
ATOM 10203 C CA . LEU B 1 573 ? 107.656 133.407 126.641 1.00 61.43 573 LEU B CA 1
ATOM 10204 C C . LEU B 1 573 ? 108.188 134.836 126.640 1.00 61.43 573 LEU B C 1
ATOM 10205 O O . LEU B 1 573 ? 107.713 135.665 125.855 1.00 61.43 573 LEU B O 1
ATOM 10210 N N . THR B 1 574 ? 109.183 135.136 127.478 1.00 61.99 574 THR B N 1
ATOM 10211 C CA . THR B 1 574 ? 109.875 136.417 127.362 1.00 61.99 574 THR B CA 1
ATOM 10212 C C . THR B 1 574 ? 110.623 136.525 126.045 1.00 61.99 574 THR B C 1
ATOM 10213 O O . THR B 1 574 ? 110.648 137.595 125.419 1.00 61.99 574 THR B O 1
ATOM 10217 N N . LEU B 1 575 ? 111.261 135.433 125.622 1.00 58.62 575 LEU B N 1
ATOM 10218 C CA . LEU B 1 575 ? 111.936 135.432 124.332 1.00 58.62 575 LEU B CA 1
ATOM 10219 C C . LEU B 1 575 ? 110.952 135.635 123.190 1.00 58.62 575 LEU B C 1
ATOM 10220 O O . LEU B 1 575 ? 111.273 136.314 122.209 1.00 58.62 575 LEU B O 1
ATOM 10225 N N . LEU B 1 576 ? 109.733 135.112 123.318 1.00 56.15 576 LEU B N 1
ATOM 10226 C CA . LEU B 1 576 ? 108.730 135.381 122.297 1.00 56.15 576 LEU B CA 1
ATOM 10227 C C . LEU B 1 576 ? 108.210 136.807 122.355 1.00 56.15 576 LEU B C 1
ATOM 10228 O O . LEU B 1 576 ? 107.714 137.307 121.340 1.00 56.15 576 LEU B O 1
ATOM 10233 N N . THR B 1 577 ? 108.317 137.480 123.499 1.00 57.00 577 THR B N 1
ATOM 10234 C CA . THR B 1 577 ? 107.997 138.904 123.530 1.00 57.00 577 THR B CA 1
ATOM 10235 C C . THR B 1 577 ? 108.995 139.711 122.707 1.00 57.00 577 THR B C 1
ATOM 10236 O O . THR B 1 577 ? 108.599 140.529 121.859 1.00 57.00 577 THR B O 1
ATOM 10240 N N . PHE B 1 578 ? 110.296 139.473 122.923 1.00 53.52 578 PHE B N 1
ATOM 10241 C CA . PHE B 1 578 ? 111.318 140.181 122.153 1.00 53.52 578 PHE B CA 1
ATOM 10242 C C . PHE B 1 578 ? 111.242 139.855 120.668 1.00 53.52 578 PHE B C 1
ATOM 10243 O O . PHE B 1 578 ? 111.458 140.738 119.825 1.00 53.52 578 PHE B O 1
ATOM 10251 N N . TYR B 1 579 ? 110.915 138.603 120.324 1.00 54.21 579 TYR B N 1
ATOM 10252 C CA . TYR B 1 579 ? 110.729 138.286 118.914 1.00 54.21 579 TYR B CA 1
ATOM 10253 C C . TYR B 1 579 ? 109.531 138.997 118.334 1.00 54.21 579 TYR B C 1
ATOM 10254 O O . TYR B 1 579 ? 109.537 139.309 117.148 1.00 54.21 579 TYR B O 1
ATOM 10263 N N . TYR B 1 580 ? 108.485 139.218 119.126 1.00 58.09 580 TYR B N 1
ATOM 10264 C CA . TYR B 1 580 ? 107.285 139.818 118.559 1.00 58.09 580 TYR B CA 1
ATOM 10265 C C . TYR B 1 580 ? 107.517 141.269 118.194 1.00 58.09 580 TYR B C 1
ATOM 10266 O O . TYR B 1 580 ? 107.120 141.712 117.109 1.00 58.09 580 TYR B O 1
ATOM 10275 N N . SER B 1 581 ? 108.175 142.015 119.076 1.00 56.40 581 SER B N 1
ATOM 10276 C CA . SER B 1 581 ? 108.427 143.416 118.773 1.00 56.40 581 SER B CA 1
ATOM 10277 C C . SER B 1 581 ? 109.435 143.574 117.644 1.00 56.40 581 SER B C 1
ATOM 10278 O O . SER B 1 581 ? 109.272 144.449 116.786 1.00 56.40 581 SER B O 1
ATOM 10281 N N . PHE B 1 582 ? 110.463 142.724 117.592 1.00 53.32 582 PHE B N 1
ATOM 10282 C CA . PHE B 1 582 ? 111.397 142.852 116.478 1.00 53.32 582 PHE B CA 1
ATOM 10283 C C . PHE B 1 582 ? 110.820 142.334 115.174 1.00 53.32 582 PHE B C 1
ATOM 10284 O O . PHE B 1 582 ? 111.225 142.794 114.102 1.00 53.32 582 PHE B O 1
ATOM 10292 N N . ALA B 1 583 ? 109.862 141.410 115.235 1.00 55.64 583 ALA B N 1
ATOM 10293 C CA . ALA B 1 583 ? 109.255 140.930 114.002 1.00 55.64 583 ALA B CA 1
ATOM 10294 C C . ALA B 1 583 ? 108.355 141.979 113.396 1.00 55.64 583 ALA B C 1
ATOM 10295 O O . ALA B 1 583 ? 108.309 142.113 112.176 1.00 55.64 583 ALA B O 1
ATOM 10297 N N . ILE B 1 584 ? 107.632 142.734 114.222 1.00 59.47 584 ILE B N 1
ATOM 10298 C CA . ILE B 1 584 ? 106.784 143.785 113.671 1.00 59.47 584 ILE B CA 1
ATOM 10299 C C . ILE B 1 584 ? 107.624 144.934 113.132 1.00 59.47 584 ILE B C 1
ATOM 10300 O O . ILE B 1 584 ? 107.416 145.382 112.001 1.00 59.47 584 ILE B O 1
ATOM 10305 N N . VAL B 1 585 ? 108.624 145.388 113.892 1.00 56.96 585 VAL B N 1
ATOM 10306 C CA . VAL B 1 585 ? 109.428 146.515 113.423 1.00 56.96 585 VAL B CA 1
ATOM 10307 C C . VAL B 1 585 ? 110.328 146.136 112.255 1.00 56.96 585 VAL B C 1
ATOM 10308 O O . VAL B 1 585 ? 110.849 147.016 111.568 1.00 56.96 585 VAL B O 1
ATOM 10312 N N . GLY B 1 586 ? 110.498 144.848 111.984 1.00 63.30 586 GLY B N 1
ATOM 10313 C CA . GLY B 1 586 ? 111.133 144.449 110.750 1.00 63.30 586 GLY B CA 1
ATOM 10314 C C . GLY B 1 586 ? 110.150 144.090 109.658 1.00 63.30 586 GLY B C 1
ATOM 10315 O O . GLY B 1 586 ? 110.535 143.963 108.497 1.00 63.30 586 GLY B O 1
ATOM 10316 N N . MET B 1 587 ? 108.876 143.920 110.006 1.00 68.48 587 MET B N 1
ATOM 10317 C CA . MET B 1 587 ? 107.903 143.495 109.008 1.00 68.48 587 MET B CA 1
ATOM 10318 C C . MET B 1 587 ? 107.522 144.637 108.092 1.00 68.48 587 MET B C 1
ATOM 10319 O O . MET B 1 587 ? 107.208 144.418 106.919 1.00 68.48 587 MET B O 1
ATOM 10324 N N . GLU B 1 588 ? 107.525 145.855 108.610 1.00 77.36 588 GLU B N 1
ATOM 10325 C CA . GLU B 1 588 ? 107.068 146.965 107.800 1.00 77.36 588 GLU B CA 1
ATOM 10326 C C . GLU B 1 588 ? 108.163 147.462 106.873 1.00 77.36 588 GLU B C 1
ATOM 10327 O O . GLU B 1 588 ? 107.890 147.836 105.729 1.00 77.36 588 GLU B O 1
ATOM 10333 N N . PHE B 1 589 ? 109.405 147.462 107.331 1.00 67.13 589 PHE B N 1
ATOM 10334 C CA . PHE B 1 589 ? 110.463 148.069 106.545 1.00 67.13 589 PHE B CA 1
ATOM 10335 C C . PHE B 1 589 ? 111.146 147.104 105.596 1.00 67.13 589 PHE B C 1
ATOM 10336 O O . PHE B 1 589 ? 111.843 147.552 104.684 1.00 67.13 589 PHE B O 1
ATOM 10344 N N . PHE B 1 590 ? 110.989 145.804 105.791 1.00 63.21 590 PHE B N 1
ATOM 10345 C CA . PHE B 1 590 ? 111.681 144.796 105.002 1.00 63.21 590 PHE B CA 1
ATOM 10346 C C . PHE B 1 590 ? 110.680 143.903 104.291 1.00 63.21 590 PHE B C 1
ATOM 10347 O O . PHE B 1 590 ? 110.832 142.686 104.270 1.00 63.21 590 PHE B O 1
ATOM 10355 N N . ASN B 1 591 ? 109.635 144.489 103.714 1.00 69.29 591 ASN B N 1
ATOM 10356 C CA . ASN B 1 591 ? 108.478 143.708 103.300 1.00 69.29 591 ASN B CA 1
ATOM 10357 C C . ASN B 1 591 ? 108.759 142.868 102.066 1.00 69.29 591 ASN B C 1
ATOM 10358 O O . ASN B 1 591 ? 108.749 141.640 102.141 1.00 69.29 591 ASN B O 1
ATOM 10363 N N . GLY B 1 592 ? 109.027 143.500 100.940 1.00 70.52 592 GLY B N 1
ATOM 10364 C CA . GLY B 1 592 ? 109.121 142.724 99.725 1.00 70.52 592 GLY B CA 1
ATOM 10365 C C . GLY B 1 592 ? 110.491 142.776 99.104 1.00 70.52 592 GLY B C 1
ATOM 10366 O O . GLY B 1 592 ? 110.636 142.654 97.887 1.00 70.52 592 GLY B O 1
ATOM 10367 N N . ARG B 1 593 ? 111.509 142.941 99.927 1.00 70.71 593 ARG B N 1
ATOM 10368 C CA . ARG B 1 593 ? 112.835 143.203 99.406 1.00 70.71 593 ARG B CA 1
ATOM 10369 C C . ARG B 1 593 ? 113.619 141.944 99.082 1.00 70.71 593 ARG B C 1
ATOM 10370 O O . ARG B 1 593 ? 114.765 142.050 98.646 1.00 70.71 593 ARG B O 1
ATOM 10378 N N . LEU B 1 594 ? 113.053 140.762 99.283 1.00 70.41 594 LEU B N 1
ATOM 10379 C CA . LEU B 1 594 ? 113.759 139.519 98.994 1.00 70.41 594 LEU B CA 1
ATOM 10380 C C . LEU B 1 594 ? 112.909 138.690 98.047 1.00 70.41 594 LEU B C 1
ATOM 10381 O O . LEU B 1 594 ? 111.845 138.198 98.428 1.00 70.41 594 LEU B O 1
ATOM 10386 N N . THR B 1 595 ? 113.377 138.546 96.820 1.00 71.73 595 THR B N 1
ATOM 10387 C CA . THR B 1 595 ? 112.747 137.759 95.778 1.00 71.73 595 THR B CA 1
ATOM 10388 C C . THR B 1 595 ? 113.738 136.710 95.305 1.00 71.73 595 THR B C 1
ATOM 10389 O O . THR B 1 595 ? 114.926 136.787 95.636 1.00 71.73 595 THR B O 1
ATOM 10393 N N . PRO B 1 596 ? 113.296 135.688 94.580 1.00 69.95 596 PRO B N 1
ATOM 10394 C CA . PRO B 1 596 ? 114.257 134.807 93.921 1.00 69.95 596 PRO B CA 1
ATOM 10395 C C . PRO B 1 596 ? 115.039 135.538 92.849 1.00 69.95 596 PRO B C 1
ATOM 10396 O O . PRO B 1 596 ? 114.525 136.443 92.192 1.00 69.95 596 PRO B O 1
ATOM 10400 N N . ASN B 1 597 ? 116.298 135.122 92.695 1.00 75.23 597 ASN B N 1
ATOM 10401 C CA . ASN B 1 597 ? 117.284 135.746 91.810 1.00 75.23 597 ASN B CA 1
ATOM 10402 C C . ASN B 1 597 ? 117.447 137.228 92.102 1.00 75.23 597 ASN B C 1
ATOM 10403 O O . ASN B 1 597 ? 117.568 138.047 91.196 1.00 75.23 597 ASN B O 1
ATOM 10408 N N . CYS B 1 598 ? 117.452 137.579 93.374 1.00 76.17 598 CYS B N 1
ATOM 10409 C CA . CYS B 1 598 ? 117.690 138.949 93.784 1.00 76.17 598 CYS B CA 1
ATOM 10410 C C . CYS B 1 598 ? 119.094 139.082 94.338 1.00 76.17 598 CYS B C 1
ATOM 10411 O O . CYS B 1 598 ? 119.820 138.098 94.467 1.00 76.17 598 CYS B O 1
ATOM 10414 N N . CYS B 1 599 ? 119.452 140.328 94.654 1.00 74.36 599 CYS B N 1
ATOM 10415 C CA . CYS B 1 599 ? 120.721 140.698 95.281 1.00 74.36 599 CYS B CA 1
ATOM 10416 C C . CYS B 1 599 ? 121.914 140.243 94.450 1.00 74.36 599 CYS B C 1
ATOM 10417 O O . CYS B 1 599 ? 122.942 139.839 94.990 1.00 74.36 599 CYS B O 1
ATOM 10420 N N . ASN B 1 600 ? 121.780 140.298 93.127 1.00 77.77 600 ASN B N 1
ATOM 10421 C CA . ASN B 1 600 ? 122.807 139.714 92.278 1.00 77.77 600 ASN B CA 1
ATOM 10422 C C . ASN B 1 600 ? 124.054 140.573 92.182 1.00 77.77 600 ASN B C 1
ATOM 10423 O O . ASN B 1 600 ? 125.099 140.073 91.761 1.00 77.77 600 ASN B O 1
ATOM 10428 N N . THR B 1 601 ? 123.964 141.844 92.550 1.00 82.71 601 THR B N 1
ATOM 10429 C CA . THR B 1 601 ? 125.135 142.699 92.614 1.00 82.71 601 THR B CA 1
ATOM 10430 C C . THR B 1 601 ? 125.865 142.589 93.939 1.00 82.71 601 THR B C 1
ATOM 10431 O O . THR B 1 601 ? 126.955 143.148 94.076 1.00 82.71 601 THR B O 1
ATOM 10435 N N . SER B 1 602 ? 125.306 141.875 94.905 1.00 77.90 602 SER B N 1
ATOM 10436 C CA . SER B 1 602 ? 125.890 141.802 96.234 1.00 77.90 602 SER B CA 1
ATOM 10437 C C . SER B 1 602 ? 127.068 140.838 96.240 1.00 77.90 602 SER B C 1
ATOM 10438 O O . SER B 1 602 ? 127.516 140.343 95.204 1.00 77.90 602 SER B O 1
ATOM 10441 N N . THR B 1 603 ? 127.576 140.550 97.430 1.00 78.58 603 THR B N 1
ATOM 10442 C CA . THR B 1 603 ? 128.680 139.623 97.588 1.00 78.58 603 THR B CA 1
ATOM 10443 C C . THR B 1 603 ? 128.228 138.228 97.970 1.00 78.58 603 THR B C 1
ATOM 10444 O O . THR B 1 603 ? 129.053 137.314 97.997 1.00 78.58 603 THR B O 1
ATOM 10448 N N . VAL B 1 604 ? 126.949 138.047 98.286 1.00 75.49 604 VAL B N 1
ATOM 10449 C CA . VAL B 1 604 ? 126.433 136.756 98.717 1.00 75.49 604 VAL B CA 1
ATOM 10450 C C . VAL B 1 604 ? 125.375 136.375 97.692 1.00 75.49 604 VAL B C 1
ATOM 10451 O O . VAL B 1 604 ? 124.346 135.775 98.016 1.00 75.49 604 VAL B O 1
ATOM 10455 N N . ALA B 1 605 ? 125.604 136.751 96.438 1.00 74.50 605 ALA B N 1
ATOM 10456 C CA . ALA B 1 605 ? 124.597 136.552 95.405 1.00 74.50 605 ALA B CA 1
ATOM 10457 C C . ALA B 1 605 ? 124.402 135.091 95.035 1.00 74.50 605 ALA B C 1
ATOM 10458 O O . ALA B 1 605 ? 123.423 134.767 94.356 1.00 74.50 605 ALA B O 1
ATOM 10460 N N . ASP B 1 606 ? 125.303 134.216 95.467 1.00 73.98 606 ASP B N 1
ATOM 10461 C CA . ASP B 1 606 ? 125.192 132.800 95.168 1.00 73.98 606 ASP B CA 1
ATOM 10462 C C . ASP B 1 606 ? 124.022 132.174 95.904 1.00 73.98 606 ASP B C 1
ATOM 10463 O O . ASP B 1 606 ? 123.397 131.243 95.395 1.00 73.98 606 ASP B O 1
ATOM 10468 N N . ALA B 1 607 ? 123.706 132.679 97.092 1.00 70.24 607 ALA B N 1
ATOM 10469 C CA . ALA B 1 607 ? 122.680 132.082 97.929 1.00 70.24 607 ALA B CA 1
ATOM 10470 C C . ALA B 1 607 ? 121.279 132.397 97.453 1.00 70.24 607 ALA B C 1
ATOM 10471 O O . ALA B 1 607 ? 120.351 131.649 97.762 1.00 70.24 607 ALA B O 1
ATOM 10473 N N . TYR B 1 608 ? 121.107 133.485 96.727 1.00 68.64 608 TYR B N 1
ATOM 10474 C CA . TYR B 1 608 ? 119.823 133.875 96.168 1.00 68.64 608 TYR B CA 1
ATOM 10475 C C . TYR B 1 608 ? 119.891 133.556 94.685 1.00 68.64 608 TYR B C 1
ATOM 10476 O O . TYR B 1 608 ? 120.341 134.374 93.889 1.00 68.64 608 TYR B O 1
ATOM 10485 N N . ARG B 1 609 ? 119.467 132.360 94.303 1.00 73.81 609 ARG B N 1
ATOM 10486 C CA . ARG B 1 609 ? 119.426 132.049 92.886 1.00 73.81 609 ARG B CA 1
ATOM 10487 C C . ARG B 1 609 ? 118.303 131.066 92.628 1.00 73.81 609 ARG B C 1
ATOM 10488 O O . ARG B 1 609 ? 117.940 130.278 93.497 1.00 73.81 609 ARG B O 1
ATOM 10496 N N . PHE B 1 610 ? 117.732 131.143 91.434 1.00 77.69 610 PHE B N 1
ATOM 10497 C CA . PHE B 1 610 ? 116.614 130.278 91.079 1.00 77.69 610 PHE B CA 1
ATOM 10498 C C . PHE B 1 610 ? 116.671 130.102 89.571 1.00 77.69 610 PHE B C 1
ATOM 10499 O O . PHE B 1 610 ? 116.166 130.945 88.830 1.00 77.69 610 PHE B O 1
ATOM 10507 N N . ILE B 1 611 ? 117.278 129.011 89.129 1.00 88.57 611 ILE B N 1
ATOM 10508 C CA . ILE B 1 611 ? 117.653 128.826 87.737 1.00 88.57 611 ILE B CA 1
ATOM 10509 C C . ILE B 1 611 ? 116.916 127.614 87.193 1.00 88.57 611 ILE B C 1
ATOM 10510 O O . ILE B 1 611 ? 116.947 126.543 87.805 1.00 88.57 611 ILE B O 1
ATOM 10515 N N . ASN B 1 612 ? 116.255 127.778 86.052 1.00 101.50 612 ASN B N 1
ATOM 10516 C CA . ASN B 1 612 ? 115.726 126.640 85.318 1.00 101.50 612 ASN B CA 1
ATOM 10517 C C . ASN B 1 612 ? 116.756 126.118 84.329 1.00 101.50 612 ASN B C 1
ATOM 10518 O O . ASN B 1 612 ? 117.433 126.891 83.646 1.00 101.50 612 ASN B O 1
ATOM 10523 N N . HIS B 1 613 ? 116.865 124.799 84.251 1.00 109.84 613 HIS B N 1
ATOM 10524 C CA . HIS B 1 613 ? 117.696 124.137 83.253 1.00 109.84 613 HIS B CA 1
ATOM 10525 C C . HIS B 1 613 ? 116.764 123.220 82.473 1.00 109.84 613 HIS B C 1
ATOM 10526 O O . HIS B 1 613 ? 116.652 122.030 82.773 1.00 109.84 613 HIS B O 1
ATOM 10533 N N . THR B 1 614 ? 116.122 123.770 81.446 1.00 120.33 614 THR B N 1
ATOM 10534 C CA . THR B 1 614 ? 114.986 123.126 80.797 1.00 120.33 614 THR B CA 1
ATOM 10535 C C . THR B 1 614 ? 115.374 122.084 79.756 1.00 120.33 614 THR B C 1
ATOM 10536 O O . THR B 1 614 ? 114.553 121.787 78.881 1.00 120.33 614 THR B O 1
ATOM 10540 N N . VAL B 1 615 ? 116.586 121.529 79.812 1.00 123.75 615 VAL B N 1
ATOM 10541 C CA . VAL B 1 615 ? 116.989 120.528 78.832 1.00 123.75 615 VAL B CA 1
ATOM 10542 C C . VAL B 1 615 ? 116.254 119.218 79.107 1.00 123.75 615 VAL B C 1
ATOM 10543 O O . VAL B 1 615 ? 115.983 118.858 80.261 1.00 123.75 615 VAL B O 1
ATOM 10547 N N . GLY B 1 616 ? 115.849 118.539 78.037 1.00 125.40 616 GLY B N 1
ATOM 10548 C CA . GLY B 1 616 ? 115.162 117.276 78.155 1.00 125.40 616 GLY B CA 1
ATOM 10549 C C . GLY B 1 616 ? 113.704 117.372 78.534 1.00 125.40 616 GLY B C 1
ATOM 10550 O O . GLY B 1 616 ? 113.106 116.336 78.855 1.00 125.40 616 GLY B O 1
ATOM 10551 N N . ASN B 1 617 ? 113.124 118.578 78.512 1.00 125.20 617 ASN B N 1
ATOM 10552 C CA . ASN B 1 617 ? 111.731 118.859 78.868 1.00 125.20 617 ASN B CA 1
ATOM 10553 C C . ASN B 1 617 ? 111.374 118.395 80.275 1.00 125.20 617 ASN B C 1
ATOM 10554 O O . ASN B 1 617 ? 110.295 117.836 80.490 1.00 125.20 617 ASN B O 1
ATOM 10559 N N . LYS B 1 618 ? 112.266 118.601 81.243 1.00 123.53 618 LYS B N 1
ATOM 10560 C CA . LYS B 1 618 ? 111.984 118.239 82.623 1.00 123.53 618 LYS B CA 1
ATOM 10561 C C . LYS B 1 618 ? 112.400 119.322 83.617 1.00 123.53 618 LYS B C 1
ATOM 10562 O O . LYS B 1 618 ? 111.941 119.286 84.765 1.00 123.53 618 LYS B O 1
ATOM 10568 N N . THR B 1 619 ? 113.177 120.325 83.182 1.00 117.36 619 THR B N 1
ATOM 10569 C CA . THR B 1 619 ? 113.636 121.519 83.910 1.00 117.36 619 THR B CA 1
ATOM 10570 C C . THR B 1 619 ? 114.121 121.253 85.340 1.00 117.36 619 THR B C 1
ATOM 10571 O O . THR B 1 619 ? 113.487 121.652 86.324 1.00 117.36 619 THR B O 1
ATOM 10575 N N . LYS B 1 620 ? 115.242 120.540 85.454 1.00 109.38 620 LYS B N 1
ATOM 10576 C CA . LYS B 1 620 ? 115.925 120.388 86.735 1.00 109.38 620 LYS B CA 1
ATOM 10577 C C . LYS B 1 620 ? 116.362 121.743 87.272 1.00 109.38 620 LYS B C 1
ATOM 10578 O O . LYS B 1 620 ? 117.081 122.484 86.600 1.00 109.38 620 LYS B O 1
ATOM 10584 N N . VAL B 1 621 ? 115.938 122.060 88.490 1.00 96.56 621 VAL B N 1
ATOM 10585 C CA . VAL B 1 621 ? 116.069 123.402 89.043 1.00 96.56 621 VAL B CA 1
ATOM 10586 C C . VAL B 1 621 ? 117.144 123.419 90.124 1.00 96.56 621 VAL B C 1
ATOM 10587 O O . VAL B 1 621 ? 117.240 122.497 90.944 1.00 96.56 621 VAL B O 1
ATOM 10591 N N . GLU B 1 622 ? 117.995 124.442 90.083 1.00 92.92 622 GLU B N 1
ATOM 10592 C CA . GLU B 1 622 ? 118.977 124.705 91.122 1.00 92.92 622 GLU B CA 1
ATOM 10593 C C . GLU B 1 622 ? 118.568 125.950 91.887 1.00 92.92 622 GLU B C 1
ATOM 10594 O O . GLU B 1 622 ? 118.207 126.962 91.284 1.00 92.92 622 GLU B O 1
ATOM 10600 N N . GLU B 1 623 ? 118.652 125.888 93.210 1.00 77.06 623 GLU B N 1
ATOM 10601 C CA . GLU B 1 623 ? 118.289 127.039 94.018 1.00 77.06 623 GLU B CA 1
ATOM 10602 C C . GLU B 1 623 ? 119.027 127.017 95.343 1.00 77.06 623 GLU B C 1
ATOM 10603 O O . GLU B 1 623 ? 119.417 125.961 95.844 1.00 77.06 623 GLU B O 1
ATOM 10609 N N . GLY B 1 624 ? 119.220 128.207 95.896 1.00 70.27 624 GLY B N 1
ATOM 10610 C CA . GLY B 1 624 ? 119.981 128.375 97.110 1.00 70.27 624 GLY B CA 1
ATOM 10611 C C . GLY B 1 624 ? 119.106 128.684 98.297 1.00 70.27 624 GLY B C 1
ATOM 10612 O O . GLY B 1 624 ? 119.603 128.866 99.411 1.00 70.27 624 GLY B O 1
ATOM 10613 N N . TYR B 1 625 ? 117.812 128.848 98.034 1.00 66.13 625 TYR B N 1
ATOM 10614 C CA . TYR B 1 625 ? 116.739 128.771 99.017 1.00 66.13 625 TYR B CA 1
ATOM 10615 C C . TYR B 1 625 ? 116.685 129.867 100.068 1.00 66.13 625 TYR B C 1
ATOM 10616 O O . TYR B 1 625 ? 115.724 129.908 100.837 1.00 66.13 625 TYR B O 1
ATOM 10625 N N . TYR B 1 626 ? 117.661 130.761 100.136 1.00 60.29 626 TYR B N 1
ATOM 10626 C CA . TYR B 1 626 ? 117.635 131.726 101.225 1.00 60.29 626 TYR B CA 1
ATOM 10627 C C . TYR B 1 626 ? 116.719 132.891 100.971 1.00 60.29 626 TYR B C 1
ATOM 10628 O O . TYR B 1 626 ? 116.695 133.813 101.780 1.00 60.29 626 TYR B O 1
ATOM 10637 N N . TYR B 1 627 ? 115.974 132.885 99.880 1.00 63.64 627 TYR B N 1
ATOM 10638 C CA . TYR B 1 627 ? 114.938 133.877 99.671 1.00 63.64 627 TYR B CA 1
ATOM 10639 C C . TYR B 1 627 ? 113.657 133.550 100.410 1.00 63.64 627 TYR B C 1
ATOM 10640 O O . TYR B 1 627 ? 112.737 134.367 100.402 1.00 63.64 627 TYR B O 1
ATOM 10649 N N . LEU B 1 628 ? 113.560 132.378 101.025 1.00 60.59 628 LEU B N 1
ATOM 10650 C CA . LEU B 1 628 ? 112.363 132.025 101.766 1.00 60.59 628 LEU B CA 1
ATOM 10651 C C . LEU B 1 628 ? 112.320 132.652 103.142 1.00 60.59 628 LEU B C 1
ATOM 10652 O O . LEU B 1 628 ? 111.282 132.582 103.798 1.00 60.59 628 LEU B O 1
ATOM 10657 N N . ASN B 1 629 ? 113.414 133.256 103.594 1.00 56.67 629 ASN B N 1
ATOM 10658 C CA . ASN B 1 629 ? 113.456 133.944 104.878 1.00 56.67 629 ASN B CA 1
ATOM 10659 C C . ASN B 1 629 ? 112.992 135.372 104.655 1.00 56.67 629 ASN B C 1
ATOM 10660 O O . ASN B 1 629 ? 113.771 136.320 104.623 1.00 56.67 629 ASN B O 1
ATOM 10665 N N . ASN B 1 630 ? 111.688 135.515 104.490 1.00 62.27 630 ASN B N 1
ATOM 10666 C CA . ASN B 1 630 ? 111.083 136.796 104.182 1.00 62.27 630 ASN B CA 1
ATOM 10667 C C . ASN B 1 630 ? 110.899 137.612 105.445 1.00 62.27 630 ASN B C 1
ATOM 10668 O O . ASN B 1 630 ? 111.405 137.286 106.518 1.00 62.27 630 ASN B O 1
ATOM 10673 N N . PHE B 1 631 ? 110.170 138.705 105.305 1.00 60.65 631 PHE B N 1
ATOM 10674 C CA . PHE B 1 631 ? 109.512 139.385 106.404 1.00 60.65 631 PHE B CA 1
ATOM 10675 C C . PHE B 1 631 ? 108.107 139.751 105.954 1.00 60.65 631 PHE B C 1
ATOM 10676 O O . PHE B 1 631 ? 107.664 140.891 106.076 1.00 60.65 631 PHE B O 1
ATOM 10684 N N . ASP B 1 632 ? 107.398 138.774 105.388 1.00 65.39 632 ASP B N 1
ATOM 10685 C CA . ASP B 1 632 ? 106.109 139.050 104.768 1.00 65.39 632 ASP B CA 1
ATOM 10686 C C . ASP B 1 632 ? 104.973 139.096 105.777 1.00 65.39 632 ASP B C 1
ATOM 10687 O O . ASP B 1 632 ? 104.071 139.928 105.660 1.00 65.39 632 ASP B O 1
ATOM 10692 N N . ASN B 1 633 ? 104.986 138.212 106.762 1.00 63.11 633 ASN B N 1
ATOM 10693 C CA . ASN B 1 633 ? 103.918 138.130 107.739 1.00 63.11 633 ASN B CA 1
ATOM 10694 C C . ASN B 1 633 ? 104.549 137.821 109.086 1.00 63.11 633 ASN B C 1
ATOM 10695 O O . ASN B 1 633 ? 105.764 137.929 109.247 1.00 63.11 633 ASN B O 1
ATOM 10700 N N . ILE B 1 634 ? 103.737 137.446 110.071 1.00 61.10 634 ILE B N 1
ATOM 10701 C CA . ILE B 1 634 ? 104.347 137.153 111.359 1.00 61.10 634 ILE B CA 1
ATOM 10702 C C . ILE B 1 634 ? 104.993 135.784 111.330 1.00 61.10 634 ILE B C 1
ATOM 10703 O O . ILE B 1 634 ? 105.968 135.541 112.043 1.00 61.10 634 ILE B O 1
ATOM 10708 N N . LEU B 1 635 ? 104.487 134.877 110.508 1.00 59.21 635 LEU B N 1
ATOM 10709 C CA . LEU B 1 635 ? 104.942 133.504 110.607 1.00 59.21 635 LEU B CA 1
ATOM 10710 C C . LEU B 1 635 ? 106.276 133.304 109.906 1.00 59.21 635 LEU B C 1
ATOM 10711 O O . LEU B 1 635 ? 107.161 132.628 110.443 1.00 59.21 635 LEU B O 1
ATOM 10716 N N . ASN B 1 636 ? 106.451 133.888 108.720 1.00 59.62 636 ASN B N 1
ATOM 10717 C CA . ASN B 1 636 ? 107.759 133.828 108.088 1.00 59.62 636 ASN B CA 1
ATOM 10718 C C . ASN B 1 636 ? 108.779 134.652 108.849 1.00 59.62 636 ASN B C 1
ATOM 10719 O O . ASN B 1 636 ? 109.969 134.327 108.830 1.00 59.62 636 ASN B O 1
ATOM 10724 N N . SER B 1 637 ? 108.341 135.689 109.553 1.00 56.07 637 SER B N 1
ATOM 10725 C CA . SER B 1 637 ? 109.296 136.478 110.311 1.00 56.07 637 SER B CA 1
ATOM 10726 C C . SER B 1 637 ? 109.674 135.821 111.625 1.00 56.07 637 SER B C 1
ATOM 10727 O O . SER B 1 637 ? 110.808 135.986 112.069 1.00 56.07 637 SER B O 1
ATOM 10730 N N . PHE B 1 638 ? 108.767 135.085 112.268 1.00 52.44 638 PHE B N 1
ATOM 10731 C CA . PHE B 1 638 ? 109.187 134.290 113.418 1.00 52.44 638 PHE B CA 1
ATOM 10732 C C . PHE B 1 638 ? 110.127 133.171 113.014 1.00 52.44 638 PHE B C 1
ATOM 10733 O O . PHE B 1 638 ? 111.048 132.838 113.766 1.00 52.44 638 PHE B O 1
ATOM 10741 N N . VAL B 1 639 ? 109.913 132.571 111.845 1.00 52.05 639 VAL B N 1
ATOM 10742 C CA . VAL B 1 639 ? 110.838 131.537 111.404 1.00 52.05 639 VAL B CA 1
ATOM 10743 C C . VAL B 1 639 ? 112.192 132.144 111.071 1.00 52.05 639 VAL B C 1
ATOM 10744 O O . VAL B 1 639 ? 113.234 131.573 111.403 1.00 52.05 639 VAL B O 1
ATOM 10748 N N . THR B 1 640 ? 112.201 133.348 110.502 1.00 51.48 640 THR B N 1
ATOM 10749 C CA . THR B 1 640 ? 113.460 134.021 110.200 1.00 51.48 640 THR B CA 1
ATOM 10750 C C . THR B 1 640 ? 114.219 134.391 111.468 1.00 51.48 640 THR B C 1
ATOM 10751 O O . THR B 1 640 ? 115.421 134.121 111.580 1.00 51.48 640 THR B O 1
ATOM 10755 N N . LEU B 1 641 ? 113.528 134.973 112.449 1.00 49.31 641 LEU B N 1
ATOM 10756 C CA . LEU B 1 641 ? 114.190 135.360 113.689 1.00 49.31 641 LEU B CA 1
ATOM 10757 C C . LEU B 1 641 ? 114.654 134.150 114.484 1.00 49.31 641 LEU B C 1
ATOM 10758 O O . LEU B 1 641 ? 115.681 134.216 115.173 1.00 49.31 641 LEU B O 1
ATOM 10763 N N . PHE B 1 642 ? 113.940 133.031 114.382 1.00 47.37 642 PHE B N 1
ATOM 10764 C CA . PHE B 1 642 ? 114.456 131.814 114.986 1.00 47.37 642 PHE B CA 1
ATOM 10765 C C . PHE B 1 642 ? 115.693 131.329 114.259 1.00 47.37 642 PHE B C 1
ATOM 10766 O O . PHE B 1 642 ? 116.579 130.749 114.882 1.00 47.37 642 PHE B O 1
ATOM 10774 N N . GLU B 1 643 ? 115.793 131.573 112.957 1.00 50.66 643 GLU B N 1
ATOM 10775 C CA . GLU B 1 643 ? 117.033 131.244 112.277 1.00 50.66 643 GLU B CA 1
ATOM 10776 C C . GLU B 1 643 ? 118.156 132.206 112.606 1.00 50.66 643 GLU B C 1
ATOM 10777 O O . GLU B 1 643 ? 119.303 131.922 112.267 1.00 50.66 643 GLU B O 1
ATOM 10783 N N . LEU B 1 644 ? 117.866 133.336 113.224 1.00 47.01 644 LEU B N 1
ATOM 10784 C CA . LEU B 1 644 ? 118.942 134.212 113.642 1.00 47.01 644 LEU B CA 1
ATOM 10785 C C . LEU B 1 644 ? 119.391 133.983 115.074 1.00 47.01 644 LEU B C 1
ATOM 10786 O O . LEU B 1 644 ? 120.476 134.443 115.431 1.00 47.01 644 LEU B O 1
ATOM 10791 N N . THR B 1 645 ? 118.604 133.322 115.921 1.00 45.27 645 THR B N 1
ATOM 10792 C CA . THR B 1 645 ? 119.136 133.185 117.275 1.00 45.27 645 THR B CA 1
ATOM 10793 C C . THR B 1 645 ? 120.073 132.008 117.438 1.00 45.27 645 THR B C 1
ATOM 10794 O O . THR B 1 645 ? 121.042 132.110 118.191 1.00 45.27 645 THR B O 1
ATOM 10798 N N . VAL B 1 646 ? 119.824 130.881 116.781 1.00 43.76 646 VAL B N 1
ATOM 10799 C CA . VAL B 1 646 ? 120.957 130.037 116.460 1.00 43.76 646 VAL B CA 1
ATOM 10800 C C . VAL B 1 646 ? 121.798 130.828 115.484 1.00 43.76 646 VAL B C 1
ATOM 10801 O O . VAL B 1 646 ? 121.273 131.507 114.596 1.00 43.76 646 VAL B O 1
ATOM 10805 N N . VAL B 1 647 ? 123.100 130.834 115.702 1.00 45.26 647 VAL B N 1
ATOM 10806 C CA . VAL B 1 647 ? 123.870 131.939 115.163 1.00 45.26 647 VAL B CA 1
ATOM 10807 C C . VAL B 1 647 ? 124.177 131.741 113.688 1.00 45.26 647 VAL B C 1
ATOM 10808 O O . VAL B 1 647 ? 124.094 132.695 112.914 1.00 45.26 647 VAL B O 1
ATOM 10812 N N . ASN B 1 648 ? 124.410 130.499 113.265 1.00 48.09 648 ASN B N 1
ATOM 10813 C CA . ASN B 1 648 ? 125.122 130.206 112.025 1.00 48.09 648 ASN B CA 1
ATOM 10814 C C . ASN B 1 648 ? 124.425 130.753 110.788 1.00 48.09 648 ASN B C 1
ATOM 10815 O O . ASN B 1 648 ? 123.200 130.726 110.685 1.00 48.09 648 ASN B O 1
ATOM 10820 N N . ASN B 1 649 ? 125.238 131.311 109.892 1.00 47.55 649 ASN B N 1
ATOM 10821 C CA . ASN B 1 649 ? 124.825 131.887 108.612 1.00 47.55 649 ASN B CA 1
ATOM 10822 C C . ASN B 1 649 ? 123.829 133.026 108.779 1.00 47.55 649 ASN B C 1
ATOM 10823 O O . ASN B 1 649 ? 122.868 133.138 108.026 1.00 47.55 649 ASN B O 1
ATOM 10828 N N . TRP B 1 650 ? 124.061 133.892 109.752 1.00 45.92 650 TRP B N 1
ATOM 10829 C CA . TRP B 1 650 ? 123.193 135.044 109.911 1.00 45.92 650 TRP B CA 1
ATOM 10830 C C . TRP B 1 650 ? 123.643 136.222 109.075 1.00 45.92 650 TRP B C 1
ATOM 10831 O O . TRP B 1 650 ? 122.815 137.068 108.710 1.00 45.92 650 TRP B O 1
ATOM 10842 N N . TYR B 1 651 ? 124.922 136.280 108.728 1.00 48.26 651 TYR B N 1
ATOM 10843 C CA . TYR B 1 651 ? 125.410 137.381 107.921 1.00 48.26 651 TYR B CA 1
ATOM 10844 C C . TYR B 1 651 ? 124.916 137.317 106.490 1.00 48.26 651 TYR B C 1
ATOM 10845 O O . TYR B 1 651 ? 125.040 138.308 105.776 1.00 48.26 651 TYR B O 1
ATOM 10854 N N . ILE B 1 652 ? 124.359 136.198 106.050 1.00 51.65 652 ILE B N 1
ATOM 10855 C CA . ILE B 1 652 ? 123.814 136.142 104.704 1.00 51.65 652 ILE B CA 1
ATOM 10856 C C . ILE B 1 652 ? 122.488 136.875 104.625 1.00 51.65 652 ILE B C 1
ATOM 10857 O O . ILE B 1 652 ? 122.238 137.626 103.675 1.00 51.65 652 ILE B O 1
ATOM 10862 N N . ILE B 1 653 ? 121.630 136.689 105.627 1.00 50.35 653 ILE B N 1
ATOM 10863 C CA . ILE B 1 653 ? 120.387 137.446 105.704 1.00 50.35 653 ILE B CA 1
ATOM 10864 C C . ILE B 1 653 ? 120.683 138.924 105.886 1.00 50.35 653 ILE B C 1
ATOM 10865 O O . ILE B 1 653 ? 120.024 139.781 105.279 1.00 50.35 653 ILE B O 1
ATOM 10870 N N . MET B 1 654 ? 121.696 139.243 106.702 1.00 54.29 654 MET B N 1
ATOM 10871 C CA . MET B 1 654 ? 122.127 140.630 106.866 1.00 54.29 654 MET B CA 1
ATOM 10872 C C . MET B 1 654 ? 122.577 141.249 105.551 1.00 54.29 654 MET B C 1
ATOM 10873 O O . MET B 1 654 ? 122.082 142.308 105.161 1.00 54.29 654 MET B O 1
ATOM 10878 N N . GLU B 1 655 ? 123.495 140.593 104.840 1.00 58.61 655 GLU B N 1
ATOM 10879 C CA . GLU B 1 655 ? 124.043 141.196 103.632 1.00 58.61 655 GLU B CA 1
ATOM 10880 C C . GLU B 1 655 ? 123.026 141.246 102.505 1.00 58.61 655 GLU B C 1
ATOM 10881 O O . GLU B 1 655 ? 123.127 142.110 101.634 1.00 58.61 655 GLU B O 1
ATOM 10887 N N . GLY B 1 656 ? 122.030 140.364 102.521 1.00 57.30 656 GLY B N 1
ATOM 10888 C CA . GLY B 1 656 ? 120.974 140.458 101.528 1.00 57.30 656 GLY B CA 1
ATOM 10889 C C . GLY B 1 656 ? 120.071 141.657 101.751 1.00 57.30 656 GLY B C 1
ATOM 10890 O O . GLY B 1 656 ? 119.839 142.458 100.834 1.00 57.30 656 GLY B O 1
ATOM 10891 N N . VAL B 1 657 ? 119.564 141.804 102.978 1.00 55.23 657 VAL B N 1
ATOM 10892 C CA . VAL B 1 657 ? 118.661 142.905 103.291 1.00 55.23 657 VAL B CA 1
ATOM 10893 C C . VAL B 1 657 ? 119.373 144.241 103.152 1.00 55.23 657 VAL B C 1
ATOM 10894 O O . VAL B 1 657 ? 118.820 145.196 102.599 1.00 55.23 657 VAL B O 1
ATOM 10898 N N . THR B 1 658 ? 120.631 144.314 103.570 1.00 56.55 658 THR B N 1
ATOM 10899 C CA . THR B 1 658 ? 121.363 145.555 103.377 1.00 56.55 658 THR B CA 1
ATOM 10900 C C . THR B 1 658 ? 121.780 145.766 101.940 1.00 56.55 658 THR B C 1
ATOM 10901 O O . THR B 1 658 ? 122.117 146.890 101.569 1.00 56.55 658 THR B O 1
ATOM 10905 N N . SER B 1 659 ? 121.771 144.730 101.119 1.00 60.89 659 SER B N 1
ATOM 10906 C CA . SER B 1 659 ? 121.962 144.988 99.705 1.00 60.89 659 SER B CA 1
ATOM 10907 C C . SER B 1 659 ? 120.691 145.437 99.023 1.00 60.89 659 SER B C 1
ATOM 10908 O O . SER B 1 659 ? 120.740 145.783 97.843 1.00 60.89 659 SER B O 1
ATOM 10911 N N . GLN B 1 660 ? 119.557 145.443 99.716 1.00 61.29 660 GLN B N 1
ATOM 10912 C CA . GLN B 1 660 ? 118.373 146.032 99.118 1.00 61.29 660 GLN B CA 1
ATOM 10913 C C . GLN B 1 660 ? 117.902 147.324 99.765 1.00 61.29 660 GLN B C 1
ATOM 10914 O O . GLN B 1 660 ? 117.187 148.081 99.108 1.00 61.29 660 GLN B O 1
ATOM 10920 N N . THR B 1 661 ? 118.243 147.598 101.021 1.00 58.18 661 THR B N 1
ATOM 10921 C CA . THR B 1 661 ? 117.740 148.843 101.587 1.00 58.18 661 THR B CA 1
ATOM 10922 C C . THR B 1 661 ? 118.772 149.958 101.674 1.00 58.18 661 THR B C 1
ATOM 10923 O O . THR B 1 661 ? 118.642 150.969 100.980 1.00 58.18 661 THR B O 1
ATOM 10927 N N . SER B 1 662 ? 119.813 149.773 102.473 1.00 59.97 662 SER B N 1
ATOM 10928 C CA . SER B 1 662 ? 120.767 150.838 102.777 1.00 59.97 662 SER B CA 1
ATOM 10929 C C . SER B 1 662 ? 121.945 150.226 103.514 1.00 59.97 662 SER B C 1
ATOM 10930 O O . SER B 1 662 ? 122.067 149.003 103.619 1.00 59.97 662 SER B O 1
ATOM 10933 N N . HIS B 1 663 ? 122.812 151.079 104.033 1.00 63.05 663 HIS B N 1
ATOM 10934 C CA . HIS B 1 663 ? 123.805 150.625 104.985 1.00 63.05 663 HIS B CA 1
ATOM 10935 C C . HIS B 1 663 ? 123.294 150.635 106.408 1.00 63.05 663 HIS B C 1
ATOM 10936 O O . HIS B 1 663 ? 123.920 150.021 107.273 1.00 63.05 663 HIS B O 1
ATOM 10943 N N . TRP B 1 664 ? 122.193 151.325 106.683 1.00 57.13 664 TRP B N 1
ATOM 10944 C CA . TRP B 1 664 ? 121.777 151.482 108.066 1.00 57.13 664 TRP B CA 1
ATOM 10945 C C . TRP B 1 664 ? 121.102 150.251 108.624 1.00 57.13 664 TRP B C 1
ATOM 10946 O O . TRP B 1 664 ? 120.985 150.132 109.843 1.00 57.13 664 TRP B O 1
ATOM 10957 N N . SER B 1 665 ? 120.654 149.336 107.785 1.00 53.12 665 SER B N 1
ATOM 10958 C CA . SER B 1 665 ? 119.948 148.181 108.298 1.00 53.12 665 SER B CA 1
ATOM 10959 C C . SER B 1 665 ? 120.874 147.039 108.681 1.00 53.12 665 SER B C 1
ATOM 10960 O O . SER B 1 665 ? 120.393 145.944 108.968 1.00 53.12 665 SER B O 1
ATOM 10963 N N . ARG B 1 666 ? 122.185 147.262 108.705 1.00 52.05 666 ARG B N 1
ATOM 10964 C CA . ARG B 1 666 ? 123.059 146.364 109.447 1.00 52.05 666 ARG B CA 1
ATOM 10965 C C . ARG B 1 666 ? 122.819 146.498 110.934 1.00 52.05 666 ARG B C 1
ATOM 10966 O O . ARG B 1 666 ? 122.979 145.535 111.693 1.00 52.05 666 ARG B O 1
ATOM 10974 N N . LEU B 1 667 ? 122.439 147.691 111.367 1.00 49.08 667 LEU B N 1
ATOM 10975 C CA . LEU B 1 667 ? 122.308 147.987 112.779 1.00 49.08 667 LEU B CA 1
ATOM 10976 C C . LEU B 1 667 ? 121.137 147.246 113.402 1.00 49.08 667 LEU B C 1
ATOM 10977 O O . LEU B 1 667 ? 121.161 146.970 114.607 1.00 49.08 667 LEU B O 1
ATOM 10982 N N . TYR B 1 668 ? 120.141 146.894 112.589 1.00 48.83 668 TYR B N 1
ATOM 10983 C CA . TYR B 1 668 ? 119.023 146.072 113.033 1.00 48.83 668 TYR B CA 1
ATOM 10984 C C . TYR B 1 668 ? 119.491 144.698 113.476 1.00 48.83 668 TYR B C 1
ATOM 10985 O O . TYR B 1 668 ? 119.177 144.245 114.581 1.00 48.83 668 TYR B O 1
ATOM 10994 N N . PHE B 1 669 ? 120.266 144.030 112.633 1.00 49.64 669 PHE B N 1
ATOM 10995 C CA . PHE B 1 669 ? 120.683 142.674 112.928 1.00 49.64 669 PHE B CA 1
ATOM 10996 C C . PHE B 1 669 ? 121.761 142.626 113.991 1.00 49.64 669 PHE B C 1
ATOM 10997 O O . PHE B 1 669 ? 121.823 141.655 114.753 1.00 49.64 669 PHE B O 1
ATOM 11005 N N . MET B 1 670 ? 122.613 143.648 114.060 1.00 49.97 670 MET B N 1
ATOM 11006 C CA . MET B 1 670 ? 123.594 143.691 115.135 1.00 49.97 670 MET B CA 1
ATOM 11007 C C . MET B 1 670 ? 122.918 143.866 116.484 1.00 49.97 670 MET B C 1
ATOM 11008 O O . MET B 1 670 ? 123.289 143.200 117.460 1.00 49.97 670 MET B O 1
ATOM 11013 N N . THR B 1 671 ? 121.897 144.723 116.542 1.00 48.26 671 THR B N 1
ATOM 11014 C CA . THR B 1 671 ? 121.132 144.891 117.770 1.00 48.26 671 THR B CA 1
ATOM 11015 C C . THR B 1 671 ? 120.417 143.606 118.155 1.00 48.26 671 THR B C 1
ATOM 11016 O O . THR B 1 671 ? 120.346 143.257 119.340 1.00 48.26 671 THR B O 1
ATOM 11020 N N . PHE B 1 672 ? 119.926 142.862 117.160 1.00 49.49 672 PHE B N 1
ATOM 11021 C CA . PHE B 1 672 ? 119.258 141.603 117.456 1.00 49.49 672 PHE B CA 1
ATOM 11022 C C . PHE B 1 672 ? 120.221 140.564 117.998 1.00 49.49 672 PHE B C 1
ATOM 11023 O O . PHE B 1 6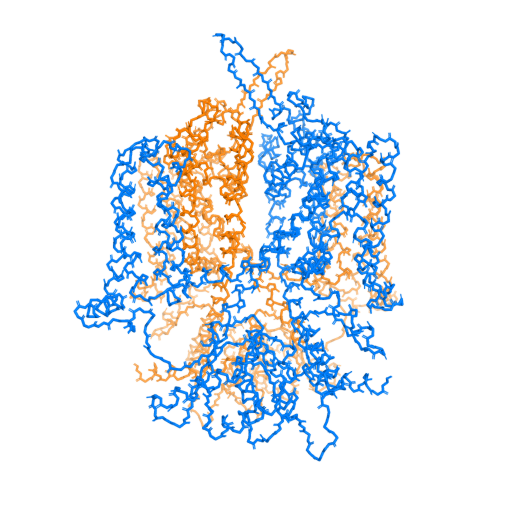72 ? 119.834 139.756 118.848 1.00 49.49 672 PHE B O 1
ATOM 11031 N N . TYR B 1 673 ? 121.468 140.565 117.531 1.00 49.35 673 TYR B N 1
ATOM 11032 C CA . TYR B 1 673 ? 122.421 139.603 118.066 1.00 49.35 673 TYR B CA 1
ATOM 11033 C C . TYR B 1 673 ? 122.791 139.915 119.507 1.00 49.35 673 TYR B C 1
ATOM 11034 O O . TYR B 1 673 ? 122.980 138.992 120.305 1.00 49.35 673 TYR B O 1
ATOM 11043 N N . ILE B 1 674 ? 122.869 141.196 119.866 1.00 48.80 674 ILE B N 1
ATOM 11044 C CA . ILE B 1 674 ? 123.164 141.550 121.252 1.00 48.80 674 ILE B CA 1
ATOM 11045 C C . ILE B 1 674 ? 122.005 141.180 122.175 1.00 48.80 674 ILE B C 1
ATOM 11046 O O . ILE B 1 674 ? 122.219 140.651 123.273 1.00 48.80 674 ILE B O 1
ATOM 11051 N N . VAL B 1 675 ? 120.767 141.394 121.727 1.00 48.91 675 VAL B N 1
ATOM 11052 C CA . VAL B 1 675 ? 119.605 141.072 122.556 1.00 48.91 675 VAL B CA 1
ATOM 11053 C C . VAL B 1 675 ? 119.485 139.570 122.782 1.00 48.91 675 VAL B C 1
ATOM 11054 O O . VAL B 1 675 ? 119.278 139.115 123.917 1.00 48.91 675 VAL B O 1
ATOM 11058 N N . THR B 1 676 ? 119.664 138.772 121.732 1.00 51.14 676 THR B N 1
ATOM 11059 C CA . THR B 1 676 ? 119.592 137.335 121.943 1.00 51.14 676 THR B CA 1
ATOM 11060 C C . THR B 1 676 ? 120.799 136.798 122.703 1.00 51.14 676 THR B C 1
ATOM 11061 O O . THR B 1 676 ? 120.697 135.736 123.323 1.00 51.14 676 THR B O 1
ATOM 11065 N N . MET B 1 677 ? 121.915 137.529 122.722 1.00 54.13 677 MET B N 1
ATOM 11066 C CA . MET B 1 677 ? 123.042 137.126 123.551 1.00 54.13 677 MET B CA 1
ATOM 11067 C C . MET B 1 677 ? 122.739 137.320 125.029 1.00 54.13 677 MET B C 1
ATOM 11068 O O . MET B 1 677 ? 123.097 136.469 125.854 1.00 54.13 677 MET B O 1
ATOM 11073 N N . VAL B 1 678 ? 122.074 138.430 125.375 1.00 49.81 678 VAL B N 1
ATOM 11074 C CA . VAL B 1 678 ? 121.655 138.677 126.756 1.00 49.81 678 VAL B CA 1
ATOM 11075 C C . VAL B 1 678 ? 120.705 137.594 127.235 1.00 49.81 678 VAL B C 1
ATOM 11076 O O . VAL B 1 678 ? 120.885 137.019 128.316 1.00 49.81 678 VAL B O 1
ATOM 11080 N N . VAL B 1 679 ? 119.679 137.300 126.436 1.00 51.16 679 VAL B N 1
ATOM 11081 C CA . VAL B 1 679 ? 118.638 136.382 126.879 1.00 51.16 679 VAL B CA 1
ATOM 11082 C C . VAL B 1 679 ? 119.183 134.968 127.016 1.00 51.16 679 VAL B C 1
ATOM 11083 O O . VAL B 1 679 ? 118.896 134.275 128.001 1.00 51.16 679 VAL B O 1
ATOM 11087 N N . MET B 1 680 ? 120.034 134.541 126.085 1.00 56.24 680 MET B N 1
ATOM 11088 C CA . MET B 1 680 ? 120.566 133.189 126.197 1.00 56.24 680 MET B CA 1
ATOM 11089 C C . MET B 1 680 ? 121.568 133.041 127.335 1.00 56.24 680 MET B C 1
ATOM 11090 O O . MET B 1 680 ? 121.588 131.992 127.990 1.00 56.24 680 MET B O 1
ATOM 11095 N N . THR B 1 681 ? 122.378 134.062 127.627 1.00 50.98 681 THR B N 1
ATOM 11096 C CA . THR B 1 681 ? 123.289 133.876 128.751 1.00 50.98 681 THR B CA 1
ATOM 11097 C C . THR B 1 681 ? 122.572 133.968 130.093 1.00 50.98 681 THR B C 1
ATOM 11098 O O . THR B 1 681 ? 123.065 133.421 131.083 1.00 50.98 681 THR B O 1
ATOM 11102 N N . ILE B 1 682 ? 121.390 134.576 130.139 1.00 51.41 682 ILE B N 1
ATOM 11103 C CA . ILE B 1 682 ? 120.634 134.554 131.382 1.00 51.41 682 ILE B CA 1
ATOM 11104 C C . ILE B 1 682 ? 119.918 133.223 131.574 1.00 51.41 682 ILE B C 1
ATOM 11105 O O . ILE B 1 682 ? 119.775 132.752 132.709 1.00 51.41 682 ILE B O 1
ATOM 11110 N N . ILE B 1 683 ? 119.520 132.564 130.486 1.00 53.22 683 ILE B N 1
ATOM 11111 C CA . ILE B 1 683 ? 118.986 131.209 130.593 1.00 53.22 683 ILE B CA 1
ATOM 11112 C C . ILE B 1 683 ? 120.045 130.243 131.110 1.00 53.22 683 ILE B C 1
ATOM 11113 O O . ILE B 1 683 ? 119.769 129.406 131.986 1.00 53.22 683 ILE B O 1
ATOM 11118 N N . VAL B 1 684 ? 121.282 130.379 130.622 1.00 52.20 684 VAL B N 1
ATOM 11119 C CA . VAL B 1 684 ? 122.362 129.509 131.083 1.00 52.20 684 VAL B CA 1
ATOM 11120 C C . VAL B 1 684 ? 122.665 129.746 132.556 1.00 52.20 684 VAL B C 1
ATOM 11121 O O . VAL B 1 684 ? 122.851 128.795 133.327 1.00 52.20 684 VAL B O 1
ATOM 11125 N N . ALA B 1 685 ? 122.662 131.010 132.978 1.00 56.62 685 ALA B N 1
ATOM 11126 C CA . ALA B 1 685 ? 122.917 131.326 134.379 1.00 56.62 685 ALA B CA 1
ATOM 11127 C C . ALA B 1 685 ? 121.832 130.794 135.300 1.00 56.62 685 ALA B C 1
ATOM 11128 O O . ALA B 1 685 ? 122.133 130.387 136.430 1.00 56.62 685 ALA B O 1
ATOM 11130 N N . PHE B 1 686 ? 120.580 130.768 134.839 1.00 60.00 686 PHE B N 1
ATOM 11131 C CA . PHE B 1 686 ? 119.507 130.240 135.675 1.00 60.00 686 PHE B CA 1
ATOM 11132 C C . PHE B 1 686 ? 119.646 128.745 135.893 1.00 60.00 686 PHE B C 1
ATOM 11133 O O . PHE B 1 686 ? 119.477 128.259 137.020 1.00 60.00 686 PHE B O 1
ATOM 11141 N N . ILE B 1 687 ? 119.924 128.001 134.818 1.00 58.33 687 ILE B N 1
ATOM 11142 C CA . ILE B 1 687 ? 120.043 126.549 134.920 1.00 58.33 687 ILE B CA 1
ATOM 11143 C C . ILE B 1 687 ? 121.203 126.165 135.826 1.00 58.33 687 ILE B C 1
ATOM 11144 O O . ILE B 1 687 ? 121.093 125.232 136.635 1.00 58.33 687 ILE B O 1
ATOM 11149 N N . LEU B 1 688 ? 122.304 126.916 135.758 1.00 59.31 688 LEU B N 1
ATOM 11150 C CA . LEU B 1 688 ? 123.438 126.602 136.618 1.00 59.31 688 LEU B CA 1
ATOM 11151 C C . LEU B 1 688 ? 123.149 126.886 138.080 1.00 59.31 688 LEU B C 1
ATOM 11152 O O . LEU B 1 688 ? 123.552 126.099 138.942 1.00 59.31 688 LEU B O 1
ATOM 11157 N N . GLU B 1 689 ? 122.441 127.978 138.388 1.00 69.12 689 GLU B N 1
ATOM 11158 C CA . GLU B 1 689 ? 122.181 128.261 139.798 1.00 69.12 689 GLU B CA 1
ATOM 11159 C C . GLU B 1 689 ? 121.235 127.245 140.413 1.00 69.12 689 GLU B C 1
ATOM 11160 O O . GLU B 1 689 ? 121.514 126.722 141.499 1.00 69.12 689 GLU B O 1
ATOM 11166 N N . ALA B 1 690 ? 120.142 126.916 139.720 1.00 71.65 690 ALA B N 1
ATOM 11167 C CA . ALA B 1 690 ? 119.167 125.996 140.297 1.00 71.65 690 ALA B CA 1
ATOM 11168 C C . ALA B 1 690 ? 119.740 124.595 140.459 1.00 71.65 690 ALA B C 1
ATOM 11169 O O . ALA B 1 690 ? 119.486 123.931 141.473 1.00 71.65 690 ALA B O 1
ATOM 11171 N N . PHE B 1 691 ? 120.568 124.158 139.511 1.00 73.17 691 PHE B N 1
ATOM 11172 C CA . PHE B 1 691 ? 121.142 122.826 139.625 1.00 73.17 691 PHE B CA 1
ATOM 11173 C C . PHE B 1 691 ? 122.184 122.758 140.734 1.00 73.17 691 PHE B C 1
ATOM 11174 O O . PHE B 1 691 ? 122.254 121.760 141.460 1.00 73.17 691 PHE B O 1
ATOM 11182 N N . VAL B 1 692 ? 122.988 123.809 140.893 1.00 74.85 692 VAL B N 1
ATOM 11183 C CA . VAL B 1 692 ? 123.987 123.827 141.958 1.00 74.85 692 VAL B CA 1
ATOM 11184 C C . VAL B 1 692 ? 123.324 123.933 143.324 1.00 74.85 692 VAL B C 1
ATOM 11185 O O . VAL B 1 692 ? 123.764 123.306 144.293 1.00 74.85 692 VAL B O 1
ATOM 11189 N N . PHE B 1 693 ? 122.222 124.674 143.408 1.00 83.59 693 PHE B N 1
ATOM 11190 C CA . PHE B 1 693 ? 121.536 124.876 144.681 1.00 83.59 693 PHE B CA 1
ATOM 11191 C C . PHE B 1 693 ? 120.901 123.586 145.184 1.00 83.59 693 PHE B C 1
ATOM 11192 O O . PHE B 1 693 ? 120.997 123.262 146.373 1.00 83.59 693 PHE B O 1
ATOM 11200 N N . ARG B 1 694 ? 120.279 122.817 144.290 1.00 84.73 694 ARG B N 1
ATOM 11201 C CA . ARG B 1 694 ? 119.699 121.556 144.736 1.00 84.73 694 ARG B CA 1
ATOM 11202 C C . ARG B 1 694 ? 120.760 120.499 144.989 1.00 84.73 694 ARG B C 1
ATOM 11203 O O . ARG B 1 694 ? 120.609 119.678 145.903 1.00 84.73 694 ARG B O 1
ATOM 11211 N N . MET B 1 695 ? 121.843 120.507 144.214 1.00 89.02 695 MET B N 1
ATOM 11212 C CA . MET B 1 695 ? 122.926 119.575 144.505 1.00 89.02 695 MET B CA 1
ATOM 11213 C C . MET B 1 695 ? 123.658 119.928 145.793 1.00 89.02 695 MET B C 1
ATOM 11214 O O . MET B 1 695 ? 124.262 119.050 146.414 1.00 89.02 695 MET B O 1
ATOM 11219 N N . ASN B 1 696 ? 123.627 121.188 146.217 1.00 91.45 696 ASN B N 1
ATOM 11220 C CA . ASN B 1 696 ? 124.203 121.496 147.518 1.00 91.45 696 ASN B CA 1
ATOM 11221 C C . ASN B 1 696 ? 123.232 121.188 148.639 1.00 91.45 696 ASN B C 1
ATOM 11222 O O . ASN B 1 696 ? 123.655 121.008 149.783 1.00 91.45 696 ASN B O 1
ATOM 11227 N N . TYR B 1 697 ? 121.934 121.138 148.352 1.00 96.41 697 TYR B N 1
ATOM 11228 C CA . TYR B 1 697 ? 121.006 120.714 149.389 1.00 96.41 697 TYR B CA 1
ATOM 11229 C C . TYR B 1 697 ? 121.146 119.232 149.669 1.00 96.41 697 TYR B C 1
ATOM 11230 O O . TYR B 1 697 ? 121.241 118.819 150.827 1.00 96.41 697 TYR B O 1
ATOM 11239 N N . SER B 1 698 ? 121.178 118.411 148.619 1.00 96.21 698 SER B N 1
ATOM 11240 C CA . SER B 1 698 ? 121.153 116.967 148.823 1.00 96.21 698 SER B CA 1
ATOM 11241 C C . SER B 1 698 ? 122.487 116.388 149.276 1.00 96.21 698 SER B C 1
ATOM 11242 O O . SER B 1 698 ? 122.599 115.164 149.392 1.00 96.21 698 SER B O 1
ATOM 11245 N N . ARG B 1 699 ? 123.499 117.215 149.525 1.00 98.87 699 ARG B N 1
ATOM 11246 C CA . ARG B 1 699 ? 124.748 116.756 150.115 1.00 98.87 699 ARG B CA 1
ATOM 11247 C C . ARG B 1 699 ? 125.078 117.482 151.411 1.00 98.87 699 ARG B C 1
ATOM 11248 O O . ARG B 1 699 ? 126.217 117.409 151.878 1.00 98.87 699 ARG B O 1
ATOM 11256 N N . LYS B 1 700 ? 124.117 118.209 151.982 1.00 104.75 700 LYS B N 1
ATOM 11257 C CA . LYS B 1 700 ? 124.183 118.645 153.368 1.00 104.75 700 LYS B CA 1
ATOM 11258 C C . LYS B 1 700 ? 123.177 117.928 154.253 1.00 104.75 700 LYS B C 1
ATOM 11259 O O . LYS B 1 700 ? 123.049 118.283 155.429 1.00 104.75 700 LYS B O 1
ATOM 11265 N N . SER B 1 701 ? 122.466 116.939 153.720 1.00 105.59 701 SER B N 1
ATOM 11266 C CA . SER B 1 701 ? 121.544 116.128 154.501 1.00 105.59 701 SER B CA 1
ATOM 11267 C C . SER B 1 701 ? 122.010 114.680 154.513 1.00 105.59 701 SER B C 1
ATOM 11268 O O . SER B 1 701 ? 122.153 114.063 153.460 1.00 105.59 701 SER B O 1
ATOM 11271 N N . GLY B 1 709 ? 108.318 114.893 149.790 1.00 127.61 709 GLY B N 1
ATOM 11272 C CA . GLY B 1 709 ? 107.839 116.051 150.518 1.00 127.61 709 GLY B CA 1
ATOM 11273 C C . GLY B 1 709 ? 107.993 115.901 152.014 1.00 127.61 709 GLY B C 1
ATOM 11274 O O . GLY B 1 709 ? 108.809 115.111 152.484 1.00 127.61 709 GLY B O 1
ATOM 11275 N N . ILE B 1 710 ? 107.215 116.666 152.770 1.00 129.34 710 ILE B N 1
ATOM 11276 C CA . ILE B 1 710 ? 107.199 116.551 154.220 1.00 129.34 710 ILE B CA 1
ATOM 11277 C C . ILE B 1 710 ? 105.896 115.887 154.638 1.00 129.34 710 ILE B C 1
ATOM 11278 O O . ILE B 1 710 ? 104.871 115.986 153.954 1.00 129.34 710 ILE B O 1
ATOM 11283 N N . VAL B 1 711 ? 105.955 115.161 155.751 1.00 134.13 711 VAL B N 1
ATOM 11284 C CA . VAL B 1 711 ? 104.803 114.467 156.310 1.00 134.13 711 VAL B CA 1
ATOM 11285 C C . VAL B 1 711 ? 104.712 114.831 157.784 1.00 134.13 711 VAL B C 1
ATOM 11286 O O . VAL B 1 711 ? 105.691 114.687 158.523 1.00 134.13 711 VAL B O 1
ATOM 11290 N N . ILE B 1 712 ? 103.547 115.313 158.204 1.00 139.56 712 ILE B N 1
ATOM 11291 C CA . ILE B 1 712 ? 103.273 115.630 159.599 1.00 139.56 712 ILE B CA 1
ATOM 11292 C C . ILE B 1 712 ? 102.289 114.591 160.122 1.00 139.56 712 ILE B C 1
ATOM 11293 O O . ILE B 1 712 ? 101.537 113.978 159.354 1.00 139.56 712 ILE B O 1
ATOM 11298 N N . GLU B 1 713 ? 102.326 114.347 161.430 1.00 148.26 713 GLU B N 1
ATOM 11299 C CA . GLU B 1 713 ? 101.407 113.399 162.054 1.00 148.26 713 GLU B CA 1
ATOM 11300 C C . GLU B 1 713 ? 100.906 113.977 163.367 1.00 148.26 713 GLU B C 1
ATOM 11301 O O . GLU B 1 713 ? 101.694 114.216 164.285 1.00 148.26 713 GLU B O 1
ATOM 11307 N N . LYS B 1 714 ? 99.598 114.199 163.453 1.00 151.22 714 LYS B N 1
ATOM 11308 C CA . LYS B 1 714 ? 98.941 114.665 164.662 1.00 151.22 714 LYS B CA 1
ATOM 11309 C C . LYS B 1 714 ? 97.730 113.786 164.934 1.00 151.22 714 LYS B C 1
ATOM 11310 O O . LYS B 1 714 ? 97.428 112.857 164.179 1.00 151.22 714 LYS B O 1
ATOM 11316 N N . GLU B 1 715 ? 97.030 114.089 166.025 1.00 1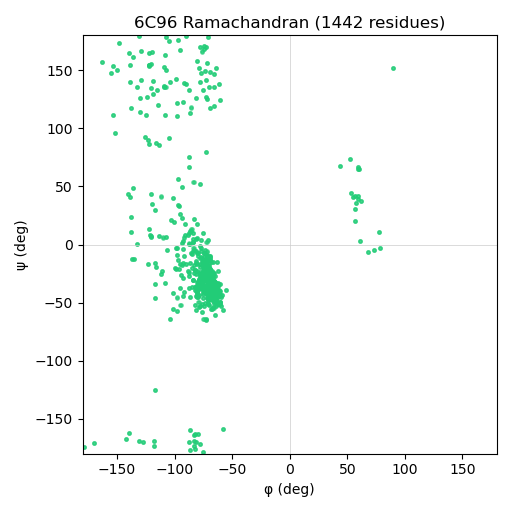57.75 715 GLU B N 1
ATOM 11317 C CA . GLU B 1 715 ? 95.869 113.313 166.433 1.00 157.75 715 GLU B CA 1
ATOM 11318 C C . GLU B 1 715 ? 94.958 114.193 167.275 1.00 157.75 715 GLU B C 1
ATOM 11319 O O . GLU B 1 715 ? 95.419 115.093 167.982 1.00 157.75 715 GLU B O 1
ATOM 11325 N N . MET B 1 716 ? 93.658 113.940 167.172 1.00 163.28 716 MET B N 1
ATOM 11326 C CA . MET B 1 716 ? 92.668 114.632 167.979 1.00 163.28 716 MET B CA 1
ATOM 11327 C C . MET B 1 716 ? 91.869 113.606 168.769 1.00 163.28 716 MET B C 1
ATOM 11328 O O . MET B 1 716 ? 91.757 112.443 168.378 1.00 163.28 716 MET B O 1
ATOM 11333 N N . SER B 1 717 ? 91.315 114.042 169.892 1.00 170.40 717 SER B N 1
ATOM 11334 C CA . SER B 1 717 ? 90.593 113.137 170.769 1.00 170.40 717 SER B CA 1
ATOM 11335 C C . SER B 1 717 ? 89.140 113.034 170.318 1.00 170.40 717 SER B C 1
ATOM 11336 O O . SER B 1 717 ? 88.731 113.620 169.313 1.00 170.40 717 SER B O 1
ATOM 11339 N N . LYS B 1 718 ? 88.338 112.290 171.075 1.00 176.21 718 LYS B N 1
ATOM 11340 C CA . LYS B 1 718 ? 86.917 112.158 170.791 1.00 176.21 718 LYS B CA 1
ATOM 11341 C C . LYS B 1 718 ? 86.123 113.342 171.332 1.00 176.21 718 LYS B C 1
ATOM 11342 O O . LYS B 1 718 ? 85.265 113.887 170.626 1.00 176.21 718 LYS B O 1
ATOM 11348 N N . GLU B 1 719 ? 86.416 113.760 172.566 1.00 177.39 719 GLU B N 1
ATOM 11349 C CA . GLU B 1 719 ? 85.645 114.818 173.210 1.00 177.39 719 GLU B CA 1
ATOM 11350 C C . GLU B 1 719 ? 85.906 116.179 172.574 1.00 177.39 719 GLU B C 1
ATOM 11351 O O . GLU B 1 719 ? 84.990 117.006 172.491 1.00 177.39 719 GLU B O 1
ATOM 11357 N N . GLU B 1 720 ? 87.141 116.424 172.124 1.00 173.93 720 GLU B N 1
ATOM 11358 C CA . GLU B 1 720 ? 87.436 117.651 171.390 1.00 173.93 720 GLU B CA 1
ATOM 11359 C C . GLU B 1 720 ? 86.663 117.705 170.083 1.00 173.93 720 GLU B C 1
ATOM 11360 O O . GLU B 1 720 ? 86.159 118.766 169.693 1.00 173.93 720 GLU B O 1
ATOM 11366 N N . LEU B 1 721 ? 86.528 116.560 169.415 1.00 175.05 721 LEU B N 1
ATOM 11367 C CA . LEU B 1 721 ? 85.726 116.495 168.204 1.00 175.05 721 LEU B CA 1
ATOM 11368 C C . LEU B 1 721 ? 84.253 116.728 168.505 1.00 175.05 721 LEU B C 1
ATOM 11369 O O . LEU B 1 721 ? 83.548 117.340 167.695 1.00 175.05 721 LEU B O 1
ATOM 11374 N N . MET B 1 722 ? 83.780 116.269 169.667 1.00 176.65 722 MET B N 1
ATOM 11375 C CA . MET B 1 722 ? 82.384 116.487 170.031 1.00 176.65 722 MET B CA 1
ATOM 11376 C C . MET B 1 722 ? 82.114 117.951 170.354 1.00 176.65 722 MET B C 1
ATOM 11377 O O . MET B 1 722 ? 81.063 118.488 169.984 1.00 176.65 722 MET B O 1
ATOM 11382 N N . ALA B 1 723 ? 83.047 118.608 171.049 1.00 174.24 723 ALA B N 1
ATOM 11383 C CA . ALA B 1 723 ? 82.849 120.004 171.426 1.00 174.24 723 ALA B CA 1
ATOM 11384 C C . ALA B 1 723 ? 82.914 120.915 170.210 1.00 174.24 723 ALA B C 1
ATOM 11385 O O . ALA B 1 723 ? 82.111 121.848 170.076 1.00 174.24 723 ALA B O 1
ATOM 11387 N N . VAL B 1 724 ? 83.855 120.643 169.305 1.00 170.16 724 VAL B N 1
ATOM 11388 C CA . VAL B 1 724 ? 83.943 121.407 168.068 1.00 170.16 724 VAL B CA 1
ATOM 11389 C C . VAL B 1 724 ? 82.740 121.112 167.169 1.00 170.16 724 VAL B C 1
ATOM 11390 O O . VAL B 1 724 ? 82.277 121.992 166.429 1.00 170.16 724 VAL B O 1
ATOM 11394 N N . LEU B 1 725 ? 82.173 119.901 167.271 1.00 171.96 725 LEU B N 1
ATOM 11395 C CA . LEU B 1 725 ? 80.902 119.610 166.607 1.00 171.96 725 LEU B CA 1
ATOM 11396 C C . LEU B 1 725 ? 79.765 120.454 167.174 1.00 171.96 725 LEU B C 1
ATOM 11397 O O . LEU B 1 725 ? 78.899 120.923 166.424 1.00 171.96 725 LEU B O 1
ATOM 11402 N N . GLU B 1 726 ? 79.756 120.658 168.495 1.00 171.81 726 GLU B N 1
ATOM 11403 C CA . GLU B 1 726 ? 78.743 121.515 169.104 1.00 171.81 726 GLU B CA 1
ATOM 11404 C C . GLU B 1 726 ? 78.883 122.954 168.636 1.00 171.81 726 GLU B C 1
ATOM 11405 O O . GLU B 1 726 ? 77.882 123.646 168.417 1.00 171.81 726 GLU B O 1
ATOM 11411 N N . LEU B 1 727 ? 80.120 123.415 168.461 1.00 171.59 727 LEU B N 1
ATOM 11412 C CA . LEU B 1 727 ? 80.326 124.791 168.032 1.00 171.59 727 LEU B CA 1
ATOM 11413 C C . LEU B 1 727 ? 79.967 124.974 166.563 1.00 171.59 727 LEU B C 1
ATOM 11414 O O . LEU B 1 727 ? 79.410 126.008 166.181 1.00 171.59 727 LEU B O 1
ATOM 11419 N N . TYR B 1 728 ? 80.251 123.972 165.731 1.00 165.83 728 TYR B N 1
ATOM 11420 C CA . TYR B 1 728 ? 79.904 124.075 164.317 1.00 165.83 728 TYR B CA 1
ATOM 11421 C C . TYR B 1 728 ? 78.404 123.956 164.094 1.00 165.83 728 TYR B C 1
ATOM 11422 O O . TYR B 1 728 ? 77.853 124.620 163.209 1.00 165.83 728 TYR B O 1
ATOM 11431 N N . ARG B 1 729 ? 77.724 123.115 164.879 1.00 172.65 729 ARG B N 1
ATOM 11432 C CA . ARG B 1 729 ? 76.268 123.053 164.784 1.00 172.65 729 ARG B CA 1
ATOM 11433 C C . ARG B 1 729 ? 75.618 124.303 165.356 1.00 172.65 729 ARG B C 1
ATOM 11434 O O . ARG B 1 729 ? 74.519 124.678 164.930 1.00 172.65 729 ARG B O 1
ATOM 11442 N N . GLU B 1 730 ? 76.273 124.947 166.323 1.00 171.23 730 GLU B N 1
ATOM 11443 C CA . GLU B 1 730 ? 75.818 126.254 166.778 1.00 171.23 730 GLU B CA 1
ATOM 11444 C C . GLU B 1 730 ? 75.944 127.294 165.673 1.00 171.23 730 GLU B C 1
ATOM 11445 O O . GLU B 1 730 ? 75.018 128.081 165.443 1.00 171.23 730 GLU B O 1
ATOM 11451 N N . GLU B 1 731 ? 77.079 127.304 164.972 1.00 168.24 731 GLU B N 1
ATOM 11452 C CA . GLU B 1 731 ? 77.337 128.336 163.976 1.00 168.24 731 GLU B CA 1
ATOM 11453 C C . GLU B 1 731 ? 76.532 128.153 162.695 1.00 168.24 731 GLU B C 1
ATOM 11454 O O . GLU B 1 731 ? 76.473 129.099 161.899 1.00 168.24 731 GLU B O 1
ATOM 11460 N N . ARG B 1 732 ? 75.918 126.979 162.496 1.00 174.66 732 ARG B N 1
ATOM 11461 C CA . ARG B 1 732 ? 74.976 126.684 161.411 1.00 174.66 732 ARG B CA 1
ATOM 11462 C C . ARG B 1 732 ? 75.619 126.891 160.035 1.00 174.66 732 ARG B C 1
ATOM 11463 O O . ARG B 1 732 ? 75.267 127.792 159.272 1.00 174.66 732 ARG B O 1
ATOM 11471 N N . GLY B 1 733 ? 76.596 126.038 159.755 1.00 177.29 733 GLY B N 1
ATOM 11472 C CA . GLY B 1 733 ? 77.214 125.988 158.447 1.00 177.29 733 GLY B CA 1
ATOM 11473 C C . GLY B 1 733 ? 76.396 125.161 157.477 1.00 177.29 733 GLY B C 1
ATOM 11474 O O . GLY B 1 733 ? 75.215 124.878 157.693 1.00 177.29 733 GLY B O 1
ATOM 11475 N N . THR B 1 734 ? 77.045 124.765 156.384 1.00 179.96 734 THR B N 1
ATOM 11476 C CA . THR B 1 734 ? 76.387 123.917 155.403 1.00 179.96 734 THR B CA 1
ATOM 11477 C C . THR B 1 734 ? 76.276 122.488 155.927 1.00 179.96 734 THR B C 1
ATOM 11478 O O . THR B 1 734 ? 76.859 122.118 156.951 1.00 179.96 734 THR B O 1
ATOM 11482 N N . SER B 1 735 ? 75.518 121.673 155.194 1.00 180.22 735 SER B N 1
ATOM 11483 C CA . SER B 1 735 ? 75.313 120.286 155.588 1.00 180.22 735 SER B CA 1
ATOM 11484 C C . SER B 1 735 ? 76.568 119.441 155.420 1.00 180.22 735 SER B C 1
ATOM 11485 O O . SER B 1 735 ? 76.668 118.377 156.039 1.00 180.22 735 SER B O 1
ATOM 11488 N N . SER B 1 736 ? 77.524 119.894 154.605 1.00 178.82 736 SER B N 1
ATOM 11489 C CA . SER B 1 736 ? 78.731 119.113 154.365 1.00 178.82 736 SER B CA 1
ATOM 11490 C C . SER B 1 736 ? 79.605 119.051 155.609 1.00 178.82 736 SER B C 1
ATOM 11491 O O . SER B 1 736 ? 80.161 117.995 155.918 1.00 178.82 736 SER B O 1
ATOM 11494 N N . ASP B 1 737 ? 79.719 120.164 156.341 1.00 174.82 737 ASP B N 1
ATOM 11495 C CA . ASP B 1 737 ? 80.549 120.194 157.544 1.00 174.82 737 ASP B CA 1
ATOM 11496 C C . ASP B 1 737 ? 79.997 119.267 158.617 1.00 174.82 737 ASP B C 1
ATOM 11497 O O . ASP B 1 737 ? 80.741 118.472 159.213 1.00 174.82 737 ASP B O 1
ATOM 11502 N N . VAL B 1 738 ? 78.682 119.329 158.831 1.00 178.19 738 VAL B N 1
ATOM 11503 C CA . VAL B 1 738 ? 78.023 118.501 159.832 1.00 178.19 738 VAL B CA 1
ATOM 11504 C C . VAL B 1 738 ? 78.124 117.031 159.456 1.00 178.19 738 VAL B C 1
ATOM 11505 O O . VAL B 1 738 ? 78.549 116.201 160.265 1.00 178.19 738 VAL B O 1
ATOM 11509 N N . THR B 1 739 ? 77.786 116.695 158.208 1.00 179.95 739 THR B N 1
ATOM 11510 C CA . THR B 1 739 ? 77.760 115.291 157.809 1.00 179.95 739 THR B CA 1
ATOM 11511 C C . THR B 1 739 ? 79.150 114.690 157.624 1.00 179.95 739 THR B C 1
ATOM 11512 O O . THR B 1 739 ? 79.290 113.467 157.730 1.00 179.95 739 THR B O 1
ATOM 11516 N N . ARG B 1 740 ? 80.179 115.499 157.356 1.00 176.01 740 ARG B N 1
ATOM 11517 C CA . ARG B 1 740 ? 81.524 114.935 157.336 1.00 176.01 740 ARG B CA 1
ATOM 11518 C C . ARG B 1 740 ? 82.060 114.711 158.742 1.00 176.01 740 ARG B C 1
ATOM 11519 O O . ARG B 1 740 ? 82.806 113.748 158.965 1.00 176.01 740 ARG B O 1
ATOM 11527 N N . LEU B 1 741 ? 81.689 115.568 159.701 1.00 175.25 741 LEU B N 1
ATOM 11528 C CA . LEU B 1 741 ? 81.996 115.245 161.091 1.00 175.25 741 LEU B CA 1
ATOM 11529 C C . LEU B 1 741 ? 81.216 114.025 161.563 1.00 175.25 741 LEU B C 1
ATOM 11530 O O . LEU B 1 741 ? 81.729 113.239 162.368 1.00 175.25 741 LEU B O 1
ATOM 11535 N N . LEU B 1 742 ? 79.993 113.842 161.055 1.00 178.24 742 LEU B N 1
ATOM 11536 C CA . LEU B 1 742 ? 79.245 112.610 161.297 1.00 178.24 742 LEU B CA 1
ATOM 11537 C C . LEU B 1 742 ? 79.944 111.405 160.680 1.00 178.24 742 LEU B C 1
ATOM 11538 O O . LEU B 1 742 ? 79.884 110.297 161.227 1.00 178.24 742 LEU B O 1
ATOM 11543 N N . ASP B 1 743 ? 80.608 111.601 159.536 1.00 178.76 743 ASP B N 1
ATOM 11544 C CA . ASP B 1 743 ? 81.384 110.522 158.936 1.00 178.76 743 ASP B CA 1
ATOM 11545 C C . ASP B 1 743 ? 82.606 110.180 159.774 1.00 178.76 743 ASP B C 1
ATOM 11546 O O . ASP B 1 743 ? 83.013 109.011 159.831 1.00 178.76 743 ASP B O 1
ATOM 11551 N N . THR B 1 744 ? 83.196 111.176 160.436 1.00 176.54 744 THR B N 1
ATOM 11552 C CA . THR B 1 744 ? 84.300 110.892 161.345 1.00 176.54 744 THR B CA 1
ATOM 11553 C C . THR B 1 744 ? 83.801 110.145 162.577 1.00 176.54 744 THR B C 1
ATOM 11554 O O . THR B 1 744 ? 84.491 109.257 163.099 1.00 176.54 744 THR B O 1
ATOM 11558 N N . LEU B 1 745 ? 82.585 110.475 163.026 1.00 176.55 745 LEU B N 1
ATOM 11559 C CA . LEU B 1 745 ? 81.940 109.731 164.105 1.00 176.55 745 LEU B CA 1
ATOM 11560 C C . LEU B 1 745 ? 81.678 108.285 163.705 1.00 176.55 745 LEU B C 1
ATOM 11561 O O . LEU B 1 745 ? 81.823 107.368 164.523 1.00 176.55 745 LEU B O 1
ATOM 11566 N N . SER B 1 746 ? 81.303 108.063 162.444 1.00 178.20 746 SER B N 1
ATOM 11567 C CA . SER B 1 746 ? 81.065 106.705 161.975 1.00 178.20 746 SER B CA 1
ATOM 11568 C C . SER B 1 746 ? 82.362 105.920 161.853 1.00 178.20 746 SER B C 1
ATOM 11569 O O . SER B 1 746 ? 82.357 104.699 162.031 1.00 178.20 746 SER B O 1
ATOM 11572 N N . GLN B 1 747 ? 83.475 106.593 161.546 1.00 177.48 747 GLN B N 1
ATOM 11573 C CA . GLN B 1 747 ? 84.759 105.896 161.522 1.00 177.48 747 GLN B CA 1
ATOM 11574 C C . GLN B 1 747 ? 85.219 105.520 162.924 1.00 177.48 747 GLN B C 1
ATOM 11575 O O . GLN B 1 747 ? 85.783 104.435 163.117 1.00 177.48 747 GLN B O 1
ATOM 11581 N N . MET B 1 748 ? 84.974 106.392 163.912 1.00 176.18 748 MET B N 1
ATOM 11582 C CA . MET B 1 748 ? 85.269 106.030 165.297 1.00 176.18 748 MET B CA 1
ATOM 11583 C C . MET B 1 748 ? 84.341 104.939 165.808 1.00 176.18 748 MET B C 1
ATOM 11584 O O . MET B 1 748 ? 84.716 104.187 166.712 1.00 176.18 748 MET B O 1
ATOM 11589 N 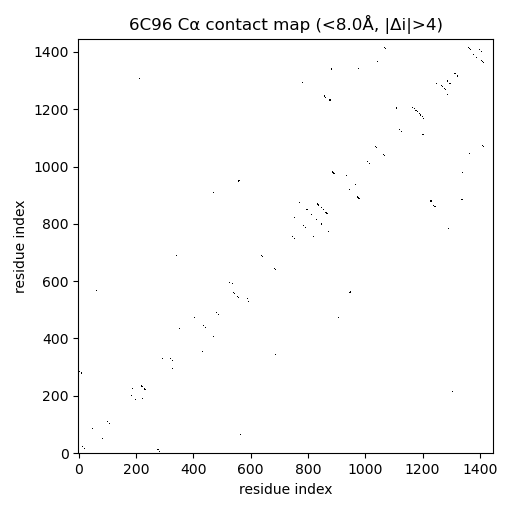N . GLU B 1 749 ? 83.136 104.836 165.251 1.00 177.60 749 GLU B N 1
ATOM 11590 C CA . GLU B 1 749 ? 82.218 103.796 165.698 1.00 177.60 749 GLU B CA 1
ATOM 11591 C C . GLU B 1 749 ? 82.490 102.465 165.005 1.00 177.60 749 GLU B C 1
ATOM 11592 O O . GLU B 1 749 ? 82.280 101.402 165.601 1.00 177.60 749 GLU B O 1
ATOM 11598 N N . LYS B 1 750 ? 82.981 102.497 163.765 1.00 175.66 750 LYS B N 1
ATOM 11599 C CA . LYS B 1 750 ? 83.267 101.259 163.050 1.00 175.66 750 LYS B CA 1
ATOM 11600 C C . LYS B 1 750 ? 84.611 100.671 163.466 1.00 175.66 750 LYS B C 1
ATOM 11601 O O . LYS B 1 750 ? 84.733 99.450 163.617 1.00 175.66 750 LYS B O 1
ATOM 11607 N N . TYR B 1 751 ? 85.628 101.513 163.667 1.00 174.78 751 TYR B N 1
ATOM 11608 C CA . TYR B 1 751 ? 86.912 100.994 164.121 1.00 174.78 751 TYR B CA 1
ATOM 11609 C C . TYR B 1 751 ? 86.960 100.789 165.636 1.00 174.78 751 TYR B C 1
ATOM 11610 O O . TYR B 1 751 ? 87.824 100.042 166.117 1.00 174.78 751 TYR B O 1
ATOM 11619 N N . GLN B 1 752 ? 86.034 101.411 166.376 1.00 175.18 752 GLN B N 1
ATOM 11620 C CA . GLN B 1 752 ? 85.888 101.298 167.833 1.00 175.18 752 GLN B CA 1
ATOM 11621 C C . GLN B 1 752 ? 87.164 101.746 168.555 1.00 175.18 752 GLN B C 1
ATOM 11622 O O . GLN B 1 752 ? 87.861 100.972 169.213 1.00 175.18 752 GLN B O 1
ATOM 11628 N N . GLN B 1 753 ? 87.445 103.039 168.399 1.00 173.96 753 GLN B N 1
ATOM 11629 C CA . GLN B 1 753 ? 88.623 103.663 168.988 1.00 173.96 753 GLN B CA 1
ATOM 11630 C C . GLN B 1 753 ? 88.259 104.943 169.727 1.00 173.96 753 GLN B C 1
ATOM 11631 O O . GLN B 1 753 ? 87.078 105.228 169.948 1.00 173.96 753 GLN B O 1
ATOM 11637 N N . ASN B 1 754 ? 89.269 105.717 170.113 1.00 173.93 754 ASN B N 1
ATOM 11638 C CA . ASN B 1 754 ? 89.064 106.997 170.777 1.00 173.93 754 ASN B CA 1
ATOM 11639 C C . ASN B 1 754 ? 89.588 108.172 169.969 1.00 173.93 754 ASN B C 1
ATOM 11640 O O . ASN B 1 754 ? 88.891 109.183 169.832 1.00 173.93 754 ASN B O 1
ATOM 11645 N N . SER B 1 755 ? 90.796 108.068 169.423 1.00 168.78 755 SER B N 1
ATOM 11646 C CA . SER B 1 755 ? 91.474 109.196 168.801 1.00 168.78 755 SER B CA 1
ATOM 11647 C C . SER B 1 755 ? 91.741 108.926 167.328 1.00 168.78 755 SER B C 1
ATOM 11648 O O . SER B 1 755 ? 92.110 107.812 166.945 1.00 168.78 755 SER B O 1
ATOM 11651 N N . MET B 1 756 ? 91.565 109.962 166.512 1.00 165.05 756 MET B N 1
ATOM 11652 C CA . MET B 1 756 ? 91.799 109.896 165.076 1.00 165.05 756 MET B CA 1
ATOM 11653 C C . MET B 1 756 ? 93.179 110.460 164.763 1.00 165.05 756 MET B C 1
ATOM 11654 O O . MET B 1 756 ? 93.400 111.671 164.876 1.00 165.05 756 MET B O 1
ATOM 11659 N N . VAL B 1 757 ? 94.093 109.587 164.353 1.00 156.26 757 VAL B N 1
ATOM 11660 C CA . VAL B 1 757 ? 95.464 109.959 164.029 1.00 156.26 757 VAL B CA 1
ATOM 11661 C C . VAL B 1 757 ? 95.538 110.245 162.538 1.00 156.26 757 VAL B C 1
ATOM 11662 O O . VAL B 1 757 ? 95.220 109.376 161.718 1.00 156.26 757 VAL B O 1
ATOM 11666 N N . PHE B 1 758 ? 95.970 111.450 162.179 1.00 151.34 758 PHE B N 1
ATOM 11667 C CA . PHE B 1 758 ? 95.908 111.925 160.805 1.00 151.34 758 PHE B CA 1
ATOM 11668 C C . PHE B 1 758 ? 97.293 112.256 160.265 1.00 151.34 758 PHE B C 1
ATOM 11669 O O . PHE B 1 758 ? 98.269 112.392 161.007 1.00 151.34 758 PHE B O 1
ATOM 11677 N N . LEU B 1 759 ? 97.357 112.399 158.942 1.00 143.39 759 LEU B N 1
ATOM 11678 C CA . LEU B 1 759 ? 98.583 112.731 158.234 1.00 143.39 759 LEU B CA 1
ATOM 11679 C C . LEU B 1 759 ? 98.333 113.911 157.309 1.00 143.39 759 LEU B C 1
ATOM 11680 O O . LEU B 1 759 ? 97.269 114.010 156.692 1.00 143.39 759 LEU B O 1
ATOM 11685 N N . GLY B 1 760 ? 99.315 114.805 157.217 1.00 136.40 760 GLY B N 1
ATOM 11686 C CA . GLY B 1 760 ? 99.255 115.896 156.266 1.00 136.40 760 GLY B CA 1
ATOM 11687 C C . GLY B 1 760 ? 100.519 116.028 155.442 1.00 136.40 760 GLY B C 1
ATOM 11688 O O . GLY B 1 760 ? 101.582 116.353 155.975 1.00 136.40 760 GLY B O 1
ATOM 11689 N N . ARG B 1 761 ? 100.415 115.795 154.139 1.00 131.26 761 ARG B N 1
ATOM 11690 C CA . ARG B 1 761 ? 101.569 115.790 153.256 1.00 131.26 761 ARG B CA 1
ATOM 11691 C C . ARG B 1 761 ? 101.617 117.067 152.436 1.00 131.26 761 ARG B C 1
ATOM 11692 O O . ARG B 1 761 ? 100.591 117.541 151.946 1.00 131.26 761 ARG B O 1
ATOM 11700 N N . ARG B 1 762 ? 102.821 117.599 152.265 1.00 123.30 762 ARG B N 1
ATOM 11701 C CA . ARG B 1 762 ? 103.032 118.814 151.500 1.00 123.30 762 ARG B CA 1
ATOM 11702 C C . ARG B 1 762 ? 104.275 118.635 150.650 1.00 123.30 762 ARG B C 1
ATOM 11703 O O . ARG B 1 762 ? 105.264 118.056 151.103 1.00 123.30 762 ARG B O 1
ATOM 11711 N N . SER B 1 763 ? 104.217 119.113 149.418 1.00 120.10 763 SER B N 1
ATOM 11712 C CA . SER B 1 763 ? 105.371 119.027 148.545 1.00 120.10 763 SER B CA 1
ATOM 11713 C C . SER B 1 763 ? 106.395 120.093 148.908 1.00 120.10 763 SER B C 1
ATOM 11714 O O . SER B 1 763 ? 106.055 121.192 149.349 1.00 120.10 763 SER B O 1
ATOM 11717 N N . ARG B 1 764 ? 107.662 119.752 148.714 1.00 115.13 764 ARG B N 1
ATOM 11718 C CA . ARG B 1 764 ? 108.776 120.617 149.066 1.00 115.13 764 ARG B CA 1
ATOM 11719 C C . ARG B 1 764 ? 109.087 121.556 147.910 1.00 115.13 764 ARG B C 1
ATOM 11720 O O . ARG B 1 764 ? 109.190 121.117 146.764 1.00 115.13 764 ARG B O 1
ATOM 11728 N N . THR B 1 765 ? 109.246 122.841 148.209 1.00 111.19 765 THR B N 1
ATOM 11729 C CA . THR B 1 765 ? 109.504 123.840 147.181 1.00 111.19 765 THR B CA 1
ATOM 11730 C C . THR B 1 765 ? 110.860 124.492 147.406 1.00 111.19 765 THR B C 1
ATOM 11731 O O . THR B 1 765 ? 111.627 124.106 148.289 1.00 111.19 765 THR B O 1
ATOM 11735 N N . LYS B 1 766 ? 111.134 125.513 146.597 1.00 106.99 766 LYS B N 1
ATOM 11736 C CA . LYS B 1 766 ? 112.387 126.245 146.680 1.00 106.99 766 LYS B CA 1
ATOM 11737 C C . LYS B 1 766 ? 112.452 127.120 147.923 1.00 106.99 766 LYS B C 1
ATOM 11738 O O . LYS B 1 766 ? 113.550 127.436 148.389 1.00 106.99 766 LYS B O 1
ATOM 11744 N N . SER B 1 767 ? 111.300 127.497 148.481 1.00 106.38 767 SER B N 1
ATOM 11745 C CA . SER B 1 767 ? 111.284 128.418 149.611 1.00 106.38 767 SER B CA 1
ATOM 11746 C C . SER B 1 767 ? 111.813 127.756 150.876 1.00 106.38 767 SER B C 1
ATOM 11747 O O . SER B 1 767 ? 112.694 128.304 151.548 1.00 106.38 767 SER B O 1
ATOM 11750 N N . ASP B 1 768 ? 111.289 126.572 151.212 1.00 110.27 768 ASP B N 1
ATOM 11751 C CA . ASP B 1 768 ? 111.780 125.829 152.372 1.00 110.27 768 ASP B CA 1
ATOM 11752 C C . ASP B 1 768 ? 113.212 125.376 152.175 1.00 110.27 768 ASP B C 1
ATOM 11753 O O . ASP B 1 768 ? 113.978 125.271 153.145 1.00 110.27 768 ASP B O 1
ATOM 11758 N N . LEU B 1 769 ? 113.571 125.106 150.924 1.00 103.48 769 LEU B N 1
ATOM 11759 C CA . LEU B 1 769 ? 114.928 124.728 150.569 1.00 103.48 769 LEU B CA 1
ATOM 11760 C C . LEU B 1 769 ? 115.888 125.864 150.878 1.00 103.48 769 LEU B C 1
ATOM 11761 O O . LEU B 1 769 ? 116.942 125.670 151.501 1.00 103.48 769 LEU B O 1
ATOM 11766 N N . SER B 1 770 ? 115.498 127.072 150.488 1.00 101.47 770 SER B N 1
ATOM 11767 C CA . SER B 1 770 ? 116.297 128.252 150.756 1.00 101.47 770 SER B CA 1
ATOM 11768 C C . SER B 1 770 ? 116.319 128.590 152.235 1.00 101.47 770 SER B C 1
ATOM 11769 O O . SER B 1 770 ? 117.288 129.188 152.712 1.00 10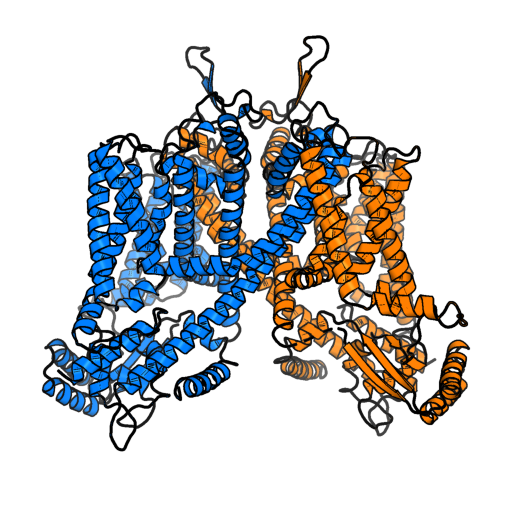1.47 770 SER B O 1
ATOM 11772 N N . LEU B 1 771 ? 115.270 128.219 152.972 1.00 102.99 771 LEU B N 1
ATOM 11773 C CA . LEU B 1 771 ? 115.290 128.413 154.417 1.00 102.99 771 LEU B CA 1
ATOM 11774 C C . LEU B 1 771 ? 116.307 127.502 155.078 1.00 102.99 771 LEU B C 1
ATOM 11775 O O . LEU B 1 771 ? 116.966 127.904 156.041 1.00 102.99 771 LEU B O 1
ATOM 11780 N N . LYS B 1 772 ? 116.457 126.274 154.580 1.00 104.87 772 LYS B N 1
ATOM 11781 C CA . LYS B 1 772 ? 117.476 125.401 155.150 1.00 104.87 772 LYS B CA 1
ATOM 11782 C C . LYS B 1 772 ? 118.877 125.843 154.759 1.00 104.87 772 LYS B C 1
ATOM 11783 O O . LYS B 1 772 ? 119.826 125.607 155.510 1.00 104.87 772 LYS B O 1
ATOM 11789 N N . MET B 1 773 ? 119.034 126.485 153.603 1.00 102.94 773 MET B N 1
ATOM 11790 C CA . MET B 1 773 ? 120.379 126.887 153.203 1.00 102.94 773 MET B CA 1
ATOM 11791 C C . MET B 1 773 ? 120.820 128.168 153.903 1.00 102.94 773 MET B C 1
ATOM 11792 O O . MET B 1 773 ? 121.947 128.252 154.401 1.00 102.94 773 MET B O 1
ATOM 11797 N N . TYR B 1 774 ? 119.948 129.170 153.966 1.00 104.92 774 TYR B N 1
ATOM 11798 C CA . TYR B 1 774 ? 120.293 130.460 154.557 1.00 104.92 774 TYR B CA 1
ATOM 11799 C C . TYR B 1 774 ? 119.854 130.564 156.010 1.00 104.92 774 TYR B C 1
ATOM 11800 O O . TYR B 1 774 ? 119.498 131.651 156.472 1.00 104.92 774 TYR B O 1
ATOM 11809 N N . GLN B 1 775 ? 119.875 129.466 156.763 1.00 111.71 775 GLN B N 1
ATOM 11810 C CA . GLN B 1 775 ? 119.381 129.460 158.137 1.00 111.71 775 GLN B CA 1
ATOM 11811 C C . GLN B 1 775 ? 120.353 130.067 159.131 1.00 111.71 775 GLN B C 1
ATOM 11812 O O . GLN B 1 775 ? 120.028 130.153 160.317 1.00 111.71 775 GLN B O 1
ATOM 11818 N N . GLU B 1 776 ? 121.524 130.497 158.678 1.00 117.85 776 GLU B N 1
ATOM 11819 C CA . GLU B 1 776 ? 122.598 130.970 159.536 1.00 117.85 776 GLU B CA 1
ATOM 11820 C C . GLU B 1 776 ? 122.490 132.449 159.861 1.00 117.85 776 GLU B C 1
ATOM 11821 O O . GLU B 1 776 ? 122.801 132.863 160.980 1.00 117.85 776 GLU B O 1
ATOM 11827 N N . GLU B 1 777 ? 122.052 133.250 158.899 1.00 113.75 777 GLU B N 1
ATOM 11828 C CA . GLU B 1 777 ? 122.013 134.695 159.026 1.00 113.75 777 GLU B CA 1
ATOM 11829 C C . GLU B 1 777 ? 120.600 135.247 159.035 1.00 113.75 777 GLU B C 1
ATOM 11830 O O . GLU B 1 777 ? 120.424 136.469 159.004 1.00 113.75 777 GLU B O 1
ATOM 11836 N N . ILE B 1 778 ? 119.591 134.378 159.072 1.00 112.69 778 ILE B N 1
ATOM 11837 C CA . ILE B 1 778 ? 118.215 134.816 158.884 1.00 112.69 778 ILE B CA 1
ATOM 11838 C C . ILE B 1 778 ? 117.691 135.539 160.123 1.00 112.69 778 ILE B C 1
ATOM 11839 O O . ILE B 1 778 ? 116.854 136.448 160.016 1.00 112.69 778 ILE B O 1
ATOM 11844 N N . GLN B 1 779 ? 118.206 135.192 161.306 1.00 115.24 779 GLN B N 1
ATOM 11845 C CA . GLN B 1 779 ? 117.751 135.838 162.529 1.00 115.24 779 GLN B CA 1
ATOM 11846 C C . GLN B 1 779 ? 118.236 137.277 162.593 1.00 115.24 779 GLN B C 1
ATOM 11847 O O . GLN B 1 779 ? 117.546 138.148 163.133 1.00 115.24 779 GLN B O 1
ATOM 11853 N N . GLU B 1 780 ? 119.418 137.538 162.034 1.00 116.47 780 GLU B N 1
ATOM 11854 C CA . GLU B 1 780 ? 119.907 138.903 161.917 1.00 116.47 780 GLU B CA 1
ATOM 11855 C C . GLU B 1 780 ? 119.023 139.732 160.999 1.00 116.47 780 GLU B C 1
ATOM 11856 O O . GLU B 1 780 ? 118.802 140.920 161.265 1.00 116.47 780 GLU B O 1
ATOM 11862 N N . TRP B 1 781 ? 118.490 139.116 159.939 1.00 107.40 781 TRP B N 1
ATOM 11863 C CA . TRP B 1 781 ? 117.549 139.806 159.066 1.00 107.40 781 TRP B CA 1
ATOM 11864 C C . TRP B 1 781 ? 116.273 140.154 159.807 1.00 107.40 781 TRP B C 1
ATOM 11865 O O . TRP B 1 781 ? 115.747 141.262 159.657 1.00 107.40 781 TRP B O 1
ATOM 11876 N N . TYR B 1 782 ? 115.768 139.218 160.617 1.00 111.92 782 TYR B N 1
ATOM 11877 C CA . TYR B 1 782 ? 114.534 139.457 161.358 1.00 111.92 782 TYR B CA 1
ATOM 11878 C C . TYR B 1 782 ? 114.705 140.553 162.400 1.00 111.92 782 TYR B C 1
ATOM 11879 O O . TYR B 1 782 ? 113.837 141.420 162.538 1.00 111.92 782 TYR B O 1
ATOM 11888 N N . GLU B 1 783 ? 115.823 140.540 163.129 1.00 119.55 783 GLU B N 1
ATOM 11889 C CA . GLU B 1 783 ? 116.012 141.499 164.213 1.00 119.55 783 GLU B CA 1
ATOM 11890 C C . GLU B 1 783 ? 116.310 142.894 163.679 1.00 119.55 783 GLU B C 1
ATOM 11891 O O . GLU B 1 783 ? 115.813 143.892 164.223 1.00 119.55 783 GLU B O 1
ATOM 11897 N N . GLU B 1 784 ? 117.118 142.977 162.617 1.00 121.45 784 GLU B N 1
ATOM 11898 C CA . GLU B 1 784 ? 117.325 144.245 161.923 1.00 121.45 784 GLU B CA 1
ATOM 11899 C C . GLU B 1 784 ? 116.019 144.788 161.368 1.00 121.45 784 GLU B C 1
ATOM 11900 O O . GLU B 1 784 ? 115.756 145.993 161.439 1.00 121.45 784 GLU B O 1
ATOM 11906 N N . HIS B 1 785 ? 115.174 143.910 160.836 1.00 120.45 785 HIS B N 1
ATOM 11907 C CA . HIS B 1 785 ? 113.905 144.378 160.305 1.00 120.45 785 HIS B CA 1
ATOM 11908 C C . HIS B 1 785 ? 112.935 144.751 161.412 1.00 120.45 785 HIS B C 1
ATOM 11909 O O . HIS B 1 785 ? 112.059 145.594 161.203 1.00 120.45 785 HIS B O 1
ATOM 11916 N N . ALA B 1 786 ? 113.083 144.155 162.594 1.00 124.85 786 ALA B N 1
ATOM 11917 C CA . ALA B 1 786 ? 112.235 144.531 163.719 1.00 124.85 786 ALA B CA 1
ATOM 11918 C C . ALA B 1 786 ? 112.559 145.940 164.196 1.00 124.85 786 ALA B C 1
ATOM 11919 O O . ALA B 1 786 ? 111.655 146.759 164.412 1.00 124.85 786 ALA B O 1
ATOM 11921 N N . ARG B 1 787 ? 113.849 146.256 164.336 1.00 127.28 787 ARG B N 1
ATOM 11922 C CA . ARG B 1 787 ? 114.192 147.614 164.733 1.00 127.28 787 ARG B CA 1
ATOM 11923 C C . ARG B 1 787 ? 113.966 148.612 163.604 1.00 127.28 787 ARG B C 1
ATOM 11924 O O . ARG B 1 787 ? 113.760 149.797 163.879 1.00 127.28 787 ARG B O 1
ATOM 11932 N N . GLU B 1 788 ? 113.967 148.166 162.345 1.00 129.17 788 GLU B N 1
ATOM 11933 C CA . GLU B 1 788 ? 113.613 149.084 161.269 1.00 129.17 788 GLU B CA 1
ATOM 11934 C C . GLU B 1 788 ? 112.106 149.237 161.135 1.00 129.17 788 GLU B C 1
ATOM 11935 O O . GLU B 1 788 ? 111.637 150.180 160.490 1.00 129.17 788 GLU B O 1
ATOM 11941 N N . GLN B 1 789 ? 111.332 148.323 161.722 1.00 130.30 789 GLN B N 1
ATOM 11942 C CA . GLN B 1 789 ? 109.922 148.616 161.943 1.00 130.30 789 GLN B CA 1
ATOM 11943 C C . GLN B 1 789 ? 109.760 149.683 163.014 1.00 130.30 789 GLN B C 1
ATOM 11944 O O . GLN B 1 789 ? 108.969 150.615 162.849 1.00 130.30 789 GLN B O 1
ATOM 11950 N N . GLU B 1 790 ? 110.516 149.575 164.113 1.00 134.79 790 GLU B N 1
ATOM 11951 C CA . GLU B 1 790 ? 110.347 150.522 165.214 1.00 134.79 790 GLU B CA 1
ATOM 11952 C C . GLU B 1 790 ? 110.862 151.913 164.858 1.00 134.79 790 GLU B C 1
ATOM 11953 O O . GLU B 1 790 ? 110.369 152.916 165.386 1.00 134.79 790 GLU B O 1
ATOM 11959 N N . GLN B 1 791 ? 111.849 152.000 163.964 1.00 137.39 791 GLN B N 1
ATOM 11960 C CA . GLN B 1 791 ? 112.255 153.310 163.465 1.00 137.39 791 GLN B CA 1
ATOM 11961 C C . GLN B 1 791 ? 111.227 153.883 162.501 1.00 137.39 791 GLN B C 1
ATOM 11962 O O . GLN B 1 791 ? 111.170 155.102 162.309 1.00 137.39 791 GLN B O 1
ATOM 11968 N N . GLN B 1 792 ? 110.415 153.027 161.885 1.00 140.98 792 GLN B N 1
ATOM 11969 C CA . GLN B 1 792 ? 109.386 153.447 160.949 1.00 140.98 792 GLN B CA 1
ATOM 11970 C C . GLN B 1 792 ? 107.982 153.309 161.521 1.00 140.98 792 GLN B C 1
ATOM 11971 O O . GLN B 1 792 ? 107.007 153.502 160.789 1.00 140.98 792 GLN B O 1
ATOM 11977 N N . LYS B 1 793 ? 107.855 152.967 162.808 1.00 143.55 793 LYS B N 1
ATOM 11978 C CA . LYS B 1 793 ? 106.569 153.030 163.494 1.00 143.55 793 LYS B CA 1
ATOM 11979 C C . LYS B 1 793 ? 106.588 153.959 164.702 1.00 143.55 793 LYS B C 1
ATOM 11980 O O . LYS B 1 793 ? 105.610 153.987 165.457 1.00 143.55 793 LYS B O 1
ATOM 11986 N N . LEU B 1 794 ? 107.667 154.710 164.913 1.00 147.85 794 LEU B N 1
ATOM 11987 C CA . LEU B 1 794 ? 107.578 155.909 165.735 1.00 147.85 794 LEU B CA 1
ATOM 11988 C C . LEU B 1 794 ? 107.298 157.156 164.912 1.00 147.85 794 LEU B C 1
ATOM 11989 O O . LEU B 1 794 ? 107.137 158.238 165.487 1.00 147.85 794 LEU B O 1
ATOM 11994 N N . ARG B 1 795 ? 107.248 157.034 163.590 1.00 148.93 795 ARG B N 1
ATOM 11995 C CA . ARG B 1 795 ? 106.983 158.173 162.724 1.00 148.93 795 ARG B CA 1
ATOM 11996 C C . ARG B 1 795 ? 105.862 157.855 161.740 1.00 148.93 795 ARG B C 1
ATOM 11997 O O . ARG B 1 795 ? 105.241 158.758 161.180 1.00 148.93 795 ARG B O 1
#

Sequence (1446 aa):
HNWEMNYQEAAIYLQEGQNNDKFFTHPKDARALAAYLFVHNHFFYMMELLTALLLLLLSLCESPAVPVLKLHTYVHATLELFALMVVVFELCMKLRWLGFHTFVRHKRTMVKTSVLVVQFIEAIVVLVRQTSHVRVTRALRCIFLVDCRYCGGVRRNLRQIFQSLPPFMDILLLLLFFMIIFAILGFYLFSTNPSDPYFSTLENSIVNLFVLLTTANFPDVMMPSYSRNPWSCVFFIVYLSIELYFIMNLLLAVVFDTFNDIEKHKFKSLLLHKRTAIQHAYGLLASQRRPAGISYRQFEGLMRFYKPRMSARERFLTFKALNQSNTPLLSLKDFYDIYEVAALQWKAKRNRQHWFDELPRTAFLIFKGINILVNSKAFQYFMYLVVAVNGVWILVETFMLKGGNFTSKHVPWSYLVFLTIYGVELFMKVAGLGPVEYLSSGWNLFDFSVTAFAFLGLLALTLNMEPFYFIVVLRPLQLLRLFKLKKRYRNVLDTMFELLPRMASLGLTLLTFYYSFAIVGMEFFNGRLTPNCCNTSTVADAYRFINHTVGNKTKVEEGYYYLNNFDNILNSFVTLFELTVVNNWYIIMEGVTSQTSHWSRLYFMTFYIVTMVVMTIIVAFILEAFVFRMNYSRKSGIVIEKEMSKEELMAVLELYREERGTSSDVTRLLDTLSQMEKYQQNSMVFLGRRSRTKSDLSLKMYQEEIQEWYEEHAREQEQQKLRHNWEMNYQEAAIYLQEGQNNDKFFTHPKDARALAAYLFVHNHFFYMMELLTALLLLLLSLCESPAVPVLKLHTYVHATLELFALMVVVFELCMKLRWLGFHTFVRHKRTMVKTSVLVVQFIEAIVVLVRQTSHVRVTRALRCIFLVDCRYCGGVRRNLRQIFQSLPPFMDILLLLLFFMIIFAILGFYLFSTNPSDPYFSTLENSIVNLFVLLTTANFPDVMMPSYSRNPWSCVFFIVYLSIELYFIMNLLLAVVFDTFNDIEKHKFKSLLLHKRTAIQHAYGLLASQRRPAGISYRQFEGLMRFYKPRMSARERFLTFKALNQSNTPLLSLKDFYDIYEVAALQWKAKRNRQHWFDELPRTAFLIFKGINILVNSKAFQYFMYLVVAVNGVWILVETFMLKGGNFTSKHVPWSYLVFLTIYGVELFMKVAGLGPVEYLSSGWNLFDFSVTAFAFLGLLALTLNMEPFYFIVVLRPLQLLRLFKLKKRYRNVLDTMFELLPRMASLGLTLLTFYYSFAIVGMEFFNGRLTPNCCNTSTVADAYRFINHTVGNKTKVEEGYYYLNNFDNILNSFVTLFELTVVNNWYIIMEGVTSQTSHWSRLYFMTFYIVTMVVMTIIVAFILEAFVFRMNYSRKSGIVIEKEMSKEELMAVLELYREERGTSSDVTRLLDTLSQMEKYQQNSMVFLGRRSRTKSDLSLKMYQEEIQEWYEEHAREQEQQKLR

GO terms:
  GO:0080025 phosphatidylinositol-3,5-bisphosphate binding (F, IDA)
  GO:0097682 intracellularly phosphatidylinositol-3,5-bisphosphate-gated monatomic cation channel activity (F, IDA)
  GO:0031901 early endosome membrane (C, IDA)
  GO:0005248 voltage-gated sodium channel activity (F, IDA)
  GO:0036019 endolysosome (C, IDA)
  GO:0055038 recycling endosome membrane (C, IDA)
  GO:0035725 sodium ion transmembrane transport (P, IDA)
  GO:0016020 membrane (C, IDA)
  GO:0042803 protein homodimerization activity (F, IDA)
  GO:0015280 ligand-gated sodium channel activity (F, IDA)
  GO:0075509 endocytosis involved in viral entry into host cell (P, IMP)
  GO:0019905 syntaxin binding (F, IPI)

Solvent-accessible surface area: 77993 Å² total; per-residue (Å²): 188,95,145,92,84,33,15,40,27,0,6,9,26,1,79,17,0,90,78,99,60,136,49,85,12,129,42,208,74,57,161,28,25,59,8,16,111,101,4,71,67,120,162,12,35,95,64,13,36,113,20,4,67,88,1,21,101,11,0,33,13,5,70,14,22,16,124,128,70,158,63,118,40,116,48,3,0,63,74,5,45,139,5,2,119,40,6,60,84,7,15,71,37,34,73,148,39,30,40,157,113,46,20,54,161,55,169,102,8,74,71,4,26,60,8,19,75,66,4,72,99,15,0,71,62,2,64,110,151,106,80,36,57,77,8,64,31,2,19,86,3,11,49,9,18,20,13,1,126,82,12,8,23,6,73,112,1,51,128,1,22,150,89,2,52,66,10,2,82,7,2,17,102,11,3,58,35,34,6,80,8,29,0,12,24,0,18,48,77,17,38,122,17,133,60,11,69,52,2,70,60,22,90,41,0,52,12,18,0,12,3,0,10,14,26,1,3,0,2,43,1,0,2,8,4,16,56,155,77,85,187,13,14,69,20,0,53,68,1,3,45,44,0,52,33,47,2,54,20,11,4,23,0,7,1,8,7,31,3,43,48,15,44,49,110,58,27,48,54,55,23,30,20,37,40,27,0,4,52,82,1,41,45,54,10,80,38,182,175,234,67,84,3,4,38,30,125,36,0,10,0,1,1,106,71,17,72,106,217,26,38,3,56,31,30,25,3,0,18,72,17,6,18,157,57,161,69,118,32,6,47,65,186,24,0,56,64,1,24,54,17,2,56,8,126,14,90,32,104,119,145,132,52,80,148,25,128,169,42,100,179,133,36,43,136,98,81,96,18,38,32,113,70,7,125,46,169,74,32,84,169,109,25,51,107,12,2,42,76,11,13,94,116,16,107,78,17,19,171,127,76,167,10,39,3,5,66,47,129,118,5,41,187,4,18,88,82,28,6,69,55,6,11,91,35,26,153,56,42,41,42,6,50,3,63,90,95,12,111,92,56,50,58,34,85,57,24,115,42,14,1,48,124,7,93,76,0,53,69,8,54,107,105,157,99,92,105,89,11,77,19,3,1,50,17,12,39,19,44,23,30,58,24,67,95,102,131,84,8,95,47,3,24,89,9,33,146,70,10,83,97,53,14,64,16,4,26,71,8,22,92,20,52,10,15,27,45,0,2,46,0,0,52,104,12,56,54,105,15,69,67,74,19,6,115,130,26,104,25,28,81,15,7,76,80,68,90,70,91,135,68,152,174,61,151,67,80,33,19,29,10,20,42,2,28,1,51,11,10,91,35,0,55,16,0,0,37,1,7,16,17,42,8,19,6,42,19,4,0,28,1,0,16,44,78,55,48,129,200,13,38,110,35,2,42,56,5,28,40,33,6,24,11,5,67,16,5,1,24,0,19,2,0,29,6,10,24,37,36,30,56,50,63,96,148,120,83,61,96,43,93,66,92,7,48,104,135,87,6,70,46,18,5,123,68,16,115,115,62,214,51,93,87,46,26,36,64,141,8,72,79,6,41,55,82,14,136,182,166,158,62,116,40,13,42,2,51,0,142,29,82,88,68,96,38,17,4,7,41,132,61,58,107,135,52,14,110,101,22,44,114,56,33,50,144,79,40,121,126,140,159,160,259,189,96,145,92,85,34,14,41,25,0,5,8,26,0,79,18,0,90,77,98,60,137,48,83,14,127,45,210,75,56,160,30,25,58,10,15,108,101,5,69,67,121,163,12,37,94,65,14,35,112,20,4,69,90,1,22,100,11,0,33,12,5,66,13,22,15,123,128,71,158,63,118,40,117,49,3,0,64,75,4,45,140,4,2,119,40,7,60,84,7,14,70,37,36,73,147,38,29,40,154,116,46,20,54,161,54,171,103,7,74,70,4,28,60,8,18,77,66,4,74,100,17,0,71,62,2,62,110,152,107,80,37,56,78,8,64,30,2,20,88,3,12,49,9,17,20,13,1,123,82,13,8,24,6,72,111,2,50,126,1,22,150,88,2,53,68,8,3,83,6,1,17,101,9,3,58,35,35,5,80,8,30,0,14,22,0,18,48,77,17,37,121,18,133,62,12,69,54,2,68,59,21,90,42,0,52,11,19,0,12,3,0,10,13,27,1,2,0,3,44,1,0,2,7,4,15,55,152,77,84,189,13,14,72,20,0,54,70,1,3,44,44,0,51,34,46,2,54,21,10,4,22,0,6,1,8,8,30,4,43,50,14,44,50,114,59,25,48,54,52,23,30,20,39,40,28,0,4,55,82,0,42,44,53,9,79,37,185,174,234,66,83,2,3,37,28,126,34,0,11,0,2,2,106,70,17,72,105,216,23,37,3,56,33,28,27,3,0,18,72,17,7,16,157,57,162,70,116,33,7,48,66,190,25,1,57,64,1,24,53,16,2,54,7,127,16,91,31,106,117,143,131,53,79,146,24,127,169,43,97,179,133,36,41,137,97,80,100,20,37,34,114,70,6,125,46,170,73,33,85,169,109,25,51,108,12,2,43,77,11,12,95,117,15,108,78,18,20,169,126,76,168,9,39,4,5,66,47,128,119,5,42,188,4,20,88,84,30,7,70,54,7,11,92,34,24,156,57,42,41,41,7,50,3,64,90,94,11,110,93,57,52,58,33,87,54,23,114,41,16,1,48,124,7,96,76,0,54,66,7,56,105,104,157,99,92,104,88,12,78,18,3,1,49,16,12,39,19,43,24,29,55,22,67,98,102,132,86,8,91,47,4,21,88,8,36,143,70,9,83,96,53,13,64,18,3,25,70,8,22,92,20,50,10,15,28,43,0,1,45,0,0,51,101,15,55,54,106,15,68,66,74,18,6,116,131,23,105,26,29,83,17,7,75,83,67,90,72,93,135,67,154,174,62,153,67,81,32,19,29,10,21,41,2,27,1,52,12,10,92,36,0,55,16,0,0,34,1,8,15,18,44,8,19,7,41,18,4,0,31,1,0,16,44,76,53,50,128,201,12,38,112,35,2,39,56,5,27,41,35,5,24,11,5,66,15,6,2,23,0,20,2,0,30,5,11,26,35,37,31,58,51,62,94,148,119,83,60,97,45,93,66,91,7,47,106,136,87,4,69,46,19,6,120,67,15,116,116,62,213,51,94,88,45,27,35,64,141,8,74,78,6,39,57,83,14,135,180,165,157,60,117,40,12,43,1,51,0,142,31,84,90,67,95,37,16,4,8,40,131,58,59,106,136,53,14,109,104,24,43,114,56,32,50,143,76,42,121,123,140,160,161,258